Protein AF-0000000084427251 (afdb_homodimer)

pLDDT: mean 77.33, std 23.02, range [21.17, 98.5]

Radius of gyration: 31.78 Å; Cα contacts (8 Å, |Δi|>4): 1506; chains: 2; bounding box: 100×94×99 Å

Sequence (900 aa):
MPPRVNPPRAAKPNGKEPDKNGKRKKDDGDGAAGATPKKKAKTAIPQVLNEEALATDLNTDYSRKRKSLRTQMPKKQQWGKVKDMITERENAPKGWNSDEPDLMPDDFESQIDRCAERIANNIMPQVYQRKMNKFIARKGERDTLMAAEPGLSWPVVQRLEDLKLILTWLEESKDVHKMVDTVQAIMVQYRSGALDWHPDFVTYWHAGVQLCLPRPFHWDEYRYLHDKSQGHEGFWVEGIFGPGPGLSKTSMVRLTLRIPQVPPPPPADGNPPPPKPPCCEFSFMDDTGSTHMSIFEDDIAELQVDPRTGHRFSIPRCLGIGVLYVADGRRVPSLFREFEVNMWSEDESGWMASKWEAIPASIRPGGSTRAGNDRLSGSWLRHRFYTGTTPDQSMRLWVFNYNPGIPHGQRTLPTATTAQLAAPFRTGRLHPVSDFPHLDPNLATGQSLIMPPRVNPPRAAKPNGKEPDKNGKRKKDDGDGAAGATPKKKAKTAIPQVLNEEALATDLNTDYSRKRKSLRTQMPKKQQWGKVKDMITERENAPKGWNSDEPDLMPDDFESQIDRCAERIANNIMPQVYQRKMNKFIARKGERDTLMAAEPGLSWPVVQRLEDLKLILTWLEESKDVHKMVDTVQAIMVQYRSGALDWHPDFVTYWHAGVQLCLPRPFHWDEYRYLHDKSQGHEGFWVEGIFGPGPGLSKTSMVRLTLRIPQVPPPPPADGNPPPPKPPCCEFSFMDDTGSTHMSIFEDDIAELQVDPRTGHRFSIPRCLGIGVLYVADGRRVPSLFREFEVNMWSEDESGWMASKWEAIPASIRPGGSTRAGNDRLSGSWLRHRFYTGTTPDQSMRLWVFNYNPGIPHGQRTLPTATTAQLAAPFRTGRLHPVSDFPHLDPNLATGQSLI

Solvent-accessible surface area (backbone atoms only — not comparable to full-atom values): 51593 Å² total; per-residue (Å²): 132,83,79,75,81,76,76,82,78,80,80,74,78,80,72,81,74,78,84,80,70,80,75,79,73,77,85,72,78,86,71,76,74,70,75,72,72,76,75,71,74,71,73,75,65,78,75,72,82,54,62,71,61,44,61,60,49,31,71,42,54,46,71,78,67,59,72,76,72,76,74,77,63,52,71,76,86,84,78,81,69,45,89,68,74,35,78,49,76,90,71,46,62,86,66,64,68,91,75,60,75,48,52,61,90,82,42,36,69,60,50,36,52,48,23,54,53,44,35,73,24,21,59,38,28,69,61,29,51,51,49,29,52,42,35,52,52,36,42,51,52,49,52,55,52,42,65,76,44,70,93,59,54,69,66,44,50,51,36,49,55,51,49,52,54,42,47,53,52,34,58,76,56,68,36,80,51,45,39,57,56,30,54,52,44,51,52,51,29,45,74,71,58,80,39,78,77,47,73,69,29,26,30,42,33,44,66,41,38,76,71,36,39,39,29,71,81,48,70,69,60,50,51,52,54,34,58,76,63,58,18,77,48,17,26,32,44,47,38,45,58,64,74,62,65,54,54,31,63,37,23,38,32,57,39,30,36,27,46,71,74,75,78,68,70,76,72,60,94,88,58,76,75,74,84,71,64,36,68,44,76,44,71,18,36,31,48,34,32,39,51,51,22,35,46,30,49,50,52,50,60,56,39,23,36,30,84,88,78,62,49,72,54,76,78,56,52,44,43,30,71,35,78,41,69,34,82,87,50,49,76,41,73,33,44,27,30,45,31,24,41,43,34,70,33,53,80,73,66,37,65,62,48,95,58,75,38,68,41,63,28,35,52,37,83,52,60,74,54,50,91,67,33,63,30,32,48,27,43,56,61,40,46,64,20,26,36,31,32,36,16,54,75,54,45,39,49,37,60,31,88,51,64,39,36,53,84,71,90,56,61,42,70,70,79,56,50,72,68,38,59,62,50,74,72,75,70,41,61,44,68,53,58,73,75,37,56,86,58,30,36,82,54,71,74,48,56,35,48,99,132,82,79,76,84,80,74,82,78,79,81,75,82,78,71,81,75,78,82,79,70,78,78,79,74,78,84,73,78,86,72,79,75,70,76,71,71,78,75,71,73,71,72,75,65,76,76,73,81,55,62,70,61,45,62,61,49,33,71,43,55,46,72,79,67,59,71,75,72,76,73,77,64,52,70,75,85,83,78,79,68,45,90,66,75,31,78,47,77,90,70,46,62,84,66,64,68,91,77,61,74,47,52,60,89,82,42,36,69,60,51,37,53,48,23,54,53,43,35,71,25,22,58,38,29,68,60,30,50,51,50,29,54,42,34,52,53,37,43,52,52,50,52,53,53,43,65,77,45,70,94,59,54,70,65,44,49,49,36,48,56,51,49,52,53,41,47,53,50,35,57,74,58,67,36,80,49,46,39,56,57,29,54,52,44,50,52,50,30,45,74,72,59,80,40,78,79,46,74,70,28,25,32,41,33,45,66,41,38,76,69,35,40,39,28,70,81,48,70,70,60,49,51,52,54,35,60,75,63,58,18,78,49,18,26,32,44,47,39,46,56,67,75,60,66,54,57,31,63,38,23,36,34,59,38,31,37,28,46,71,73,74,79,67,70,77,72,61,95,87,58,77,77,76,84,71,65,37,67,44,77,44,70,19,38,32,49,36,33,40,52,50,22,36,46,29,49,51,53,50,59,54,40,23,36,30,84,87,78,62,49,71,53,76,77,54,52,44,41,28,72,36,76,40,70,34,80,88,50,49,76,44,72,32,46,28,29,45,30,24,42,42,34,70,32,54,84,74,66,38,66,61,51,94,59,77,38,67,42,63,28,35,51,38,84,52,60,75,55,50,93,69,34,63,31,33,47,27,43,56,60,40,45,64,20,26,36,33,32,37,16,55,74,52,46,40,47,35,60,32,89,53,62,38,35,53,80,72,89,55,56,40,72,71,80,55,48,72,67,39,58,64,50,74,71,73,72,40,60,44,70,53,55,71,74,38,56,88,60,32,36,82,55,74,69,46,56,36,48,106

Secondary structure (DSSP, 8-state):
--------------------------------------------------HHHHHHHTT--GGGT-------PPPPP-----SSPB-SGGGSPTT--S--TTS-TT-HHHHHHHHHHHHHHTBSHHHHHHHHHHHHHHHHHHHHHHHHSTT--HHHHHHHHHHHHHHHHHHHTTTTTS-HHHHHHHHHHHHHTSS---TT-BEEEETTEE-S-SB---HHHHHHHHHHTTTTTTEEEETSS-SS--GGGGGEEEEEEEPPP---SS--TTPPPPPPPPEEEEEEE-SB--SSEEEEHHHHHHHTB-TTT--BPPPPPEEEEEEEE-TTS-EEEEEEEEEEEE-EETTTTEESSSS-EEEEEEEESS-S-STT--EE-TTHHHHHSEEEE-TTTT-PEEEESS-TTS-SSS--PPPPPHHHHHPPP--S----GGG-GGG-TTSSSS-B--/--------------------------------------------------HHHHHHHTT--GGGT-------PPPPP-----SSPB-SGGGSPTT--S--TTS-TT-HHHHHHHHHHHHHHTBSHHHHHHHHHHHHHHHHHHHHHHHHSTT--HHHHHHHHHHHHHHHHHHHTTTTTS-HHHHHHHHHHHHHTSS---TT-BEEEETTEE-S-SB---HHHHHHHHHHTTTTTTEEEETSS-SS--GGGGGEEEEEEEPPP----S--TTPPPPPPPPEEEEEEE-SB--SSEEEEHHHHHHHTB-TTT--BPPPPPEEEEEEEE-TTS-EEEEEEEEEEEE-EETTTTEESSSS-EEEEEEEESS-S-STT--EE-TTHHHHHSEEEE-TTTT-PEEEESS-TTS-SSS--PPPPPHHHHHPPP--S----GGG-GGG-TTSSSS-B--

Organism: Penicillium patulum (NCBI:txid5078)

Foldseek 3Di:
DPPDDPDPDDPDPPPPPPDPDPDPPDPDDDPPPPDPPPPPPPPPPPPDPPPVVVLVCLADACVVVDDPPPQPFDDFDDDAADDEAAQALLPADFLDDPDGRNDDPLPLVVLLVVLVVVLRSRYNNLQSVVVNVLSVLLVVVQVVLCVVQDPADSFLSQQLVVLVVVLVVCVVVVNPQLANLQSVLVNVCRSVVVDDADLQWKWKWFNNDTSGHTDGDDPVSVVVVCVVRVNSGRIDIGNLEGDADALQCQAKFKKKKAADDDPPDDDDPPDPGDDGFDIDIDIAREPQPAQAWAFEPVVQQSRQADPPPRHGHDGFAWDAWDWDADPVGDIDIFTKGKMWMWHAFSQVSDILDPDTDIGIYTYDYDHPNDPPSGIHPHCVQVVQWDWDDALQLSRFIFTHNDDLVDPPVAHHDDHHDPCSVPDDDRSTHSDPVSSVVVSVCVPDGGRRRD/DCPDDDDPDDPDPPPPDPDPDDDPPDDDDDPPPPDPPPPPPPPPPPPDPPPVVVLVCLADACVVVDDPPPQPFDDFDDDAADDEAAQALLPADFLDDPDGRNDDPLPLVVLLVVLVVVLRSRYNNLQSVVVNVLSVLLVVVQVVLCVVQDPADSFLSQQLVVLVVVLVVCVVVVNPQLANLQSVLVNVCRSVVVDDADLQWKWKWFNNRTSGHTDGDDPVSVVVVCVVRVNSGRIDIGNLEGDADALQCQAKFKKKKAADDDPDDDDDPPDDGDDDFDIDIDIAREPQPAQAWAFEPVVQQSRQADPPPRHGHDGFAWDAWDWDADPVGDIDIFTKGKMWMWHAFSQVSDILDPDTDIGIYTYDYDHPNDPPSGIHPHCVQVVQWDWDDALQLSRFIFTHNDDLVDPPVAFHDDHHDPCSVPDDDRSTHSDHVSSVCVSVPVPDGTRRRD

Structure (mmCIF, N/CA/C/O backbone):
data_AF-0000000084427251-model_v1
#
loop_
_entity.id
_entity.type
_entity.pdbx_description
1 polymer 'Uncharacterized protein'
#
loop_
_atom_site.group_PDB
_atom_site.id
_atom_site.type_symbol
_atom_site.label_atom_id
_atom_site.label_alt_id
_atom_site.label_comp_id
_atom_site.label_asym_id
_atom_site.label_entity_id
_atom_site.label_seq_id
_atom_site.pdbx_PDB_ins_code
_atom_site.Cartn_x
_atom_site.Cartn_y
_atom_site.Cartn_z
_atom_site.occupancy
_atom_site.B_iso_or_equiv
_atom_site.auth_seq_id
_atom_site.auth_comp_id
_atom_site.auth_asym_id
_atom_site.auth_atom_id
_atom_site.pdbx_PDB_model_num
ATOM 1 N N . MET A 1 1 ? -50.375 -10.125 -23.531 1 23.88 1 MET A N 1
ATOM 2 C CA . MET A 1 1 ? -50.344 -9.391 -24.797 1 23.88 1 MET A CA 1
ATOM 3 C C . MET A 1 1 ? -49.312 -8.281 -24.75 1 23.88 1 MET A C 1
ATOM 5 O O . MET A 1 1 ? -49.094 -7.652 -23.719 1 23.88 1 MET A O 1
ATOM 9 N N . PRO A 1 2 ? -48.312 -8.148 -25.734 1 25.28 2 PRO A N 1
ATOM 10 C CA . PRO A 1 2 ? -46.969 -7.523 -25.641 1 25.28 2 PRO A CA 1
ATOM 11 C C . PRO A 1 2 ? -47.062 -5.996 -25.656 1 25.28 2 PRO A C 1
ATOM 13 O O . PRO A 1 2 ? -47.625 -5.41 -26.578 1 25.28 2 PRO A O 1
ATOM 16 N N . PRO A 1 3 ? -47.281 -5.332 -24.562 1 24.53 3 PRO A N 1
ATOM 17 C CA . PRO A 1 3 ? -47.75 -3.953 -24.719 1 24.53 3 PRO A CA 1
ATOM 18 C C . PRO A 1 3 ? -46.75 -3.074 -25.469 1 24.53 3 PRO A C 1
ATOM 20 O O . PRO A 1 3 ? -45.531 -3.145 -25.234 1 24.53 3 PRO A O 1
ATOM 23 N N . ARG A 1 4 ? -47 -2.738 -26.703 1 24.81 4 ARG A N 1
ATOM 24 C CA . ARG A 1 4 ? -46.188 -2.139 -27.781 1 24.81 4 ARG A CA 1
ATOM 25 C C . ARG A 1 4 ? -45.688 -0.763 -27.359 1 24.81 4 ARG A C 1
ATOM 27 O O . ARG A 1 4 ? -46.406 0.004 -26.719 1 24.81 4 ARG A O 1
ATOM 34 N N . VAL A 1 5 ? -44.438 -0.565 -27.359 1 24.5 5 VAL A N 1
ATOM 35 C CA . VAL A 1 5 ? -43.531 0.482 -26.891 1 24.5 5 VAL A CA 1
ATOM 36 C C . VAL A 1 5 ? -43.812 1.782 -27.641 1 24.5 5 VAL A C 1
ATOM 38 O O . VAL A 1 5 ? -43.719 1.835 -28.875 1 24.5 5 VAL A O 1
ATOM 41 N N . ASN A 1 6 ? -44.812 2.549 -27.25 1 23.33 6 ASN A N 1
ATOM 42 C CA . ASN A 1 6 ? -45.312 3.693 -27.984 1 23.33 6 ASN A CA 1
ATOM 43 C C . ASN A 1 6 ? -44.219 4.734 -28.234 1 23.33 6 ASN A C 1
ATOM 45 O O . ASN A 1 6 ? -43.594 5.203 -27.297 1 23.33 6 ASN A O 1
ATOM 49 N N . PRO A 1 7 ? -43.656 4.824 -29.469 1 26.73 7 PRO A N 1
ATOM 50 C CA . PRO A 1 7 ? -42.531 5.633 -29.938 1 26.73 7 PRO A CA 1
ATOM 51 C C . PRO A 1 7 ? -42.781 7.133 -29.766 1 26.73 7 PRO A C 1
ATOM 53 O O . PRO A 1 7 ? -43.906 7.605 -29.938 1 26.73 7 PRO A O 1
ATOM 56 N N . PRO A 1 8 ? -42.094 7.746 -28.734 1 23.72 8 PRO A N 1
ATOM 57 C CA . PRO A 1 8 ? -42.438 9.117 -28.359 1 23.72 8 PRO A CA 1
ATOM 58 C C . PRO A 1 8 ? -42.469 10.07 -29.562 1 23.72 8 PRO A C 1
ATOM 60 O O . PRO A 1 8 ? -41.781 9.82 -30.562 1 23.72 8 PRO A O 1
ATOM 63 N N . ARG A 1 9 ? -43.5 10.883 -29.766 1 22.48 9 ARG A N 1
ATOM 64 C CA . ARG A 1 9 ? -44 11.75 -30.812 1 22.48 9 ARG A CA 1
ATOM 65 C C . ARG A 1 9 ? -43.031 12.859 -31.156 1 22.48 9 ARG A C 1
ATOM 67 O O . ARG A 1 9 ? -42.469 13.5 -30.266 1 22.48 9 ARG A O 1
ATOM 74 N N . ALA A 1 10 ? -42.5 12.867 -32.406 1 23.22 10 ALA A N 1
ATOM 75 C CA . ALA A 1 10 ? -41.531 13.688 -33.156 1 23.22 10 ALA A CA 1
ATOM 76 C C . ALA A 1 10 ? -41.938 15.164 -33.125 1 23.22 10 ALA A C 1
ATOM 78 O O . ALA A 1 10 ? -43.031 15.523 -33.594 1 23.22 10 ALA A O 1
ATOM 79 N N . ALA A 1 11 ? -41.656 15.875 -31.969 1 22.89 11 ALA A N 1
ATOM 80 C CA . ALA A 1 11 ? -42.156 17.25 -31.891 1 22.89 11 ALA A CA 1
ATOM 81 C C . ALA A 1 11 ? -41.781 18.031 -33.156 1 22.89 11 ALA A C 1
ATOM 83 O O . ALA A 1 11 ? -40.719 17.828 -33.719 1 22.89 11 ALA A O 1
ATOM 84 N N . LYS A 1 12 ? -42.719 18.625 -33.844 1 21.28 12 LYS A N 1
ATOM 85 C CA . LYS A 1 12 ? -42.875 19.266 -35.125 1 21.28 12 LYS A CA 1
ATOM 86 C C . LYS A 1 12 ? -41.969 20.484 -35.25 1 21.28 12 LYS A C 1
ATOM 88 O O . LYS A 1 12 ? -41.812 21.234 -34.312 1 21.28 12 LYS A O 1
ATOM 93 N N . PRO A 1 13 ? -41.094 20.609 -36.375 1 24.38 13 PRO A N 1
ATOM 94 C CA . PRO A 1 13 ? -40.062 21.547 -36.781 1 24.38 13 PRO A CA 1
ATOM 95 C C . PRO A 1 13 ? -40.562 22.969 -36.938 1 24.38 13 PRO A C 1
ATOM 97 O O . PRO A 1 13 ? -39.844 23.844 -37.469 1 24.38 13 PRO A O 1
ATOM 100 N N . ASN A 1 14 ? -41.375 23.531 -35.938 1 21.67 14 ASN A N 1
ATOM 101 C CA . ASN A 1 14 ? -42.062 24.688 -36.469 1 21.67 14 ASN A CA 1
ATOM 102 C C . ASN A 1 14 ? -41.094 25.734 -37 1 21.67 14 ASN A C 1
ATOM 104 O O . ASN A 1 14 ? -40.062 26.016 -36.344 1 21.67 14 ASN A O 1
ATOM 108 N N . GLY A 1 15 ? -41.094 26.109 -38.312 1 21.17 15 GLY A N 1
ATOM 109 C CA . GLY A 1 15 ? -40.438 26.844 -39.375 1 21.17 15 GLY A CA 1
ATOM 110 C C . GLY A 1 15 ? -40.375 28.344 -39.125 1 21.17 15 GLY A C 1
ATOM 111 O O . GLY A 1 15 ? -40.094 29.125 -40.031 1 21.17 15 GLY A O 1
ATOM 112 N N . LYS A 1 16 ? -40.719 28.891 -37.875 1 23.12 16 LYS A N 1
ATOM 113 C CA . LYS A 1 16 ? -41.094 30.281 -38.156 1 23.12 16 LYS A CA 1
ATOM 114 C C . LYS A 1 16 ? -39.906 31.078 -38.656 1 23.12 16 LYS A C 1
ATOM 116 O O . LYS A 1 16 ? -38.781 30.906 -38.188 1 23.12 16 LYS A O 1
ATOM 121 N N . GLU A 1 17 ? -40.062 31.781 -39.812 1 22.77 17 GLU A N 1
ATOM 122 C CA . GLU A 1 17 ? -39.25 32.5 -40.781 1 22.77 17 GLU A CA 1
ATOM 123 C C . GLU A 1 17 ? -38.688 33.781 -40.188 1 22.77 17 GLU A C 1
ATOM 125 O O . GLU A 1 17 ? -39.438 34.688 -39.812 1 22.77 17 GLU A O 1
ATOM 130 N N . PRO A 1 18 ? -37.812 33.719 -39.125 1 24.5 18 PRO A N 1
ATOM 131 C CA . PRO A 1 18 ? -37.594 35.031 -38.469 1 24.5 18 PRO A CA 1
ATOM 132 C C . PRO A 1 18 ? -37.125 36.094 -39.469 1 24.5 18 PRO A C 1
ATOM 134 O O . PRO A 1 18 ? -36.5 35.812 -40.469 1 24.5 18 PRO A O 1
ATOM 137 N N . ASP A 1 19 ? -37.75 37.25 -39.375 1 23.81 19 ASP A N 1
ATOM 138 C CA . ASP A 1 19 ? -37.844 38.469 -40.188 1 23.81 19 ASP A CA 1
ATOM 139 C C . ASP A 1 19 ? -36.469 39.125 -40.406 1 23.81 19 ASP A C 1
ATOM 141 O O . ASP A 1 19 ? -35.594 39.062 -39.531 1 23.81 19 ASP A O 1
ATOM 145 N N . LYS A 1 20 ? -36.25 39.5 -41.719 1 21.53 20 LYS A N 1
ATOM 146 C CA . LYS A 1 20 ? -35.094 39.812 -42.562 1 21.53 20 LYS A CA 1
ATOM 147 C C . LYS A 1 20 ? -34.375 41.062 -42.062 1 21.53 20 LYS A C 1
ATOM 149 O O . LYS A 1 20 ? -33.156 41.156 -42.188 1 21.53 20 LYS A O 1
ATOM 154 N N . ASN A 1 21 ? -35.031 42.125 -41.719 1 21.64 21 ASN A N 1
ATOM 155 C CA . ASN A 1 21 ? -34.562 43.312 -42.406 1 21.64 21 ASN A CA 1
ATOM 156 C C . ASN A 1 21 ? -33.438 44 -41.625 1 21.64 21 ASN A C 1
ATOM 158 O O . ASN A 1 21 ? -33.031 45.125 -41.969 1 21.64 21 ASN A O 1
ATOM 162 N N . GLY A 1 22 ? -33.219 43.625 -40.406 1 21.62 22 GLY A N 1
ATOM 163 C CA . GLY A 1 22 ? -32.781 44.719 -39.594 1 21.62 22 GLY A CA 1
ATOM 164 C C . GLY A 1 22 ? -31.484 45.344 -40.094 1 21.62 22 GLY A C 1
ATOM 165 O O . GLY A 1 22 ? -30.578 44.625 -40.531 1 21.62 22 GLY A O 1
ATOM 166 N N . LYS A 1 23 ? -31.547 46.656 -40.438 1 22.05 23 LYS A N 1
ATOM 167 C CA . LYS A 1 23 ? -30.625 47.656 -41 1 22.05 23 LYS A CA 1
ATOM 168 C C . LYS A 1 23 ? -29.297 47.656 -40.25 1 22.05 23 LYS A C 1
ATOM 170 O O . LYS A 1 23 ? -29.281 47.719 -39.031 1 22.05 23 LYS A O 1
ATOM 175 N N . ARG A 1 24 ? -28.297 47.156 -40.969 1 25.31 24 ARG A N 1
ATOM 176 C CA . ARG A 1 24 ? -26.906 47.031 -40.562 1 25.31 24 ARG A CA 1
ATOM 177 C C . ARG A 1 24 ? -26.312 48.406 -40.25 1 25.31 24 ARG A C 1
ATOM 179 O O . ARG A 1 24 ? -26.109 49.219 -41.156 1 25.31 24 ARG A O 1
ATOM 186 N N . LYS A 1 25 ? -26.875 48.938 -39.156 1 22.52 25 LYS A N 1
ATOM 187 C CA . LYS A 1 25 ? -26.297 50.25 -38.875 1 22.52 25 LYS A CA 1
ATOM 188 C C . LYS A 1 25 ? -24.781 50.219 -38.969 1 22.52 25 LYS A C 1
ATOM 190 O O . LYS A 1 25 ? -24.156 49.188 -38.688 1 22.52 25 LYS A O 1
ATOM 195 N N . LYS A 1 26 ? -24.312 51.281 -39.531 1 23.95 26 LYS A N 1
ATOM 196 C CA . LYS A 1 26 ? -23 51.75 -40 1 23.95 26 LYS A CA 1
ATOM 197 C C . LYS A 1 26 ? -21.953 51.625 -38.906 1 23.95 26 LYS A C 1
ATOM 199 O O . LYS A 1 26 ? -22.266 51.812 -37.719 1 23.95 26 LYS A O 1
ATOM 204 N N . ASP A 1 27 ? -20.797 51.031 -39.219 1 23.34 27 ASP A N 1
ATOM 205 C CA . ASP A 1 27 ? -19.547 50.562 -38.625 1 23.34 27 ASP A CA 1
ATOM 206 C C . ASP A 1 27 ? -18.797 51.688 -37.938 1 23.34 27 ASP A C 1
ATOM 208 O O . ASP A 1 27 ? -18.203 52.531 -38.594 1 23.34 27 ASP A O 1
ATOM 212 N N . ASP A 1 28 ? -19.562 52.406 -37.062 1 22.56 28 ASP A N 1
ATOM 213 C CA . ASP A 1 28 ? -18.828 53.594 -36.594 1 22.56 28 ASP A CA 1
ATOM 214 C C . ASP A 1 28 ? -17.438 53.219 -36.125 1 22.56 28 ASP A C 1
ATOM 216 O O . ASP A 1 28 ? -17.141 52.062 -35.875 1 22.56 28 ASP A O 1
ATOM 220 N N . GLY A 1 29 ? -16.625 54.281 -35.719 1 22.95 29 GLY A N 1
ATOM 221 C CA . GLY A 1 29 ? -15.227 54.656 -35.531 1 22.95 29 GLY A CA 1
ATOM 222 C C . GLY A 1 29 ? -14.516 53.812 -34.5 1 22.95 29 GLY A C 1
ATOM 223 O O . GLY A 1 29 ? -15.156 53.125 -33.688 1 22.95 29 GLY A O 1
ATOM 224 N N . ASP A 1 30 ? -13.195 53.656 -34.688 1 25.72 30 ASP A N 1
ATOM 225 C CA . ASP A 1 30 ? -12.109 52.812 -34.156 1 25.72 30 ASP A CA 1
ATOM 226 C C . ASP A 1 30 ? -11.992 52.938 -32.656 1 25.72 30 ASP A C 1
ATOM 228 O O . ASP A 1 30 ? -11.117 53.656 -32.156 1 25.72 30 ASP A O 1
ATOM 232 N N . GLY A 1 31 ? -13.086 53.062 -31.906 1 22.05 31 GLY A N 1
ATOM 233 C CA . GLY A 1 31 ? -12.859 53.406 -30.516 1 22.05 31 GLY A CA 1
ATOM 234 C C . GLY A 1 31 ? -11.93 52.469 -29.797 1 22.05 31 GLY A C 1
ATOM 235 O O . GLY A 1 31 ? -12.031 51.25 -29.969 1 22.05 31 GLY A O 1
ATOM 236 N N . ALA A 1 32 ? -10.648 53.031 -29.469 1 26.88 32 ALA A N 1
ATOM 237 C CA . ALA A 1 32 ? -9.555 52.438 -28.688 1 26.88 32 ALA A CA 1
ATOM 238 C C . ALA A 1 32 ? -10.07 51.75 -27.438 1 26.88 32 ALA A C 1
ATOM 240 O O . ALA A 1 32 ? -10.656 52.375 -26.562 1 26.88 32 ALA A O 1
ATOM 241 N N . ALA A 1 33 ? -10.586 50.625 -27.578 1 29.39 33 ALA A N 1
ATOM 242 C CA . ALA A 1 33 ? -11.109 49.844 -26.453 1 29.39 33 ALA A CA 1
ATOM 243 C C . ALA A 1 33 ? -10.102 49.781 -25.312 1 29.39 33 ALA A C 1
ATOM 245 O O . ALA A 1 33 ? -8.969 49.344 -25.5 1 29.39 33 ALA A O 1
ATOM 246 N N . GLY A 1 34 ? -10.188 50.75 -24.484 1 25.86 34 GLY A N 1
ATOM 247 C CA . GLY A 1 34 ? -9.398 50.812 -23.25 1 25.86 34 GLY A CA 1
ATOM 248 C C . GLY A 1 34 ? -9.359 49.531 -22.484 1 25.86 34 GLY A C 1
ATOM 249 O O . GLY A 1 34 ? -10.336 48.781 -22.484 1 25.86 34 GLY A O 1
ATOM 250 N N . ALA A 1 35 ? -8.07 48.938 -22.438 1 31.2 35 ALA A N 1
ATOM 251 C CA . ALA A 1 35 ? -7.699 47.75 -21.703 1 31.2 35 ALA A CA 1
ATOM 252 C C . ALA A 1 35 ? -8.383 47.688 -20.344 1 31.2 35 ALA A C 1
ATOM 254 O O . ALA A 1 35 ? -8.336 48.656 -19.578 1 31.2 35 ALA A O 1
ATOM 255 N N . THR A 1 36 ? -9.547 47.125 -20.375 1 32.62 36 THR A N 1
ATOM 256 C CA . THR A 1 36 ? -10.133 46.938 -19.047 1 32.62 36 THR A CA 1
ATOM 257 C C . THR A 1 36 ? -9.062 46.531 -18.047 1 32.62 36 THR A C 1
ATOM 259 O O . THR A 1 36 ? -8.297 45.594 -18.312 1 32.62 36 THR A O 1
ATOM 262 N N . PRO A 1 37 ? -8.625 47.375 -17.203 1 29.62 37 PRO A N 1
ATOM 263 C CA . PRO A 1 37 ? -7.555 47 -16.281 1 29.62 37 PRO A CA 1
ATOM 264 C C . PRO A 1 37 ? -7.766 45.625 -15.656 1 29.62 37 PRO A C 1
ATOM 266 O O . PRO A 1 37 ? -8.906 45.25 -15.391 1 29.62 37 PRO A O 1
ATOM 269 N N . LYS A 1 38 ? -6.816 44.719 -15.898 1 37.31 38 LYS A N 1
ATOM 270 C CA . LYS A 1 38 ? -6.711 43.438 -15.211 1 37.31 38 LYS A CA 1
ATOM 271 C C . LYS A 1 38 ? -7.039 43.594 -13.727 1 37.31 38 LYS A C 1
ATOM 273 O O . LYS A 1 38 ? -6.398 44.375 -13.016 1 37.31 38 LYS A O 1
ATOM 278 N N . LYS A 1 39 ? -8.305 43.375 -13.461 1 35 39 LYS A N 1
ATOM 279 C CA . LYS A 1 39 ? -8.656 43.375 -12.039 1 35 39 LYS A CA 1
ATOM 280 C C . LYS A 1 39 ? -7.562 42.688 -11.211 1 35 39 LYS A C 1
ATOM 282 O O . LYS A 1 39 ? -7.18 41.562 -11.484 1 35 39 LYS A O 1
ATOM 287 N N . LYS A 1 40 ? -6.723 43.438 -10.523 1 34.72 40 LYS A N 1
ATOM 288 C CA . LYS A 1 40 ? -5.77 42.969 -9.523 1 34.72 40 LYS A CA 1
ATOM 289 C C . LYS A 1 40 ? -6.383 41.875 -8.648 1 34.72 40 LYS A C 1
ATOM 291 O O . LYS A 1 40 ? -7.461 42.062 -8.078 1 34.72 40 LYS A O 1
ATOM 296 N N . ALA A 1 41 ? -6.066 40.719 -8.961 1 36.81 41 ALA A N 1
ATOM 297 C CA . ALA A 1 41 ? -6.395 39.656 -8.008 1 36.81 41 ALA A CA 1
ATOM 298 C C . ALA A 1 41 ? -6.105 40.094 -6.578 1 36.81 41 ALA A C 1
ATOM 300 O O . ALA A 1 41 ? -4.965 40.438 -6.242 1 36.81 41 ALA A O 1
ATOM 301 N N . LYS A 1 42 ? -7.055 40.656 -5.961 1 33.97 42 LYS A N 1
ATOM 302 C CA . LYS A 1 42 ? -6.871 40.969 -4.543 1 33.97 42 LYS A CA 1
ATOM 303 C C . LYS A 1 42 ? -6.16 39.812 -3.834 1 33.97 42 LYS A C 1
ATOM 305 O O . LYS A 1 42 ? -6.566 38.656 -3.953 1 33.97 42 LYS A O 1
ATOM 310 N N . THR A 1 43 ? -4.887 40 -3.574 1 33.25 43 THR A N 1
ATOM 311 C CA . THR A 1 43 ? -4.207 39.125 -2.625 1 33.25 43 THR A CA 1
ATOM 312 C C . THR A 1 43 ? -5.109 38.812 -1.436 1 33.25 43 THR A C 1
ATOM 314 O O . THR A 1 43 ? -5.566 39.719 -0.74 1 33.25 43 THR A O 1
ATOM 317 N N . ALA A 1 44 ? -5.855 37.781 -1.498 1 36.97 44 ALA A N 1
ATOM 318 C CA . ALA A 1 44 ? -6.59 37.438 -0.291 1 36.97 44 ALA A CA 1
ATOM 319 C C . ALA A 1 44 ? -5.754 37.688 0.96 1 36.97 44 ALA A C 1
ATOM 321 O O . ALA A 1 44 ? -4.648 37.156 1.098 1 36.97 44 ALA A O 1
ATOM 322 N N . ILE A 1 45 ? -5.781 38.812 1.542 1 36.03 45 ILE A N 1
ATOM 323 C CA . ILE A 1 45 ? -5.223 39.031 2.867 1 36.03 45 ILE A CA 1
ATOM 324 C C . ILE A 1 45 ? -5.52 37.844 3.775 1 36.03 45 ILE A C 1
ATOM 326 O O . ILE A 1 45 ? -6.672 37.438 3.91 1 36.03 45 ILE A O 1
ATOM 330 N N . PRO A 1 46 ? -4.508 37.062 4.094 1 43.78 46 PRO A N 1
ATOM 331 C CA . PRO A 1 46 ? -4.812 36 5.055 1 43.78 46 PRO A CA 1
ATOM 332 C C . PRO A 1 46 ? -5.746 36.469 6.168 1 43.78 46 PRO A C 1
ATOM 334 O O . PRO A 1 46 ? -5.492 37.5 6.805 1 43.78 46 PRO A O 1
ATOM 337 N N . GLN A 1 47 ? -6.949 36.406 6.109 1 48.12 47 GLN A N 1
ATOM 338 C CA . GLN A 1 47 ? -7.879 36.812 7.16 1 48.12 47 GLN A CA 1
ATOM 339 C C . GLN A 1 47 ? -7.352 36.438 8.539 1 48.12 47 GLN A C 1
ATOM 341 O O . GLN A 1 47 ? -7.094 35.25 8.812 1 48.12 47 GLN A O 1
ATOM 346 N N . VAL A 1 48 ? -6.594 37.344 9.172 1 55.94 48 VAL A N 1
ATOM 347 C CA . VAL A 1 48 ? -6.211 37.219 10.57 1 55.94 48 VAL A CA 1
ATOM 348 C C . VAL A 1 48 ? -7.387 36.688 11.383 1 55.94 48 VAL A C 1
ATOM 350 O O . VAL A 1 48 ? -8.508 37.188 11.266 1 55.94 48 VAL A O 1
ATOM 353 N N . LEU A 1 49 ? -7.168 35.531 11.984 1 67.25 49 LEU A N 1
ATOM 354 C CA . LEU A 1 49 ? -8.164 34.906 12.844 1 67.25 49 LEU A CA 1
ATOM 355 C C . LEU A 1 49 ? -8.664 35.875 13.914 1 67.25 49 LEU A C 1
ATOM 357 O O . LEU A 1 49 ? -7.863 36.438 14.656 1 67.25 49 LEU A O 1
ATOM 361 N N . ASN A 1 50 ? -9.836 36.406 13.781 1 72.38 50 ASN A N 1
ATOM 362 C CA . ASN A 1 50 ? -10.477 37.188 14.844 1 72.38 50 ASN A CA 1
ATOM 363 C C . ASN A 1 50 ? -10.742 36.344 16.078 1 72.38 50 ASN A C 1
ATOM 365 O O . ASN A 1 50 ? -11.695 35.562 16.094 1 72.38 50 ASN A O 1
ATOM 369 N N . GLU A 1 51 ? -9.984 36.5 17.125 1 78.38 51 GLU A N 1
ATOM 370 C CA . GLU A 1 51 ? -10.008 35.656 18.297 1 78.38 51 GLU A CA 1
ATOM 371 C C . GLU A 1 51 ? -11.344 35.781 19.031 1 78.38 51 GLU A C 1
ATOM 373 O O . GLU A 1 51 ? -11.883 34.781 19.516 1 78.38 51 GLU A O 1
ATOM 378 N N . GLU A 1 52 ? -11.805 37 19.172 1 78.88 52 GLU A N 1
ATOM 379 C CA . GLU A 1 52 ? -13.062 37.188 19.891 1 78.88 52 GLU A CA 1
ATOM 380 C C . GLU A 1 52 ? -14.227 36.531 19.172 1 78.88 52 GLU A C 1
ATOM 382 O O . GLU A 1 52 ? -15.055 35.875 19.797 1 78.88 52 GLU A O 1
ATOM 387 N N . ALA A 1 53 ? -14.227 36.688 17.953 1 82.44 53 ALA A N 1
ATOM 388 C CA . ALA A 1 53 ? -15.281 36.062 17.141 1 82.44 53 ALA A CA 1
ATOM 389 C C . ALA A 1 53 ? -15.188 34.531 17.219 1 82.44 53 ALA A C 1
ATOM 391 O O . ALA A 1 53 ? -16.203 33.844 17.281 1 82.44 53 ALA A O 1
ATOM 392 N N . LEU A 1 54 ? -14.016 34.094 17.234 1 83.88 54 LEU A N 1
ATOM 393 C CA . LEU A 1 54 ? -13.805 32.656 17.297 1 83.88 54 LEU A CA 1
ATOM 394 C C . LEU A 1 54 ? -14.289 32.094 18.625 1 83.88 54 LEU A C 1
ATOM 396 O O . LEU A 1 54 ? -14.914 31.031 18.656 1 83.88 54 LEU A O 1
ATOM 400 N N . ALA A 1 55 ? -14.016 32.812 19.641 1 84.44 55 ALA A N 1
ATOM 401 C CA . ALA A 1 55 ? -14.406 32.344 20.969 1 84.44 55 ALA A CA 1
ATOM 402 C C . ALA A 1 55 ? -15.914 32.125 21.047 1 84.44 55 ALA A C 1
ATOM 404 O O . ALA A 1 55 ? -16.375 31.125 21.609 1 84.44 55 ALA A O 1
ATOM 405 N N . THR A 1 56 ? -16.656 33 20.484 1 83.88 56 THR A N 1
ATOM 406 C CA . THR A 1 56 ? -18.109 32.875 20.469 1 83.88 56 THR A CA 1
ATOM 407 C C . THR A 1 56 ? -18.547 31.766 19.5 1 83.88 56 THR A C 1
ATOM 409 O O . THR A 1 56 ? -19.469 31.016 19.781 1 83.88 56 THR A O 1
ATOM 412 N N . ASP A 1 57 ? -17.859 31.672 18.484 1 87.5 57 ASP A N 1
ATOM 413 C CA . ASP A 1 57 ? -18.219 30.734 17.422 1 87.5 57 ASP A CA 1
ATOM 414 C C . ASP A 1 57 ? -17.953 29.297 17.859 1 87.5 57 ASP A C 1
ATOM 416 O O . ASP A 1 57 ? -18.609 28.359 17.391 1 87.5 57 ASP A O 1
ATOM 420 N N . LEU A 1 58 ? -17 29.141 18.734 1 90.19 58 LEU A N 1
ATOM 421 C CA . LEU A 1 58 ? -16.625 27.812 19.219 1 90.19 58 LEU A CA 1
ATOM 422 C C . LEU A 1 58 ? -17.812 27.141 19.922 1 90.19 58 LEU A C 1
ATOM 424 O O . LEU A 1 58 ? -17.859 25.922 20.031 1 90.19 58 LEU A O 1
ATOM 428 N N . ASN A 1 59 ? -18.734 27.953 20.328 1 89.88 59 ASN A N 1
ATOM 429 C CA . ASN A 1 59 ? -19.906 27.422 21.016 1 89.88 59 ASN A CA 1
ATOM 430 C C . ASN A 1 59 ? -21.078 27.203 20.062 1 89.88 59 ASN A C 1
ATOM 432 O O . ASN A 1 59 ? -22.172 26.859 20.5 1 89.88 59 ASN A O 1
ATOM 436 N N . THR A 1 60 ? -20.844 27.375 18.828 1 88.81 60 THR A N 1
ATOM 437 C CA . THR A 1 60 ? -21.875 27.109 17.812 1 88.81 60 THR A CA 1
ATOM 438 C C . THR A 1 60 ? -21.797 25.656 17.344 1 88.81 60 THR A C 1
ATOM 440 O O . THR A 1 60 ? -20.734 25.188 16.938 1 88.81 60 THR A O 1
ATOM 443 N N . ASP A 1 61 ? -22.906 25.016 17.391 1 90.62 61 ASP A N 1
ATOM 444 C CA . ASP A 1 61 ? -23.016 23.641 16.906 1 90.62 61 ASP A CA 1
ATOM 445 C C . ASP A 1 61 ? -23.422 23.609 15.438 1 90.62 61 ASP A C 1
ATOM 447 O O . ASP A 1 61 ? -24.609 23.734 15.117 1 90.62 61 ASP A O 1
ATOM 451 N N . TYR A 1 62 ? -22.562 23.359 14.602 1 88.12 62 TYR A N 1
ATOM 452 C CA . TYR A 1 62 ? -22.812 23.391 13.172 1 88.12 62 TYR A CA 1
ATOM 453 C C . TYR A 1 62 ? -23.5 22.109 12.703 1 88.12 62 TYR A C 1
ATOM 455 O O . TYR A 1 62 ? -24.031 22.047 11.594 1 88.12 62 TYR A O 1
ATOM 463 N N . SER A 1 63 ? -23.453 21.047 13.477 1 83.19 63 SER A N 1
ATOM 464 C CA . SER A 1 63 ? -24.094 19.797 13.102 1 83.19 63 SER A CA 1
ATOM 465 C C . SER A 1 63 ? -25.609 19.938 13.055 1 83.19 63 SER A C 1
ATOM 467 O O . SER A 1 63 ? -26.297 19.172 12.375 1 83.19 63 SER A O 1
ATOM 469 N N . ARG A 1 64 ? -26.125 20.828 13.688 1 79 64 ARG A N 1
ATOM 470 C CA . ARG A 1 64 ? -27.562 21.047 13.742 1 79 64 ARG A CA 1
ATOM 471 C C . ARG A 1 64 ? -28.031 21.938 12.594 1 79 64 ARG A C 1
ATOM 473 O O . ARG A 1 64 ? -29.234 22 12.289 1 79 64 ARG A O 1
ATOM 480 N N . LYS A 1 65 ? -27.141 22.562 11.953 1 69.5 65 LYS A N 1
ATOM 481 C CA . LYS A 1 65 ? -27.484 23.5 10.883 1 69.5 65 LYS A CA 1
ATOM 482 C C . LYS A 1 65 ? -27.438 22.812 9.523 1 69.5 65 LYS A C 1
ATOM 484 O O . LYS A 1 65 ? -28 23.328 8.547 1 69.5 65 LYS A O 1
ATOM 489 N N . ARG A 1 66 ? -26.688 21.781 9.375 1 62.75 66 ARG A N 1
ATOM 490 C CA . ARG A 1 66 ? -26.469 21.234 8.047 1 62.75 66 ARG A CA 1
ATOM 491 C C . ARG A 1 66 ? -27.641 20.359 7.613 1 62.75 66 ARG A C 1
ATOM 493 O O . ARG A 1 66 ? -28.094 19.5 8.375 1 62.75 66 ARG A O 1
ATOM 500 N N . LYS A 1 67 ? -28.328 20.922 6.566 1 55.03 67 LYS A N 1
ATOM 501 C CA . LYS A 1 67 ? -29.344 20.141 5.863 1 55.03 67 LYS A CA 1
ATOM 502 C C . LYS A 1 67 ? -28.719 18.938 5.172 1 55.03 67 LYS A C 1
ATOM 504 O O . LYS A 1 67 ? -27.656 19.031 4.562 1 55.03 67 LYS A O 1
ATOM 509 N N . SER A 1 68 ? -29 17.812 5.738 1 55.03 68 SER A N 1
ATOM 510 C CA . SER A 1 68 ? -28.516 16.562 5.168 1 55.03 68 SER A CA 1
ATOM 511 C C . SER A 1 68 ? -28.688 16.547 3.652 1 55.03 68 SER A C 1
ATOM 513 O O . SER A 1 68 ? -29.797 16.672 3.145 1 55.03 68 SER A O 1
ATOM 515 N N . LEU A 1 69 ? -27.734 17.031 2.988 1 50.31 69 LEU A N 1
ATOM 516 C CA . LEU A 1 69 ? -27.859 16.891 1.542 1 50.31 69 LEU A CA 1
ATOM 517 C C . LEU A 1 69 ? -28.172 15.445 1.168 1 50.31 69 LEU A C 1
ATOM 519 O O . LEU A 1 69 ? -27.5 14.516 1.623 1 50.31 69 LEU A O 1
ATOM 523 N N . ARG A 1 70 ? -29.484 15.25 0.844 1 50.44 70 ARG A N 1
ATOM 524 C CA . ARG A 1 70 ? -29.875 13.93 0.368 1 50.44 70 ARG A CA 1
ATOM 525 C C . ARG A 1 70 ? -29.016 13.484 -0.808 1 50.44 70 ARG A C 1
ATOM 527 O O . ARG A 1 70 ? -28.953 14.172 -1.832 1 50.44 70 ARG A O 1
ATOM 534 N N . THR A 1 71 ? -28.031 12.711 -0.58 1 57.56 71 THR A N 1
ATOM 535 C CA . THR A 1 71 ? -27.234 12.156 -1.667 1 57.56 71 THR A CA 1
ATOM 536 C C . THR A 1 71 ? -28.109 11.375 -2.641 1 57.56 71 THR A C 1
ATOM 538 O O . THR A 1 71 ? -28.922 10.539 -2.225 1 57.56 71 THR A O 1
ATOM 541 N N . GLN A 1 72 ? -28.359 12.008 -3.816 1 63.25 72 GLN A N 1
ATOM 542 C CA . GLN A 1 72 ? -29.078 11.25 -4.836 1 63.25 72 GLN A CA 1
ATOM 543 C C . GLN A 1 72 ? -28.391 9.914 -5.121 1 63.25 72 GLN A C 1
ATOM 545 O O . GLN A 1 72 ? -27.234 9.891 -5.527 1 63.25 72 GLN A O 1
ATOM 550 N N . MET A 1 73 ? -29.109 8.891 -4.719 1 73.62 73 MET A N 1
ATOM 551 C CA . MET A 1 73 ? -28.594 7.547 -4.977 1 73.62 73 MET A CA 1
ATOM 552 C C . MET A 1 73 ? -28.75 7.18 -6.449 1 73.62 73 MET A C 1
ATOM 554 O O . MET A 1 73 ? -29.75 7.523 -7.078 1 73.62 73 MET A O 1
ATOM 558 N N . PRO A 1 74 ? -27.734 6.555 -6.992 1 76.5 74 PRO A N 1
ATOM 559 C CA . PRO A 1 74 ? -27.875 6.059 -8.359 1 76.5 74 PRO A CA 1
ATOM 560 C C . PRO A 1 74 ? -29.047 5.102 -8.531 1 76.5 74 PRO A C 1
ATOM 562 O O . PRO A 1 74 ? -29.594 4.598 -7.543 1 76.5 74 PRO A O 1
ATOM 565 N N . LYS A 1 75 ? -29.391 5.031 -9.703 1 82.25 75 LYS A N 1
ATOM 566 C CA . LYS A 1 75 ? -30.484 4.117 -10.023 1 82.25 75 LYS A CA 1
ATOM 567 C C . LYS A 1 75 ? -30.031 2.664 -9.953 1 82.25 75 LYS A C 1
ATOM 569 O O . LYS A 1 75 ? -28.859 2.367 -10.18 1 82.25 75 LYS A O 1
ATOM 574 N N . LYS A 1 76 ? -31 1.86 -9.609 1 88.38 76 LYS A N 1
ATOM 575 C CA . LYS A 1 76 ? -30.766 0.419 -9.586 1 88.38 76 LYS A CA 1
ATOM 576 C C . LYS A 1 76 ? -30.438 -0.105 -10.984 1 88.38 76 LYS A C 1
ATOM 578 O O . LYS A 1 76 ? -31.125 0.226 -11.953 1 88.38 76 LYS A O 1
ATOM 583 N N . GLN A 1 77 ? -29.344 -0.913 -11.055 1 86.62 77 GLN A N 1
ATOM 584 C CA . GLN A 1 77 ? -29.031 -1.607 -12.297 1 86.62 77 GLN A CA 1
ATOM 585 C C . GLN A 1 77 ? -29.969 -2.799 -12.508 1 86.62 77 GLN A C 1
ATOM 587 O O . GLN A 1 77 ? -30.375 -3.457 -11.547 1 86.62 77 GLN A O 1
ATOM 592 N N . GLN A 1 78 ? -30.312 -2.945 -13.82 1 89.56 78 GLN A N 1
ATOM 593 C CA . GLN A 1 78 ? -31.266 -4.027 -14.07 1 89.56 78 GLN A CA 1
ATOM 594 C C . GLN A 1 78 ? -30.906 -4.805 -15.328 1 89.56 78 GLN A C 1
ATOM 596 O O . GLN A 1 78 ? -30.5 -4.211 -16.328 1 89.56 78 GLN A O 1
ATOM 601 N N . TRP A 1 79 ? -30.922 -6.105 -15.125 1 90.25 79 TRP A N 1
ATOM 602 C CA . TRP A 1 79 ? -30.828 -7.055 -16.219 1 90.25 79 TRP A CA 1
ATOM 603 C C . TRP A 1 79 ? -31.953 -8.078 -16.172 1 90.25 79 TRP A C 1
ATOM 605 O O . TRP A 1 79 ? -32.344 -8.508 -15.086 1 90.25 79 TRP A O 1
ATOM 615 N N . GLY A 1 80 ? -32.5 -8.445 -17.297 1 89.69 80 GLY A N 1
ATOM 616 C CA . GLY A 1 80 ? -33.594 -9.414 -17.328 1 89.69 80 GLY A CA 1
ATOM 617 C C . GLY A 1 80 ? -33.156 -10.805 -16.906 1 89.69 80 GLY A C 1
ATOM 618 O O . GLY A 1 80 ? -32 -11.195 -17.094 1 89.69 80 GLY A O 1
ATOM 619 N N . LYS A 1 81 ? -34.125 -11.516 -16.312 1 92.88 81 LYS A N 1
ATOM 620 C CA . LYS A 1 81 ? -33.906 -12.914 -15.961 1 92.88 81 LYS A CA 1
ATOM 621 C C . LYS A 1 81 ? -33.625 -13.766 -17.203 1 92.88 81 LYS A C 1
ATOM 623 O O . LYS A 1 81 ? -34.25 -13.578 -18.25 1 92.88 81 LYS A O 1
ATOM 628 N N . VAL A 1 82 ? -32.719 -14.656 -17.031 1 94.19 82 VAL A N 1
ATOM 629 C CA . VAL A 1 82 ? -32.375 -15.555 -18.141 1 94.19 82 VAL A CA 1
ATOM 630 C C . VAL A 1 82 ? -32.781 -16.984 -17.781 1 94.19 82 VAL A C 1
ATOM 632 O O . VAL A 1 82 ? -32.812 -17.344 -16.609 1 94.19 82 VAL A O 1
ATOM 635 N N . LYS A 1 83 ? -33.094 -17.766 -18.75 1 91.38 83 LYS A N 1
ATOM 636 C CA . LYS A 1 83 ? -33.5 -19.141 -18.547 1 91.38 83 LYS A CA 1
ATOM 637 C C . LYS A 1 83 ? -32.344 -20.047 -18.156 1 91.38 83 LYS A C 1
ATOM 639 O O . LYS A 1 83 ? -32.406 -20.75 -17.156 1 91.38 83 LYS A O 1
ATOM 644 N N . ASP A 1 84 ? -31.328 -19.953 -19 1 91.44 84 ASP A N 1
ATOM 645 C CA . ASP A 1 84 ? -30.141 -20.75 -18.734 1 91.44 84 ASP A CA 1
ATOM 646 C C . ASP A 1 84 ? -29.125 -19.984 -17.891 1 91.44 84 ASP A C 1
ATOM 648 O O . ASP A 1 84 ? -28.859 -18.812 -18.156 1 91.44 84 ASP A O 1
ATOM 652 N N . MET A 1 85 ? -28.656 -20.703 -16.891 1 91.31 85 MET A N 1
ATOM 653 C CA . MET A 1 85 ? -27.719 -20.078 -15.953 1 91.31 85 MET A CA 1
ATOM 654 C C . MET A 1 85 ? -26.453 -19.625 -16.672 1 91.31 85 MET A C 1
ATOM 656 O O . MET A 1 85 ? -25.844 -20.391 -17.422 1 91.31 85 MET A O 1
ATOM 660 N N . ILE A 1 86 ? -26.094 -18.391 -16.516 1 93.44 86 ILE A N 1
ATOM 661 C CA . ILE A 1 86 ? -24.844 -17.844 -17.047 1 93.44 86 ILE A CA 1
ATOM 662 C C . ILE A 1 86 ? -23.781 -17.828 -15.938 1 93.44 86 ILE A C 1
ATOM 664 O O . ILE A 1 86 ? -23.969 -17.172 -14.906 1 93.44 86 ILE A O 1
ATOM 668 N N . THR A 1 87 ? -22.672 -18.5 -16.094 1 91 87 THR A N 1
ATOM 669 C CA . THR A 1 87 ? -21.672 -18.594 -15.047 1 91 87 THR A CA 1
ATOM 670 C C . THR A 1 87 ? -20.328 -18.031 -15.539 1 91 87 THR A C 1
ATOM 672 O O . THR A 1 87 ? -19.391 -17.891 -14.758 1 91 87 THR A O 1
ATOM 675 N N . GLU A 1 88 ? -20.266 -17.719 -16.797 1 89.12 88 GLU A N 1
ATOM 676 C CA . GLU A 1 88 ? -19.047 -17.172 -17.391 1 89.12 88 GLU A CA 1
ATOM 677 C C . GLU A 1 88 ? -19.203 -15.688 -17.719 1 89.12 88 GLU A C 1
ATOM 679 O O . GLU A 1 88 ? -20.234 -15.281 -18.281 1 89.12 88 GLU A O 1
ATOM 684 N N . ARG A 1 89 ? -18.234 -14.961 -17.391 1 89.5 89 ARG A N 1
ATOM 685 C CA . ARG A 1 89 ? -18.281 -13.508 -17.562 1 89.5 89 ARG A CA 1
ATOM 686 C C . ARG A 1 89 ? -18.531 -13.133 -19.016 1 89.5 89 ARG A C 1
ATOM 688 O O . ARG A 1 89 ? -19.234 -12.164 -19.297 1 89.5 89 ARG A O 1
ATOM 695 N N . GLU A 1 90 ? -17.938 -13.867 -19.922 1 89.38 90 GLU A N 1
ATOM 696 C CA . GLU A 1 90 ? -18.016 -13.594 -21.359 1 89.38 90 GLU A CA 1
ATOM 697 C C . GLU A 1 90 ? -19.453 -13.68 -21.859 1 89.38 90 GLU A C 1
ATOM 699 O O . GLU A 1 90 ? -19.812 -13.055 -22.859 1 89.38 90 GLU A O 1
ATOM 704 N N . ASN A 1 91 ? -20.219 -14.43 -21.172 1 91.19 91 ASN A N 1
ATOM 705 C CA . ASN A 1 91 ? -21.609 -14.656 -21.578 1 91.19 91 ASN A CA 1
ATOM 706 C C . ASN A 1 91 ? -22.578 -13.734 -20.859 1 91.19 91 ASN A C 1
ATOM 708 O O . ASN A 1 91 ? -23.781 -13.766 -21.109 1 91.19 91 ASN A O 1
ATOM 712 N N . ALA A 1 92 ? -22.047 -12.953 -19.922 1 91.94 92 ALA A N 1
ATOM 713 C CA . ALA A 1 92 ? -22.891 -11.992 -19.219 1 91.94 92 ALA A CA 1
ATOM 714 C C . ALA A 1 92 ? -23.297 -10.836 -20.125 1 91.94 92 ALA A C 1
ATOM 716 O O . ALA A 1 92 ? -22.578 -10.508 -21.078 1 91.94 92 ALA A O 1
ATOM 717 N N . PRO A 1 93 ? -24.422 -10.266 -19.812 1 90.06 93 PRO A N 1
ATOM 718 C CA . PRO A 1 93 ? -24.844 -9.125 -20.641 1 90.06 93 PRO A CA 1
ATOM 719 C C . PRO A 1 93 ? -23.828 -7.988 -20.625 1 90.06 93 PRO A C 1
ATOM 721 O O . PRO A 1 93 ? -23.047 -7.852 -19.672 1 90.06 93 PRO A O 1
ATOM 724 N N . LYS A 1 94 ? -23.891 -7.234 -21.688 1 85.94 94 LYS A N 1
ATOM 725 C CA . LYS A 1 94 ? -23 -6.082 -21.797 1 85.94 94 LYS A CA 1
ATOM 726 C C . LYS A 1 94 ? -23.188 -5.117 -20.641 1 85.94 94 LYS A C 1
ATOM 728 O O . LYS A 1 94 ? -24.328 -4.781 -20.281 1 85.94 94 LYS A O 1
ATOM 733 N N . GLY A 1 95 ? -22.062 -4.758 -20.031 1 82.12 95 GLY A N 1
ATOM 734 C CA . GLY A 1 95 ? -22.109 -3.777 -18.953 1 82.12 95 GLY A CA 1
ATOM 735 C C . GLY A 1 95 ? -22.359 -4.395 -17.594 1 82.12 95 GLY A C 1
ATOM 736 O O . GLY A 1 95 ? -22.344 -3.695 -16.578 1 82.12 95 GLY A O 1
ATOM 737 N N . TRP A 1 96 ? -22.547 -5.668 -17.578 1 88.12 96 TRP A N 1
ATOM 738 C CA . TRP A 1 96 ? -22.844 -6.32 -16.297 1 88.12 96 TRP A CA 1
ATOM 739 C C . TRP A 1 96 ? -21.688 -6.176 -15.328 1 88.12 96 TRP A C 1
ATOM 741 O O . TRP A 1 96 ? -20.516 -6.324 -15.711 1 88.12 96 TRP A O 1
ATOM 751 N N . ASN A 1 97 ? -22 -5.844 -14.125 1 83.19 97 ASN A N 1
ATOM 752 C CA . ASN A 1 97 ? -21.094 -5.883 -12.984 1 83.19 97 ASN A CA 1
ATOM 753 C C . ASN A 1 97 ? -21.812 -6.246 -11.695 1 83.19 97 ASN A C 1
ATOM 755 O O . ASN A 1 97 ? -23.047 -6.25 -11.656 1 83.19 97 ASN A O 1
ATOM 759 N N . SER A 1 98 ? -21.141 -6.586 -10.766 1 85.62 98 SER A N 1
ATOM 760 C CA . SER A 1 98 ? -21.766 -7.098 -9.555 1 85.62 98 SER A CA 1
ATOM 761 C C . SER A 1 98 ? -22.047 -5.977 -8.562 1 85.62 98 SER A C 1
ATOM 763 O O . SER A 1 98 ? -22.453 -6.23 -7.426 1 85.62 98 SER A O 1
ATOM 765 N N . ASP A 1 99 ? -21.844 -4.75 -8.93 1 81.69 99 ASP A N 1
ATOM 766 C CA . ASP A 1 99 ? -22.031 -3.629 -8.016 1 81.69 99 ASP A CA 1
ATOM 767 C C . ASP A 1 99 ? -23.5 -3.234 -7.906 1 81.69 99 ASP A C 1
ATOM 769 O O . ASP A 1 99 ? -24.266 -3.455 -8.836 1 81.69 99 ASP A O 1
ATOM 773 N N . GLU A 1 100 ? -23.859 -2.799 -6.727 1 86.81 100 GLU A N 1
ATOM 774 C CA . GLU A 1 100 ? -25.188 -2.248 -6.453 1 86.81 100 GLU A CA 1
ATOM 775 C C . GLU A 1 100 ? -25.094 -0.82 -5.922 1 86.81 100 GLU A C 1
ATOM 777 O O . GLU A 1 100 ? -25.281 -0.583 -4.727 1 86.81 100 GLU A O 1
ATOM 782 N N . PRO A 1 101 ? -24.906 0.118 -6.832 1 79.88 101 PRO A N 1
ATOM 783 C CA . PRO A 1 101 ? -24.609 1.487 -6.406 1 79.88 101 PRO A CA 1
ATOM 784 C C . PRO A 1 101 ? -25.797 2.164 -5.727 1 79.88 101 PRO A C 1
ATOM 786 O O . PRO A 1 101 ? -25.641 3.193 -5.07 1 79.88 101 PRO A O 1
ATOM 789 N N . ASP A 1 102 ? -27 1.616 -5.902 1 84.06 102 ASP A N 1
ATOM 790 C CA . ASP A 1 102 ? -28.203 2.207 -5.328 1 84.06 102 ASP A CA 1
ATOM 791 C C . ASP A 1 102 ? -28.359 1.822 -3.857 1 84.06 102 ASP A C 1
ATOM 793 O O . ASP A 1 102 ? -29.234 2.344 -3.162 1 84.06 102 ASP A O 1
ATOM 797 N N . LEU A 1 103 ? -27.547 0.957 -3.438 1 86.44 103 LEU A N 1
ATOM 798 C CA . LEU A 1 103 ? -27.641 0.499 -2.057 1 86.44 103 LEU A CA 1
ATOM 799 C C . LEU A 1 103 ? -26.484 1.042 -1.219 1 86.44 103 LEU A C 1
ATOM 801 O O . LEU A 1 103 ? -25.359 1.159 -1.707 1 86.44 103 LEU A O 1
ATOM 805 N N . MET A 1 104 ? -26.812 1.279 0.027 1 81.69 104 MET A N 1
ATOM 806 C CA . MET A 1 104 ? -25.766 1.699 0.958 1 81.69 104 MET A CA 1
ATOM 807 C C . MET A 1 104 ? -24.859 0.527 1.328 1 81.69 104 MET A C 1
ATOM 809 O O . MET A 1 104 ? -25.344 -0.59 1.532 1 81.69 104 MET A O 1
ATOM 813 N N . PRO A 1 105 ? -23.625 0.777 1.501 1 76.56 105 PRO A N 1
ATOM 814 C CA . PRO A 1 105 ? -22.672 -0.3 1.77 1 76.56 105 PRO A CA 1
ATOM 815 C C . PRO A 1 105 ? -22.938 -1 3.102 1 76.56 105 PRO A C 1
ATOM 817 O O . PRO A 1 105 ? -22.625 -2.184 3.252 1 76.56 105 PRO A O 1
ATOM 820 N N . ASP A 1 106 ? -23.547 -0.321 4.059 1 79.25 106 ASP A N 1
ATOM 821 C CA . ASP A 1 106 ? -23.734 -0.916 5.379 1 79.25 106 ASP A CA 1
ATOM 822 C C . ASP A 1 106 ? -25.156 -1.433 5.555 1 79.25 106 ASP A C 1
ATOM 824 O O . ASP A 1 106 ? -25.516 -1.926 6.625 1 79.25 106 ASP A O 1
ATOM 828 N N . ASP A 1 107 ? -25.938 -1.213 4.566 1 88.56 107 ASP A N 1
ATOM 829 C CA . ASP A 1 107 ? -27.266 -1.801 4.59 1 88.56 107 ASP A CA 1
ATOM 830 C C . ASP A 1 107 ? -27.234 -3.266 4.16 1 88.56 107 ASP A C 1
ATOM 832 O O . ASP A 1 107 ? -27.688 -3.609 3.072 1 88.56 107 ASP A O 1
ATOM 836 N N . PHE A 1 108 ? -26.828 -4.09 5.094 1 91.56 108 PHE A N 1
ATOM 837 C CA . PHE A 1 108 ? -26.578 -5.492 4.773 1 91.56 108 PHE A CA 1
ATOM 838 C C . PHE A 1 108 ? -27.891 -6.227 4.504 1 91.56 108 PHE A C 1
ATOM 840 O O . PHE A 1 108 ? -27.922 -7.16 3.699 1 91.56 108 PHE A O 1
ATOM 847 N N . GLU A 1 109 ? -28.984 -5.797 5.16 1 96.31 109 GLU A N 1
ATOM 848 C CA . GLU A 1 109 ? -30.281 -6.41 4.891 1 96.31 109 GLU A CA 1
ATOM 849 C C . GLU A 1 109 ? -30.656 -6.27 3.422 1 96.31 109 GLU A C 1
ATOM 851 O O . GLU A 1 109 ? -30.969 -7.262 2.756 1 96.31 109 GLU A O 1
ATOM 856 N N . SER A 1 110 ? -30.547 -5.066 2.965 1 95.12 110 SER A N 1
ATOM 857 C CA . SER A 1 110 ? -30.906 -4.801 1.574 1 95.12 110 SER A CA 1
ATOM 858 C C . SER A 1 110 ? -29.922 -5.465 0.616 1 95.12 110 SER A C 1
ATOM 860 O O . SER A 1 110 ? -30.312 -5.93 -0.457 1 95.12 110 SER A O 1
ATOM 862 N N . GLN A 1 111 ? -28.703 -5.453 1 1 94.19 111 GLN A N 1
ATOM 863 C CA . GLN A 1 111 ? -27.672 -6.09 0.174 1 94.19 111 GLN A CA 1
ATOM 864 C C . GLN A 1 111 ? -27.953 -7.586 0.028 1 94.19 111 GLN A C 1
ATOM 866 O O . GLN A 1 111 ? -27.844 -8.141 -1.069 1 94.19 111 GLN A O 1
ATOM 871 N N . ILE A 1 112 ? -28.312 -8.219 1.11 1 97.44 112 ILE A N 1
ATOM 872 C CA . ILE A 1 112 ? -28.594 -9.648 1.111 1 97.44 112 ILE A CA 1
ATOM 873 C C . ILE A 1 112 ? -29.828 -9.938 0.258 1 97.44 112 ILE A C 1
ATOM 875 O O . ILE A 1 112 ? -29.828 -10.859 -0.563 1 97.44 112 ILE A O 1
ATOM 879 N N . ASP A 1 113 ? -30.828 -9.117 0.445 1 97.81 113 ASP A N 1
ATOM 880 C CA . ASP A 1 113 ? -32.031 -9.273 -0.36 1 97.81 113 ASP A CA 1
ATOM 881 C C . ASP A 1 113 ? -31.734 -9.117 -1.848 1 97.81 113 ASP A C 1
ATOM 883 O O . ASP A 1 113 ? -32.25 -9.875 -2.674 1 97.81 113 ASP A O 1
ATOM 887 N N . ARG A 1 114 ? -30.922 -8.117 -2.121 1 96.81 114 ARG A N 1
ATOM 888 C CA . ARG A 1 114 ? -30.547 -7.887 -3.514 1 96.81 114 ARG A CA 1
ATOM 889 C C . ARG A 1 114 ? -29.766 -9.078 -4.074 1 96.81 114 ARG A C 1
ATOM 891 O O . ARG A 1 114 ? -29.969 -9.461 -5.23 1 96.81 114 ARG A O 1
ATOM 898 N N . CYS A 1 115 ? -28.891 -9.633 -3.332 1 97.12 115 CYS A N 1
ATOM 899 C CA . CYS A 1 115 ? -28.172 -10.82 -3.771 1 97.12 115 CYS A CA 1
ATOM 900 C C . CYS A 1 115 ? -29.125 -11.953 -4.102 1 97.12 115 CYS A C 1
ATOM 902 O O . CYS A 1 115 ? -28.953 -12.641 -5.109 1 97.12 115 CYS A O 1
ATOM 904 N N . ALA A 1 116 ? -30.156 -12.133 -3.246 1 97.31 116 ALA A N 1
ATOM 905 C CA . ALA A 1 116 ? -31.156 -13.172 -3.496 1 97.31 116 ALA A CA 1
ATOM 906 C C . ALA A 1 116 ? -31.875 -12.93 -4.816 1 97.31 116 ALA A C 1
ATOM 908 O O . ALA A 1 116 ? -32.094 -13.859 -5.59 1 97.31 116 ALA A O 1
ATOM 909 N N . GLU A 1 117 ? -32.188 -11.711 -5.078 1 96.62 117 GLU A N 1
ATOM 910 C CA . GLU A 1 117 ? -32.844 -11.328 -6.336 1 96.62 117 GLU A CA 1
ATOM 911 C C . GLU A 1 117 ? -31.938 -11.656 -7.527 1 96.62 117 GLU A C 1
ATOM 913 O O . GLU A 1 117 ? -32.406 -12.219 -8.523 1 96.62 117 GLU A O 1
ATOM 918 N N . ARG A 1 118 ? -30.656 -11.289 -7.402 1 96.75 118 ARG A N 1
ATOM 919 C CA . ARG A 1 118 ? -29.719 -11.484 -8.492 1 96.75 118 ARG A CA 1
ATOM 920 C C . ARG A 1 118 ? -29.469 -12.969 -8.742 1 96.75 118 ARG A C 1
ATOM 922 O O . ARG A 1 118 ? -29.281 -13.391 -9.883 1 96.75 118 ARG A O 1
ATOM 929 N N . ILE A 1 119 ? -29.406 -13.742 -7.699 1 96.06 119 ILE A N 1
ATOM 930 C CA . ILE A 1 119 ? -29.25 -15.188 -7.828 1 96.06 119 ILE A CA 1
ATOM 931 C C . ILE A 1 119 ? -30.406 -15.773 -8.617 1 96.06 119 ILE A C 1
ATOM 933 O O . ILE A 1 119 ? -30.219 -16.609 -9.5 1 96.06 119 ILE A O 1
ATOM 937 N N . ALA A 1 120 ? -31.609 -15.281 -8.367 1 95.31 120 ALA A N 1
ATOM 938 C CA . ALA A 1 120 ? -32.812 -15.758 -9.039 1 95.31 120 ALA A CA 1
ATOM 939 C C . ALA A 1 120 ? -32.781 -15.383 -10.523 1 95.31 120 ALA A C 1
ATOM 941 O O . ALA A 1 120 ? -33.406 -16.062 -11.352 1 95.31 120 ALA A O 1
ATOM 942 N N . ASN A 1 121 ? -32.062 -14.305 -10.883 1 95.56 121 ASN A N 1
ATOM 943 C CA . ASN A 1 121 ? -31.984 -13.852 -12.266 1 95.56 121 ASN A CA 1
ATOM 944 C C . ASN A 1 121 ? -31.109 -14.781 -13.109 1 95.56 121 ASN A C 1
ATOM 946 O O . ASN A 1 121 ? -31.125 -14.703 -14.336 1 95.56 121 ASN A O 1
ATOM 950 N N . ASN A 1 122 ? -30.266 -15.555 -12.461 1 94.81 122 ASN A N 1
ATOM 951 C CA . ASN A 1 122 ? -29.484 -16.609 -13.086 1 94.81 122 ASN A CA 1
ATOM 952 C C . ASN A 1 122 ? -28.328 -16.047 -13.922 1 94.81 122 ASN A C 1
ATOM 954 O O . ASN A 1 122 ? -27.859 -16.703 -14.859 1 94.81 122 ASN A O 1
ATOM 958 N N . ILE A 1 123 ? -28.016 -14.805 -13.695 1 94.62 123 ILE A N 1
ATOM 959 C CA . ILE A 1 123 ? -26.812 -14.227 -14.289 1 94.62 123 ILE A CA 1
ATOM 960 C C . ILE A 1 123 ? -25.688 -14.195 -13.258 1 94.62 123 ILE A C 1
ATOM 962 O O . ILE A 1 123 ? -25.719 -13.383 -12.336 1 94.62 123 ILE A O 1
ATOM 966 N N . MET A 1 124 ? -24.719 -15 -13.453 1 93.62 124 MET A N 1
ATOM 967 C CA . MET A 1 124 ? -23.562 -15.117 -12.562 1 93.62 124 MET A CA 1
ATOM 968 C C . MET A 1 124 ? -24.016 -15.344 -11.117 1 93.62 124 MET A C 1
ATOM 970 O O . MET A 1 124 ? -23.562 -14.641 -10.211 1 93.62 124 MET A O 1
ATOM 974 N N . PRO A 1 125 ? -24.875 -16.25 -10.852 1 94.12 125 PRO A N 1
ATOM 975 C CA . PRO A 1 125 ? -25.406 -16.438 -9.5 1 94.12 125 PRO A CA 1
ATOM 976 C C . PRO A 1 125 ? -24.328 -16.766 -8.477 1 94.12 125 PRO A C 1
ATOM 978 O O . PRO A 1 125 ? -24.453 -16.422 -7.301 1 94.12 125 PRO A O 1
ATOM 981 N N . GLN A 1 126 ? -23.266 -17.438 -8.922 1 90.56 126 GLN A N 1
ATOM 982 C CA . GLN A 1 126 ? -22.188 -17.812 -8 1 90.56 126 GLN A CA 1
ATOM 983 C C . GLN A 1 126 ? -21.531 -16.578 -7.398 1 90.56 126 GLN A C 1
ATOM 985 O O . GLN A 1 126 ? -21.062 -16.609 -6.258 1 90.56 126 GLN A O 1
ATOM 990 N N . VAL A 1 127 ? -21.453 -15.508 -8.164 1 91.44 127 VAL A N 1
ATOM 991 C CA . VAL A 1 127 ? -20.859 -14.266 -7.688 1 91.44 127 VAL A CA 1
ATOM 992 C C . VAL A 1 127 ? -21.703 -13.68 -6.566 1 91.44 127 VAL A C 1
ATOM 994 O O . VAL A 1 127 ? -21.188 -13.289 -5.52 1 91.44 127 VAL A O 1
ATOM 997 N N . TYR A 1 128 ? -22.969 -13.711 -6.734 1 94.5 128 TYR A N 1
ATOM 998 C CA . TYR A 1 128 ? -23.891 -13.125 -5.758 1 94.5 128 TYR A CA 1
ATOM 999 C C . TYR A 1 128 ? -24.047 -14.031 -4.543 1 94.5 128 TYR A C 1
ATOM 1001 O O . TYR A 1 128 ? -24.281 -13.555 -3.432 1 94.5 128 TYR A O 1
ATOM 1009 N N . GLN A 1 129 ? -23.906 -15.305 -4.789 1 92.94 129 GLN A N 1
ATOM 1010 C CA . GLN A 1 129 ? -23.906 -16.203 -3.643 1 92.94 129 GLN A CA 1
ATOM 1011 C C . GLN A 1 129 ? -22.734 -15.898 -2.703 1 92.94 129 GLN A C 1
ATOM 1013 O O . GLN A 1 129 ? -22.922 -15.844 -1.484 1 92.94 129 GLN A O 1
ATOM 1018 N N . ARG A 1 130 ? -21.641 -15.703 -3.266 1 87.56 130 ARG A N 1
ATOM 1019 C CA . ARG A 1 130 ? -20.453 -15.352 -2.48 1 87.56 130 ARG A CA 1
ATOM 1020 C C . ARG A 1 130 ? -20.656 -14.016 -1.771 1 87.56 130 ARG A C 1
ATOM 1022 O O . ARG A 1 130 ? -20.328 -13.875 -0.592 1 87.56 130 ARG A O 1
ATOM 1029 N N . LYS A 1 131 ? -21.094 -13.094 -2.48 1 90.88 131 LYS A N 1
ATOM 1030 C CA . LYS A 1 131 ? -21.359 -11.781 -1.904 1 90.88 131 LYS A CA 1
ATOM 1031 C C . LYS A 1 131 ? -22.359 -11.875 -0.753 1 90.88 131 LYS A C 1
ATOM 1033 O O . LYS A 1 131 ? -22.188 -11.227 0.281 1 90.88 131 LYS A O 1
ATOM 1038 N N . MET A 1 132 ? -23.359 -12.641 -1.004 1 94.44 132 MET A N 1
ATOM 1039 C CA . MET A 1 132 ? -24.391 -12.812 0.02 1 94.44 132 MET A CA 1
ATOM 1040 C C . MET A 1 132 ? -23.781 -13.375 1.305 1 94.44 132 MET A C 1
ATOM 1042 O O . MET A 1 132 ? -24.078 -12.883 2.396 1 94.44 132 MET A O 1
ATOM 1046 N N . ASN A 1 133 ? -22.938 -14.383 1.127 1 90.31 133 ASN A N 1
ATOM 1047 C CA . ASN A 1 133 ? -22.281 -14.977 2.289 1 90.31 133 ASN A CA 1
ATOM 1048 C C . ASN A 1 133 ? -21.438 -13.953 3.033 1 90.31 133 ASN A C 1
ATOM 1050 O O . ASN A 1 133 ? -21.422 -13.93 4.266 1 90.31 133 ASN A O 1
ATOM 1054 N N . LYS A 1 134 ? -20.734 -13.164 2.281 1 87.56 134 LYS A N 1
ATOM 1055 C CA . LYS A 1 134 ? -19.922 -12.117 2.879 1 87.56 134 LYS A CA 1
ATOM 1056 C C . LYS A 1 134 ? -20.781 -11.117 3.648 1 87.56 134 LYS A C 1
ATOM 1058 O O . LYS A 1 134 ? -20.438 -10.727 4.766 1 87.56 134 LYS A O 1
ATOM 1063 N N . PHE A 1 135 ? -21.906 -10.758 3.062 1 91.38 135 PHE A N 1
ATOM 1064 C CA . PHE A 1 135 ? -22.781 -9.781 3.703 1 91.38 135 PHE A CA 1
ATOM 1065 C C . PHE A 1 135 ? -23.422 -10.375 4.957 1 91.38 135 PHE A C 1
ATOM 1067 O O . PHE A 1 135 ? -23.625 -9.672 5.949 1 91.38 135 PHE A O 1
ATOM 1074 N N . ILE A 1 136 ? -23.734 -11.625 4.887 1 94.44 136 ILE A N 1
ATOM 1075 C CA . ILE A 1 136 ? -24.312 -12.289 6.055 1 94.44 136 ILE A CA 1
ATOM 1076 C C . ILE A 1 136 ? -23.297 -12.281 7.199 1 94.44 136 ILE A C 1
ATOM 1078 O O . ILE A 1 136 ? -23.656 -11.977 8.344 1 94.44 136 ILE A O 1
ATOM 1082 N N . ALA A 1 137 ? -22.078 -12.602 6.859 1 89.31 137 ALA A N 1
ATOM 1083 C CA . ALA A 1 137 ? -21.031 -12.586 7.875 1 89.31 137 ALA A CA 1
ATOM 1084 C C . ALA A 1 137 ? -20.828 -11.188 8.445 1 89.31 137 ALA A C 1
ATOM 1086 O O . ALA A 1 137 ? -20.75 -11.016 9.664 1 89.31 137 ALA A O 1
ATOM 1087 N N . ARG A 1 138 ? -20.781 -10.188 7.609 1 88.19 138 ARG A N 1
ATOM 1088 C CA . ARG A 1 138 ? -20.594 -8.805 8.039 1 88.19 138 ARG A CA 1
ATOM 1089 C C . ARG A 1 138 ? -21.766 -8.328 8.883 1 88.19 138 ARG A C 1
ATOM 1091 O O . ARG A 1 138 ? -21.578 -7.578 9.844 1 88.19 138 ARG A O 1
ATOM 1098 N N . LYS A 1 139 ? -22.938 -8.68 8.453 1 92.62 139 LYS A N 1
ATOM 1099 C CA . LYS A 1 139 ? -24.125 -8.359 9.234 1 92.62 139 LYS A CA 1
ATOM 1100 C C . LYS A 1 139 ? -24.031 -8.938 10.641 1 92.62 139 LYS A C 1
ATOM 1102 O O . LYS A 1 139 ? -24.359 -8.266 11.617 1 92.62 139 LYS A O 1
ATOM 1107 N N . GLY A 1 140 ? -23.609 -10.211 10.672 1 92.69 140 GLY A N 1
ATOM 1108 C CA . GLY A 1 140 ? -23.438 -10.828 11.977 1 92.69 140 GLY A CA 1
ATOM 1109 C C . GLY A 1 140 ? -22.469 -10.062 12.875 1 92.69 140 GLY A C 1
ATOM 1110 O O . GLY A 1 140 ? -22.75 -9.852 14.055 1 92.69 140 GLY A O 1
ATOM 1111 N N . GLU A 1 141 ? -21.406 -9.672 12.344 1 87.81 141 GLU A N 1
ATOM 1112 C CA . GLU A 1 141 ? -20.422 -8.898 13.094 1 87.81 141 GLU A CA 1
ATOM 1113 C C . GLU A 1 141 ? -21.016 -7.559 13.539 1 87.81 141 GLU A C 1
ATOM 1115 O O . GLU A 1 141 ? -20.844 -7.16 14.695 1 87.81 141 GLU A O 1
ATOM 1120 N N . ARG A 1 142 ? -21.625 -6.875 12.609 1 89.94 142 ARG A N 1
ATOM 1121 C CA . ARG A 1 142 ? -22.266 -5.598 12.938 1 89.94 142 ARG A CA 1
ATOM 1122 C C . ARG A 1 142 ? -23.281 -5.766 14.055 1 89.94 142 ARG A C 1
ATOM 1124 O O . ARG A 1 142 ? -23.281 -4.992 15.016 1 89.94 142 ARG A O 1
ATOM 1131 N N . ASP A 1 143 ? -24.109 -6.785 13.938 1 94.5 143 ASP A N 1
ATOM 1132 C CA . ASP A 1 143 ? -25.172 -7.004 14.922 1 94.5 143 ASP A CA 1
ATOM 1133 C C . ASP A 1 143 ? -24.578 -7.285 16.297 1 94.5 143 ASP A C 1
ATOM 1135 O O . ASP A 1 143 ? -25.109 -6.82 17.312 1 94.5 143 ASP A O 1
ATOM 1139 N N . THR A 1 144 ? -23.516 -8.016 16.281 1 95.12 144 THR A N 1
ATOM 1140 C CA . THR A 1 144 ? -22.844 -8.312 17.547 1 95.12 144 THR A CA 1
ATOM 1141 C C . THR A 1 144 ? -22.312 -7.031 18.188 1 95.12 144 THR A C 1
ATOM 1143 O O . THR A 1 144 ? -22.5 -6.809 19.375 1 95.12 144 THR A O 1
ATOM 1146 N N . LEU A 1 145 ? -21.766 -6.172 17.438 1 92.88 145 LEU A N 1
ATOM 1147 C CA . LEU A 1 145 ? -21.188 -4.926 17.953 1 92.88 145 LEU A CA 1
ATOM 1148 C C . LEU A 1 145 ? -22.297 -3.963 18.391 1 92.88 145 LEU A C 1
ATOM 1150 O O . LEU A 1 145 ? -22.156 -3.273 19.391 1 92.88 145 LEU A O 1
ATOM 1154 N N . MET A 1 146 ? -23.312 -3.957 17.609 1 95.62 146 MET A N 1
ATOM 1155 C CA . MET A 1 146 ? -24.438 -3.092 17.938 1 95.62 146 MET A CA 1
ATOM 1156 C C . MET A 1 146 ? -25.094 -3.523 19.234 1 95.62 146 MET A C 1
ATOM 1158 O O . MET A 1 146 ? -25.547 -2.684 20.016 1 95.62 146 MET A O 1
ATOM 1162 N N . ALA A 1 147 ? -25.141 -4.801 19.469 1 96.88 147 ALA A N 1
ATOM 1163 C CA . ALA A 1 147 ? -25.734 -5.332 20.688 1 96.88 147 ALA A CA 1
ATOM 1164 C C . ALA A 1 147 ? -24.922 -4.926 21.922 1 96.88 147 ALA A C 1
ATOM 1166 O O . ALA A 1 147 ? -25.484 -4.75 23 1 96.88 147 ALA A O 1
ATOM 1167 N N . ALA A 1 148 ? -23.656 -4.762 21.719 1 96.06 148 ALA A N 1
ATOM 1168 C CA . ALA A 1 148 ? -22.781 -4.391 22.828 1 96.06 148 ALA A CA 1
ATOM 1169 C C . ALA A 1 148 ? -22.953 -2.92 23.203 1 96.06 148 ALA A C 1
ATOM 1171 O O . ALA A 1 148 ? -22.578 -2.496 24.297 1 96.06 148 ALA A O 1
ATOM 1172 N N . GLU A 1 149 ? -23.422 -2.115 22.266 1 96.38 149 GLU A N 1
ATOM 1173 C CA . GLU A 1 149 ? -23.672 -0.688 22.453 1 96.38 149 GLU A CA 1
ATOM 1174 C C . GLU A 1 149 ? -25.109 -0.322 22.062 1 96.38 149 GLU A C 1
ATOM 1176 O O . GLU A 1 149 ? -25.312 0.417 21.094 1 96.38 149 GLU A O 1
ATOM 1181 N N . PRO A 1 150 ? -26.062 -0.703 22.891 1 94.69 150 PRO A N 1
ATOM 1182 C CA . PRO A 1 150 ? -27.453 -0.543 22.484 1 94.69 150 PRO A CA 1
ATOM 1183 C C . PRO A 1 150 ? -27.875 0.921 22.375 1 94.69 150 PRO A C 1
ATOM 1185 O O . PRO A 1 150 ? -27.453 1.749 23.188 1 94.69 150 PRO A O 1
ATOM 1188 N N . GLY A 1 151 ? -28.703 1.181 21.328 1 94.62 151 GLY A N 1
ATOM 1189 C CA . GLY A 1 151 ? -29.297 2.498 21.172 1 94.62 151 GLY A CA 1
ATOM 1190 C C . GLY A 1 151 ? -28.422 3.459 20.391 1 94.62 151 GLY A C 1
ATOM 1191 O O . GLY A 1 151 ? -28.812 4.594 20.125 1 94.62 151 GLY A O 1
ATOM 1192 N N . LEU A 1 152 ? -27.281 3.127 20.031 1 95.75 152 LEU A N 1
ATOM 1193 C CA . LEU A 1 152 ? -26.359 4.004 19.328 1 95.75 152 LEU A CA 1
ATOM 1194 C C . LEU A 1 152 ? -26.391 3.736 17.828 1 95.75 152 LEU A C 1
ATOM 1196 O O . LEU A 1 152 ? -26.844 2.674 17.391 1 95.75 152 LEU A O 1
ATOM 1200 N N . SER A 1 153 ? -26.047 4.742 17.109 1 91.62 153 SER A N 1
ATOM 1201 C CA . SER A 1 153 ? -25.953 4.574 15.664 1 91.62 153 SER A CA 1
ATOM 1202 C C . SER A 1 153 ? -24.734 3.736 15.281 1 91.62 153 SER A C 1
ATOM 1204 O O . SER A 1 153 ? -23.781 3.635 16.047 1 91.62 153 SER A O 1
ATOM 1206 N N . TRP A 1 154 ? -24.719 3.174 14.039 1 89.06 154 TRP A N 1
ATOM 1207 C CA . TRP A 1 154 ? -23.641 2.285 13.594 1 89.06 154 TRP A CA 1
ATOM 1208 C C . TRP A 1 154 ? -22.312 3.029 13.508 1 89.06 154 TRP A C 1
ATOM 1210 O O . TRP A 1 154 ? -21.297 2.535 13.977 1 89.06 154 TRP A O 1
ATOM 1220 N N . PRO A 1 155 ? -22.312 4.258 12.977 1 88.06 155 PRO A N 1
ATOM 1221 C CA . PRO A 1 155 ? -21.047 4.973 12.938 1 88.06 155 PRO A CA 1
ATOM 1222 C C . PRO A 1 155 ? -20.453 5.219 14.328 1 88.06 155 PRO A C 1
ATOM 1224 O O . PRO A 1 155 ? -19.25 5.129 14.516 1 88.06 155 PRO A O 1
ATOM 1227 N N . VAL A 1 156 ? -21.297 5.477 15.258 1 93.62 156 VAL A N 1
ATOM 1228 C CA . VAL A 1 156 ? -20.828 5.715 16.625 1 93.62 156 VAL A CA 1
ATOM 1229 C C . VAL A 1 156 ? -20.266 4.426 17.203 1 93.62 156 VAL A C 1
ATOM 1231 O O . VAL A 1 156 ? -19.219 4.438 17.859 1 93.62 156 VAL A O 1
ATOM 1234 N N . VAL A 1 157 ? -20.969 3.33 16.953 1 94.12 157 VAL A N 1
ATOM 1235 C CA . VAL A 1 157 ? -20.5 2.041 17.453 1 94.12 157 VAL A CA 1
ATOM 1236 C C . VAL A 1 157 ? -19.125 1.717 16.875 1 94.12 157 VAL A C 1
ATOM 1238 O O . VAL A 1 157 ? -18.234 1.273 17.609 1 94.12 157 VAL A O 1
ATOM 1241 N N . GLN A 1 158 ? -18.922 1.98 15.617 1 90.25 158 GLN A N 1
ATOM 1242 C CA . GLN A 1 158 ? -17.625 1.756 14.984 1 90.25 158 GLN A CA 1
ATOM 1243 C C . GLN A 1 158 ? -16.547 2.639 15.609 1 90.25 158 GLN A C 1
ATOM 1245 O O . GLN A 1 158 ? -15.438 2.18 15.867 1 90.25 158 GLN A O 1
ATOM 1250 N N . ARG A 1 159 ? -16.938 3.826 15.805 1 93.44 159 ARG A N 1
ATOM 1251 C CA . ARG A 1 159 ? -15.961 4.746 16.391 1 93.44 159 ARG A CA 1
ATOM 1252 C C . ARG A 1 159 ? -15.602 4.328 17.812 1 93.44 159 ARG A C 1
ATOM 1254 O O . ARG A 1 159 ? -14.438 4.402 18.203 1 93.44 159 ARG A O 1
ATOM 1261 N N . LEU A 1 160 ? -16.578 3.902 18.547 1 96.31 160 LEU A N 1
ATOM 1262 C CA . LEU A 1 160 ? -16.312 3.439 19.906 1 96.31 160 LEU A CA 1
ATOM 1263 C C . LEU A 1 160 ? -15.352 2.252 19.906 1 96.31 160 LEU A C 1
ATOM 1265 O O . LEU A 1 160 ? -14.492 2.143 20.781 1 96.31 160 LEU A O 1
ATOM 1269 N N . GLU A 1 161 ? -15.5 1.379 18.922 1 92.94 161 GLU A N 1
ATOM 1270 C CA . GLU A 1 161 ? -14.57 0.258 18.812 1 92.94 161 GLU A CA 1
ATOM 1271 C C . GLU A 1 161 ? -13.141 0.745 18.578 1 92.94 161 GLU A C 1
ATOM 1273 O O . GLU A 1 161 ? -12.203 0.203 19.172 1 92.94 161 GLU A O 1
ATOM 1278 N N . ASP A 1 162 ? -13.031 1.729 17.766 1 92.62 162 ASP A N 1
ATOM 1279 C CA . ASP A 1 162 ? -11.719 2.322 17.531 1 92.62 162 ASP A CA 1
ATOM 1280 C C . ASP A 1 162 ? -11.164 2.951 18.797 1 92.62 162 ASP A C 1
ATOM 1282 O O . ASP A 1 162 ? -9.992 2.762 19.125 1 92.62 162 ASP A O 1
ATOM 1286 N N . LEU A 1 163 ? -12.008 3.684 19.438 1 97.06 163 LEU A N 1
ATOM 1287 C CA . LEU A 1 163 ? -11.578 4.398 20.641 1 97.06 163 LEU A CA 1
ATOM 1288 C C . LEU A 1 163 ? -11.188 3.422 21.75 1 97.06 163 LEU A C 1
ATOM 1290 O O . LEU A 1 163 ? -10.25 3.684 22.5 1 97.06 163 LEU A O 1
ATOM 1294 N N . LYS A 1 164 ? -11.867 2.322 21.875 1 97.19 164 LYS A N 1
ATOM 1295 C CA . LYS A 1 164 ? -11.492 1.291 22.844 1 97.19 164 LYS A CA 1
ATOM 1296 C C . LYS A 1 164 ? -10.086 0.768 22.562 1 97.19 164 LYS A C 1
ATOM 1298 O O . LYS A 1 164 ? -9.289 0.587 23.484 1 97.19 164 LYS A O 1
ATOM 1303 N N . LEU A 1 165 ? -9.867 0.541 21.297 1 95.56 165 LEU A N 1
ATOM 1304 C CA . LEU A 1 165 ? -8.539 0.078 20.891 1 95.56 165 LEU A CA 1
ATOM 1305 C C . LEU A 1 165 ? -7.477 1.12 21.234 1 95.56 165 LEU A C 1
ATOM 1307 O O . LEU A 1 165 ? -6.41 0.781 21.734 1 95.56 165 LEU A O 1
ATOM 1311 N N . ILE A 1 166 ? -7.793 2.332 20.953 1 97.25 166 ILE A N 1
ATOM 1312 C CA . ILE A 1 166 ? -6.879 3.438 21.219 1 97.25 166 ILE A CA 1
ATOM 1313 C C . ILE A 1 166 ? -6.625 3.549 22.719 1 97.25 166 ILE A C 1
ATOM 1315 O O . ILE A 1 166 ? -5.484 3.717 23.156 1 97.25 166 ILE A O 1
ATOM 1319 N N . LEU A 1 167 ? -7.656 3.447 23.484 1 98.38 167 LEU A N 1
ATOM 1320 C CA . LEU A 1 167 ? -7.543 3.553 24.922 1 98.38 167 LEU A CA 1
ATOM 1321 C C . LEU A 1 167 ? -6.613 2.48 25.484 1 98.38 167 LEU A C 1
ATOM 1323 O O . LEU A 1 167 ? -5.73 2.775 26.297 1 98.38 167 LEU A O 1
ATOM 1327 N N . THR A 1 168 ? -6.793 1.283 25.047 1 98.12 168 THR A N 1
ATOM 1328 C CA . THR A 1 168 ? -5.938 0.183 25.484 1 98.12 168 THR A CA 1
ATOM 1329 C C . THR A 1 168 ? -4.477 0.467 25.125 1 98.12 168 THR A C 1
ATOM 1331 O O . THR A 1 168 ? -3.584 0.263 25.953 1 98.12 168 THR A O 1
ATOM 1334 N N . TRP A 1 169 ? -4.289 0.943 23.953 1 97.12 169 TRP A N 1
ATOM 1335 C CA . TRP A 1 169 ? -2.943 1.256 23.484 1 97.12 169 TRP A CA 1
ATOM 1336 C C . TRP A 1 169 ? -2.322 2.367 24.328 1 97.12 169 TRP A C 1
ATOM 1338 O O . TRP A 1 169 ? -1.15 2.285 24.703 1 97.12 169 TRP A O 1
ATOM 1348 N N . LEU A 1 170 ? -3.096 3.371 24.609 1 97.62 170 LEU A N 1
ATOM 1349 C CA . LEU A 1 170 ? -2.621 4.484 25.422 1 97.62 170 LEU A CA 1
ATOM 1350 C C . LEU A 1 170 ? -2.266 4.02 26.828 1 97.62 170 LEU A C 1
ATOM 1352 O O . LEU A 1 170 ? -1.246 4.43 27.375 1 97.62 170 LEU A O 1
ATOM 1356 N N . GLU A 1 171 ? -3.047 3.232 27.391 1 97.44 171 GLU A N 1
ATOM 1357 C CA . GLU A 1 171 ? -2.801 2.711 28.734 1 97.44 171 GLU A CA 1
ATOM 1358 C C . GLU A 1 171 ? -1.551 1.838 28.766 1 97.44 171 GLU A C 1
ATOM 1360 O O . GLU A 1 171 ? -0.733 1.947 29.688 1 97.44 171 GLU A O 1
ATOM 1365 N N . GLU A 1 172 ? -1.442 1.025 27.766 1 96.44 172 GLU A N 1
ATOM 1366 C CA . GLU A 1 172 ? -0.274 0.154 27.672 1 96.44 172 GLU A CA 1
ATOM 1367 C C . GLU A 1 172 ? 1.007 0.966 27.5 1 96.44 172 GLU A C 1
ATOM 1369 O O . GLU A 1 172 ? 2.082 0.539 27.922 1 96.44 172 GLU A O 1
ATOM 1374 N N . SER A 1 173 ? 0.898 2.135 26.891 1 94.56 173 SER A N 1
ATOM 1375 C CA . SER A 1 173 ? 2.057 2.994 26.656 1 94.56 173 SER A CA 1
ATOM 1376 C C . SER A 1 173 ? 2.24 3.988 27.797 1 94.56 173 SER A C 1
ATOM 1378 O O . SER A 1 173 ? 2.938 4.992 27.641 1 94.56 173 SER A O 1
ATOM 1380 N N . LYS A 1 174 ? 1.574 3.828 28.891 1 96.25 174 LYS A N 1
ATOM 1381 C CA . LYS A 1 174 ? 1.646 4.66 30.094 1 96.25 174 LYS A CA 1
ATOM 1382 C C . LYS A 1 174 ? 1.179 6.082 29.812 1 96.25 174 LYS A C 1
ATOM 1384 O O . LYS A 1 174 ? 1.69 7.039 30.391 1 96.25 174 LYS A O 1
ATOM 1389 N N . ASP A 1 175 ? 0.377 6.258 28.844 1 96.56 175 ASP A N 1
ATOM 1390 C CA . ASP A 1 175 ? -0.253 7.52 28.469 1 96.56 175 ASP A CA 1
ATOM 1391 C C . ASP A 1 175 ? 0.79 8.617 28.266 1 96.56 175 ASP A C 1
ATOM 1393 O O . ASP A 1 175 ? 0.667 9.703 28.844 1 96.56 175 ASP A O 1
ATOM 1397 N N . VAL A 1 176 ? 1.791 8.336 27.547 1 94.62 176 VAL A N 1
ATOM 1398 C CA . VAL A 1 176 ? 2.895 9.258 27.328 1 94.62 176 VAL A CA 1
ATOM 1399 C C . VAL A 1 176 ? 2.383 10.523 26.641 1 94.62 176 VAL A C 1
ATOM 1401 O O . VAL A 1 176 ? 2.969 11.594 26.766 1 94.62 176 VAL A O 1
ATOM 1404 N N . HIS A 1 177 ? 1.244 10.445 26.031 1 94.62 177 HIS A N 1
ATOM 1405 C CA . HIS A 1 177 ? 0.708 11.578 25.281 1 94.62 177 HIS A CA 1
ATOM 1406 C C . HIS A 1 177 ? -0.398 12.273 26.062 1 94.62 177 HIS A C 1
ATOM 1408 O O . HIS A 1 177 ? -0.973 13.258 25.594 1 94.62 177 HIS A O 1
ATOM 1414 N N . LYS A 1 178 ? -0.747 11.727 27.219 1 97.19 178 LYS A N 1
ATOM 1415 C CA . LYS A 1 178 ? -1.72 12.32 28.125 1 97.19 178 LYS A CA 1
ATOM 1416 C C . LYS A 1 178 ? -3.082 12.477 27.469 1 97.19 178 LYS A C 1
ATOM 1418 O O . LYS A 1 178 ? -3.682 13.555 27.5 1 97.19 178 LYS A O 1
ATOM 1423 N N . MET A 1 179 ? -3.537 11.391 26.844 1 97.88 179 MET A N 1
ATOM 1424 C CA . MET A 1 179 ? -4.77 11.477 26.078 1 97.88 179 MET A CA 1
ATOM 1425 C C . MET A 1 179 ? -5.824 10.523 26.625 1 97.88 179 MET A C 1
ATOM 1427 O O . MET A 1 179 ? -6.953 10.484 26.125 1 97.88 179 MET A O 1
ATOM 1431 N N . VAL A 1 180 ? -5.523 9.758 27.656 1 98.19 180 VAL A N 1
ATOM 1432 C CA . VAL A 1 180 ? -6.449 8.773 28.219 1 98.19 180 VAL A CA 1
ATOM 1433 C C . VAL A 1 180 ? -7.734 9.461 28.656 1 98.19 180 VAL A C 1
ATOM 1435 O O . VAL A 1 180 ? -8.836 9.039 28.297 1 98.19 180 VAL A O 1
ATOM 1438 N N . ASP A 1 181 ? -7.598 10.562 29.422 1 97.81 181 ASP A N 1
ATOM 1439 C CA . ASP A 1 181 ? -8.766 11.281 29.938 1 97.81 181 ASP A CA 1
ATOM 1440 C C . ASP A 1 181 ? -9.641 11.781 28.781 1 97.81 181 ASP A C 1
ATOM 1442 O O . ASP A 1 181 ? -10.875 11.734 28.875 1 97.81 181 ASP A O 1
ATOM 1446 N N . THR A 1 182 ? -8.992 12.25 27.781 1 98.12 182 THR A N 1
ATOM 1447 C CA . THR A 1 182 ? -9.727 12.773 26.641 1 98.12 182 THR A CA 1
ATOM 1448 C C . THR A 1 182 ? -10.516 11.664 25.953 1 98.12 182 THR A C 1
ATOM 1450 O O . THR A 1 182 ? -11.703 11.836 25.656 1 98.12 182 THR A O 1
ATOM 1453 N N . VAL A 1 183 ? -9.93 10.516 25.688 1 98.38 183 VAL A N 1
ATOM 1454 C CA . VAL A 1 183 ? -10.586 9.414 25 1 98.38 183 VAL A CA 1
ATOM 1455 C C . VAL A 1 183 ? -11.758 8.906 25.844 1 98.38 183 VAL A C 1
ATOM 1457 O O . VAL A 1 183 ? -12.844 8.656 25.312 1 98.38 183 VAL A O 1
ATOM 1460 N N . GLN A 1 184 ? -11.578 8.836 27.125 1 98.5 184 GLN A N 1
ATOM 1461 C CA . GLN A 1 184 ? -12.648 8.406 28.016 1 98.5 184 GLN A CA 1
ATOM 1462 C C . GLN A 1 184 ? -13.82 9.383 27.984 1 98.5 184 GLN A C 1
ATOM 1464 O O . GLN A 1 184 ? -14.977 8.969 27.922 1 98.5 184 GLN A O 1
ATOM 1469 N N . ALA A 1 185 ? -13.484 10.633 28.031 1 98.5 185 ALA A N 1
ATOM 1470 C CA . ALA A 1 185 ? -14.523 11.656 28 1 98.5 185 ALA A CA 1
ATOM 1471 C C . ALA A 1 185 ? -15.312 11.586 26.688 1 98.5 185 ALA A C 1
ATOM 1473 O O . ALA A 1 185 ? -16.531 11.711 26.688 1 98.5 185 ALA A O 1
ATOM 1474 N N . ILE A 1 186 ? -14.641 11.406 25.578 1 98.12 186 ILE A N 1
ATOM 1475 C CA . ILE A 1 186 ? -15.281 11.312 24.266 1 98.12 186 ILE A CA 1
ATOM 1476 C C . ILE A 1 186 ? -16.203 10.102 24.234 1 98.12 186 ILE A C 1
ATOM 1478 O O . ILE A 1 186 ? -17.344 10.195 23.75 1 98.12 186 ILE A O 1
ATOM 1482 N N . MET A 1 187 ? -15.727 8.977 24.734 1 98.25 187 MET A N 1
ATOM 1483 C CA . MET A 1 187 ? -16.547 7.766 24.766 1 98.25 187 MET A CA 1
ATOM 1484 C C . MET A 1 187 ? -17.812 7.98 25.578 1 98.25 187 MET A C 1
ATOM 1486 O O . MET A 1 187 ? -18.891 7.547 25.172 1 98.25 187 MET A O 1
ATOM 1490 N N . VAL A 1 188 ? -17.703 8.664 26.672 1 98.25 188 VAL A N 1
ATOM 1491 C CA . VAL A 1 188 ? -18.859 8.961 27.531 1 98.25 188 VAL A CA 1
ATOM 1492 C C . VAL A 1 188 ? -19.844 9.828 26.766 1 98.25 188 VAL A C 1
ATOM 1494 O O . VAL A 1 188 ? -21.062 9.594 26.828 1 98.25 188 VAL A O 1
ATOM 1497 N N . GLN A 1 189 ? -19.359 10.781 26.016 1 97.88 189 GLN A N 1
ATOM 1498 C CA . GLN A 1 189 ? -20.234 11.68 25.266 1 97.88 189 GLN A CA 1
ATOM 1499 C C . GLN A 1 189 ? -20.938 10.938 24.141 1 97.88 189 GLN A C 1
ATOM 1501 O O . GLN A 1 189 ? -22.109 11.195 23.859 1 97.88 189 GLN A O 1
ATOM 1506 N N . TYR A 1 190 ? -20.25 10.086 23.484 1 97.25 190 TYR A N 1
ATOM 1507 C CA . TYR A 1 190 ? -20.906 9.266 22.469 1 97.25 190 TYR A CA 1
ATOM 1508 C C . TYR A 1 190 ? -22 8.398 23.078 1 97.25 190 TYR A C 1
ATOM 1510 O O . TYR A 1 190 ? -23.109 8.32 22.547 1 97.25 190 TYR A O 1
ATOM 1518 N N . ARG A 1 191 ? -21.75 7.773 24.188 1 97.75 191 ARG A N 1
ATOM 1519 C CA . ARG A 1 191 ? -22.688 6.852 24.812 1 97.75 191 ARG A CA 1
ATOM 1520 C C . ARG A 1 191 ? -23.891 7.594 25.391 1 97.75 191 ARG A C 1
ATOM 1522 O O . ARG A 1 191 ? -25.016 7.062 25.406 1 97.75 191 ARG A O 1
ATOM 1529 N N . SER A 1 192 ? -23.703 8.797 25.797 1 96.5 192 SER A N 1
ATOM 1530 C CA . SER A 1 192 ? -24.797 9.586 26.344 1 96.5 192 SER A CA 1
ATOM 1531 C C . SER A 1 192 ? -25.625 10.227 25.234 1 96.5 192 SER A C 1
ATOM 1533 O O . SER A 1 192 ? -26.734 10.719 25.484 1 96.5 192 SER A O 1
ATOM 1535 N N . GLY A 1 193 ? -25.016 10.289 24.016 1 94.62 193 GLY A N 1
ATOM 1536 C CA . GLY A 1 193 ? -25.703 10.93 22.906 1 94.62 193 GLY A CA 1
ATOM 1537 C C . GLY A 1 193 ? -25.406 12.406 22.781 1 94.62 193 GLY A C 1
ATOM 1538 O O . GLY A 1 193 ? -25.859 13.07 21.859 1 94.62 193 GLY A O 1
ATOM 1539 N N . ALA A 1 194 ? -24.578 12.906 23.656 1 94.56 194 ALA A N 1
ATOM 1540 C CA . ALA A 1 194 ? -24.203 14.32 23.594 1 94.56 194 ALA A CA 1
ATOM 1541 C C . ALA A 1 194 ? -23.344 14.617 22.375 1 94.56 194 ALA A C 1
ATOM 1543 O O . ALA A 1 194 ? -23.297 15.766 21.906 1 94.56 194 ALA A O 1
ATOM 1544 N N . LEU A 1 195 ? -22.672 13.633 21.875 1 94.44 195 LEU A N 1
ATOM 1545 C CA . LEU A 1 195 ? -21.891 13.703 20.656 1 94.44 195 LEU A CA 1
ATOM 1546 C C . LEU A 1 195 ? -22.328 12.633 19.656 1 94.44 195 LEU A C 1
ATOM 1548 O O . LEU A 1 195 ? -22.641 11.508 20.047 1 94.44 195 LEU A O 1
ATOM 1552 N N . ASP A 1 196 ? -22.391 13.086 18.453 1 91.44 196 ASP A N 1
ATOM 1553 C CA . ASP A 1 196 ? -22.672 12.148 17.359 1 91.44 196 ASP A CA 1
ATOM 1554 C C . ASP A 1 196 ? -21.547 12.172 16.328 1 91.44 196 ASP A C 1
ATOM 1556 O O . ASP A 1 196 ? -20.766 13.125 16.266 1 91.44 196 ASP A O 1
ATOM 1560 N N . TRP A 1 197 ? -21.5 11.094 15.625 1 89.31 197 TRP A N 1
ATOM 1561 C CA . TRP A 1 197 ? -20.484 11.016 14.586 1 89.31 197 TRP A CA 1
ATOM 1562 C C . TRP A 1 197 ? -20.984 11.617 13.281 1 89.31 197 TRP A C 1
ATOM 1564 O O . TRP A 1 197 ? -22.078 11.273 12.812 1 89.31 197 TRP A O 1
ATOM 1574 N N . HIS A 1 198 ? -20.25 12.516 12.797 1 80.94 198 HIS A N 1
ATOM 1575 C CA . HIS A 1 198 ? -20.453 13.094 11.477 1 80.94 198 HIS A CA 1
ATOM 1576 C C . HIS A 1 198 ? -19.141 13.289 10.734 1 80.94 198 HIS A C 1
ATOM 1578 O O . HIS A 1 198 ? -18.219 13.938 11.25 1 80.94 198 HIS A O 1
ATOM 1584 N N . PRO A 1 199 ? -19.062 12.805 9.547 1 77.12 199 PRO A N 1
ATOM 1585 C CA . PRO A 1 199 ? -17.781 12.789 8.852 1 77.12 199 PRO A CA 1
ATOM 1586 C C . PRO A 1 199 ? -17.281 14.195 8.523 1 77.12 199 PRO A C 1
ATOM 1588 O O . PRO A 1 199 ? -16.078 14.383 8.258 1 77.12 199 PRO A O 1
ATOM 1591 N N . ASP A 1 200 ? -18.094 15.203 8.57 1 78.75 200 ASP A N 1
ATOM 1592 C CA . ASP A 1 200 ? -17.688 16.531 8.117 1 78.75 200 ASP A CA 1
ATOM 1593 C C . ASP A 1 200 ? -17.359 17.438 9.305 1 78.75 200 ASP A C 1
ATOM 1595 O O . ASP A 1 200 ? -16.969 18.594 9.117 1 78.75 200 ASP A O 1
ATOM 1599 N N . PHE A 1 201 ? -17.516 16.859 10.477 1 87.75 201 PHE A N 1
ATOM 1600 C CA . PHE A 1 201 ? -17.359 17.75 11.617 1 87.75 201 PHE A CA 1
ATOM 1601 C C . PHE A 1 201 ? -16.328 17.203 12.594 1 87.75 201 PHE A C 1
ATOM 1603 O O . PHE A 1 201 ? -16.094 16 12.648 1 87.75 201 PHE A O 1
ATOM 1610 N N . VAL A 1 202 ? -15.766 18.156 13.289 1 93.19 202 VAL A N 1
ATOM 1611 C CA . VAL A 1 202 ? -14.789 17.797 14.312 1 93.19 202 VAL A CA 1
ATOM 1612 C C . VAL A 1 202 ? -15.125 18.531 15.617 1 93.19 202 VAL A C 1
ATOM 1614 O O . VAL A 1 202 ? -15.914 19.469 15.625 1 93.19 202 VAL A O 1
ATOM 1617 N N . THR A 1 203 ? -14.633 18.062 16.688 1 95.88 203 THR A N 1
ATOM 1618 C CA . THR A 1 203 ? -14.539 18.75 17.984 1 95.88 203 THR A CA 1
ATOM 1619 C C . THR A 1 203 ? -13.102 18.719 18.484 1 95.88 203 THR A C 1
ATOM 1621 O O . THR A 1 203 ? -12.359 17.766 18.25 1 95.88 203 THR A O 1
ATOM 1624 N N . TYR A 1 204 ? -12.719 19.812 19.156 1 97.19 204 TYR A N 1
ATOM 1625 C CA . TYR A 1 204 ? -11.391 19.906 19.75 1 97.19 204 TYR A CA 1
ATOM 1626 C C . TYR A 1 204 ? -11.438 19.609 21.25 1 97.19 204 TYR A C 1
ATOM 1628 O O . TYR A 1 204 ? -12.375 20 21.938 1 97.19 204 TYR A O 1
ATOM 1636 N N . TRP A 1 205 ? -10.453 18.875 21.672 1 98.06 205 TRP A N 1
ATOM 1637 C CA . TRP A 1 205 ? -10.359 18.469 23.062 1 98.06 205 TRP A CA 1
ATOM 1638 C C . TRP A 1 205 ? -8.945 18.672 23.594 1 98.06 205 TRP A C 1
ATOM 1640 O O . TRP A 1 205 ? -7.969 18.578 22.844 1 98.06 205 TRP A O 1
ATOM 1650 N N . HIS A 1 206 ? -8.812 18.953 24.875 1 97.44 206 HIS A N 1
ATOM 1651 C CA . HIS A 1 206 ? -7.531 19 25.578 1 97.44 206 HIS A CA 1
ATOM 1652 C C . HIS A 1 206 ? -7.664 18.516 27.016 1 97.44 206 HIS A C 1
ATOM 1654 O O . HIS A 1 206 ? -8.5 19.031 27.766 1 97.44 206 HIS A O 1
ATOM 1660 N N . ALA A 1 207 ? -6.938 17.531 27.344 1 95.56 207 ALA A N 1
ATOM 1661 C CA . ALA A 1 207 ? -6.852 17.016 28.719 1 95.56 207 ALA A CA 1
ATOM 1662 C C . ALA A 1 207 ? -8.234 16.672 29.266 1 95.56 207 ALA A C 1
ATOM 1664 O O . ALA A 1 207 ? -8.586 17.078 30.375 1 95.56 207 ALA A O 1
ATOM 1665 N N . GLY A 1 208 ? -9.047 16.109 28.406 1 96.31 208 GLY A N 1
ATOM 1666 C CA . GLY A 1 208 ? -10.344 15.602 28.844 1 96.31 208 GLY A CA 1
ATOM 1667 C C . GLY A 1 208 ? -11.461 16.609 28.703 1 96.31 208 GLY A C 1
ATOM 1668 O O . GLY A 1 208 ? -12.625 16.312 28.969 1 96.31 208 GLY A O 1
ATOM 1669 N N . VAL A 1 209 ? -11.094 17.797 28.25 1 96.81 209 VAL A N 1
ATOM 1670 C CA . VAL A 1 209 ? -12.086 18.859 28.203 1 96.81 209 VAL A CA 1
ATOM 1671 C C . VAL A 1 209 ? -12.398 19.203 26.75 1 96.81 209 VAL A C 1
ATOM 1673 O O . VAL A 1 209 ? -11.492 19.375 25.938 1 96.81 209 VAL A O 1
ATOM 1676 N N . GLN A 1 210 ? -13.672 19.312 26.484 1 97.31 210 GLN A N 1
ATOM 1677 C CA . GLN A 1 210 ? -14.109 19.703 25.156 1 97.31 210 GLN A CA 1
ATOM 1678 C C . GLN A 1 210 ? -14.008 21.219 24.969 1 97.31 210 GLN A C 1
ATOM 1680 O O . GLN A 1 210 ? -14.531 21.984 25.781 1 97.31 210 GLN A O 1
ATOM 1685 N N . LEU A 1 211 ? -13.391 21.641 23.875 1 96.69 211 LEU A N 1
ATOM 1686 C CA . LEU A 1 211 ? -13.086 23.047 23.703 1 96.69 211 LEU A CA 1
ATOM 1687 C C . LEU A 1 211 ? -14.109 23.703 22.781 1 96.69 211 LEU A C 1
ATOM 1689 O O . LEU A 1 211 ? -14.195 24.938 22.719 1 96.69 211 LEU A O 1
ATOM 1693 N N . CYS A 1 212 ? -14.82 22.922 21.984 1 95.81 212 CYS A N 1
ATOM 1694 C CA . CYS A 1 212 ? -15.797 23.484 21.047 1 95.81 212 CYS A CA 1
ATOM 1695 C C . CYS A 1 212 ? -16.875 22.453 20.719 1 95.81 212 CYS A C 1
ATOM 1697 O O . CYS A 1 212 ? -16.719 21.266 21 1 95.81 212 CYS A O 1
ATOM 1699 N N . LEU A 1 213 ? -17.953 22.938 20.172 1 94.5 213 LEU A N 1
ATOM 1700 C CA . LEU A 1 213 ? -19 22.094 19.641 1 94.5 213 LEU A CA 1
ATOM 1701 C C . LEU A 1 213 ? -18.688 21.688 18.203 1 94.5 213 LEU A C 1
ATOM 1703 O O . LEU A 1 213 ? -17.75 22.188 17.594 1 94.5 213 LEU A O 1
ATOM 1707 N N . PRO A 1 214 ? -19.391 20.656 17.672 1 93.56 214 PRO A N 1
ATOM 1708 C CA . PRO A 1 214 ? -19.078 20.156 16.328 1 93.56 214 PRO A CA 1
ATOM 1709 C C . PRO A 1 214 ? -19.047 21.25 15.273 1 93.56 214 PRO A C 1
ATOM 1711 O O . PRO A 1 214 ? -19.953 22.094 15.227 1 93.56 214 PRO A O 1
ATOM 1714 N N . ARG A 1 215 ? -18.047 21.172 14.422 1 90.62 215 ARG A N 1
ATOM 1715 C CA . ARG A 1 215 ? -17.844 22.203 13.406 1 90.62 215 ARG A CA 1
ATOM 1716 C C . ARG A 1 215 ? -16.953 21.688 12.281 1 90.62 215 ARG A C 1
ATOM 1718 O O . ARG A 1 215 ? -16.25 20.688 12.445 1 90.62 215 ARG A O 1
ATOM 1725 N N . PRO A 1 216 ? -16.969 22.297 11.086 1 86.75 216 PRO A N 1
ATOM 1726 C CA . PRO A 1 216 ? -16.016 21.906 10.031 1 86.75 216 PRO A CA 1
ATOM 1727 C C . PRO A 1 216 ? -14.562 22.141 10.43 1 86.75 216 PRO A C 1
ATOM 1729 O O . PRO A 1 216 ? -14.258 23.062 11.18 1 86.75 216 PRO A O 1
ATOM 1732 N N . PHE A 1 217 ? -13.742 21.375 9.945 1 89.25 217 PHE A N 1
ATOM 1733 C CA . PHE A 1 217 ? -12.328 21.469 10.266 1 89.25 217 PHE A CA 1
ATOM 1734 C C . PHE A 1 217 ? -11.641 22.531 9.43 1 89.25 217 PHE A C 1
ATOM 1736 O O . PHE A 1 217 ? -11.812 22.578 8.203 1 89.25 217 PHE A O 1
ATOM 1743 N N . HIS A 1 218 ? -10.859 23.391 10.023 1 86.12 218 HIS A N 1
ATOM 1744 C CA . HIS A 1 218 ? -10 24.391 9.391 1 86.12 218 HIS A CA 1
ATOM 1745 C C . HIS A 1 218 ? -8.617 24.422 10.047 1 86.12 218 HIS A C 1
ATOM 1747 O O . HIS A 1 218 ? -8.508 24.578 11.266 1 86.12 218 HIS A O 1
ATOM 1753 N N . TRP A 1 219 ? -7.602 24.406 9.258 1 89.56 219 TRP A N 1
ATOM 1754 C CA . TRP A 1 219 ? -6.234 24.312 9.766 1 89.56 219 TRP A CA 1
ATOM 1755 C C . TRP A 1 219 ? -5.914 25.516 10.664 1 89.56 219 TRP A C 1
ATOM 1757 O O . TRP A 1 219 ? -5.289 25.359 11.711 1 89.56 219 TRP A O 1
ATOM 1767 N N . ASP A 1 220 ? -6.273 26.688 10.242 1 86.06 220 ASP A N 1
ATOM 1768 C CA . ASP A 1 220 ? -5.934 27.891 11 1 86.06 220 ASP A CA 1
ATOM 1769 C C . ASP A 1 220 ? -6.574 27.875 12.383 1 86.06 220 ASP A C 1
ATOM 1771 O O . ASP A 1 220 ? -5.934 28.219 13.375 1 86.06 220 ASP A O 1
ATOM 1775 N N . GLU A 1 221 ? -7.836 27.453 12.406 1 88.5 221 GLU A N 1
ATOM 1776 C CA . GLU A 1 221 ? -8.523 27.328 13.688 1 88.5 221 GLU A CA 1
ATOM 1777 C C . GLU A 1 221 ? -7.859 26.281 14.57 1 88.5 221 GLU A C 1
ATOM 1779 O O . GLU A 1 221 ? -7.637 26.5 15.766 1 88.5 221 GLU A O 1
ATOM 1784 N N . TYR A 1 222 ? -7.555 25.188 14.086 1 92.75 222 TYR A N 1
ATOM 1785 C CA . TYR A 1 222 ? -6.859 24.094 14.773 1 92.75 222 TYR A CA 1
ATOM 1786 C C . TYR A 1 222 ? -5.547 24.578 15.367 1 92.75 222 TYR A C 1
ATOM 1788 O O . TYR A 1 222 ? -5.27 24.344 16.547 1 92.75 222 TYR A O 1
ATOM 1796 N N . ARG A 1 223 ? -4.754 25.281 14.547 1 91.62 223 ARG A N 1
ATOM 1797 C CA . ARG A 1 223 ? -3.455 25.781 15 1 91.62 223 ARG A CA 1
ATOM 1798 C C . ARG A 1 223 ? -3.609 26.719 16.188 1 91.62 223 ARG A C 1
ATOM 1800 O O . ARG A 1 223 ? -2.871 26.625 17.172 1 91.62 223 ARG A O 1
ATOM 1807 N N . TYR A 1 224 ? -4.539 27.609 16.078 1 90.38 224 TYR A N 1
ATOM 1808 C CA . TYR A 1 224 ? -4.781 28.594 17.141 1 90.38 224 TYR A CA 1
ATOM 1809 C C . TYR A 1 224 ? -5.156 27.906 18.453 1 90.38 224 TYR A C 1
ATOM 1811 O O . TYR A 1 224 ? -4.559 28.172 19.484 1 90.38 224 TYR A O 1
ATOM 1819 N N . LEU A 1 225 ? -6.117 26.953 18.344 1 93.69 225 LEU A N 1
ATOM 1820 C CA . LEU A 1 225 ? -6.598 26.281 19.547 1 93.69 225 LEU A CA 1
ATOM 1821 C C . LEU A 1 225 ? -5.512 25.391 20.156 1 93.69 225 LEU A C 1
ATOM 1823 O O . LEU A 1 225 ? -5.363 25.328 21.375 1 93.69 225 LEU A O 1
ATOM 1827 N N . HIS A 1 226 ? -4.805 24.703 19.281 1 94.75 226 HIS A N 1
ATOM 1828 C CA . HIS A 1 226 ? -3.715 23.844 19.719 1 94.75 226 HIS A CA 1
ATOM 1829 C C . HIS A 1 226 ? -2.658 24.641 20.484 1 94.75 226 HIS A C 1
ATOM 1831 O O . HIS A 1 226 ? -2.26 24.266 21.594 1 94.75 226 HIS A O 1
ATOM 1837 N N . ASP A 1 227 ? -2.225 25.734 19.906 1 91.94 227 ASP A N 1
ATOM 1838 C CA . ASP A 1 227 ? -1.161 26.531 20.5 1 91.94 227 ASP A CA 1
ATOM 1839 C C . ASP A 1 227 ? -1.639 27.203 21.781 1 91.94 227 ASP A C 1
ATOM 1841 O O . ASP A 1 227 ? -0.906 27.25 22.781 1 91.94 227 ASP A O 1
ATOM 1845 N N . LYS A 1 228 ? -2.842 27.719 21.766 1 91.62 228 LYS A N 1
ATOM 1846 C CA . LYS A 1 228 ? -3.41 28.344 22.953 1 91.62 228 LYS A CA 1
ATOM 1847 C C . LYS A 1 228 ? -3.475 27.375 24.109 1 91.62 228 LYS A C 1
ATOM 1849 O O . LYS A 1 228 ? -3.266 27.75 25.266 1 91.62 228 LYS A O 1
ATOM 1854 N N . SER A 1 229 ? -3.697 26.172 23.781 1 93.88 229 SER A N 1
ATOM 1855 C CA . SER A 1 229 ? -3.84 25.141 24.812 1 93.88 229 SER A CA 1
ATOM 1856 C C . SER A 1 229 ? -2.504 24.469 25.109 1 93.88 229 SER A C 1
ATOM 1858 O O . SER A 1 229 ? -2.443 23.516 25.891 1 93.88 229 SER A O 1
ATOM 1860 N N . GLN A 1 230 ? -1.439 24.875 24.422 1 91.69 230 GLN A N 1
ATOM 1861 C CA . GLN A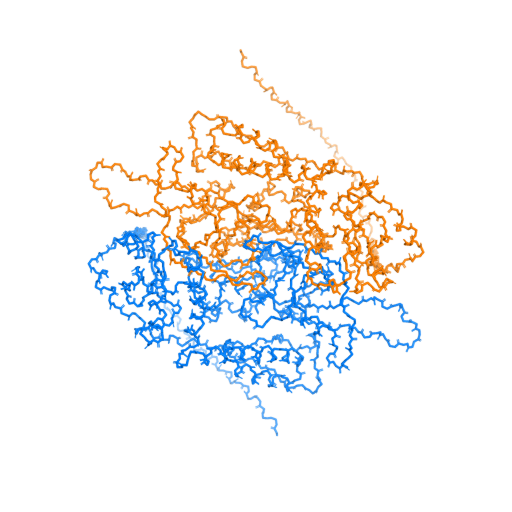 1 230 ? -0.173 24.156 24.547 1 91.69 230 GLN A CA 1
ATOM 1862 C C . GLN A 1 230 ? -0.363 22.656 24.312 1 91.69 230 GLN A C 1
ATOM 1864 O O . GLN A 1 230 ? 0.073 21.844 25.125 1 91.69 230 GLN A O 1
ATOM 1869 N N . GLY A 1 231 ? -0.939 22.344 23.172 1 92.44 231 GLY A N 1
ATOM 1870 C CA . GLY A 1 231 ? -1.549 21.062 22.891 1 92.44 231 GLY A CA 1
ATOM 1871 C C . GLY A 1 231 ? -0.552 20.016 22.406 1 92.44 231 GLY A C 1
ATOM 1872 O O . GLY A 1 231 ? -0.927 19.047 21.75 1 92.44 231 GLY A O 1
ATOM 1873 N N . HIS A 1 232 ? 0.74 20.156 22.703 1 89.44 232 HIS A N 1
ATOM 1874 C CA . HIS A 1 232 ? 1.708 19.141 22.297 1 89.44 232 HIS A CA 1
ATOM 1875 C C . HIS A 1 232 ? 1.441 17.812 22.984 1 89.44 232 HIS A C 1
ATOM 1877 O O . HIS A 1 232 ? 1.799 16.75 22.469 1 89.44 232 HIS A O 1
ATOM 1883 N N . GLU A 1 233 ? 0.807 17.938 24.062 1 90.88 233 GLU A N 1
ATOM 1884 C CA . GLU A 1 233 ? 0.289 16.766 24.781 1 90.88 233 GLU A CA 1
ATOM 1885 C C . GLU A 1 233 ? -1.173 16.969 25.172 1 90.88 233 GLU A C 1
ATOM 1887 O O . GLU A 1 233 ? -1.589 18.078 25.5 1 90.88 233 GLU A O 1
ATOM 1892 N N . GLY A 1 234 ? -1.872 15.953 25.016 1 94.44 234 GLY A N 1
ATOM 1893 C CA . GLY A 1 234 ? -3.232 15.953 25.531 1 94.44 234 GLY A CA 1
ATOM 1894 C C . GLY A 1 234 ? -4.242 16.516 24.547 1 94.44 234 GLY A C 1
ATOM 1895 O O . GLY A 1 234 ? -5.449 16.484 24.812 1 94.44 234 GLY A O 1
ATOM 1896 N N . PHE A 1 235 ? -3.791 17.062 23.469 1 96.5 235 PHE A N 1
ATOM 1897 C CA . PHE A 1 235 ? -4.691 17.641 22.469 1 96.5 235 PHE A CA 1
ATOM 1898 C C . PHE A 1 235 ? -5.262 16.562 21.562 1 96.5 235 PHE A C 1
ATOM 1900 O O . PHE A 1 235 ? -4.574 15.594 21.234 1 96.5 235 PHE A O 1
ATOM 1907 N N . TRP A 1 236 ? -6.555 16.75 21.172 1 97.5 236 TRP A N 1
ATOM 1908 C CA . TRP A 1 236 ? -7.258 15.742 20.391 1 97.5 236 TRP A CA 1
ATOM 1909 C C . TRP A 1 236 ? -8.297 16.391 19.469 1 97.5 236 TRP A C 1
ATOM 1911 O O . TRP A 1 236 ? -9.086 17.234 19.906 1 97.5 236 TRP A O 1
ATOM 1921 N N . VAL A 1 237 ? -8.172 16.062 18.219 1 96.25 237 VAL A N 1
ATOM 1922 C CA . VAL A 1 237 ? -9.219 16.453 17.281 1 96.25 237 VAL A CA 1
ATOM 1923 C C . VAL A 1 237 ? -10.133 15.266 17 1 96.25 237 VAL A C 1
ATOM 1925 O O . VAL A 1 237 ? -9.781 14.367 16.234 1 96.25 237 VAL A O 1
ATOM 1928 N N . GLU A 1 238 ? -11.328 15.25 17.516 1 95.88 238 GLU A N 1
ATOM 1929 C CA . GLU A 1 238 ? -12.281 14.164 17.281 1 95.88 238 GLU A CA 1
ATOM 1930 C C . GLU A 1 238 ? -13.07 14.383 15.992 1 95.88 238 GLU A C 1
ATOM 1932 O O . GLU A 1 238 ? -13.625 15.461 15.773 1 95.88 238 GLU A O 1
ATOM 1937 N N . GLY A 1 239 ? -13.031 13.398 15.188 1 90.94 239 GLY A N 1
ATOM 1938 C CA . GLY A 1 239 ? -13.773 13.469 13.938 1 90.94 239 GLY A CA 1
ATOM 1939 C C . GLY A 1 239 ? -12.883 13.492 12.711 1 90.94 239 GLY A C 1
ATOM 1940 O O . GLY A 1 239 ? -13.352 13.273 11.594 1 90.94 239 GLY A O 1
ATOM 1941 N N . ILE A 1 240 ? -11.633 13.75 12.992 1 88.44 240 ILE A N 1
ATOM 1942 C CA . ILE A 1 240 ? -10.727 13.875 11.859 1 88.44 240 ILE A CA 1
ATOM 1943 C C . ILE A 1 240 ? -10.344 12.492 11.344 1 88.44 240 ILE A C 1
ATOM 1945 O O . ILE A 1 240 ? -10.102 12.312 10.148 1 88.44 240 ILE A O 1
ATOM 1949 N N . PHE A 1 241 ? -10.219 11.578 12.367 1 84.38 241 PHE A N 1
ATOM 1950 C CA . PHE A 1 241 ? -9.938 10.188 12.039 1 84.38 241 PHE A CA 1
ATOM 1951 C C . PHE A 1 241 ? -11.094 9.289 12.453 1 84.38 241 PHE A C 1
ATOM 1953 O O . PHE A 1 241 ? -11.625 9.43 13.555 1 84.38 241 PHE A O 1
ATOM 1960 N N . GLY A 1 242 ? -11.742 8.648 11.586 1 74.5 242 GLY A N 1
ATOM 1961 C CA . GLY A 1 242 ? -12.859 7.836 12.016 1 74.5 242 GLY A CA 1
ATOM 1962 C C . GLY A 1 242 ? -13.328 6.852 10.961 1 74.5 242 GLY A C 1
ATOM 1963 O O . GLY A 1 242 ? -12.609 6.574 10 1 74.5 242 GLY A O 1
ATOM 1964 N N . PRO A 1 243 ? -14.477 6.375 11.477 1 71.19 243 PRO A N 1
ATOM 1965 C CA . PRO A 1 243 ? -15.023 5.359 10.57 1 71.19 243 PRO A CA 1
ATOM 1966 C C . PRO A 1 243 ? -15.383 5.918 9.195 1 71.19 243 PRO A C 1
ATOM 1968 O O . PRO A 1 243 ? -15.727 7.098 9.078 1 71.19 243 PRO A O 1
ATOM 1971 N N . GLY A 1 244 ? -15.203 5.152 8.195 1 61.16 244 GLY A N 1
ATOM 1972 C CA . GLY A 1 244 ? -15.523 5.504 6.824 1 61.16 244 GLY A CA 1
ATOM 1973 C C . GLY A 1 244 ? -14.484 5.023 5.828 1 61.16 244 GLY A C 1
ATOM 1974 O O . GLY A 1 244 ? -13.391 4.605 6.219 1 61.16 244 GLY A O 1
ATOM 1975 N N . PRO A 1 245 ? -15.078 4.906 4.699 1 53.84 245 PRO A N 1
ATOM 1976 C CA . PRO A 1 245 ? -14.125 4.387 3.719 1 53.84 245 PRO A CA 1
ATOM 1977 C C . PRO A 1 245 ? -12.883 5.266 3.582 1 53.84 245 PRO A C 1
ATOM 1979 O O . PRO A 1 245 ? -13 6.492 3.527 1 53.84 245 PRO A O 1
ATOM 1982 N N . GLY A 1 246 ? -11.758 4.762 3.941 1 55.34 246 GLY A N 1
ATOM 1983 C CA . GLY A 1 246 ? -10.531 5.508 3.713 1 55.34 246 GLY A CA 1
ATOM 1984 C C . GLY A 1 246 ? -10.336 5.902 2.262 1 55.34 246 GLY A C 1
ATOM 1985 O O . GLY A 1 246 ? -10.914 5.289 1.363 1 55.34 246 GLY A O 1
ATOM 1986 N N . LEU A 1 247 ? -9.688 6.953 2 1 54.16 247 LEU A N 1
ATOM 1987 C CA . LEU A 1 247 ? -9.336 7.477 0.685 1 54.16 247 LEU A CA 1
ATOM 1988 C C . LEU A 1 247 ? -8.703 6.391 -0.177 1 54.16 247 LEU A C 1
ATOM 1990 O O . LEU A 1 247 ? -8.82 6.418 -1.404 1 54.16 247 LEU A O 1
ATOM 1994 N N . SER A 1 248 ? -8.219 5.461 0.518 1 54.56 248 SER A N 1
ATOM 1995 C CA . SER A 1 248 ? -7.48 4.434 -0.211 1 54.56 248 SER A CA 1
ATOM 1996 C C . SER A 1 248 ? -8.43 3.475 -0.924 1 54.56 248 SER A C 1
ATOM 1998 O O . SER A 1 248 ? -8.039 2.818 -1.893 1 54.56 248 SER A O 1
ATOM 2000 N N . LYS A 1 249 ? -9.656 3.48 -0.531 1 57.69 249 LYS A N 1
ATOM 2001 C CA . LYS A 1 249 ? -10.594 2.525 -1.115 1 57.69 249 LYS A CA 1
ATOM 2002 C C . LYS A 1 249 ? -11.055 2.979 -2.498 1 57.69 249 LYS A C 1
ATOM 2004 O O . LYS A 1 249 ? -11.703 2.225 -3.221 1 57.69 249 LYS A O 1
ATOM 2009 N N . THR A 1 250 ? -10.531 4.098 -2.889 1 60.66 250 THR A N 1
ATOM 2010 C CA . THR A 1 250 ? -10.852 4.59 -4.223 1 60.66 250 THR A CA 1
ATOM 2011 C C . THR A 1 250 ? -9.992 3.895 -5.277 1 60.66 250 THR A C 1
ATOM 2013 O O . THR A 1 250 ? -10.289 3.961 -6.469 1 60.66 250 THR A O 1
ATOM 2016 N N . SER A 1 251 ? -9.133 3.166 -4.836 1 70.69 251 SER A N 1
ATOM 2017 C CA . SER A 1 251 ? -8.25 2.471 -5.766 1 70.69 251 SER A CA 1
ATOM 2018 C C . SER A 1 251 ? -8.562 0.979 -5.816 1 70.69 251 SER A C 1
ATOM 2020 O O . SER A 1 251 ? -7.664 0.157 -6.016 1 70.69 251 SER A O 1
ATOM 2022 N N . MET A 1 252 ? -9.867 0.691 -5.656 1 77.19 252 MET A N 1
ATOM 2023 C CA . MET A 1 252 ? -10.281 -0.704 -5.766 1 77.19 252 MET A CA 1
ATOM 2024 C C . MET A 1 252 ? -10.391 -1.126 -7.227 1 77.19 252 MET A C 1
ATOM 2026 O O . MET A 1 252 ? -10.922 -0.385 -8.055 1 77.19 252 MET A O 1
ATOM 2030 N N . VAL A 1 253 ? -9.859 -2.287 -7.527 1 83.06 253 VAL A N 1
ATOM 2031 C CA . VAL A 1 253 ? -9.922 -2.852 -8.875 1 83.06 253 VAL A CA 1
ATOM 2032 C C . VAL A 1 253 ? -10.453 -4.285 -8.805 1 83.06 253 VAL A C 1
ATOM 2034 O O . VAL A 1 253 ? -10.328 -4.949 -7.77 1 83.06 253 VAL A O 1
ATOM 2037 N N . ARG A 1 254 ? -11.078 -4.629 -9.93 1 87.81 254 ARG A N 1
ATOM 2038 C CA . ARG A 1 254 ? -11.531 -6.012 -10.031 1 87.81 254 ARG A CA 1
ATOM 2039 C C . ARG A 1 254 ? -10.609 -6.824 -10.93 1 87.81 254 ARG A C 1
ATOM 2041 O O . ARG A 1 254 ? -10.375 -6.457 -12.078 1 87.81 254 ARG A O 1
ATOM 2048 N N . LEU A 1 255 ? -10.102 -7.863 -10.391 1 92.62 255 LEU A N 1
ATOM 2049 C CA . LEU A 1 255 ? -9.273 -8.797 -11.148 1 92.62 255 LEU A CA 1
ATOM 2050 C C . LEU A 1 255 ? -9.883 -10.195 -11.141 1 92.62 255 LEU A C 1
ATOM 2052 O O . LEU A 1 255 ? -10.547 -10.578 -10.18 1 92.62 255 LEU A O 1
ATOM 2056 N N . THR A 1 256 ? -9.688 -10.844 -12.266 1 94.19 256 THR A N 1
ATOM 2057 C CA . THR A 1 256 ? -10.188 -12.211 -12.391 1 94.19 256 THR A CA 1
ATOM 2058 C C . THR A 1 256 ? -9.055 -13.219 -12.234 1 94.19 256 THR A C 1
ATOM 2060 O O . THR A 1 256 ? -7.992 -13.055 -12.844 1 94.19 256 THR A O 1
ATOM 2063 N N . LEU A 1 257 ? -9.328 -14.18 -11.375 1 96.62 257 LEU A N 1
ATOM 2064 C CA . LEU A 1 257 ? -8.336 -15.211 -11.109 1 96.62 257 LEU A CA 1
ATOM 2065 C C . LEU A 1 257 ? -8.859 -16.578 -11.5 1 96.62 257 LEU A C 1
ATOM 2067 O O . LEU A 1 257 ? -10.07 -16.828 -11.484 1 96.62 257 LEU A O 1
ATOM 2071 N N . ARG A 1 258 ? -7.957 -17.438 -11.844 1 95.31 258 ARG A N 1
ATOM 2072 C CA . ARG A 1 258 ? -8.266 -18.859 -12.008 1 95.31 258 ARG A CA 1
ATOM 2073 C C . ARG A 1 258 ? -7.062 -19.719 -11.641 1 95.31 258 ARG A C 1
ATOM 2075 O O . ARG A 1 258 ? -5.941 -19.219 -11.547 1 95.31 258 ARG A O 1
ATOM 2082 N N . ILE A 1 259 ? -7.336 -20.953 -11.336 1 94.69 259 ILE A N 1
ATOM 2083 C CA . ILE A 1 259 ? -6.285 -21.938 -11.133 1 94.69 259 ILE A CA 1
ATOM 2084 C C . ILE A 1 259 ? -5.742 -22.406 -12.484 1 94.69 259 ILE A C 1
ATOM 2086 O O . ILE A 1 259 ? -6.516 -22.766 -13.375 1 94.69 259 ILE A O 1
ATOM 2090 N N . PRO A 1 260 ? -4.418 -22.266 -12.633 1 90.56 260 PRO A N 1
ATOM 2091 C CA . PRO A 1 260 ? -3.867 -22.688 -13.922 1 90.56 260 PRO A CA 1
ATOM 2092 C C . PRO A 1 260 ? -4.16 -24.141 -14.242 1 90.56 260 PRO A C 1
ATOM 2094 O O . PRO A 1 260 ? -4.145 -24.984 -13.344 1 90.56 260 PRO A O 1
ATOM 2097 N N . GLN A 1 261 ? -4.551 -24.281 -15.617 1 77.25 261 GLN A N 1
ATOM 2098 C CA . GLN A 1 261 ? -4.84 -25.625 -16.094 1 77.25 261 GLN A CA 1
ATOM 2099 C C . GLN A 1 261 ? -3.584 -26.297 -16.641 1 77.25 261 GLN A C 1
ATOM 2101 O O . GLN A 1 261 ? -2.717 -25.625 -17.219 1 77.25 261 GLN A O 1
ATOM 2106 N N . VAL A 1 262 ? -3.334 -27.516 -16.156 1 63.38 262 VAL A N 1
ATOM 2107 C CA . VAL A 1 262 ? -2.309 -28.281 -16.859 1 63.38 262 VAL A CA 1
ATOM 2108 C C . VAL A 1 262 ? -2.846 -28.734 -18.219 1 63.38 262 VAL A C 1
ATOM 2110 O O . VAL A 1 262 ? -3.957 -29.266 -18.312 1 63.38 262 VAL A O 1
ATOM 2113 N N . PRO A 1 263 ? -2.266 -28.141 -19.297 1 56.28 263 PRO A N 1
ATOM 2114 C CA . PRO A 1 263 ? -2.779 -28.641 -20.578 1 56.28 263 PRO A CA 1
ATOM 2115 C C . PRO A 1 263 ? -2.912 -30.156 -20.609 1 56.28 263 PRO A C 1
ATOM 2117 O O . PRO A 1 263 ? -1.966 -30.875 -20.281 1 56.28 263 PRO A O 1
ATOM 2120 N N . PRO A 1 264 ? -4.156 -30.594 -20.594 1 54.84 264 PRO A N 1
ATOM 2121 C CA . PRO A 1 264 ? -4.27 -32.062 -20.734 1 54.84 264 PRO A CA 1
ATOM 2122 C C . PRO A 1 264 ? -3.508 -32.594 -21.938 1 54.84 264 PRO A C 1
ATOM 2124 O O . PRO A 1 264 ? -3.273 -31.859 -22.906 1 54.84 264 PRO A O 1
ATOM 2127 N N . PRO A 1 265 ? -2.799 -33.688 -21.75 1 54.34 265 PRO A N 1
ATOM 2128 C CA . PRO A 1 265 ? -2.285 -34.312 -22.969 1 54.34 265 PRO A CA 1
ATOM 2129 C C . PRO A 1 265 ? -3.293 -34.281 -24.125 1 54.34 265 PRO A C 1
ATOM 2131 O O . PRO A 1 265 ? -4.5 -34.219 -23.891 1 54.34 265 PRO A O 1
ATOM 2134 N N . PRO A 1 266 ? -2.77 -33.938 -25.281 1 53.75 266 PRO A N 1
ATOM 2135 C CA . PRO A 1 266 ? -3.686 -33.969 -26.422 1 53.75 266 PRO A CA 1
ATOM 2136 C C . PRO A 1 266 ? -4.734 -35.062 -26.312 1 53.75 266 PRO A C 1
ATOM 2138 O O . PRO A 1 266 ? -4.438 -36.156 -25.844 1 53.75 266 PRO A O 1
ATOM 2141 N N . PRO A 1 267 ? -5.992 -34.5 -26.344 1 51.34 267 PRO A N 1
ATOM 2142 C CA . PRO A 1 267 ? -7.055 -35.5 -26.188 1 51.34 267 PRO A CA 1
ATOM 2143 C C . PRO A 1 267 ? -6.785 -36.781 -27 1 51.34 267 PRO A C 1
ATOM 2145 O O . PRO A 1 267 ? -6.355 -36.719 -28.156 1 51.34 267 PRO A O 1
ATOM 2148 N N . ALA A 1 268 ? -6.441 -37.812 -26.375 1 51 268 ALA A N 1
ATOM 2149 C CA . ALA A 1 268 ? -6.715 -39.031 -27.141 1 51 268 ALA A CA 1
ATOM 2150 C C . ALA A 1 268 ? -8.109 -38.969 -27.766 1 51 268 ALA A C 1
ATOM 2152 O O . ALA A 1 268 ? -8.984 -38.25 -27.281 1 51 268 ALA A O 1
ATOM 2153 N N . ASP A 1 269 ? -8.414 -39.656 -28.891 1 50.66 269 ASP A N 1
ATOM 2154 C CA . ASP A 1 269 ? -9.648 -39.844 -29.641 1 50.66 269 ASP A CA 1
ATOM 2155 C C . ASP A 1 269 ? -10.812 -40.188 -28.719 1 50.66 269 ASP A C 1
ATOM 2157 O O . ASP A 1 269 ? -10.758 -41.188 -27.984 1 50.66 269 ASP A O 1
ATOM 2161 N N . GLY A 1 270 ? -11.875 -39.281 -28.5 1 60.38 270 GLY A N 1
ATOM 2162 C CA . GLY A 1 270 ? -13.242 -39.469 -28.047 1 60.38 270 GLY A CA 1
ATOM 2163 C C . GLY A 1 270 ? -13.508 -38.875 -26.672 1 60.38 270 GLY A C 1
ATOM 2164 O O . GLY A 1 270 ? -14.648 -38.875 -26.203 1 60.38 270 GLY A O 1
ATOM 2165 N N . ASN A 1 271 ? -12.438 -38.625 -25.828 1 58.69 271 ASN A N 1
ATOM 2166 C CA . ASN A 1 271 ? -12.781 -38.156 -24.484 1 58.69 271 ASN A CA 1
ATOM 2167 C C . ASN A 1 271 ? -12.938 -36.656 -24.422 1 58.69 271 ASN A C 1
ATOM 2169 O O . ASN A 1 271 ? -12.172 -35.906 -25.062 1 58.69 271 ASN A O 1
ATOM 2173 N N . PRO A 1 272 ? -14.047 -36.188 -23.828 1 63 272 PRO A N 1
ATOM 2174 C CA . PRO A 1 272 ? -14.266 -34.75 -23.672 1 63 272 PRO A CA 1
ATOM 2175 C C . PRO A 1 272 ? -13.109 -34.062 -22.953 1 63 272 PRO A C 1
ATOM 2177 O O . PRO A 1 272 ? -12.438 -34.656 -22.125 1 63 272 PRO A O 1
ATOM 2180 N N . PRO A 1 273 ? -12.758 -32.938 -23.453 1 64.56 273 PRO A N 1
ATOM 2181 C CA . PRO A 1 273 ? -11.688 -32.188 -22.781 1 64.56 273 PRO A CA 1
ATOM 2182 C C . PRO A 1 273 ? -11.945 -32 -21.297 1 64.56 273 PRO A C 1
ATOM 2184 O O . PRO A 1 273 ? -13.094 -31.891 -20.859 1 64.56 273 PRO A O 1
ATOM 2187 N N . PRO A 1 274 ? -10.961 -32.188 -20.547 1 68.12 274 PRO A N 1
ATOM 2188 C CA . PRO A 1 274 ? -11.125 -31.984 -19.109 1 68.12 274 PRO A CA 1
ATOM 2189 C C . PRO A 1 274 ? -11.734 -30.625 -18.75 1 68.12 274 PRO A C 1
ATOM 2191 O O . PRO A 1 274 ? -11.547 -29.656 -19.5 1 68.12 274 PRO A O 1
ATOM 2194 N N . PRO A 1 275 ? -12.523 -30.703 -17.766 1 73.94 275 PRO A N 1
ATOM 2195 C CA . PRO A 1 275 ? -13.133 -29.453 -17.328 1 73.94 275 PRO A CA 1
ATOM 2196 C C . PRO A 1 275 ? -12.102 -28.375 -17.016 1 73.94 275 PRO A C 1
ATOM 2198 O O . PRO A 1 275 ? -11.008 -28.688 -16.516 1 73.94 275 PRO A O 1
ATOM 2201 N N . LYS A 1 276 ? -12.398 -27.25 -17.469 1 79.06 276 LYS A N 1
ATOM 2202 C CA . LYS A 1 276 ? -11.539 -26.094 -17.188 1 79.06 276 LYS A CA 1
ATOM 2203 C C . LYS A 1 276 ? -11.922 -25.438 -15.867 1 79.06 276 LYS A C 1
ATOM 2205 O O . LYS A 1 276 ? -13.102 -25.297 -15.562 1 79.06 276 LYS A O 1
ATOM 2210 N N . PRO A 1 277 ? -10.891 -25.156 -15.102 1 85.81 277 PRO A N 1
ATOM 2211 C CA . PRO A 1 277 ? -11.211 -24.438 -13.859 1 85.81 277 PRO A CA 1
ATOM 2212 C C . PRO A 1 277 ? -11.953 -23.125 -14.102 1 85.81 277 PRO A C 1
ATOM 2214 O O . PRO A 1 277 ? -11.688 -22.438 -15.086 1 85.81 277 PRO A O 1
ATOM 2217 N N . PRO A 1 278 ? -12.867 -22.922 -13.211 1 88.38 278 PRO A N 1
ATOM 2218 C CA . PRO A 1 278 ? -13.602 -21.656 -13.352 1 88.38 278 PRO A CA 1
ATOM 2219 C C . PRO A 1 278 ? -12.734 -20.438 -13.039 1 88.38 278 PRO A C 1
ATOM 2221 O O . PRO A 1 278 ? -11.672 -20.578 -12.43 1 88.38 278 PRO A O 1
ATOM 2224 N N . CYS A 1 279 ? -13.109 -19.328 -13.562 1 91.94 279 CYS A N 1
ATOM 2225 C CA . CYS A 1 279 ? -12.492 -18.078 -13.156 1 91.94 279 CYS A CA 1
ATOM 2226 C C . CYS A 1 279 ? -13.43 -17.266 -12.281 1 91.94 279 CYS A C 1
ATOM 2228 O O . CYS A 1 279 ? -14.656 -17.344 -12.438 1 91.94 279 CYS A O 1
ATOM 2230 N N . CYS A 1 280 ? -12.844 -16.578 -11.32 1 92.81 280 CYS A N 1
ATOM 2231 C CA . CYS A 1 280 ? -13.617 -15.758 -10.391 1 92.81 280 CYS A CA 1
ATOM 2232 C C . CYS A 1 280 ? -13.062 -14.336 -10.336 1 92.81 280 CYS A C 1
ATOM 2234 O O . CYS A 1 280 ? -11.844 -14.148 -10.289 1 92.81 280 CYS A O 1
ATOM 2236 N N . GLU A 1 281 ? -14 -13.414 -10.344 1 91.69 281 GLU A N 1
ATOM 2237 C CA . GLU A 1 281 ? -13.625 -12.008 -10.188 1 91.69 281 GLU A CA 1
ATOM 2238 C C . GLU A 1 281 ? -13.656 -11.586 -8.727 1 91.69 281 GLU A C 1
ATOM 2240 O O . GLU A 1 281 ? -14.633 -11.859 -8.016 1 91.69 281 GLU A O 1
ATOM 2245 N N . PHE A 1 282 ? -12.57 -10.977 -8.305 1 90.56 282 PHE A N 1
ATOM 2246 C CA . PHE A 1 282 ? -12.477 -10.461 -6.945 1 90.56 282 PHE A CA 1
ATOM 2247 C C . PHE A 1 282 ? -12.117 -8.984 -6.953 1 90.56 282 PHE A C 1
ATOM 2249 O O . PHE A 1 282 ? -11.547 -8.477 -7.926 1 90.56 282 PHE A O 1
ATOM 2256 N N . SER A 1 283 ? -12.484 -8.305 -5.863 1 85.38 283 SER A N 1
ATOM 2257 C CA . SER A 1 283 ? -12.086 -6.914 -5.668 1 85.38 283 SER A CA 1
ATOM 2258 C C . SER A 1 283 ? -10.766 -6.816 -4.918 1 85.38 283 SER A C 1
ATOM 2260 O O . SER A 1 283 ? -10.586 -7.461 -3.883 1 85.38 283 SER A O 1
ATOM 2262 N N . PHE A 1 284 ? -9.859 -6.012 -5.512 1 87.06 284 PHE A N 1
ATOM 2263 C CA . PHE A 1 284 ? -8.539 -5.82 -4.93 1 87.06 284 PHE A CA 1
ATOM 2264 C C . PHE A 1 284 ? -8.281 -4.348 -4.648 1 87.06 284 PHE A C 1
ATOM 2266 O O . PHE A 1 284 ? -8.656 -3.482 -5.441 1 87.06 284 PHE A O 1
ATOM 2273 N N . MET A 1 285 ? -7.645 -4.133 -3.543 1 82.25 285 MET A N 1
ATOM 2274 C CA . MET A 1 285 ? -7.105 -2.795 -3.322 1 82.25 285 MET A CA 1
ATOM 2275 C C . MET A 1 285 ? -5.797 -2.604 -4.086 1 82.25 285 MET A C 1
ATOM 2277 O O . MET A 1 285 ? -4.891 -3.432 -3.99 1 82.25 285 MET A O 1
ATOM 2281 N N . ASP A 1 286 ? -5.875 -1.595 -4.926 1 76.69 286 ASP A N 1
ATOM 2282 C CA . ASP A 1 286 ? -4.66 -1.265 -5.664 1 76.69 286 ASP A CA 1
ATOM 2283 C C . ASP A 1 286 ? -3.945 -0.07 -5.039 1 76.69 286 ASP A C 1
ATOM 2285 O O . ASP A 1 286 ? -4.48 0.577 -4.133 1 76.69 286 ASP A O 1
ATOM 2289 N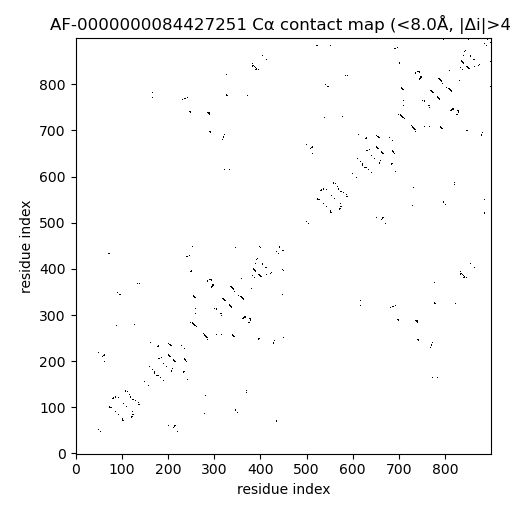 N . ASP A 1 287 ? -2.701 0.156 -5.457 1 60.34 287 ASP A N 1
ATOM 2290 C CA . ASP A 1 287 ? -1.856 1.271 -5.035 1 60.34 287 ASP A CA 1
ATOM 2291 C C . ASP A 1 287 ? -1.424 1.113 -3.58 1 60.34 287 ASP A C 1
ATOM 2293 O O . ASP A 1 287 ? -1.371 2.094 -2.834 1 60.34 287 ASP A O 1
ATOM 2297 N N . THR A 1 288 ? -1.519 -0.104 -3.211 1 56.53 288 THR A N 1
ATOM 2298 C CA . THR A 1 288 ? -1.126 -0.408 -1.84 1 56.53 288 THR A CA 1
ATOM 2299 C C . THR A 1 288 ? 0.394 -0.452 -1.709 1 56.53 288 THR A C 1
ATOM 2301 O O . THR A 1 288 ? 0.927 -0.441 -0.597 1 56.53 288 THR A O 1
ATOM 2304 N N . GLY A 1 289 ? 1.122 -0.281 -2.822 1 60.66 289 GLY A N 1
ATOM 2305 C CA . GLY A 1 289 ? 2.553 -0.533 -2.762 1 60.66 289 GLY A CA 1
ATOM 2306 C C . GLY A 1 289 ? 2.895 -2.006 -2.639 1 60.66 289 GLY A C 1
ATOM 2307 O O . GLY A 1 289 ? 4.066 -2.367 -2.521 1 60.66 289 GLY A O 1
ATOM 2308 N N . SER A 1 290 ? 1.921 -2.834 -2.658 1 74.25 290 SER A N 1
ATOM 2309 C CA . SER A 1 290 ? 2.176 -4.262 -2.512 1 74.25 290 SER A CA 1
ATOM 2310 C C . SER A 1 290 ? 2.914 -4.82 -3.727 1 74.25 290 SER A C 1
ATOM 2312 O O . SER A 1 290 ? 2.566 -4.508 -4.867 1 74.25 290 SER A O 1
ATOM 2314 N N . THR A 1 291 ? 3.908 -5.547 -3.404 1 77.5 291 THR A N 1
ATOM 2315 C CA . THR A 1 291 ? 4.676 -6.223 -4.445 1 77.5 291 THR A CA 1
ATOM 2316 C C . THR A 1 291 ? 3.914 -7.434 -4.977 1 77.5 291 THR A C 1
ATOM 2318 O O . THR A 1 291 ? 3.891 -7.684 -6.184 1 77.5 291 THR A O 1
ATOM 2321 N N . HIS A 1 292 ? 3.262 -8.07 -4.066 1 85.88 292 HIS A N 1
ATOM 2322 C CA . HIS A 1 292 ? 2.592 -9.312 -4.43 1 85.88 292 HIS A CA 1
ATOM 2323 C C . HIS A 1 292 ? 1.084 -9.203 -4.23 1 85.88 292 HIS A C 1
ATOM 2325 O O . HIS A 1 292 ? 0.622 -8.539 -3.305 1 85.88 292 HIS A O 1
ATOM 2331 N N . MET A 1 293 ? 0.439 -9.93 -5.109 1 90.88 293 MET A N 1
ATOM 2332 C CA . MET A 1 293 ? -0.994 -10.109 -4.902 1 90.88 293 MET A CA 1
ATOM 2333 C C . MET A 1 293 ? -1.262 -10.922 -3.639 1 90.88 293 MET A C 1
ATOM 2335 O O . MET A 1 293 ? -0.525 -11.859 -3.332 1 90.88 293 MET A O 1
ATOM 2339 N N . SER A 1 294 ? -2.311 -10.523 -2.926 1 92.94 294 SER A N 1
ATOM 2340 C CA . SER A 1 294 ? -2.725 -11.273 -1.744 1 92.94 294 SER A CA 1
ATOM 2341 C C . SER A 1 294 ? -4.199 -11.656 -1.82 1 92.94 294 SER A C 1
ATOM 2343 O O . SER A 1 294 ? -5.047 -10.82 -2.133 1 92.94 294 SER A O 1
ATOM 2345 N N . ILE A 1 295 ? -4.496 -12.898 -1.593 1 95.5 295 ILE A N 1
ATOM 2346 C CA . ILE A 1 295 ? -5.867 -13.391 -1.552 1 95.5 295 ILE A CA 1
ATOM 2347 C C . ILE A 1 295 ? -6.074 -14.242 -0.301 1 95.5 295 ILE A C 1
ATOM 2349 O O . ILE A 1 295 ? -5.148 -14.422 0.496 1 95.5 295 ILE A O 1
ATOM 2353 N N . PHE A 1 296 ? -7.316 -14.703 -0.141 1 95.19 296 PHE A N 1
ATOM 2354 C CA . PHE A 1 296 ? -7.652 -15.422 1.079 1 95.19 296 PHE A CA 1
ATOM 2355 C C . PHE A 1 296 ? -7.871 -16.906 0.788 1 95.19 296 PHE A C 1
ATOM 2357 O O . PHE A 1 296 ? -8.156 -17.281 -0.351 1 95.19 296 PHE A O 1
ATOM 2364 N N . GLU A 1 297 ? -7.762 -17.703 1.848 1 94.69 297 GLU A N 1
ATOM 2365 C CA . GLU A 1 297 ? -8.031 -19.125 1.744 1 94.69 297 GLU A CA 1
ATOM 2366 C C . GLU A 1 297 ? -9.445 -19.391 1.228 1 94.69 297 GLU A C 1
ATOM 2368 O O . GLU A 1 297 ? -9.656 -20.312 0.432 1 94.69 297 GLU A O 1
ATOM 2373 N N . ASP A 1 298 ? -10.344 -18.578 1.631 1 92.31 298 ASP A N 1
ATOM 2374 C CA . ASP A 1 298 ? -11.727 -18.719 1.179 1 92.31 298 ASP A CA 1
ATOM 2375 C C . ASP A 1 298 ? -11.836 -18.5 -0.328 1 92.31 298 ASP A C 1
ATOM 2377 O O . ASP A 1 298 ? -12.695 -19.094 -0.986 1 92.31 298 ASP A O 1
ATOM 2381 N N . ASP A 1 299 ? -11.023 -17.641 -0.805 1 94.5 299 ASP A N 1
ATOM 2382 C CA . ASP A 1 299 ? -11.023 -17.406 -2.244 1 94.5 299 ASP A CA 1
ATOM 2383 C C . ASP A 1 299 ? -10.609 -18.656 -3.014 1 94.5 299 ASP A C 1
ATOM 2385 O O . ASP A 1 299 ? -11.148 -18.938 -4.082 1 94.5 299 ASP A O 1
ATOM 2389 N N . ILE A 1 300 ? -9.672 -19.359 -2.457 1 95.25 300 ILE A N 1
ATOM 2390 C CA . ILE A 1 300 ? -9.203 -20.594 -3.088 1 95.25 300 ILE A CA 1
ATOM 2391 C C . ILE A 1 300 ? -10.344 -21.609 -3.156 1 95.25 300 ILE A C 1
ATOM 2393 O O . ILE A 1 300 ? -10.555 -22.25 -4.188 1 95.25 300 ILE A O 1
ATOM 2397 N N . ALA A 1 301 ? -11.031 -21.703 -2.084 1 92.75 301 ALA A N 1
ATOM 2398 C CA . ALA A 1 301 ? -12.172 -22.609 -2.043 1 92.75 301 ALA A CA 1
ATOM 2399 C C . ALA A 1 301 ? -13.18 -22.281 -3.137 1 92.75 301 ALA A C 1
ATOM 2401 O O . ALA A 1 301 ? -13.758 -23.188 -3.754 1 92.75 301 ALA A O 1
ATOM 2402 N N . GLU A 1 302 ? -13.352 -21.078 -3.377 1 91.06 302 GLU A N 1
ATOM 2403 C CA . GLU A 1 302 ? -14.273 -20.625 -4.418 1 91.06 302 GLU A CA 1
ATOM 2404 C C . GLU A 1 302 ? -13.742 -20.969 -5.809 1 91.06 302 GLU A C 1
ATOM 2406 O O . GLU A 1 302 ? -14.508 -21.359 -6.688 1 91.06 302 GLU A O 1
ATOM 2411 N N . LEU A 1 303 ? -12.531 -20.828 -5.965 1 94.56 303 LEU A N 1
ATOM 2412 C CA . LEU A 1 303 ? -11.891 -21.047 -7.258 1 94.56 303 LEU A CA 1
ATOM 2413 C C . LEU A 1 303 ? -11.836 -22.531 -7.59 1 94.56 303 LEU A C 1
ATOM 2415 O O . LEU A 1 303 ? -11.648 -22.906 -8.75 1 94.56 303 LEU A O 1
ATOM 2419 N N . GLN A 1 304 ? -11.992 -23.375 -6.617 1 93.69 304 GLN A N 1
ATOM 2420 C CA . GLN A 1 304 ? -11.836 -24.812 -6.805 1 93.69 304 GLN A CA 1
ATOM 2421 C C . GLN A 1 304 ? -13.133 -25.453 -7.297 1 93.69 304 GLN A C 1
ATOM 2423 O O . GLN A 1 304 ? -13.133 -26.594 -7.738 1 93.69 304 GLN A O 1
ATOM 2428 N N . VAL A 1 305 ? -14.203 -24.734 -7.246 1 91.06 305 VAL A N 1
ATOM 2429 C CA . VAL A 1 305 ? -15.484 -25.391 -7.5 1 91.06 305 VAL A CA 1
ATOM 2430 C C . VAL A 1 305 ? -16.109 -24.828 -8.773 1 91.06 305 VAL A C 1
ATOM 2432 O O . VAL A 1 305 ? -16.281 -23.609 -8.906 1 91.06 305 VAL A O 1
ATOM 2435 N N . ASP A 1 306 ? -16.406 -25.719 -9.648 1 88.56 306 ASP A N 1
ATOM 2436 C CA . ASP A 1 306 ? -17.219 -25.344 -10.812 1 88.56 306 ASP A CA 1
ATOM 2437 C C . ASP A 1 306 ? -18.672 -25.109 -10.414 1 88.56 306 ASP A C 1
ATOM 2439 O O . ASP A 1 306 ? -19.359 -26.031 -9.992 1 88.56 306 ASP A O 1
ATOM 2443 N N . PRO A 1 307 ? -19.109 -23.953 -10.586 1 83.25 307 PRO A N 1
ATOM 2444 C CA . PRO A 1 307 ? -20.469 -23.656 -10.125 1 83.25 307 PRO A CA 1
ATOM 2445 C C . PRO A 1 307 ? -21.531 -24.438 -10.898 1 83.25 307 PRO A C 1
ATOM 2447 O O . PRO A 1 307 ? -22.641 -24.641 -10.391 1 83.25 307 PRO A O 1
ATOM 2450 N N . ARG A 1 308 ? -21.281 -24.922 -12.109 1 82.62 308 ARG A N 1
ATOM 2451 C CA . ARG A 1 308 ? -22.266 -25.609 -12.938 1 82.62 308 ARG A CA 1
ATOM 2452 C C . ARG A 1 308 ? -22.391 -27.078 -12.539 1 82.62 308 ARG A C 1
ATOM 2454 O O . ARG A 1 308 ? -23.5 -27.609 -12.43 1 82.62 308 ARG A O 1
ATOM 2461 N N . THR A 1 309 ? -21.25 -27.641 -12.359 1 85.25 309 THR A N 1
ATOM 2462 C CA . THR A 1 309 ? -21.25 -29.078 -12.195 1 85.25 309 THR A CA 1
ATOM 2463 C C . THR A 1 309 ? -20.969 -29.453 -10.734 1 85.25 309 THR A C 1
ATOM 2465 O O . THR A 1 309 ? -21.219 -30.594 -10.328 1 85.25 309 THR A O 1
ATOM 2468 N N . GLY A 1 310 ? -20.438 -28.516 -10 1 86.56 310 GLY A N 1
ATOM 2469 C CA . GLY A 1 310 ? -20.031 -28.844 -8.641 1 86.56 310 GLY A CA 1
ATOM 2470 C C . GLY A 1 310 ? -18.703 -29.562 -8.57 1 86.56 310 GLY A C 1
ATOM 2471 O O . GLY A 1 310 ? -18.219 -29.891 -7.484 1 86.56 310 GLY A O 1
ATOM 2472 N N . HIS A 1 311 ? -18.078 -29.734 -9.711 1 89.88 311 HIS A N 1
ATOM 2473 C CA . HIS A 1 311 ? -16.781 -30.391 -9.75 1 89.88 311 HIS A CA 1
ATOM 2474 C C . HIS A 1 311 ? -15.742 -29.594 -8.961 1 89.88 311 HIS A C 1
ATOM 2476 O O . HIS A 1 311 ? -15.68 -28.359 -9.062 1 89.88 311 HIS A O 1
ATOM 2482 N N . ARG A 1 312 ? -14.914 -30.312 -8.211 1 91.69 312 ARG A N 1
ATOM 2483 C CA . ARG A 1 312 ? -13.875 -29.672 -7.41 1 91.69 312 ARG A CA 1
ATOM 2484 C C . ARG A 1 312 ? -12.492 -29.891 -8.016 1 91.69 312 ARG A C 1
ATOM 2486 O O . ARG A 1 312 ? -12.094 -31.031 -8.242 1 91.69 312 ARG A O 1
ATOM 2493 N N . PHE A 1 313 ? -11.867 -28.859 -8.234 1 91.38 313 PHE A N 1
ATOM 2494 C CA . PHE A 1 313 ? -10.508 -28.906 -8.758 1 91.38 313 PHE A CA 1
ATOM 2495 C C . PHE A 1 313 ? -9.484 -28.953 -7.629 1 91.38 313 PHE A C 1
ATOM 2497 O O . PHE A 1 313 ? -9.812 -28.656 -6.477 1 91.38 313 PHE A O 1
ATOM 2504 N N . SER A 1 314 ? -8.281 -29.344 -7.992 1 89.69 314 SER A N 1
ATOM 2505 C CA . SER A 1 314 ? -7.195 -29.391 -7.023 1 89.69 314 SER A CA 1
ATOM 2506 C C . SER A 1 314 ? -6.82 -28 -6.531 1 89.69 314 SER A C 1
ATOM 2508 O O . SER A 1 314 ? -7.039 -27.016 -7.227 1 89.69 314 SER A O 1
ATOM 2510 N N . ILE A 1 315 ? -6.238 -27.953 -5.344 1 92.81 315 ILE A N 1
ATOM 2511 C CA . ILE A 1 315 ? -5.73 -26.703 -4.793 1 92.81 315 ILE A CA 1
ATOM 2512 C C . ILE A 1 315 ? -4.613 -26.156 -5.68 1 92.81 315 ILE A C 1
ATOM 2514 O O . ILE A 1 315 ? -3.855 -26.938 -6.273 1 92.81 315 ILE A O 1
ATOM 2518 N N . PRO A 1 316 ? -4.488 -24.844 -5.781 1 95.31 316 PRO A N 1
ATOM 2519 C CA . PRO A 1 316 ? -3.414 -24.281 -6.598 1 95.31 316 PRO A CA 1
ATOM 2520 C C . PRO A 1 316 ? -2.027 -24.734 -6.148 1 95.31 316 PRO A C 1
ATOM 2522 O O . PRO A 1 316 ? -1.812 -24.984 -4.961 1 95.31 316 PRO A O 1
ATOM 2525 N N . ARG A 1 317 ? -1.165 -24.844 -7.082 1 95.94 317 ARG A N 1
ATOM 2526 C CA . ARG A 1 317 ? 0.188 -25.328 -6.828 1 95.94 317 ARG A CA 1
ATOM 2527 C C . ARG A 1 317 ? 0.924 -24.406 -5.855 1 95.94 317 ARG A C 1
ATOM 2529 O O . ARG A 1 317 ? 0.792 -23.188 -5.926 1 95.94 317 ARG A O 1
ATOM 2536 N N . CYS A 1 318 ? 1.707 -25.031 -5.047 1 96 318 CYS A N 1
ATOM 2537 C CA . CYS A 1 318 ? 2.434 -24.344 -3.986 1 96 318 CYS A CA 1
ATOM 2538 C C . CYS A 1 318 ? 3.828 -23.938 -4.453 1 96 318 CYS A C 1
ATOM 2540 O O . CYS A 1 318 ? 4.543 -24.75 -5.051 1 96 318 CYS A O 1
ATOM 2542 N N . LEU A 1 319 ? 4.23 -22.672 -4.152 1 95.25 319 LEU A N 1
ATOM 2543 C CA . LEU A 1 319 ? 5.559 -22.188 -4.512 1 95.25 319 LEU A CA 1
ATOM 2544 C C . LEU A 1 319 ? 6.484 -22.188 -3.299 1 95.25 319 LEU A C 1
ATOM 2546 O O . LEU A 1 319 ? 7.707 -22.141 -3.445 1 95.25 319 LEU A O 1
ATOM 2550 N N . GLY A 1 320 ? 5.969 -22.125 -2.152 1 95.19 320 GLY A N 1
ATOM 2551 C CA . GLY A 1 320 ? 6.727 -22 -0.917 1 95.19 320 GLY A CA 1
ATOM 2552 C C . GLY A 1 320 ? 6.289 -20.828 -0.056 1 95.19 320 GLY A C 1
ATOM 2553 O O . GLY A 1 320 ? 5.125 -20.422 -0.1 1 95.19 320 GLY A O 1
ATOM 2554 N N . ILE A 1 321 ? 7.188 -20.531 0.852 1 95 321 ILE A N 1
ATOM 2555 C CA . ILE A 1 321 ? 6.883 -19.453 1.793 1 95 321 ILE A CA 1
ATOM 2556 C C . ILE A 1 321 ? 7.828 -18.281 1.556 1 95 321 ILE A C 1
ATOM 2558 O O . ILE A 1 321 ? 9.039 -18.469 1.389 1 95 321 ILE A O 1
ATOM 2562 N N . GLY A 1 322 ? 7.254 -17.078 1.406 1 91.94 322 GLY A N 1
ATOM 2563 C CA . GLY A 1 322 ? 8.008 -15.844 1.344 1 91.94 322 GLY A CA 1
ATOM 2564 C C . GLY A 1 322 ? 7.801 -14.953 2.555 1 91.94 322 GLY A C 1
ATOM 2565 O O . GLY A 1 322 ? 6.879 -15.18 3.344 1 91.94 322 GLY A O 1
ATOM 2566 N N . VAL A 1 323 ? 8.758 -14 2.725 1 89.88 323 VAL A N 1
ATOM 2567 C CA . VAL A 1 323 ? 8.648 -13.039 3.814 1 89.88 323 VAL A CA 1
ATOM 2568 C C . VAL A 1 323 ? 8.172 -11.695 3.268 1 89.88 323 VAL A C 1
ATOM 2570 O O . VAL A 1 323 ? 8.797 -11.117 2.379 1 89.88 323 VAL A O 1
ATOM 2573 N N . LEU A 1 324 ? 7.062 -11.25 3.846 1 85.31 324 LEU A N 1
ATOM 2574 C CA . LEU A 1 324 ? 6.492 -9.969 3.453 1 85.31 324 LEU A CA 1
ATOM 2575 C C . LEU A 1 324 ? 6.781 -8.898 4.504 1 85.31 324 LEU A C 1
ATOM 2577 O O . LEU A 1 324 ? 6.73 -9.172 5.703 1 85.31 324 LEU A O 1
ATOM 2581 N N . TYR A 1 325 ? 7.078 -7.715 4.004 1 81.81 325 TYR A N 1
ATOM 2582 C CA . TYR A 1 325 ? 7.164 -6.547 4.871 1 81.81 325 TYR A CA 1
ATOM 2583 C C . TYR A 1 325 ? 5.855 -5.766 4.863 1 81.81 325 TYR A C 1
ATOM 2585 O O . TYR A 1 325 ? 5.348 -5.406 3.797 1 81.81 325 TYR A O 1
ATOM 2593 N N . VAL A 1 326 ? 5.34 -5.508 6.078 1 83.25 326 VAL A N 1
ATOM 2594 C CA . VAL A 1 326 ? 4.078 -4.781 6.148 1 83.25 326 VAL A CA 1
ATOM 2595 C C . VAL A 1 326 ? 4.328 -3.361 6.652 1 83.25 326 VAL A C 1
ATOM 2597 O O . VAL A 1 326 ? 5.449 -3.021 7.039 1 83.25 326 VAL A O 1
ATOM 2600 N N . ALA A 1 327 ? 3.35 -2.531 6.613 1 79.06 327 ALA A N 1
ATOM 2601 C CA . ALA A 1 327 ? 3.467 -1.083 6.77 1 79.06 327 ALA A CA 1
ATOM 2602 C C . ALA A 1 327 ? 3.996 -0.72 8.156 1 79.06 327 ALA A C 1
ATOM 2604 O O . ALA A 1 327 ? 4.598 0.341 8.336 1 79.06 327 ALA A O 1
ATOM 2605 N N . ASP A 1 328 ? 3.789 -1.541 9.156 1 79.81 328 ASP A N 1
ATOM 2606 C CA . ASP A 1 328 ? 4.246 -1.202 10.5 1 79.81 328 ASP A CA 1
ATOM 2607 C C . ASP A 1 328 ? 5.66 -1.73 10.75 1 79.81 328 ASP A C 1
ATOM 2609 O O . ASP A 1 328 ? 6.141 -1.717 11.883 1 79.81 328 ASP A O 1
ATOM 2613 N N . GLY A 1 329 ? 6.289 -2.258 9.703 1 77.44 329 GLY A N 1
ATOM 2614 C CA . GLY A 1 329 ? 7.68 -2.666 9.789 1 77.44 329 GLY A CA 1
ATOM 2615 C C . GLY A 1 329 ? 7.852 -4.141 10.094 1 77.44 329 GLY A C 1
ATOM 2616 O O . GLY A 1 329 ? 8.961 -4.668 10.031 1 77.44 329 GLY A O 1
ATOM 2617 N N . ARG A 1 330 ? 6.832 -4.844 10.375 1 86.12 330 ARG A N 1
ATOM 2618 C CA . ARG A 1 330 ? 6.93 -6.262 10.711 1 86.12 330 ARG A CA 1
ATOM 2619 C C . ARG A 1 330 ? 7.176 -7.105 9.469 1 86.12 330 ARG A C 1
ATOM 2621 O O . ARG A 1 330 ? 6.773 -6.73 8.367 1 86.12 330 ARG A O 1
ATOM 2628 N N . ARG A 1 331 ? 7.879 -8.141 9.688 1 86.88 331 ARG A N 1
ATOM 2629 C CA . ARG A 1 331 ? 8.07 -9.195 8.695 1 86.88 331 ARG A CA 1
ATOM 2630 C C . ARG A 1 331 ? 7.09 -10.344 8.922 1 86.88 331 ARG A C 1
ATOM 2632 O O . ARG A 1 331 ? 6.984 -10.859 10.031 1 86.88 331 ARG A O 1
ATOM 2639 N N . VAL A 1 332 ? 6.402 -10.727 7.848 1 89.94 332 VAL A N 1
ATOM 2640 C CA . VAL A 1 332 ? 5.352 -11.727 7.988 1 89.94 332 VAL A CA 1
ATOM 2641 C C . VAL A 1 332 ? 5.559 -12.836 6.965 1 89.94 332 VAL A C 1
ATOM 2643 O O . VAL A 1 332 ? 5.5 -12.602 5.758 1 89.94 332 VAL A O 1
ATOM 2646 N N . PRO A 1 333 ? 5.855 -14.07 7.465 1 93.12 333 PRO A N 1
ATOM 2647 C CA . PRO A 1 333 ? 5.891 -15.188 6.516 1 93.12 333 PRO A CA 1
ATOM 2648 C C . PRO A 1 333 ? 4.523 -15.484 5.906 1 93.12 333 PRO A C 1
ATOM 2650 O O . PRO A 1 333 ? 3.502 -15.391 6.594 1 93.12 333 PRO A O 1
ATOM 2653 N N . SER A 1 334 ? 4.547 -15.82 4.629 1 93.75 334 SER A N 1
ATOM 2654 C CA . SER A 1 334 ? 3.291 -16.125 3.943 1 93.75 334 SER A CA 1
ATOM 2655 C C . SER A 1 334 ? 3.475 -17.219 2.906 1 93.75 334 SER A C 1
ATOM 2657 O O . SER A 1 334 ? 4.48 -17.25 2.195 1 93.75 334 SER A O 1
ATOM 2659 N N . LEU A 1 335 ? 2.432 -18.062 2.852 1 95.62 335 LEU A N 1
ATOM 2660 C CA . LEU A 1 335 ? 2.379 -19.078 1.811 1 95.62 335 LEU A CA 1
ATOM 2661 C C . LEU A 1 335 ? 2.072 -18.453 0.452 1 95.62 335 LEU A C 1
ATOM 2663 O O . LEU A 1 335 ? 1.216 -17.578 0.348 1 95.62 335 LEU A O 1
ATOM 2667 N N . PHE A 1 336 ? 2.803 -18.969 -0.587 1 95.06 336 PHE A N 1
ATOM 2668 C CA . PHE A 1 336 ? 2.549 -18.5 -1.943 1 95.06 336 PHE A CA 1
ATOM 2669 C C . PHE A 1 336 ? 2.076 -19.641 -2.834 1 95.06 336 PHE A C 1
ATOM 2671 O O . PHE A 1 336 ? 2.605 -20.75 -2.76 1 95.06 336 PHE A O 1
ATOM 2678 N N . ARG A 1 337 ? 1.092 -19.312 -3.666 1 96.31 337 ARG A N 1
ATOM 2679 C CA . ARG A 1 337 ? 0.562 -20.266 -4.637 1 96.31 337 ARG A CA 1
ATOM 2680 C C . ARG A 1 337 ? 0.437 -19.625 -6.016 1 96.31 337 ARG A C 1
ATOM 2682 O O . ARG A 1 337 ? 0.495 -18.391 -6.148 1 96.31 337 ARG A O 1
ATOM 2689 N N . GLU A 1 338 ? 0.31 -20.484 -7.012 1 95.56 338 GLU A N 1
ATOM 2690 C CA . GLU A 1 338 ? 0.236 -20.047 -8.398 1 95.56 338 GLU A CA 1
ATOM 2691 C C . GLU A 1 338 ? -1.209 -19.797 -8.82 1 95.56 338 GLU A C 1
ATOM 2693 O O . GLU A 1 338 ? -2.082 -20.625 -8.594 1 95.56 338 GLU A O 1
ATOM 2698 N N . PHE A 1 339 ? -1.405 -18.656 -9.453 1 96.56 339 PHE A N 1
ATOM 2699 C CA . PHE A 1 339 ? -2.678 -18.328 -10.086 1 96.56 339 PHE A CA 1
ATOM 2700 C C . PHE A 1 339 ? -2.453 -17.719 -11.461 1 96.56 339 PHE A C 1
ATOM 2702 O O . PHE A 1 339 ? -1.329 -17.359 -11.812 1 96.56 339 PHE A O 1
ATOM 2709 N N . GLU A 1 340 ? -3.463 -17.766 -12.203 1 95.5 340 GLU A N 1
ATOM 2710 C CA . GLU A 1 340 ? -3.506 -16.938 -13.406 1 95.5 340 GLU A CA 1
ATOM 2711 C C . GLU A 1 340 ? -4.457 -15.758 -13.227 1 95.5 340 GLU A C 1
ATOM 2713 O O . GLU A 1 340 ? -5.512 -15.898 -12.602 1 95.5 340 GLU A O 1
ATOM 2718 N N . VAL A 1 341 ? -4.047 -14.648 -13.773 1 95.94 341 VAL A N 1
ATOM 2719 C CA . VAL A 1 341 ? -4.801 -13.422 -13.547 1 95.94 341 VAL A CA 1
ATOM 2720 C C . VAL A 1 341 ? -5.117 -12.742 -14.875 1 95.94 341 VAL A C 1
ATOM 2722 O O . VAL A 1 341 ? -4.34 -12.844 -15.828 1 95.94 341 VAL A O 1
ATOM 2725 N N . ASN A 1 342 ? -6.219 -12.141 -14.953 1 94.56 342 ASN A N 1
ATOM 2726 C CA . ASN A 1 342 ? -6.656 -11.25 -16.031 1 94.56 342 ASN A CA 1
ATOM 2727 C C . ASN A 1 342 ? -7.656 -10.219 -15.516 1 94.56 342 ASN A C 1
ATOM 2729 O O . ASN A 1 342 ? -7.996 -10.203 -14.336 1 94.56 342 ASN A O 1
ATOM 2733 N N . MET A 1 343 ? -7.938 -9.312 -16.359 1 92.81 343 MET A N 1
ATOM 2734 C CA . MET A 1 343 ? -8.883 -8.25 -16.031 1 92.81 343 MET A CA 1
ATOM 2735 C C . MET A 1 343 ? -9.93 -8.102 -17.125 1 92.81 343 MET A C 1
ATOM 2737 O O . MET A 1 343 ? -9.609 -8.18 -18.312 1 92.81 343 MET A O 1
ATOM 2741 N N . TRP A 1 344 ? -11.172 -7.898 -16.688 1 90.31 344 TRP A N 1
ATOM 2742 C CA . TRP A 1 344 ? -12.281 -7.715 -17.625 1 90.31 344 TRP A CA 1
ATOM 2743 C C . TRP A 1 344 ? -12.609 -6.238 -17.797 1 90.31 344 TRP A C 1
ATOM 2745 O O . TRP A 1 344 ? -12.719 -5.504 -16.812 1 90.31 344 TRP A O 1
ATOM 2755 N N . SER A 1 345 ? -12.68 -5.855 -19.016 1 84.69 345 SER A N 1
ATOM 2756 C CA . SER A 1 345 ? -13.141 -4.504 -19.312 1 84.69 345 SER A CA 1
ATOM 2757 C C . SER A 1 345 ? -14.656 -4.469 -19.516 1 84.69 345 SER A C 1
ATOM 2759 O O . SER A 1 345 ? -15.172 -5.074 -20.453 1 84.69 345 SER A O 1
ATOM 2761 N N . GLU A 1 346 ? -15.281 -3.74 -18.734 1 75.12 346 GLU A N 1
ATOM 2762 C CA . GLU A 1 346 ? -16.734 -3.6 -18.891 1 75.12 346 GLU A CA 1
ATOM 2763 C C . GLU A 1 346 ? -17.078 -2.803 -20.141 1 75.12 346 GLU A C 1
ATOM 2765 O O . GLU A 1 346 ? -18.062 -3.092 -20.812 1 75.12 346 GLU A O 1
ATOM 2770 N N . ASP A 1 347 ? -16.281 -1.898 -20.453 1 70.12 347 ASP A N 1
ATOM 2771 C CA . ASP A 1 347 ? -16.516 -1.032 -21.609 1 70.12 347 ASP A CA 1
ATOM 2772 C C . ASP A 1 347 ? -16.344 -1.8 -22.922 1 70.12 347 ASP A C 1
ATOM 2774 O O . ASP A 1 347 ? -17.172 -1.681 -23.828 1 70.12 347 ASP A O 1
ATOM 2778 N N . GLU A 1 348 ? -15.352 -2.539 -22.969 1 76.38 348 GLU A N 1
ATOM 2779 C CA . GLU A 1 348 ? -15.047 -3.264 -24.203 1 76.38 348 GLU A CA 1
ATOM 2780 C C . GLU A 1 348 ? -15.672 -4.656 -24.188 1 76.38 348 GLU A C 1
ATOM 2782 O O . GLU A 1 348 ? -15.695 -5.34 -25.219 1 76.38 348 GLU A O 1
ATOM 2787 N N . SER A 1 349 ? -16.266 -4.984 -23.125 1 82.88 349 SER A N 1
ATOM 2788 C CA . SER A 1 349 ? -16.828 -6.324 -22.953 1 82.88 349 SER A CA 1
ATOM 2789 C C . SER A 1 349 ? -15.836 -7.395 -23.391 1 82.88 349 SER A C 1
ATOM 2791 O O . SER A 1 349 ? -16.172 -8.281 -24.172 1 82.88 349 SER A O 1
ATOM 2793 N N . GLY A 1 350 ? -14.711 -7.289 -22.828 1 88.25 350 GLY A N 1
ATOM 2794 C CA . GLY A 1 350 ? -13.641 -8.227 -23.172 1 88.25 350 GLY A CA 1
ATOM 2795 C C . GLY A 1 350 ? -12.5 -8.211 -22.172 1 88.25 350 GLY A C 1
ATOM 2796 O O . GLY A 1 350 ? -12.438 -7.34 -21.297 1 88.25 350 GLY A O 1
ATOM 2797 N N . TRP A 1 351 ? -11.719 -9.305 -22.359 1 91.5 351 TRP A N 1
ATOM 2798 C CA . TRP A 1 351 ? -10.531 -9.391 -21.531 1 91.5 351 TRP A CA 1
ATOM 2799 C C . TRP A 1 351 ? -9.523 -8.305 -21.891 1 91.5 351 TRP A C 1
ATOM 2801 O O . TRP A 1 351 ? -9.273 -8.062 -23.078 1 91.5 351 TRP A O 1
ATOM 2811 N N . MET A 1 352 ? -8.984 -7.656 -20.906 1 91.19 352 MET A N 1
ATOM 2812 C CA . MET A 1 352 ? -8.047 -6.562 -21.141 1 91.19 352 MET A CA 1
ATOM 2813 C C . MET A 1 352 ? -6.699 -7.102 -21.609 1 91.19 352 MET A C 1
ATOM 2815 O O . MET A 1 352 ? -6.07 -6.523 -22.5 1 91.19 352 MET A O 1
ATOM 2819 N N . ALA A 1 353 ? -6.246 -8.133 -20.953 1 90.5 353 ALA A N 1
ATOM 2820 C CA . ALA A 1 353 ? -5.02 -8.781 -21.422 1 90.5 353 ALA A CA 1
ATOM 2821 C C . ALA A 1 353 ? -5.328 -9.867 -22.453 1 90.5 353 ALA A C 1
ATOM 2823 O O . ALA A 1 353 ? -6.309 -10.602 -22.297 1 90.5 353 ALA A O 1
ATOM 2824 N N . SER A 1 354 ? -4.484 -9.992 -23.453 1 87.38 354 SER A N 1
ATOM 2825 C CA . SER A 1 354 ? -4.699 -10.977 -24.5 1 87.38 354 SER A CA 1
ATOM 2826 C C . SER A 1 354 ? -4.492 -12.391 -23.984 1 87.38 354 SER A C 1
ATOM 2828 O O . SER A 1 354 ? -5.047 -13.344 -24.547 1 87.38 354 SER A O 1
ATOM 2830 N N . LYS A 1 355 ? -3.709 -12.531 -23.031 1 88.75 355 LYS A N 1
ATOM 2831 C CA . LYS A 1 355 ? -3.451 -13.836 -22.438 1 88.75 355 LYS A CA 1
ATOM 2832 C C . LYS A 1 355 ? -3.496 -13.766 -20.922 1 88.75 355 LYS A C 1
ATOM 2834 O O . LYS A 1 355 ? -3.168 -12.734 -20.328 1 88.75 355 LYS A O 1
ATOM 2839 N N . TRP A 1 356 ? -3.943 -14.906 -20.359 1 92.38 356 TRP A N 1
ATOM 2840 C CA . TRP A 1 356 ? -3.867 -15.031 -18.906 1 92.38 356 TRP A CA 1
ATOM 2841 C C . TRP A 1 356 ? -2.416 -15.133 -18.453 1 92.38 356 TRP A C 1
ATOM 2843 O O . TRP A 1 356 ? -1.589 -15.766 -19.109 1 92.38 356 TRP A O 1
ATOM 2853 N N . GLU A 1 357 ? -2.17 -14.539 -17.391 1 92.69 357 GLU A N 1
ATOM 2854 C CA . GLU A 1 357 ? -0.793 -14.508 -16.906 1 92.69 357 GLU A CA 1
ATOM 2855 C C . GLU A 1 357 ? -0.663 -15.242 -15.578 1 92.69 357 GLU A C 1
ATOM 2857 O O . GLU A 1 357 ? -1.476 -15.039 -14.672 1 92.69 357 GLU A O 1
ATOM 2862 N N . ALA A 1 358 ? 0.396 -16.031 -15.539 1 93.06 358 ALA A N 1
ATOM 2863 C CA . ALA A 1 358 ? 0.687 -16.734 -14.281 1 93.06 358 ALA A CA 1
ATOM 2864 C C . ALA A 1 358 ? 1.367 -15.797 -13.289 1 93.06 358 ALA A C 1
ATOM 2866 O O . ALA A 1 358 ? 2.268 -15.039 -13.648 1 93.06 358 ALA A O 1
ATOM 2867 N N . ILE A 1 359 ? 0.906 -15.859 -12.023 1 93.38 359 ILE A N 1
ATOM 2868 C CA . ILE A 1 359 ? 1.494 -15.023 -10.977 1 93.38 359 ILE A CA 1
ATOM 2869 C C . ILE A 1 359 ? 1.529 -15.797 -9.664 1 93.38 359 ILE A C 1
ATOM 2871 O O . ILE A 1 359 ? 0.686 -16.656 -9.422 1 93.38 359 ILE A O 1
ATOM 2875 N N . PRO A 1 360 ? 2.537 -15.469 -8.852 1 93.38 360 PRO A N 1
ATOM 2876 C CA . PRO A 1 360 ? 2.447 -15.891 -7.453 1 93.38 360 PRO A CA 1
ATOM 2877 C C . PRO A 1 360 ? 1.531 -14.992 -6.621 1 93.38 360 PRO A C 1
ATOM 2879 O O . PRO A 1 360 ? 1.512 -13.773 -6.816 1 93.38 360 PRO A O 1
ATOM 2882 N N . ALA A 1 361 ? 0.724 -15.57 -5.801 1 95 361 ALA A N 1
ATOM 2883 C CA . ALA A 1 361 ? -0.091 -14.805 -4.859 1 95 361 ALA A CA 1
ATOM 2884 C C . ALA A 1 361 ? 0.11 -15.305 -3.432 1 95 361 ALA A C 1
ATOM 2886 O O . ALA A 1 361 ? 0.216 -16.516 -3.197 1 95 361 ALA A O 1
ATOM 2887 N N . SER A 1 362 ? 0.235 -14.359 -2.52 1 94.56 362 SER A N 1
ATOM 2888 C CA . SER A 1 362 ? 0.296 -14.703 -1.104 1 94.56 362 SER A CA 1
ATOM 2889 C C . SER A 1 362 ? -1.081 -15.078 -0.567 1 94.56 362 SER A C 1
ATOM 2891 O O . SER A 1 362 ? -2.084 -14.461 -0.929 1 94.56 362 SER A O 1
ATOM 2893 N N . ILE A 1 363 ? -1.096 -16.094 0.334 1 95.88 363 ILE A N 1
ATOM 2894 C CA . ILE A 1 363 ? -2.357 -16.609 0.86 1 95.88 363 ILE A CA 1
ATOM 2895 C C . ILE A 1 363 ? -2.521 -16.172 2.314 1 95.88 363 ILE A C 1
ATOM 2897 O O . ILE A 1 363 ? -1.699 -16.516 3.168 1 95.88 363 ILE A O 1
ATOM 2901 N N . ARG A 1 364 ? -3.566 -15.492 2.541 1 93.19 364 ARG A N 1
ATOM 2902 C CA . ARG A 1 364 ? -3.924 -15.109 3.902 1 93.19 364 ARG A CA 1
ATOM 2903 C C . ARG A 1 364 ? -5.02 -16.016 4.457 1 93.19 364 ARG A C 1
ATOM 2905 O O . ARG A 1 364 ? -5.859 -16.516 3.707 1 93.19 364 ARG A O 1
ATOM 2912 N N . PRO A 1 365 ? -4.945 -16.172 5.77 1 90.44 365 PRO A N 1
ATOM 2913 C CA . PRO A 1 365 ? -5.973 -17.047 6.352 1 90.44 365 PRO A CA 1
ATOM 2914 C C . PRO A 1 365 ? -7.363 -16.406 6.32 1 90.44 365 PRO A C 1
ATOM 2916 O O . PRO A 1 365 ? -7.484 -15.18 6.332 1 90.44 365 PRO A O 1
ATOM 2919 N N . GLY A 1 366 ? -8.328 -17.234 6.191 1 89.25 366 GLY A N 1
ATOM 2920 C CA . GLY A 1 366 ? -9.719 -16.797 6.305 1 89.25 366 GLY A CA 1
ATOM 2921 C C . GLY A 1 366 ? -10.242 -16.141 5.039 1 89.25 366 GLY A C 1
ATOM 2922 O O . GLY A 1 366 ? -10.07 -16.688 3.941 1 89.25 366 GLY A O 1
ATOM 2923 N N . GLY A 1 367 ? -11.102 -15.078 5.281 1 86.94 367 GLY A N 1
ATOM 2924 C CA . GLY A 1 367 ? -11.734 -14.383 4.172 1 86.94 367 GLY A CA 1
ATOM 2925 C C . GLY A 1 367 ? -11.773 -12.883 4.359 1 86.94 367 GLY A C 1
ATOM 2926 O O . GLY A 1 367 ? -11.344 -12.367 5.391 1 86.94 367 GLY A O 1
ATOM 2927 N N . SER A 1 368 ? -12.133 -12.273 3.223 1 78.69 368 SER A N 1
ATOM 2928 C CA . SER A 1 368 ? -12.25 -10.812 3.232 1 78.69 368 SER A CA 1
ATOM 2929 C C . SER A 1 368 ? -13.539 -10.367 3.916 1 78.69 368 SER A C 1
ATOM 2931 O O . SER A 1 368 ? -14.43 -9.828 3.266 1 78.69 368 SER A O 1
ATOM 2933 N N . THR A 1 369 ? -13.75 -10.648 5.184 1 68.44 369 THR A N 1
ATOM 2934 C CA . THR A 1 369 ? -15.031 -10.406 5.84 1 68.44 369 THR A CA 1
ATOM 2935 C C . THR A 1 369 ? -14.953 -9.18 6.742 1 68.44 369 THR A C 1
ATOM 2937 O O . THR A 1 369 ? -15.984 -8.594 7.082 1 68.44 369 THR A O 1
ATOM 2940 N N . ARG A 1 370 ? -13.82 -8.812 7.133 1 64.56 370 ARG A N 1
ATOM 2941 C CA . ARG A 1 370 ? -13.711 -7.68 8.055 1 64.56 370 ARG A CA 1
ATOM 2942 C C . ARG A 1 370 ? -13.297 -6.414 7.316 1 64.56 370 ARG A C 1
ATOM 2944 O O . ARG A 1 370 ? -12.586 -6.48 6.305 1 64.56 370 ARG A O 1
ATOM 2951 N N . ALA A 1 371 ? -13.891 -5.348 7.848 1 61.41 371 ALA A N 1
ATOM 2952 C CA . ALA A 1 371 ? -13.5 -4.059 7.289 1 61.41 371 ALA A CA 1
ATOM 2953 C C . ALA A 1 371 ? -11.984 -3.877 7.336 1 61.41 371 ALA A C 1
ATOM 2955 O O . ALA A 1 371 ? -11.352 -4.168 8.352 1 61.41 371 ALA A O 1
ATOM 2956 N N . GLY A 1 372 ? -11.398 -3.555 6.164 1 65 372 GLY A N 1
ATOM 2957 C CA . GLY A 1 372 ? -9.969 -3.291 6.102 1 65 372 GLY A CA 1
ATOM 2958 C C . GLY A 1 372 ? -9.156 -4.5 5.676 1 65 372 GLY A C 1
ATOM 2959 O O . GLY A 1 372 ? -7.996 -4.367 5.277 1 65 372 GLY A O 1
ATOM 2960 N N . ASN A 1 373 ? -9.781 -5.578 5.812 1 78.56 373 ASN A N 1
ATOM 2961 C CA . ASN A 1 373 ? -9.086 -6.793 5.395 1 78.56 373 ASN A CA 1
ATOM 2962 C C . ASN A 1 373 ? -9.281 -7.066 3.904 1 78.56 373 ASN A C 1
ATOM 2964 O O . ASN A 1 373 ? -9.93 -8.047 3.527 1 78.56 373 ASN A O 1
ATOM 2968 N N . ASP A 1 374 ? -8.656 -6.254 3.115 1 81.12 374 ASP A N 1
ATOM 2969 C CA . ASP A 1 374 ? -8.859 -6.289 1.67 1 81.12 374 ASP A CA 1
ATOM 2970 C C . ASP A 1 374 ? -7.766 -7.102 0.98 1 81.12 374 ASP A C 1
ATOM 2972 O O . ASP A 1 374 ? -6.652 -7.219 1.497 1 81.12 374 ASP A O 1
ATOM 2976 N N . ARG A 1 375 ? -8.211 -7.637 -0.146 1 89.12 375 ARG A N 1
ATOM 2977 C CA . ARG A 1 375 ? -7.223 -8.211 -1.055 1 89.12 375 ARG A CA 1
ATOM 2978 C C . ARG A 1 375 ? -6.32 -7.125 -1.637 1 89.12 375 ARG A C 1
ATOM 2980 O O . ARG A 1 375 ? -6.762 -5.992 -1.845 1 89.12 375 ARG A O 1
ATOM 2987 N N . LEU A 1 376 ? -5.109 -7.504 -1.877 1 87.88 376 LEU A N 1
ATOM 2988 C CA . LEU A 1 376 ? -4.18 -6.566 -2.494 1 87.88 376 LEU A CA 1
ATOM 2989 C C . LEU A 1 376 ? -3.809 -7.016 -3.904 1 87.88 376 LEU A C 1
ATOM 2991 O O . LEU A 1 376 ? -3.578 -8.203 -4.141 1 87.88 376 LEU A O 1
ATOM 2995 N N . SER A 1 377 ? -3.725 -6.102 -4.836 1 87.56 377 SER A N 1
ATOM 2996 C CA . SER A 1 377 ? -3.574 -6.43 -6.25 1 87.56 377 SER A CA 1
ATOM 2997 C C . SER A 1 377 ? -2.131 -6.797 -6.582 1 87.56 377 SER A C 1
ATOM 2999 O O . SER A 1 377 ? -1.872 -7.477 -7.578 1 87.56 377 SER A O 1
ATOM 3001 N N . GLY A 1 378 ? -1.183 -6.352 -5.75 1 85.38 378 GLY A N 1
ATOM 3002 C CA . GLY A 1 378 ? 0.212 -6.543 -6.117 1 85.38 378 GLY A CA 1
ATOM 3003 C C . GLY A 1 378 ? 0.654 -5.656 -7.266 1 85.38 378 GLY A C 1
ATOM 3004 O O . GLY A 1 378 ? 0.112 -4.566 -7.461 1 85.38 378 GLY A O 1
ATOM 3005 N N . SER A 1 379 ? 1.675 -6.109 -8.008 1 82.25 379 SER A N 1
ATOM 3006 C CA . SER A 1 379 ? 2.305 -5.262 -9.016 1 82.25 379 SER A CA 1
ATOM 3007 C C . SER A 1 379 ? 1.869 -5.656 -10.422 1 82.25 379 SER A C 1
ATOM 3009 O O . SER A 1 379 ? 2.338 -5.078 -11.406 1 82.25 379 SER A O 1
ATOM 3011 N N . TRP A 1 380 ? 1.022 -6.59 -10.57 1 87.5 380 TRP A N 1
ATOM 3012 C CA . TRP A 1 380 ? 0.675 -7.125 -11.883 1 87.5 380 TRP A CA 1
ATOM 3013 C C . TRP A 1 380 ? 0.069 -6.043 -12.766 1 87.5 380 TRP A C 1
ATOM 3015 O O . TRP A 1 380 ? 0.382 -5.961 -13.953 1 87.5 380 TRP A O 1
ATOM 3025 N N . LEU A 1 381 ? -0.805 -5.25 -12.195 1 86.19 381 LEU A N 1
ATOM 3026 C CA . LEU A 1 381 ? -1.475 -4.223 -12.984 1 86.19 381 LEU A CA 1
ATOM 3027 C C . LEU A 1 381 ? -0.459 -3.283 -13.625 1 86.19 381 LEU A C 1
ATOM 3029 O O . LEU A 1 381 ? -0.556 -2.979 -14.82 1 86.19 381 LEU A O 1
ATOM 3033 N N . ARG A 1 382 ? 0.49 -2.906 -12.922 1 82.88 382 ARG A N 1
ATOM 3034 C CA . ARG A 1 382 ? 1.51 -1.993 -13.43 1 82.88 382 ARG A CA 1
ATOM 3035 C C . ARG A 1 382 ? 2.42 -2.691 -14.43 1 82.88 382 ARG A C 1
ATOM 3037 O O . ARG A 1 382 ? 3.037 -2.039 -15.273 1 82.88 382 ARG A O 1
ATOM 3044 N N . HIS A 1 383 ? 2.551 -3.936 -14.25 1 84.06 383 HIS A N 1
ATOM 3045 C CA . HIS A 1 383 ? 3.363 -4.727 -15.164 1 84.06 383 HIS A CA 1
ATOM 3046 C C . HIS A 1 383 ? 2.701 -4.84 -16.531 1 84.06 383 HIS A C 1
ATOM 3048 O O . HIS A 1 383 ? 3.387 -4.895 -17.562 1 84.06 383 HIS A O 1
ATOM 3054 N N . ARG A 1 384 ? 1.453 -4.812 -16.516 1 89.56 384 ARG A N 1
ATOM 3055 C CA . ARG A 1 384 ? 0.761 -5.223 -17.734 1 89.56 384 ARG A CA 1
ATOM 3056 C C . ARG A 1 384 ? 0.047 -4.043 -18.375 1 89.56 384 ARG A C 1
ATOM 3058 O O . ARG A 1 384 ? -0.168 -4.031 -19.594 1 89.56 384 ARG A O 1
ATOM 3065 N N . PHE A 1 385 ? -0.319 -3.047 -17.594 1 88.88 385 PHE A N 1
ATOM 3066 C CA . PHE A 1 385 ? -1.171 -1.985 -18.125 1 88.88 385 PHE A CA 1
ATOM 3067 C C . PHE A 1 385 ? -0.594 -0.614 -17.781 1 88.88 385 PHE A C 1
ATOM 3069 O O . PHE A 1 385 ? 0.266 -0.492 -16.906 1 88.88 385 PHE A O 1
ATOM 3076 N N . TYR A 1 386 ? -1.083 0.34 -18.609 1 87.12 386 TYR A N 1
ATOM 3077 C CA . TYR A 1 386 ? -0.913 1.728 -18.188 1 87.12 386 TYR A CA 1
ATOM 3078 C C . TYR A 1 386 ? -1.891 2.088 -17.078 1 87.12 386 TYR A C 1
ATOM 3080 O O . TYR A 1 386 ? -3.061 1.702 -17.125 1 87.12 386 TYR A O 1
ATOM 3088 N N . THR A 1 387 ? -1.378 2.729 -16.109 1 85.5 387 THR A N 1
ATOM 3089 C CA . THR A 1 387 ? -2.258 3.205 -15.047 1 85.5 387 THR A CA 1
ATOM 3090 C C . THR A 1 387 ? -2.074 4.703 -14.82 1 85.5 387 THR A C 1
ATOM 3092 O O . THR A 1 387 ? -1.071 5.281 -15.25 1 85.5 387 THR A O 1
ATOM 3095 N N . GLY A 1 388 ? -3.098 5.32 -14.195 1 83.25 388 GLY A N 1
ATOM 3096 C CA . GLY A 1 388 ? -2.988 6.734 -13.883 1 83.25 388 GLY A CA 1
ATOM 3097 C C . GLY A 1 388 ? -4.059 7.219 -12.922 1 83.25 388 GLY A C 1
ATOM 3098 O O . GLY A 1 388 ? -5.117 6.602 -12.805 1 83.25 388 GLY A O 1
ATOM 3099 N N . THR A 1 389 ? -3.674 8.219 -12.234 1 83.81 389 THR A N 1
ATOM 3100 C CA . THR A 1 389 ? -4.637 8.938 -11.406 1 83.81 389 THR A CA 1
ATOM 3101 C C . THR A 1 389 ? -4.684 10.414 -11.781 1 83.81 389 THR A C 1
ATOM 3103 O O . THR A 1 389 ? -3.715 10.953 -12.328 1 83.81 389 THR A O 1
ATOM 3106 N N . THR A 1 390 ? -5.816 10.984 -11.562 1 84.06 390 THR A N 1
ATOM 3107 C CA . THR A 1 390 ? -6.055 12.398 -11.82 1 84.06 390 THR A CA 1
ATOM 3108 C C . THR A 1 390 ? -6.383 13.133 -10.523 1 84.06 390 THR A C 1
ATOM 3110 O O . THR A 1 390 ? -7.125 12.625 -9.688 1 84.06 390 THR A O 1
ATOM 3113 N N . PRO A 1 391 ? -5.75 14.305 -10.398 1 87.56 391 PRO A N 1
ATOM 3114 C CA . PRO A 1 391 ? -6.055 15.07 -9.195 1 87.56 391 PRO A CA 1
ATOM 3115 C C . PRO A 1 391 ? -7.426 15.75 -9.258 1 87.56 391 PRO A C 1
ATOM 3117 O O . PRO A 1 391 ? -7.539 16.953 -9.023 1 87.56 391 PRO A O 1
ATOM 3120 N N . ASP A 1 392 ? -8.391 15.008 -9.539 1 80.31 392 ASP A N 1
ATOM 3121 C CA . ASP A 1 392 ? -9.758 15.5 -9.609 1 80.31 392 ASP A CA 1
ATOM 3122 C C . ASP A 1 392 ? -10.516 15.219 -8.312 1 80.31 392 ASP A C 1
ATOM 3124 O O . ASP A 1 392 ? -11.75 15.281 -8.289 1 80.31 392 ASP A O 1
ATOM 3128 N N . GLN A 1 393 ? -9.836 14.789 -7.301 1 75.38 393 GLN A N 1
ATOM 3129 C CA . GLN A 1 393 ? -10.328 14.555 -5.945 1 75.38 393 GLN A CA 1
ATOM 3130 C C . GLN A 1 393 ? -11.07 13.227 -5.852 1 75.38 393 GLN A C 1
ATOM 3132 O O . GLN A 1 393 ? -11.555 12.852 -4.781 1 75.38 393 GLN A O 1
ATOM 3137 N N . SER A 1 394 ? -11.109 12.484 -6.906 1 71.12 394 SER A N 1
ATOM 3138 C CA . SER A 1 394 ? -11.758 11.172 -6.867 1 71.12 394 SER A CA 1
ATOM 3139 C C . SER A 1 394 ? -10.781 10.094 -6.426 1 71.12 394 SER A C 1
ATOM 3141 O O . SER A 1 394 ? -11.188 9.047 -5.922 1 71.12 394 SER A O 1
ATOM 3143 N N . MET A 1 395 ? -9.531 10.312 -6.699 1 74.88 395 MET A N 1
ATOM 3144 C CA . MET A 1 395 ? -8.453 9.375 -6.406 1 74.88 395 MET A CA 1
ATOM 3145 C C . MET A 1 395 ? -8.617 8.086 -7.199 1 74.88 395 MET A C 1
ATOM 3147 O O . MET A 1 395 ? -8 7.07 -6.875 1 74.88 395 MET A O 1
ATOM 3151 N N . ARG A 1 396 ? -9.383 8.164 -8.156 1 75.88 396 ARG A N 1
ATOM 3152 C CA . ARG A 1 396 ? -9.672 6.992 -8.977 1 75.88 396 ARG A CA 1
ATOM 3153 C C . ARG A 1 396 ? -8.438 6.543 -9.75 1 75.88 396 ARG A C 1
ATOM 3155 O O . ARG A 1 396 ? -7.695 7.375 -10.281 1 75.88 396 ARG A O 1
ATOM 3162 N N . LEU A 1 397 ? -8.336 5.227 -9.719 1 81.19 397 LEU A N 1
ATOM 3163 C CA . LEU A 1 397 ? -7.289 4.645 -10.547 1 81.19 397 LEU A CA 1
ATOM 3164 C C . LEU A 1 397 ? -7.816 4.316 -11.945 1 81.19 397 LEU A C 1
ATOM 3166 O O . LEU A 1 397 ? -8.82 3.611 -12.086 1 81.19 397 LEU A O 1
ATOM 3170 N N . TRP A 1 398 ? -7.164 4.844 -12.945 1 82.44 398 TRP A N 1
ATOM 3171 C CA . TRP A 1 398 ? -7.469 4.523 -14.336 1 82.44 398 TRP A CA 1
ATOM 3172 C C . TRP A 1 398 ? -6.492 3.488 -14.883 1 82.44 398 TRP A C 1
ATOM 3174 O O . TRP A 1 398 ? -5.285 3.582 -14.656 1 82.44 398 TRP A O 1
ATOM 3184 N N . VAL A 1 399 ? -7.086 2.498 -15.539 1 86.31 399 VAL A N 1
ATOM 3185 C CA . VAL A 1 399 ? -6.277 1.434 -16.125 1 86.31 399 VAL A CA 1
ATOM 3186 C C . VAL A 1 399 ? -6.512 1.386 -17.641 1 86.31 399 VAL A C 1
ATOM 3188 O O . VAL A 1 399 ? -7.656 1.393 -18.094 1 86.31 399 VAL A O 1
ATOM 3191 N N . PHE A 1 400 ? -5.402 1.404 -18.391 1 85.19 400 PHE A N 1
ATOM 3192 C CA . PHE A 1 400 ? -5.48 1.393 -19.844 1 85.19 400 PHE A CA 1
ATOM 3193 C C . PHE A 1 400 ? -4.621 0.276 -20.422 1 85.19 400 PHE A C 1
ATOM 3195 O O . PHE A 1 400 ? -3.514 0.024 -19.938 1 85.19 400 PHE A O 1
ATOM 3202 N N . ASN A 1 401 ? -5.156 -0.388 -21.5 1 86.31 401 ASN A N 1
ATOM 3203 C CA . ASN A 1 401 ? -4.336 -1.341 -22.25 1 86.31 401 ASN A CA 1
ATOM 3204 C C . ASN A 1 401 ? -3.621 -0.676 -23.422 1 86.31 401 ASN A C 1
ATOM 3206 O O . ASN A 1 401 ? -3.072 -1.359 -24.281 1 86.31 401 ASN A O 1
ATOM 3210 N N . TYR A 1 402 ? -3.674 0.632 -23.484 1 83.75 402 TYR A N 1
ATOM 3211 C CA . TYR A 1 402 ? -2.982 1.49 -24.438 1 83.75 402 TYR A CA 1
ATOM 3212 C C . TYR A 1 402 ? -2.404 2.721 -23.75 1 83.75 402 TYR A C 1
ATOM 3214 O O . TYR A 1 402 ? -2.734 3.006 -22.594 1 83.75 402 TYR A O 1
ATOM 3222 N N . ASN A 1 403 ? -1.542 3.383 -24.406 1 84.56 403 ASN A N 1
ATOM 3223 C CA . ASN A 1 403 ? -0.991 4.617 -23.859 1 84.56 403 ASN A CA 1
ATOM 3224 C C . ASN A 1 403 ? -2.004 5.754 -23.906 1 84.56 403 ASN A C 1
ATOM 3226 O O . ASN A 1 403 ? -2.324 6.262 -24.984 1 84.56 403 ASN A O 1
ATOM 3230 N N . PRO A 1 404 ? -2.443 6.172 -22.766 1 80.5 404 PRO A N 1
ATOM 3231 C CA . PRO A 1 404 ? -3.477 7.207 -22.75 1 80.5 404 PRO A CA 1
ATOM 3232 C C . PRO A 1 404 ? -2.947 8.578 -23.156 1 80.5 404 PRO A C 1
ATOM 3234 O O . PRO A 1 404 ? -3.727 9.516 -23.344 1 80.5 404 PRO A O 1
ATOM 3237 N N . GLY A 1 405 ? -1.696 8.742 -23.266 1 72.56 405 GLY A N 1
ATOM 3238 C CA . GLY A 1 405 ? -1.12 10 -23.703 1 72.56 405 GLY A CA 1
ATOM 3239 C C . GLY A 1 405 ? -1.129 10.18 -25.203 1 72.56 405 GLY A C 1
ATOM 3240 O O . GLY A 1 405 ? -0.81 11.258 -25.703 1 72.56 405 GLY A O 1
ATOM 3241 N N . ILE A 1 406 ? -1.355 9.195 -25.906 1 68.94 406 ILE A N 1
ATOM 3242 C CA . ILE A 1 406 ? -1.386 9.289 -27.359 1 68.94 406 ILE A CA 1
ATOM 3243 C C . ILE A 1 406 ? -2.832 9.328 -27.844 1 68.94 406 ILE A C 1
ATOM 3245 O O . ILE A 1 406 ? -3.602 8.391 -27.609 1 68.94 406 ILE A O 1
ATOM 3249 N N . PRO A 1 407 ? -3.156 10.547 -28.344 1 61.19 407 PRO A N 1
ATOM 3250 C CA . PRO A 1 407 ? -4.543 10.68 -28.797 1 61.19 407 PRO A CA 1
ATOM 3251 C C . PRO A 1 407 ? -4.906 9.68 -29.891 1 61.19 407 PRO A C 1
ATOM 3253 O O . PRO A 1 407 ? -4.285 9.672 -30.953 1 61.19 407 PRO A O 1
ATOM 3256 N N . HIS A 1 408 ? -5.332 8.531 -29.641 1 58.5 408 HIS A N 1
ATOM 3257 C CA . HIS A 1 408 ? -5.797 7.633 -30.688 1 58.5 408 HIS A CA 1
ATOM 3258 C C . HIS A 1 408 ? -7.32 7.582 -30.734 1 58.5 408 HIS A C 1
ATOM 3260 O O . HIS A 1 408 ? -7.902 6.57 -31.125 1 58.5 408 HIS A O 1
ATOM 3266 N N . GLY A 1 409 ? -7.953 8.68 -30.406 1 59.81 409 GLY A N 1
ATOM 3267 C CA . GLY A 1 409 ? -9.406 8.609 -30.375 1 59.81 409 GLY A CA 1
ATOM 3268 C C . GLY A 1 409 ? -9.945 7.852 -29.172 1 59.81 409 GLY A C 1
ATOM 3269 O O . GLY A 1 409 ? -11.148 7.598 -29.094 1 59.81 409 GLY A O 1
ATOM 3270 N N . GLN A 1 410 ? -8.953 7.52 -28.391 1 65.56 410 GLN A N 1
ATOM 3271 C CA . GLN A 1 410 ? -9.367 6.73 -27.234 1 65.56 410 GLN A CA 1
ATOM 3272 C C . GLN A 1 410 ? -9.375 7.574 -25.953 1 65.56 410 GLN A C 1
ATOM 3274 O O . GLN A 1 410 ? -8.945 8.734 -25.969 1 65.56 410 GLN A O 1
ATOM 3279 N N . ARG A 1 411 ? -9.961 6.984 -24.969 1 71.12 411 ARG A N 1
ATOM 3280 C CA . ARG A 1 411 ? -10.102 7.66 -23.688 1 71.12 411 ARG A CA 1
ATOM 3281 C C . ARG A 1 411 ? -8.734 7.98 -23.078 1 71.12 411 ARG A C 1
ATOM 3283 O O . ARG A 1 411 ? -7.793 7.195 -23.203 1 71.12 411 ARG A O 1
ATOM 3290 N N . THR A 1 412 ? -8.602 9.211 -22.609 1 79.19 412 THR A N 1
ATOM 3291 C CA . THR A 1 412 ? -7.406 9.648 -21.906 1 79.19 412 THR A CA 1
ATOM 3292 C C . THR A 1 412 ? -7.715 9.961 -20.453 1 79.19 412 THR A C 1
ATOM 3294 O O . THR A 1 412 ? -8.852 9.773 -20 1 79.19 412 THR A O 1
ATOM 3297 N N . LEU A 1 413 ? -6.68 10.305 -19.75 1 82.94 413 LEU A N 1
ATOM 3298 C CA . LEU A 1 413 ? -6.922 10.734 -18.375 1 82.94 413 LEU A CA 1
ATOM 3299 C C . LEU A 1 413 ? -7.77 12 -18.344 1 82.94 413 LEU A C 1
ATOM 3301 O O . LEU A 1 413 ? -7.57 12.906 -19.156 1 82.94 413 LEU A O 1
ATOM 3305 N N . PRO A 1 414 ? -8.742 11.992 -17.5 1 81.62 414 PRO A N 1
ATOM 3306 C CA . PRO A 1 414 ? -9.523 13.219 -17.359 1 81.62 414 PRO A CA 1
ATOM 3307 C C . PRO A 1 414 ? -8.672 14.422 -16.969 1 81.62 414 PRO A C 1
ATOM 3309 O O . PRO A 1 414 ? -7.578 14.25 -16.422 1 81.62 414 PRO A O 1
ATOM 3312 N N . THR A 1 415 ? -9.172 15.547 -17.344 1 85.19 415 THR A N 1
ATOM 3313 C CA . THR A 1 415 ? -8.5 16.781 -16.953 1 85.19 415 THR A CA 1
ATOM 3314 C C . THR A 1 415 ? -9.148 17.375 -15.711 1 85.19 415 THR A C 1
ATOM 3316 O O . THR A 1 415 ? -10.367 17.578 -15.672 1 85.19 415 THR A O 1
ATOM 3319 N N . ALA A 1 416 ? -8.305 17.609 -14.758 1 86.88 416 ALA A N 1
ATOM 3320 C CA . ALA A 1 416 ? -8.797 18.234 -13.531 1 86.88 416 ALA A CA 1
ATOM 3321 C C . ALA A 1 416 ? -9.086 19.719 -13.75 1 86.88 416 ALA A C 1
ATOM 3323 O O . ALA A 1 416 ? -8.328 20.406 -14.438 1 86.88 416 ALA A O 1
ATOM 3324 N N . THR A 1 417 ? -10.133 20.219 -13.164 1 84.62 417 THR A N 1
ATOM 3325 C CA . THR A 1 417 ? -10.445 21.641 -13.219 1 84.62 417 THR A CA 1
ATOM 3326 C C . THR A 1 417 ? -9.531 22.438 -12.281 1 84.62 417 THR A C 1
ATOM 3328 O O . THR A 1 417 ? -8.875 21.859 -11.422 1 84.62 417 THR A O 1
ATOM 3331 N N . THR A 1 418 ? -9.609 23.75 -12.492 1 83.25 418 THR A N 1
ATOM 3332 C CA . THR A 1 418 ? -8.812 24.625 -11.633 1 83.25 418 THR A CA 1
ATOM 3333 C C . THR A 1 418 ? -9.281 24.531 -10.188 1 83.25 418 THR A C 1
ATOM 3335 O O . THR A 1 418 ? -8.461 24.547 -9.266 1 83.25 418 THR A O 1
ATOM 3338 N N . ALA A 1 419 ? -10.531 24.406 -10.031 1 81.75 419 ALA A N 1
ATOM 3339 C CA . ALA A 1 419 ? -11.086 24.281 -8.688 1 81.75 419 ALA A CA 1
ATOM 3340 C C . ALA A 1 419 ? -10.633 23 -8.008 1 81.75 419 ALA A C 1
ATOM 3342 O O . ALA A 1 419 ? -10.32 22.984 -6.816 1 81.75 419 ALA A O 1
ATOM 3343 N N . GLN A 1 420 ? -10.57 21.953 -8.766 1 83.31 420 GLN A N 1
ATOM 3344 C CA . GLN A 1 420 ? -10.125 20.656 -8.234 1 83.31 420 GLN A CA 1
ATOM 3345 C C . GLN A 1 420 ? -8.648 20.703 -7.863 1 83.31 420 GLN A C 1
ATOM 3347 O O . GLN A 1 420 ? -8.25 20.156 -6.832 1 83.31 420 GLN A O 1
ATOM 3352 N N . LEU A 1 421 ? -7.922 21.359 -8.656 1 84 421 LEU A N 1
ATOM 3353 C CA . LEU A 1 421 ? -6.484 21.453 -8.422 1 84 421 LEU A CA 1
ATOM 3354 C C . LEU A 1 421 ? -6.188 22.312 -7.195 1 84 421 LEU A C 1
ATOM 3356 O O . LEU A 1 421 ? -5.172 22.109 -6.527 1 84 421 LEU A O 1
ATOM 3360 N N . ALA A 1 422 ? -7.094 23.188 -6.863 1 81.81 422 ALA A N 1
ATOM 3361 C CA . ALA A 1 422 ? -6.875 24.109 -5.758 1 81.81 422 ALA A CA 1
ATOM 3362 C C . ALA A 1 422 ? -7.488 23.578 -4.465 1 81.81 422 ALA A C 1
ATOM 3364 O O . ALA A 1 422 ? -7.273 24.141 -3.389 1 81.81 422 ALA A O 1
ATOM 3365 N N . ALA A 1 423 ? -8.219 22.516 -4.574 1 82.44 423 ALA A N 1
ATOM 3366 C CA . ALA A 1 423 ? -8.906 21.984 -3.398 1 82.44 423 ALA A CA 1
ATOM 3367 C C . ALA A 1 423 ? -7.906 21.562 -2.33 1 82.44 423 ALA A C 1
ATOM 3369 O O . ALA A 1 423 ? -6.875 20.953 -2.641 1 82.44 423 ALA A O 1
ATOM 3370 N N . PRO A 1 424 ? -8.258 21.953 -1.117 1 80.19 424 PRO A N 1
ATOM 3371 C CA . PRO A 1 424 ? -7.355 21.516 -0.049 1 80.19 424 PRO A CA 1
ATOM 3372 C C . PRO A 1 424 ? -7.359 20 0.137 1 80.19 424 PRO A C 1
ATOM 3374 O O . PRO A 1 424 ? -8.344 19.344 -0.199 1 80.19 424 PRO A O 1
ATOM 3377 N N . PHE A 1 425 ? -6.199 19.625 0.649 1 81.5 425 PHE A N 1
ATOM 3378 C CA . PHE A 1 425 ? -6.09 18.219 0.965 1 81.5 425 PHE A CA 1
ATOM 3379 C C . PHE A 1 425 ? -7.094 17.812 2.043 1 81.5 425 PHE A C 1
ATOM 3381 O O . PHE A 1 425 ? -7.199 18.484 3.072 1 81.5 425 PHE A O 1
ATOM 3388 N N . ARG A 1 426 ? -7.766 16.75 1.743 1 69.94 426 ARG A N 1
ATOM 3389 C CA . ARG A 1 426 ? -8.805 16.328 2.672 1 69.94 426 ARG A CA 1
ATOM 3390 C C . ARG A 1 426 ? -8.227 15.5 3.814 1 69.94 426 ARG A C 1
ATOM 3392 O O . ARG A 1 426 ? -7.523 14.516 3.578 1 69.94 426 ARG A O 1
ATOM 3399 N N . THR A 1 427 ? -8.188 15.969 4.98 1 63.97 427 THR A N 1
ATOM 3400 C CA . THR A 1 427 ? -7.641 15.273 6.141 1 63.97 427 THR A CA 1
ATOM 3401 C C . THR A 1 427 ? -8.594 14.18 6.613 1 63.97 427 THR A C 1
ATOM 3403 O O . THR A 1 427 ? -8.164 13.195 7.215 1 63.97 427 THR A O 1
ATOM 3406 N N . GLY A 1 428 ? -9.852 14.312 6.371 1 54.78 428 GLY A N 1
ATOM 3407 C CA . GLY A 1 428 ? -10.82 13.32 6.809 1 54.78 428 GLY A CA 1
ATOM 3408 C C . GLY A 1 428 ? -11.258 12.383 5.699 1 54.78 428 GLY A C 1
ATOM 3409 O O . GLY A 1 428 ? -10.453 12.008 4.844 1 54.78 428 GLY A O 1
ATOM 3410 N N . ARG A 1 429 ? -12.531 11.93 5.781 1 51.97 429 ARG A N 1
ATOM 3411 C CA . ARG A 1 429 ? -13.172 10.938 4.926 1 51.97 429 ARG A CA 1
ATOM 3412 C C . ARG A 1 429 ? -13.281 11.438 3.49 1 51.97 429 ARG A C 1
ATOM 3414 O O . ARG A 1 429 ? -13.461 12.633 3.26 1 51.97 429 ARG A O 1
ATOM 3421 N N . LEU A 1 430 ? -12.625 10.664 2.643 1 46 430 LEU A N 1
ATOM 3422 C CA . LEU A 1 430 ? -12.961 10.938 1.249 1 46 430 LEU A CA 1
ATOM 3423 C C . LEU A 1 430 ? -14.461 10.836 1.023 1 46 430 LEU A C 1
ATOM 3425 O O . LEU A 1 430 ? -15.133 10.016 1.646 1 46 430 LEU A O 1
ATOM 3429 N N . HIS A 1 431 ? -15.078 11.906 0.693 1 45.34 431 HIS A N 1
ATOM 3430 C CA . HIS A 1 431 ? -16.469 11.789 0.245 1 45.34 431 HIS A CA 1
ATOM 3431 C C . HIS A 1 431 ? -16.656 10.555 -0.632 1 45.34 431 HIS A C 1
ATOM 3433 O O . HIS A 1 431 ? -15.781 10.227 -1.447 1 45.34 431 HIS A O 1
ATOM 3439 N N . PRO A 1 432 ? -17.547 9.703 -0.125 1 42.03 432 PRO A N 1
ATOM 3440 C CA . PRO A 1 432 ? -17.828 8.555 -0.989 1 42.03 432 PRO A CA 1
ATOM 3441 C C . PRO A 1 432 ? -17.812 8.914 -2.473 1 42.03 432 PRO A C 1
ATOM 3443 O O . PRO A 1 432 ? -18.109 10.055 -2.836 1 42.03 432 PRO A O 1
ATOM 3446 N N . VAL A 1 433 ? -17.234 8.102 -3.225 1 40.19 433 VAL A N 1
ATOM 3447 C CA . VAL A 1 433 ? -17.312 8.32 -4.664 1 40.19 433 VAL A CA 1
ATOM 3448 C C . VAL A 1 433 ? -18.75 8.656 -5.055 1 40.19 433 VAL A C 1
ATOM 3450 O O . VAL A 1 433 ? -18.984 9.406 -6.008 1 40.19 433 VAL A O 1
ATOM 3453 N N . SER A 1 434 ? -19.703 8.156 -4.379 1 40.12 434 SER A N 1
ATOM 3454 C CA . SER A 1 434 ? -21.109 8.469 -4.613 1 40.12 434 SER A CA 1
ATOM 3455 C C . SER A 1 434 ? -21.375 9.969 -4.465 1 40.12 434 SER A C 1
ATOM 3457 O O . SER A 1 434 ? -22.312 10.492 -5.043 1 40.12 434 SER A O 1
ATOM 3459 N N . ASP A 1 435 ? -20.688 10.625 -3.771 1 38.78 435 ASP A N 1
ATOM 3460 C CA . ASP A 1 435 ? -20.891 12.062 -3.578 1 38.78 435 ASP A CA 1
ATOM 3461 C C . ASP A 1 435 ? -20.266 12.859 -4.719 1 38.78 435 ASP A C 1
ATOM 3463 O O . ASP A 1 435 ? -20.422 14.078 -4.789 1 38.78 435 ASP A O 1
ATOM 3467 N N . PHE A 1 436 ? -19.422 12.289 -5.352 1 34.44 436 PHE A N 1
ATOM 3468 C CA . PHE A 1 436 ? -18.797 12.828 -6.555 1 34.44 436 PHE A CA 1
ATOM 3469 C C . PHE A 1 436 ? -19.25 12.047 -7.789 1 34.44 436 PHE A C 1
ATOM 3471 O O . PHE A 1 436 ? -18.484 11.297 -8.375 1 34.44 436 PHE A O 1
ATOM 3478 N N . PRO A 1 437 ? -20.453 12.18 -8.039 1 39.25 437 PRO A N 1
ATOM 3479 C CA . PRO A 1 437 ? -21.031 11.445 -9.172 1 39.25 437 PRO A CA 1
ATOM 3480 C C . PRO A 1 437 ? -20.156 11.539 -10.43 1 39.25 437 PRO A C 1
ATOM 3482 O O . PRO A 1 437 ? -20.172 10.633 -11.266 1 39.25 437 PRO A O 1
ATOM 3485 N N . HIS A 1 438 ? -19.469 12.602 -10.508 1 35.75 438 HIS A N 1
ATOM 3486 C CA . HIS A 1 438 ? -18.625 12.789 -11.688 1 35.75 438 HIS A CA 1
ATOM 3487 C C . HIS A 1 438 ? -17.453 11.805 -11.688 1 35.75 438 HIS A C 1
ATOM 3489 O O . HIS A 1 438 ? -16.734 11.688 -12.688 1 35.75 438 HIS A O 1
ATOM 3495 N N . LEU A 1 439 ? -17.141 11.344 -10.672 1 35.31 439 LEU A N 1
ATOM 3496 C CA . LEU A 1 439 ? -16.125 10.305 -10.539 1 35.31 439 LEU A CA 1
ATOM 3497 C C . LEU A 1 439 ? -16.734 8.914 -10.664 1 35.31 439 LEU A C 1
ATOM 3499 O O . LEU A 1 439 ? -16.062 7.91 -10.469 1 35.31 439 LEU A O 1
ATOM 3503 N N . ASP A 1 440 ? -18.047 8.82 -10.672 1 35.84 440 ASP A N 1
ATOM 3504 C CA . ASP A 1 440 ? -18.766 7.578 -10.938 1 35.84 440 ASP A CA 1
ATOM 3505 C C . ASP A 1 440 ? -18.234 6.883 -12.188 1 35.84 440 ASP A C 1
ATOM 3507 O O . ASP A 1 440 ? -18.312 7.426 -13.289 1 35.84 440 ASP A O 1
ATOM 3511 N N . PRO A 1 441 ? -17.422 5.938 -11.984 1 35.66 441 PRO A N 1
ATOM 3512 C CA . PRO A 1 441 ? -16.969 5.285 -13.219 1 35.66 441 PRO A CA 1
ATOM 3513 C C . PRO A 1 441 ? -18.125 5 -14.18 1 35.66 441 PRO A C 1
ATOM 3515 O O . PRO A 1 441 ? -17.906 4.641 -15.336 1 35.66 441 PRO A O 1
ATOM 3518 N N . ASN A 1 442 ? -19.297 4.695 -13.648 1 32.44 442 ASN A N 1
ATOM 3519 C CA . ASN A 1 442 ? -20.344 4.539 -14.648 1 32.44 442 ASN A CA 1
ATOM 3520 C C . ASN A 1 442 ? -20.531 5.809 -15.477 1 32.44 442 ASN A C 1
ATOM 3522 O O . ASN A 1 442 ? -21.375 5.855 -16.375 1 32.44 442 ASN A O 1
ATOM 3526 N N . LEU A 1 443 ? -20.25 6.867 -15.07 1 32.09 443 LEU A N 1
ATOM 3527 C CA . LEU A 1 443 ? -20.141 7.895 -16.109 1 32.09 443 LEU A CA 1
ATOM 3528 C C . LEU A 1 443 ? -18.984 7.574 -17.062 1 32.09 443 LEU A C 1
ATOM 3530 O O . LEU A 1 443 ? -17.906 7.191 -16.625 1 32.09 443 LEU A O 1
ATOM 3534 N N . ALA A 1 444 ? -19.172 7.438 -18.344 1 29.67 444 ALA A N 1
ATOM 3535 C CA . ALA A 1 444 ? -18.812 6.629 -19.5 1 29.67 444 ALA A CA 1
ATOM 3536 C C . ALA A 1 444 ? -17.297 6.551 -19.656 1 29.67 444 ALA A C 1
ATOM 3538 O O . ALA A 1 444 ? -16.766 5.578 -20.203 1 29.67 444 ALA A O 1
ATOM 3539 N N . THR A 1 445 ? -16.406 7.637 -19.734 1 30.44 445 THR A N 1
ATOM 3540 C CA . THR A 1 445 ? -15.508 7.402 -20.859 1 30.44 445 THR A CA 1
ATOM 3541 C C . THR A 1 445 ? -14.422 6.402 -20.469 1 30.44 445 THR A C 1
ATOM 3543 O O . THR A 1 445 ? -14.031 5.562 -21.297 1 30.44 445 THR A O 1
ATOM 3546 N N . GLY A 1 446 ? -13.375 6.742 -19.672 1 30.62 446 GLY A N 1
ATOM 3547 C CA . GLY A 1 446 ? -12.273 5.793 -19.594 1 30.62 446 GLY A CA 1
ATOM 3548 C C . GLY A 1 446 ? -12.57 4.609 -18.688 1 30.62 446 GLY A C 1
ATOM 3549 O O . GLY A 1 446 ? -13.547 4.629 -17.938 1 30.62 446 GLY A O 1
ATOM 3550 N N . GLN A 1 447 ? -12.406 3.314 -18.984 1 30.77 447 GLN A N 1
ATOM 3551 C CA . GLN A 1 447 ? -12.758 2.115 -18.234 1 30.77 447 GLN A CA 1
ATOM 3552 C C . GLN A 1 447 ? -12.391 2.262 -16.766 1 30.77 447 GLN A C 1
ATOM 3554 O O . GLN A 1 447 ? -11.211 2.396 -16.422 1 30.77 447 GLN A O 1
ATOM 3559 N N . SER A 1 448 ? -13.016 3.074 -16.062 1 29.97 448 SER A N 1
ATOM 3560 C CA . SER A 1 448 ? -12.828 3.176 -14.617 1 29.97 448 SER A CA 1
ATOM 3561 C C . SER A 1 448 ? -13.086 1.839 -13.93 1 29.97 448 SER A C 1
ATOM 3563 O O . SER A 1 448 ? -14.102 1.189 -14.195 1 29.97 448 SER A O 1
ATOM 3565 N N . LEU A 1 449 ? -12.062 1.154 -13.539 1 29.17 449 LEU A N 1
ATOM 3566 C CA . LEU A 1 449 ? -12.281 -0.122 -12.867 1 29.17 449 LEU A CA 1
ATOM 3567 C C . LEU A 1 449 ? -13.195 0.051 -11.656 1 29.17 449 LEU A C 1
ATOM 3569 O O . LEU A 1 449 ? -13.383 -0.885 -10.875 1 29.17 449 LEU A O 1
ATOM 3573 N N . ILE A 1 450 ? -13.836 1.022 -11.156 1 23.94 450 ILE A N 1
ATOM 3574 C CA . ILE A 1 450 ? -14.797 0.71 -10.102 1 23.94 450 ILE A CA 1
ATOM 3575 C C . ILE A 1 450 ? -15.984 -0.046 -10.688 1 23.94 450 ILE A C 1
ATOM 3577 O O . ILE A 1 450 ? -16.562 0.379 -11.688 1 23.94 450 ILE A O 1
ATOM 3581 N N . MET B 1 1 ? 50.375 29.344 -15.961 1 23.52 1 MET B N 1
ATOM 3582 C CA . MET B 1 1 ? 49.875 29.75 -17.266 1 23.52 1 MET B CA 1
ATOM 3583 C C . MET B 1 1 ? 48.75 28.812 -17.719 1 23.52 1 MET B C 1
ATOM 3585 O O . MET B 1 1 ? 48.812 27.609 -17.453 1 23.52 1 MET B O 1
ATOM 3589 N N . PRO B 1 2 ? 47.469 29.281 -18.172 1 24.66 2 PRO B N 1
ATOM 3590 C CA . PRO B 1 2 ? 46.156 28.656 -18.281 1 24.66 2 PRO B CA 1
ATOM 3591 C C . PRO B 1 2 ? 46.062 27.703 -19.453 1 24.66 2 PRO B C 1
ATOM 3593 O O . PRO B 1 2 ? 46.156 28.109 -20.609 1 24.66 2 PRO B O 1
ATOM 3596 N N . PRO B 1 3 ? 46.719 26.625 -19.547 1 24.84 3 PRO B N 1
ATOM 3597 C CA . PRO B 1 3 ? 46.844 26.016 -20.859 1 24.84 3 PRO B CA 1
ATOM 3598 C C . PRO B 1 3 ? 45.531 25.484 -21.406 1 24.84 3 PRO B C 1
ATOM 3600 O O . PRO B 1 3 ? 44.938 24.562 -20.812 1 24.84 3 PRO B O 1
ATOM 3603 N N . ARG B 1 4 ? 44.719 26.359 -22.031 1 25.17 4 ARG B N 1
ATOM 3604 C CA . ARG B 1 4 ? 43.312 26.094 -22.359 1 25.17 4 ARG B CA 1
ATOM 3605 C C . ARG B 1 4 ? 43.188 24.938 -23.344 1 25.17 4 ARG B C 1
ATOM 3607 O O . ARG B 1 4 ? 44.125 24.656 -24.094 1 25.17 4 ARG B O 1
ATOM 3614 N N . VAL B 1 5 ? 42.188 24.109 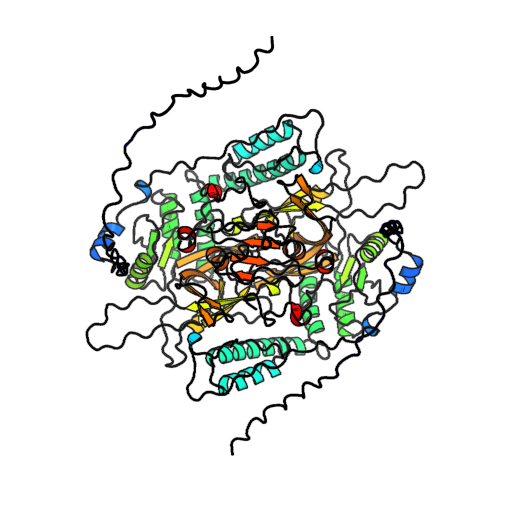-23.156 1 24.94 5 VAL B N 1
ATOM 3615 C CA . VAL B 1 5 ? 41.688 22.828 -23.656 1 24.94 5 VAL B CA 1
ATOM 3616 C C . VAL B 1 5 ? 41.344 22.953 -25.141 1 24.94 5 VAL B C 1
ATOM 3618 O O . VAL B 1 5 ? 40.594 23.844 -25.547 1 24.94 5 VAL B O 1
ATOM 3621 N N . ASN B 1 6 ? 42.219 22.531 -26.031 1 23.09 6 ASN B N 1
ATOM 3622 C CA . ASN B 1 6 ? 42.312 22.656 -27.484 1 23.09 6 ASN B CA 1
ATOM 3623 C C . ASN B 1 6 ? 41.062 22.109 -28.188 1 23.09 6 ASN B C 1
ATOM 3625 O O . ASN B 1 6 ? 40.656 20.969 -27.953 1 23.09 6 ASN B O 1
ATOM 3629 N N . PRO B 1 7 ? 40.156 23 -28.75 1 26.59 7 PRO B N 1
ATOM 3630 C CA . PRO B 1 7 ? 38.875 22.812 -29.406 1 26.59 7 PRO B CA 1
ATOM 3631 C C . PRO B 1 7 ? 38.969 21.922 -30.641 1 26.59 7 PRO B C 1
ATOM 3633 O O . PRO B 1 7 ? 39.906 22.062 -31.438 1 26.59 7 PRO B O 1
ATOM 3636 N N . PRO B 1 8 ? 38.594 20.594 -30.5 1 24.03 8 PRO B N 1
ATOM 3637 C CA . PRO B 1 8 ? 38.875 19.672 -31.609 1 24.03 8 PRO B CA 1
ATOM 3638 C C . PRO B 1 8 ? 38.375 20.219 -32.938 1 24.03 8 PRO B C 1
ATOM 3640 O O . PRO B 1 8 ? 37.406 20.984 -33 1 24.03 8 PRO B O 1
ATOM 3643 N N . ARG B 1 9 ? 39.188 20.297 -33.969 1 21.86 9 ARG B N 1
ATOM 3644 C CA . ARG B 1 9 ? 39.219 20.875 -35.312 1 21.86 9 ARG B CA 1
ATOM 3645 C C . ARG B 1 9 ? 38.062 20.328 -36.156 1 21.86 9 ARG B C 1
ATOM 3647 O O . ARG B 1 9 ? 37.781 19.125 -36.156 1 21.86 9 ARG B O 1
ATOM 3654 N N . ALA B 1 10 ? 37.219 21.219 -36.719 1 23.22 10 ALA B N 1
ATOM 3655 C CA . ALA B 1 10 ? 36.031 21.234 -37.562 1 23.22 10 ALA B CA 1
ATOM 3656 C C . ALA B 1 10 ? 36.281 20.547 -38.906 1 23.22 10 ALA B C 1
ATOM 3658 O O . ALA B 1 10 ? 37.188 20.953 -39.656 1 23.22 10 ALA B O 1
ATOM 3659 N N . ALA B 1 11 ? 36.281 19.141 -38.875 1 23.28 11 ALA B N 1
ATOM 3660 C CA . ALA B 1 11 ? 36.656 18.5 -40.125 1 23.28 11 ALA B CA 1
ATOM 3661 C C . ALA B 1 11 ? 35.906 19.125 -41.312 1 23.28 11 ALA B C 1
ATOM 3663 O O . ALA B 1 11 ? 34.719 19.516 -41.156 1 23.28 11 ALA B O 1
ATOM 3664 N N . LYS B 1 12 ? 36.562 19.594 -42.281 1 21.52 12 LYS B N 1
ATOM 3665 C CA . LYS B 1 12 ? 36.281 20.391 -43.469 1 21.52 12 LYS B CA 1
ATOM 3666 C C . LYS B 1 12 ? 35.281 19.688 -44.375 1 21.52 12 LYS B C 1
ATOM 3668 O O . LYS B 1 12 ? 35.312 18.453 -44.531 1 21.52 12 LYS B O 1
ATOM 3673 N N . PRO B 1 13 ? 34.188 20.359 -44.844 1 24.45 13 PRO B N 1
ATOM 3674 C CA . PRO B 1 13 ? 33 20.062 -45.656 1 24.45 13 PRO B CA 1
ATOM 3675 C C . PRO B 1 13 ? 33.344 19.531 -47.062 1 24.45 13 PRO B C 1
ATOM 3677 O O . PRO B 1 13 ? 33.875 20.281 -47.875 1 24.45 13 PRO B O 1
ATOM 3680 N N . ASN B 1 14 ? 34.281 18.469 -47.156 1 21.75 14 ASN B N 1
ATOM 3681 C CA . ASN B 1 14 ? 34.719 18.344 -48.531 1 21.75 14 ASN B CA 1
ATOM 3682 C C . ASN B 1 14 ? 33.531 18.172 -49.5 1 21.75 14 ASN B C 1
ATOM 3684 O O . ASN B 1 14 ? 32.594 17.438 -49.219 1 21.75 14 ASN B O 1
ATOM 3688 N N . GLY B 1 15 ? 33.312 19.094 -50.469 1 21.48 15 GLY B N 1
ATOM 3689 C CA . GLY B 1 15 ? 32.406 19.547 -51.5 1 21.48 15 GLY B CA 1
ATOM 3690 C C . GLY B 1 15 ? 32.219 18.531 -52.625 1 21.48 15 GLY B C 1
ATOM 3691 O O . GLY B 1 15 ? 31.656 18.859 -53.656 1 21.48 15 GLY B O 1
ATOM 3692 N N . LYS B 1 16 ? 32.781 17.312 -52.562 1 23.84 16 LYS B N 1
ATOM 3693 C CA . LYS B 1 16 ? 32.938 16.859 -53.938 1 23.84 16 LYS B CA 1
ATOM 3694 C C . LYS B 1 16 ? 31.594 16.688 -54.625 1 23.84 16 LYS B C 1
ATOM 3696 O O . LYS B 1 16 ? 30.625 16.234 -54 1 23.84 16 LYS B O 1
ATOM 3701 N N . GLU B 1 17 ? 31.438 17.266 -55.812 1 23.06 17 GLU B N 1
ATOM 3702 C CA . GLU B 1 17 ? 30.391 17.578 -56.781 1 23.06 17 GLU B CA 1
ATOM 3703 C C . GLU B 1 17 ? 29.828 16.312 -57.406 1 23.06 17 GLU B C 1
ATOM 3705 O O . GLU B 1 17 ? 30.562 15.562 -58.062 1 23.06 17 GLU B O 1
ATOM 3710 N N . PRO B 1 18 ? 29.078 15.453 -56.688 1 24.41 18 PRO B N 1
ATOM 3711 C CA . PRO B 1 18 ? 28.812 14.141 -57.281 1 24.41 18 PRO B CA 1
ATOM 3712 C C . PRO B 1 18 ? 28.156 14.25 -58.656 1 24.41 18 PRO B C 1
ATOM 3714 O O . PRO B 1 18 ? 27.406 15.188 -58.906 1 24.41 18 PRO B O 1
ATOM 3717 N N . ASP B 1 19 ? 28.844 13.719 -59.656 1 24.09 19 ASP B N 1
ATOM 3718 C CA . ASP B 1 19 ? 28.641 13.719 -61.094 1 24.09 19 ASP B CA 1
ATOM 3719 C C . ASP B 1 19 ? 27.234 13.258 -61.469 1 24.09 19 ASP B C 1
ATOM 3721 O O . ASP B 1 19 ? 26.672 12.375 -60.812 1 24.09 19 ASP B O 1
ATOM 3725 N N .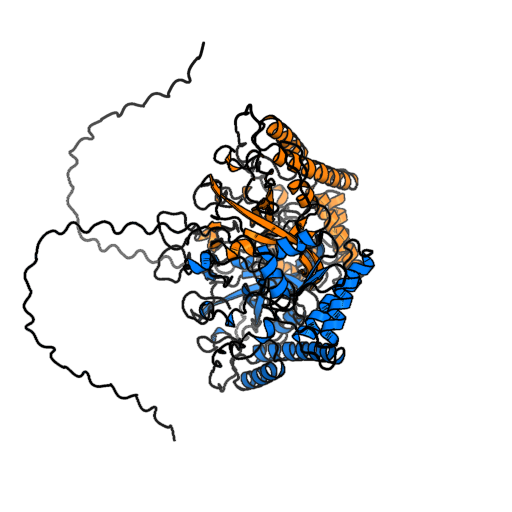 LYS B 1 20 ? 26.578 14.062 -62.375 1 22.61 20 LYS B N 1
ATOM 3726 C CA . LYS B 1 20 ? 25.203 14.281 -62.812 1 22.61 20 LYS B CA 1
ATOM 3727 C C . LYS B 1 20 ? 24.672 13.062 -63.562 1 22.61 20 LYS B C 1
ATOM 3729 O O . LYS B 1 20 ? 23.453 12.938 -63.75 1 22.61 20 LYS B O 1
ATOM 3734 N N . ASN B 1 21 ? 25.484 12.289 -64.25 1 22.03 21 ASN B N 1
ATOM 3735 C CA . ASN B 1 21 ? 24.891 12.016 -65.5 1 22.03 21 ASN B CA 1
ATOM 3736 C C . ASN B 1 21 ? 23.891 10.867 -65.438 1 22.03 21 ASN B C 1
ATOM 3738 O O . ASN B 1 21 ? 23.391 10.406 -66.5 1 22.03 21 ASN B O 1
ATOM 3742 N N . GLY B 1 22 ? 23.891 10.102 -64.438 1 21.91 22 GLY B N 1
ATOM 3743 C CA . GLY B 1 22 ? 23.562 8.734 -64.812 1 21.91 22 GLY B CA 1
ATOM 3744 C C . GLY B 1 22 ? 22.172 8.586 -65.375 1 21.91 22 GLY B C 1
ATOM 3745 O O . GLY B 1 22 ? 21.234 9.219 -64.875 1 21.91 22 GLY B O 1
ATOM 3746 N N . LYS B 1 23 ? 22.094 8.125 -66.688 1 21.92 23 LYS B N 1
ATOM 3747 C CA . LYS B 1 23 ? 21 7.887 -67.625 1 21.92 23 LYS B CA 1
ATOM 3748 C C . LYS B 1 23 ? 19.859 7.121 -66.938 1 21.92 23 LYS B C 1
ATOM 3750 O O . LYS B 1 23 ? 20.094 6.137 -66.25 1 21.92 23 LYS B O 1
ATOM 3755 N N . ARG B 1 24 ? 18.75 7.828 -66.938 1 27.44 24 ARG B N 1
ATOM 3756 C CA . ARG B 1 24 ? 17.438 7.469 -66.438 1 27.44 24 ARG B CA 1
ATOM 3757 C C . ARG B 1 24 ? 16.875 6.262 -67.125 1 27.44 24 ARG B C 1
ATOM 3759 O O . ARG B 1 24 ? 16.516 6.363 -68.312 1 27.44 24 ARG B O 1
ATOM 3766 N N . LYS B 1 25 ? 17.625 5.098 -66.938 1 22.44 25 LYS B N 1
ATOM 3767 C CA . LYS B 1 25 ? 17.031 3.996 -67.688 1 22.44 25 LYS B CA 1
ATOM 3768 C C . LYS B 1 25 ? 15.531 3.898 -67.438 1 22.44 25 LYS B C 1
ATOM 3770 O O . LYS B 1 25 ? 15.062 4.207 -66.312 1 22.44 25 LYS B O 1
ATOM 3775 N N . LYS B 1 26 ? 14.836 3.744 -68.5 1 25.69 26 LYS B N 1
ATOM 3776 C CA . LYS B 1 26 ? 13.43 3.633 -68.875 1 25.69 26 LYS B CA 1
ATOM 3777 C C . LYS B 1 26 ? 12.695 2.633 -68 1 25.69 26 LYS B C 1
ATOM 3779 O O . LYS B 1 26 ? 13.266 1.61 -67.625 1 25.69 26 LYS B O 1
ATOM 3784 N N . ASP B 1 27 ? 11.562 3.055 -67.438 1 23.53 27 ASP B N 1
ATOM 3785 C CA . ASP B 1 27 ? 10.523 2.678 -66.438 1 23.53 27 ASP B CA 1
ATOM 3786 C C . ASP B 1 27 ? 9.828 1.389 -66.875 1 23.53 27 ASP B C 1
ATOM 3788 O O . ASP B 1 27 ? 9.086 1.372 -67.875 1 23.53 27 ASP B O 1
ATOM 3792 N N . ASP B 1 28 ? 10.695 0.312 -67 1 22.64 28 ASP B N 1
ATOM 3793 C CA . ASP B 1 28 ? 10.055 -0.905 -67.438 1 22.64 28 ASP B CA 1
ATOM 3794 C C . ASP B 1 28 ? 8.75 -1.175 -66.688 1 22.64 28 ASP B C 1
ATOM 3796 O O . ASP B 1 28 ? 8.539 -0.643 -65.625 1 22.64 28 ASP B O 1
ATOM 3800 N N . GLY B 1 29 ? 7.965 -2.168 -67.188 1 22.34 29 GLY B N 1
ATOM 3801 C CA . GLY B 1 29 ? 6.598 -2.662 -67.188 1 22.34 29 GLY B CA 1
ATOM 3802 C C . GLY B 1 29 ? 6.125 -3.053 -65.812 1 22.34 29 GLY B C 1
ATOM 3803 O O . GLY B 1 29 ? 6.934 -3.244 -64.875 1 22.34 29 GLY B O 1
ATOM 3804 N N . ASP B 1 30 ? 4.801 -2.971 -65.625 1 25.48 30 ASP B N 1
ATOM 3805 C CA . ASP B 1 30 ? 3.846 -3.016 -64.5 1 25.48 30 ASP B CA 1
ATOM 3806 C C . ASP B 1 30 ? 3.949 -4.336 -63.719 1 25.48 30 ASP B C 1
ATOM 3808 O O . ASP B 1 30 ? 3.158 -5.254 -63.969 1 25.48 30 ASP B O 1
ATOM 3812 N N . GLY B 1 31 ? 5.133 -4.898 -63.531 1 22.39 31 GLY B N 1
ATOM 3813 C CA . GLY B 1 31 ? 5.074 -6.242 -62.969 1 22.39 31 GLY B CA 1
ATOM 3814 C C . GLY B 1 31 ? 4.309 -6.316 -61.656 1 22.39 31 GLY B C 1
ATOM 3815 O O . GLY B 1 31 ? 4.469 -5.457 -60.781 1 22.39 31 GLY B O 1
ATOM 3816 N N . ALA B 1 32 ? 3.064 -7.027 -61.75 1 27.23 32 ALA B N 1
ATOM 3817 C CA . ALA B 1 32 ? 2.123 -7.41 -60.688 1 27.23 32 ALA B CA 1
ATOM 3818 C C . ALA B 1 32 ? 2.854 -7.98 -59.5 1 27.23 32 ALA B C 1
ATOM 3820 O O . ALA B 1 32 ? 3.555 -8.984 -59.594 1 27.23 32 ALA B O 1
ATOM 3821 N N . ALA B 1 33 ? 3.387 -7.141 -58.688 1 29.89 33 ALA B N 1
ATOM 3822 C CA . ALA B 1 33 ? 4.066 -7.523 -57.438 1 29.89 33 ALA B CA 1
ATOM 3823 C C . ALA B 1 33 ? 3.221 -8.508 -56.625 1 29.89 33 ALA B C 1
ATOM 3825 O O . ALA B 1 33 ? 2.08 -8.211 -56.281 1 29.89 33 ALA B O 1
ATOM 3826 N N . GLY B 1 34 ? 3.41 -9.766 -56.938 1 25.34 34 GLY B N 1
ATOM 3827 C CA . GLY B 1 34 ? 2.801 -10.867 -56.219 1 25.34 34 GLY B CA 1
ATOM 3828 C C . GLY B 1 34 ? 2.918 -10.727 -54.719 1 25.34 34 GLY B C 1
ATOM 3829 O O . GLY B 1 34 ? 3.932 -10.242 -54.188 1 25.34 34 GLY B O 1
ATOM 3830 N N . ALA B 1 35 ? 1.688 -10.594 -54.094 1 30.89 35 ALA B N 1
ATOM 3831 C CA . ALA B 1 35 ? 1.463 -10.523 -52.625 1 30.89 35 ALA B CA 1
ATOM 3832 C C . ALA B 1 35 ? 2.33 -11.539 -51.906 1 30.89 35 ALA B C 1
ATOM 3834 O O . ALA B 1 35 ? 2.35 -12.719 -52.25 1 30.89 35 ALA B O 1
ATOM 3835 N N . THR B 1 36 ? 3.498 -11.062 -51.531 1 32.72 36 THR B N 1
ATOM 3836 C CA . THR B 1 36 ? 4.27 -11.961 -50.688 1 32.72 36 THR B CA 1
ATOM 3837 C C . THR B 1 36 ? 3.367 -12.625 -49.656 1 32.72 36 THR B C 1
ATOM 3839 O O . THR B 1 36 ? 2.57 -11.961 -48.969 1 32.72 36 THR B O 1
ATOM 3842 N N . PRO B 1 37 ? 3.08 -13.875 -49.812 1 29.88 37 PRO B N 1
ATOM 3843 C CA . PRO B 1 37 ? 2.18 -14.547 -48.875 1 29.88 37 PRO B CA 1
ATOM 3844 C C . PRO B 1 37 ? 2.488 -14.203 -47.406 1 29.88 37 PRO B C 1
ATOM 3846 O O . PRO B 1 37 ? 3.656 -14.031 -47.062 1 29.88 37 PRO B O 1
ATOM 3849 N N . LYS B 1 38 ? 1.517 -13.609 -46.719 1 36.09 38 LYS B N 1
ATOM 3850 C CA . LYS B 1 38 ? 1.541 -13.422 -45.281 1 36.09 38 LYS B CA 1
ATOM 3851 C C . LYS B 1 38 ? 2.084 -14.656 -44.562 1 36.09 38 LYS B C 1
ATOM 3853 O O . LYS B 1 38 ? 1.541 -15.75 -44.719 1 36.09 38 LYS B O 1
ATOM 3858 N N . LYS B 1 39 ? 3.389 -14.625 -44.375 1 35.12 39 LYS B N 1
ATOM 3859 C CA . LYS B 1 39 ? 3.955 -15.695 -43.562 1 35.12 39 LYS B CA 1
ATOM 3860 C C . LYS B 1 39 ? 3.029 -16.047 -42.406 1 35.12 39 LYS B C 1
ATOM 3862 O O . LYS B 1 39 ? 2.654 -15.188 -41.625 1 35.12 39 LYS B O 1
ATOM 3867 N N . LYS B 1 40 ? 2.277 -17.125 -42.5 1 35.34 40 LYS B N 1
ATOM 3868 C CA . LYS B 1 40 ? 1.506 -17.734 -41.406 1 35.34 40 LYS B CA 1
ATOM 3869 C C . LYS B 1 40 ? 2.299 -17.734 -40.094 1 35.34 40 LYS B C 1
ATOM 3871 O O . LYS B 1 40 ? 3.441 -18.203 -40.062 1 35.34 40 LYS B O 1
ATOM 3876 N N . ALA B 1 41 ? 1.971 -16.844 -39.281 1 37.28 41 ALA B N 1
ATOM 3877 C CA . ALA B 1 41 ? 2.479 -16.922 -37.906 1 37.28 41 ALA B CA 1
ATOM 3878 C C . ALA B 1 41 ? 2.416 -18.359 -37.375 1 37.28 41 ALA B C 1
ATOM 3880 O O . ALA B 1 41 ? 1.336 -18.953 -37.312 1 37.28 41 ALA B O 1
ATOM 3881 N N . LYS B 1 42 ? 3.43 -19.078 -37.625 1 33.88 42 LYS B N 1
ATOM 3882 C CA . LYS B 1 42 ? 3.482 -20.391 -36.969 1 33.88 42 LYS B CA 1
ATOM 3883 C C . LYS B 1 42 ? 2.959 -20.328 -35.562 1 33.88 42 LYS B C 1
ATOM 3885 O O . LYS B 1 42 ? 3.4 -19.484 -34.75 1 33.88 42 LYS B O 1
ATOM 3890 N N . THR B 1 43 ? 1.739 -20.734 -35.344 1 33.44 43 THR B N 1
ATOM 3891 C CA . THR B 1 43 ? 1.262 -21.031 -34 1 33.44 43 THR B CA 1
ATOM 3892 C C . THR B 1 43 ? 2.352 -21.703 -33.188 1 33.44 43 THR B C 1
ATOM 3894 O O . THR B 1 43 ? 2.857 -22.766 -33.562 1 33.44 43 THR B O 1
ATOM 3897 N N . ALA B 1 44 ? 3.137 -20.984 -32.531 1 37.25 44 ALA B N 1
ATOM 3898 C CA . ALA B 1 44 ? 4.062 -21.656 -31.609 1 37.25 44 ALA B CA 1
ATOM 3899 C C . ALA B 1 44 ? 3.418 -22.875 -30.969 1 37.25 44 ALA B C 1
ATOM 3901 O O . ALA B 1 44 ? 2.379 -22.781 -30.312 1 37.25 44 ALA B O 1
ATOM 3902 N N . ILE B 1 45 ? 3.457 -24 -31.531 1 36.28 45 ILE B N 1
ATOM 3903 C CA . ILE B 1 45 ? 3.102 -25.25 -30.875 1 36.28 45 ILE B CA 1
ATOM 3904 C C . ILE B 1 45 ? 3.619 -25.234 -29.438 1 36.28 45 ILE B C 1
ATOM 3906 O O . ILE B 1 45 ? 4.805 -25 -29.188 1 36.28 45 ILE B O 1
ATOM 3910 N N . PRO B 1 46 ? 2.73 -25.125 -28.484 1 43.69 46 PRO B N 1
ATOM 3911 C CA . PRO B 1 46 ? 3.254 -25.234 -27.109 1 43.69 46 PRO B CA 1
ATOM 3912 C C . PRO B 1 46 ? 4.301 -26.344 -26.969 1 43.69 46 PRO B C 1
ATOM 3914 O O . PRO B 1 46 ? 4.062 -27.484 -27.375 1 43.69 46 PRO B O 1
ATOM 3917 N N . GLN B 1 47 ? 5.473 -26.156 -27.109 1 47.97 47 GLN B N 1
ATOM 3918 C CA . GLN B 1 47 ? 6.523 -27.156 -26.969 1 47.97 47 GLN B CA 1
ATOM 3919 C C . GLN B 1 47 ? 6.238 -28.078 -25.781 1 47.97 47 GLN B C 1
ATOM 3921 O O . GLN B 1 47 ? 6.113 -27.625 -24.641 1 47.97 47 GLN B O 1
ATOM 3926 N N . VAL B 1 48 ? 5.527 -29.203 -26.047 1 55.75 48 VAL B N 1
ATOM 3927 C CA . VAL B 1 48 ? 5.375 -30.281 -25.078 1 55.75 48 VAL B CA 1
ATOM 3928 C C . VAL B 1 48 ? 6.703 -30.516 -24.359 1 55.75 48 VAL B C 1
ATOM 3930 O O . VAL B 1 48 ? 7.75 -30.641 -25 1 55.75 48 VAL B O 1
ATOM 3933 N N . LEU B 1 49 ? 6.664 -30.344 -23.047 1 66.69 49 LEU B N 1
ATOM 3934 C CA . LEU B 1 49 ? 7.828 -30.578 -22.203 1 66.69 49 LEU B CA 1
ATOM 3935 C C . LEU B 1 49 ? 8.406 -31.969 -22.438 1 66.69 49 LEU B C 1
ATOM 3937 O O . LEU B 1 49 ? 7.691 -32.969 -22.344 1 66.69 49 LEU B O 1
ATOM 3941 N N . ASN B 1 50 ? 9.5 -32.094 -23.125 1 73.5 50 ASN B N 1
ATOM 3942 C CA . ASN B 1 50 ? 10.234 -33.344 -23.234 1 73.5 50 ASN B CA 1
ATOM 3943 C C . ASN B 1 50 ? 10.742 -33.812 -21.891 1 73.5 50 ASN B C 1
ATOM 3945 O O . ASN B 1 50 ? 11.734 -33.281 -21.375 1 73.5 50 ASN B O 1
ATOM 3949 N N . GLU B 1 51 ? 10.141 -34.812 -21.312 1 78.56 51 GLU B N 1
ATOM 3950 C CA . GLU B 1 51 ? 10.406 -35.281 -19.938 1 78.56 51 GLU B CA 1
ATOM 3951 C C . GLU B 1 51 ? 11.82 -35.812 -19.812 1 78.56 51 GLU B C 1
ATOM 3953 O O . GLU B 1 51 ? 12.492 -35.594 -18.812 1 78.56 51 GLU B O 1
ATOM 3958 N N . GLU B 1 52 ? 12.211 -36.625 -20.781 1 78.81 52 GLU B N 1
ATOM 3959 C CA . GLU B 1 52 ? 13.547 -37.219 -20.719 1 78.81 52 GLU B CA 1
ATOM 3960 C C . GLU B 1 52 ? 14.633 -36.125 -20.766 1 78.81 52 GLU B C 1
ATOM 3962 O O . GLU B 1 52 ? 15.594 -36.188 -20 1 78.81 52 GLU B O 1
ATOM 3967 N N . ALA B 1 53 ? 14.453 -35.25 -21.578 1 82.44 53 ALA B N 1
ATOM 3968 C CA . ALA B 1 53 ? 15.414 -34.156 -21.688 1 82.44 53 ALA B CA 1
ATOM 3969 C C . ALA B 1 53 ? 15.438 -33.312 -20.406 1 82.44 53 ALA B C 1
ATOM 3971 O O . ALA B 1 53 ? 16.5 -32.875 -19.969 1 82.44 53 ALA B O 1
ATOM 3972 N N . LEU B 1 54 ? 14.305 -33.188 -19.891 1 83.62 54 LEU B N 1
ATOM 3973 C CA . LEU B 1 54 ? 14.203 -32.406 -18.656 1 83.62 54 LEU B CA 1
ATOM 3974 C C . LEU B 1 54 ? 14.922 -33.094 -17.5 1 83.62 54 LEU B C 1
ATOM 3976 O O . LEU B 1 54 ? 15.617 -32.438 -16.719 1 83.62 54 LEU B O 1
ATOM 3980 N N . ALA B 1 55 ? 14.75 -34.344 -17.469 1 84.12 55 ALA B N 1
ATOM 3981 C CA . ALA B 1 55 ? 15.367 -35.094 -16.375 1 84.12 55 ALA B CA 1
ATOM 3982 C C . ALA B 1 55 ? 16.891 -34.938 -16.375 1 84.12 55 ALA B C 1
ATOM 3984 O O . ALA B 1 55 ? 17.5 -34.75 -15.32 1 84.12 55 ALA B O 1
ATOM 3985 N N . THR B 1 56 ? 17.469 -34.938 -17.516 1 83.75 56 THR B N 1
ATOM 3986 C CA . THR B 1 56 ? 18.906 -34.719 -17.625 1 83.75 56 THR B CA 1
ATOM 3987 C C . THR B 1 56 ? 19.266 -33.281 -17.359 1 83.75 56 THR B C 1
ATOM 3989 O O . THR B 1 56 ? 20.281 -33 -16.719 1 83.75 56 THR B O 1
ATOM 3992 N N . ASP B 1 57 ? 18.469 -32.438 -17.766 1 87.38 57 ASP B N 1
ATOM 3993 C CA . ASP B 1 57 ? 18.719 -31.016 -17.656 1 87.38 57 ASP B CA 1
ATOM 3994 C C . ASP B 1 57 ? 18.625 -30.547 -16.219 1 87.38 57 ASP B C 1
ATOM 3996 O O . ASP B 1 57 ? 19.281 -29.578 -15.82 1 87.38 57 ASP B O 1
ATOM 4000 N N . LEU B 1 58 ? 17.828 -31.25 -15.445 1 90.19 58 LEU B N 1
ATOM 4001 C CA . LEU B 1 58 ? 17.641 -30.891 -14.047 1 90.19 58 LEU B CA 1
ATOM 4002 C C . LEU B 1 58 ? 18.953 -30.969 -13.273 1 90.19 58 LEU B C 1
ATOM 4004 O O . LEU B 1 58 ? 19.094 -30.344 -12.219 1 90.19 58 LEU B O 1
ATOM 4008 N N . ASN B 1 59 ? 19.859 -31.688 -13.836 1 89.69 59 ASN B N 1
ATOM 4009 C CA . ASN B 1 59 ? 21.141 -31.859 -13.18 1 89.69 59 ASN B CA 1
ATOM 4010 C C . ASN B 1 59 ? 22.188 -30.875 -13.719 1 89.69 59 ASN B C 1
ATOM 4012 O O . ASN B 1 59 ? 23.359 -30.953 -13.352 1 89.69 59 ASN B O 1
ATOM 4016 N N . THR B 1 60 ? 21.781 -29.984 -14.531 1 89.06 60 THR B N 1
ATOM 4017 C CA . THR B 1 60 ? 22.656 -28.953 -15.039 1 89.06 60 THR B CA 1
ATOM 4018 C C . THR B 1 60 ? 22.625 -27.719 -14.133 1 89.06 60 THR B C 1
ATOM 4020 O O . THR B 1 60 ? 21.547 -27.203 -13.82 1 89.06 60 THR B O 1
ATOM 4023 N N . ASP B 1 61 ? 23.797 -27.297 -13.742 1 90.5 61 ASP B N 1
ATOM 4024 C CA . ASP B 1 61 ? 23.938 -26.109 -12.914 1 90.5 61 ASP B CA 1
ATOM 4025 C C . ASP B 1 61 ? 24.125 -24.859 -13.789 1 90.5 61 ASP B C 1
ATOM 4027 O O . ASP B 1 61 ? 25.234 -24.578 -14.234 1 90.5 61 ASP B O 1
ATOM 4031 N N . TYR B 1 62 ? 23.156 -24.109 -13.945 1 88 62 TYR B N 1
ATOM 4032 C CA . TYR B 1 62 ? 23.188 -22.938 -14.82 1 88 62 TYR B CA 1
ATOM 4033 C C . TYR B 1 62 ? 23.891 -21.766 -14.148 1 88 62 TYR B C 1
ATOM 4035 O O . TYR B 1 62 ? 24.266 -20.797 -14.805 1 88 62 TYR B O 1
ATOM 4043 N N . SER B 1 63 ? 24.062 -21.781 -12.859 1 82.88 63 SER B N 1
ATOM 4044 C CA . SER B 1 63 ? 24.734 -20.688 -12.156 1 82.88 63 SER B CA 1
ATOM 4045 C C . SER B 1 63 ? 26.203 -20.641 -12.516 1 82.88 63 SER B C 1
ATOM 4047 O O . SER B 1 63 ? 26.844 -19.594 -12.375 1 82.88 63 SER B O 1
ATOM 4049 N N . ARG B 1 64 ? 26.734 -21.625 -12.945 1 78.88 64 ARG B N 1
ATOM 4050 C CA . ARG B 1 64 ? 28.141 -21.688 -13.297 1 78.88 64 ARG B CA 1
ATOM 4051 C C . ARG B 1 64 ? 28.375 -21.25 -14.742 1 78.88 64 ARG B C 1
ATOM 4053 O O . ARG B 1 64 ? 29.5 -20.922 -15.125 1 78.88 64 ARG B O 1
ATOM 4060 N N . LYS B 1 65 ? 27.344 -21.172 -15.484 1 68.81 65 LYS B N 1
ATOM 4061 C CA . LYS B 1 65 ? 27.469 -20.828 -16.891 1 68.81 65 LYS B CA 1
ATOM 4062 C C . LYS B 1 65 ? 27.266 -19.328 -17.109 1 68.81 65 LYS B C 1
ATOM 4064 O O . LYS B 1 65 ? 27.641 -18.781 -18.156 1 68.81 65 LYS B O 1
ATOM 4069 N N . ARG B 1 66 ? 26.562 -18.672 -16.266 1 61.75 66 ARG B N 1
ATOM 4070 C CA . ARG B 1 66 ? 26.172 -17.297 -16.547 1 61.75 66 ARG B CA 1
ATOM 4071 C C . ARG B 1 66 ? 27.312 -16.344 -16.25 1 61.75 66 ARG B C 1
ATOM 4073 O O . ARG B 1 66 ? 27.938 -16.406 -15.188 1 61.75 66 ARG B O 1
ATOM 4080 N N . LYS B 1 67 ? 27.797 -15.781 -17.406 1 54.44 67 LYS B N 1
ATOM 4081 C CA . LYS B 1 67 ? 28.734 -14.672 -17.344 1 54.44 67 LYS B CA 1
ATOM 4082 C C . LYS B 1 67 ? 28.109 -13.453 -16.672 1 54.44 67 LYS B C 1
ATOM 4084 O O . LYS B 1 67 ? 26.953 -13.109 -16.953 1 54.44 67 LYS B O 1
ATOM 4089 N N . SER B 1 68 ? 28.531 -13.234 -15.469 1 54.47 68 SER B N 1
ATOM 4090 C CA . SER B 1 68 ? 28.047 -12.07 -14.727 1 54.47 68 SER B CA 1
ATOM 4091 C C . SER B 1 68 ? 28.016 -10.828 -15.602 1 54.47 68 SER B C 1
ATOM 4093 O O . SER B 1 68 ? 29.047 -10.414 -16.141 1 54.47 68 SER B O 1
ATOM 4095 N N . LEU B 1 69 ? 26.969 -10.664 -16.281 1 50.03 69 LEU B N 1
ATOM 4096 C CA . LEU B 1 69 ? 26.906 -9.398 -17 1 50.03 69 LEU B CA 1
ATOM 4097 C C . LEU B 1 69 ? 27.266 -8.234 -16.094 1 50.03 69 LEU B C 1
ATOM 4099 O O . LEU B 1 69 ? 26.719 -8.117 -14.992 1 50.03 69 LEU B O 1
ATOM 4103 N N . ARG B 1 70 ? 28.531 -7.773 -16.281 1 50.66 70 ARG B N 1
ATOM 4104 C CA . ARG B 1 70 ? 28.938 -6.594 -15.523 1 50.66 70 ARG B CA 1
ATOM 4105 C C . ARG B 1 70 ? 27.953 -5.453 -15.711 1 50.66 70 ARG B C 1
ATOM 4107 O O . ARG B 1 70 ? 27.703 -5.023 -16.844 1 50.66 70 ARG B O 1
ATOM 4114 N N . THR B 1 71 ? 27.062 -5.258 -14.812 1 57.22 71 THR B N 1
ATOM 4115 C CA . THR B 1 71 ? 26.156 -4.105 -14.867 1 57.22 71 THR B CA 1
ATOM 4116 C C . THR B 1 71 ? 26.953 -2.807 -14.938 1 57.22 71 THR B C 1
ATOM 4118 O O . THR B 1 71 ? 27.875 -2.594 -14.148 1 57.22 71 THR B O 1
ATOM 4121 N N . GLN B 1 72 ? 26.984 -2.203 -16.141 1 63.03 72 GLN B N 1
ATOM 4122 C CA . GLN B 1 72 ? 27.594 -0.885 -16.219 1 63.03 72 GLN B CA 1
ATOM 4123 C C . GLN B 1 72 ? 26.969 0.081 -15.219 1 63.03 72 GLN B C 1
ATOM 4125 O O . GLN B 1 72 ? 25.766 0.351 -15.273 1 63.03 72 GLN B O 1
ATOM 4130 N N . MET B 1 73 ? 27.812 0.412 -14.242 1 73.75 73 MET B N 1
ATOM 4131 C CA . MET B 1 73 ? 27.359 1.38 -13.25 1 73.75 73 MET B CA 1
ATOM 4132 C C . MET B 1 73 ? 27.344 2.789 -13.828 1 73.75 73 MET B C 1
ATOM 4134 O O . MET B 1 73 ? 28.219 3.154 -14.609 1 73.75 73 MET B O 1
ATOM 4138 N N . PRO B 1 74 ? 26.312 3.547 -13.5 1 76.38 74 PRO B N 1
ATOM 4139 C CA . PRO B 1 74 ? 26.297 4.949 -13.922 1 76.38 74 PRO B CA 1
ATOM 4140 C C . PRO B 1 74 ? 27.516 5.727 -13.414 1 76.38 74 PRO B C 1
ATOM 4142 O O . PRO B 1 74 ? 28.219 5.262 -12.516 1 76.38 74 PRO B O 1
ATOM 4145 N N . LYS B 1 75 ? 27.688 6.746 -14.062 1 82.19 75 LYS B N 1
ATOM 4146 C CA . LYS B 1 75 ? 28.797 7.613 -13.664 1 82.19 75 LYS B CA 1
ATOM 4147 C C . LYS B 1 75 ? 28.469 8.375 -12.383 1 82.19 75 LYS B C 1
ATOM 4149 O O . LYS B 1 75 ? 27.297 8.664 -12.109 1 82.19 75 LYS B O 1
ATOM 4154 N N . LYS B 1 76 ? 29.547 8.617 -11.68 1 88.38 76 LYS B N 1
ATOM 4155 C CA . LYS B 1 76 ? 29.422 9.43 -10.469 1 88.38 76 LYS B CA 1
ATOM 4156 C C . LYS B 1 76 ? 28.938 10.836 -10.797 1 88.38 76 LYS B C 1
ATOM 4158 O O . LYS B 1 76 ? 29.453 11.477 -11.719 1 88.38 76 LYS B O 1
ATOM 4163 N N . GLN B 1 77 ? 27.906 11.281 -10.031 1 86.44 77 GLN B N 1
ATOM 4164 C CA . GLN B 1 77 ? 27.469 12.672 -10.141 1 86.44 77 GLN B CA 1
ATOM 4165 C C . GLN B 1 77 ? 28.453 13.609 -9.43 1 86.44 77 GLN B C 1
ATOM 4167 O O . GLN B 1 77 ? 29.031 13.25 -8.406 1 86.44 77 GLN B O 1
ATOM 4172 N N . GLN B 1 78 ? 28.625 14.789 -10.117 1 89.56 78 GLN B N 1
ATOM 4173 C CA . GLN B 1 78 ? 29.609 15.688 -9.516 1 89.56 78 GLN B CA 1
ATOM 4174 C C . GLN B 1 78 ? 29.125 17.141 -9.57 1 89.56 78 GLN B C 1
ATOM 4176 O O . GLN B 1 78 ? 28.547 17.562 -10.57 1 89.56 78 GLN B O 1
ATOM 4181 N N . TRP B 1 79 ? 29.266 17.734 -8.422 1 90.38 79 TRP B N 1
ATOM 4182 C CA . TRP B 1 79 ? 29.094 19.188 -8.273 1 90.38 79 TRP B CA 1
ATOM 4183 C C . TRP B 1 79 ? 30.297 19.812 -7.582 1 90.38 79 TRP B C 1
ATOM 4185 O O . TRP B 1 79 ? 30.875 19.219 -6.672 1 90.38 79 TRP B O 1
ATOM 4195 N N . GLY B 1 80 ? 30.703 20.969 -8 1 89.81 80 GLY B N 1
ATOM 4196 C CA . GLY B 1 80 ? 31.844 21.656 -7.406 1 89.81 80 GLY B CA 1
ATOM 4197 C C . GLY B 1 80 ? 31.594 22.094 -5.973 1 89.81 80 GLY B C 1
ATOM 4198 O O . GLY B 1 80 ? 30.453 22.375 -5.598 1 89.81 80 GLY B O 1
ATOM 4199 N N . LYS B 1 81 ? 32.656 22.094 -5.203 1 93 81 LYS B N 1
ATOM 4200 C CA . LYS B 1 81 ? 32.594 22.594 -3.834 1 93 81 LYS B CA 1
ATOM 4201 C C . LYS B 1 81 ? 32.219 24.078 -3.814 1 93 81 LYS B C 1
ATOM 4203 O O . LYS B 1 81 ? 32.688 24.859 -4.648 1 93 81 LYS B O 1
ATOM 4208 N N . VAL B 1 82 ? 31.406 24.406 -2.867 1 94.25 82 VAL B N 1
ATOM 4209 C CA . VAL B 1 82 ? 31 25.797 -2.729 1 94.25 82 VAL B CA 1
ATOM 4210 C C . VAL B 1 82 ? 31.547 26.375 -1.427 1 94.25 82 VAL B C 1
ATOM 4212 O O . VAL B 1 82 ? 31.766 25.641 -0.462 1 94.25 82 VAL B O 1
ATOM 4215 N N . LYS B 1 83 ? 31.766 27.609 -1.391 1 91.69 83 LYS B N 1
ATOM 4216 C CA . LYS B 1 83 ? 32.344 28.297 -0.225 1 91.69 83 LYS B CA 1
ATOM 4217 C C . LYS B 1 83 ? 31.297 28.422 0.889 1 91.69 83 LYS B C 1
ATOM 4219 O O . LYS B 1 83 ? 31.562 28.031 2.029 1 91.69 83 LYS B O 1
ATOM 4224 N N . ASP B 1 84 ? 30.156 28.984 0.478 1 91.56 84 ASP B N 1
ATOM 4225 C CA . ASP B 1 84 ? 29.094 29.141 1.462 1 91.56 84 ASP B CA 1
ATOM 4226 C C . ASP B 1 84 ? 28.156 27.938 1.466 1 91.56 84 ASP B C 1
ATOM 4228 O O . ASP B 1 84 ? 27.766 27.438 0.406 1 91.56 84 ASP B O 1
ATOM 4232 N N . MET B 1 85 ? 27.891 27.531 2.693 1 91.5 85 MET B N 1
ATOM 4233 C CA . MET B 1 85 ? 27.062 26.344 2.865 1 91.5 85 MET B CA 1
ATOM 4234 C C . MET B 1 85 ? 25.672 26.562 2.27 1 91.5 85 MET B C 1
ATOM 4236 O O . MET B 1 85 ? 25.016 27.562 2.557 1 91.5 85 MET B O 1
ATOM 4240 N N . ILE B 1 86 ? 25.25 25.688 1.415 1 93.56 86 ILE B N 1
ATOM 4241 C CA . ILE B 1 86 ? 23.891 25.703 0.856 1 93.56 86 ILE B CA 1
ATOM 4242 C C . ILE B 1 86 ? 23.016 24.719 1.622 1 93.56 86 ILE B C 1
ATOM 4244 O O . ILE B 1 86 ? 23.297 23.516 1.656 1 93.56 86 ILE B O 1
ATOM 4248 N N . THR B 1 87 ? 21.953 25.172 2.236 1 91.06 87 THR B N 1
ATOM 4249 C CA . THR B 1 87 ? 21.109 24.297 3.051 1 91.06 87 THR B CA 1
ATOM 4250 C C . THR B 1 87 ? 19.672 24.281 2.518 1 91.06 87 THR B C 1
ATOM 4252 O O . THR B 1 87 ? 18.844 23.5 2.992 1 91.06 87 THR B O 1
ATOM 4255 N N . GLU B 1 88 ? 19.422 25.109 1.54 1 89.31 88 GLU B N 1
ATOM 4256 C CA . GLU B 1 88 ? 18.094 25.172 0.935 1 89.31 88 GLU B CA 1
ATOM 4257 C C . GLU B 1 88 ? 18.094 24.594 -0.475 1 89.31 88 GLU B C 1
ATOM 4259 O O . GLU B 1 88 ? 18.984 24.875 -1.271 1 89.31 88 GLU B O 1
ATOM 4264 N N . ARG B 1 89 ? 17.109 23.828 -0.724 1 89.5 89 ARG B N 1
ATOM 4265 C CA . ARG B 1 89 ? 17.047 23.109 -1.995 1 89.5 89 ARG B CA 1
ATOM 4266 C C . ARG B 1 89 ? 17.047 24.078 -3.168 1 89.5 89 ARG B C 1
ATOM 4268 O O . ARG B 1 89 ? 17.625 23.797 -4.219 1 89.5 89 ARG B O 1
ATOM 4275 N N . GLU B 1 90 ? 16.375 25.203 -3.016 1 89.62 90 GLU B N 1
ATOM 4276 C CA . GLU B 1 90 ? 16.219 26.203 -4.062 1 89.62 90 GLU B CA 1
ATOM 4277 C C . GLU B 1 90 ? 17.578 26.75 -4.488 1 89.62 90 GLU B C 1
ATOM 4279 O O . GLU B 1 90 ? 17.734 27.219 -5.617 1 89.62 90 GLU B O 1
ATOM 4284 N N . ASN B 1 91 ? 18.5 26.688 -3.596 1 91.38 91 ASN B N 1
ATOM 4285 C CA . ASN B 1 91 ? 19.812 27.266 -3.85 1 91.38 91 ASN B CA 1
ATOM 4286 C C . ASN B 1 91 ? 20.797 26.203 -4.324 1 91.38 91 ASN B C 1
ATOM 4288 O O . ASN B 1 91 ? 21.953 26.516 -4.621 1 91.38 91 ASN B O 1
ATOM 4292 N N . ALA B 1 92 ? 20.359 24.953 -4.34 1 92.06 92 ALA B N 1
ATOM 4293 C CA . ALA B 1 92 ? 21.219 23.891 -4.828 1 92.06 92 ALA B CA 1
ATOM 4294 C C . ALA B 1 92 ? 21.406 23.969 -6.34 1 92.06 92 ALA B C 1
ATOM 4296 O O . ALA B 1 92 ? 20.547 24.5 -7.047 1 92.06 92 ALA B O 1
ATOM 4297 N N . PRO B 1 93 ? 22.516 23.484 -6.793 1 90.31 93 PRO B N 1
ATOM 4298 C CA . PRO B 1 93 ? 22.734 23.516 -8.242 1 90.31 93 PRO B CA 1
ATOM 4299 C C . PRO B 1 93 ? 21.641 22.766 -9.008 1 90.31 93 PRO B C 1
ATOM 4301 O O . PRO B 1 93 ? 21 21.859 -8.469 1 90.31 93 PRO B O 1
ATOM 4304 N N . LYS B 1 94 ? 21.516 23.172 -10.234 1 86.25 94 LYS B N 1
ATOM 4305 C CA . LYS B 1 94 ? 20.531 22.531 -11.102 1 86.25 94 LYS B CA 1
ATOM 4306 C C . LYS B 1 94 ? 20.812 21.031 -11.242 1 86.25 94 LYS B C 1
ATOM 4308 O O . LYS B 1 94 ? 21.969 20.641 -11.461 1 86.25 94 LYS B O 1
ATOM 4313 N N . GLY B 1 95 ? 19.766 20.266 -11.039 1 82.5 95 GLY B N 1
ATOM 4314 C CA . GLY B 1 95 ? 19.875 18.828 -11.219 1 82.5 95 GLY B CA 1
ATOM 4315 C C . GLY B 1 95 ? 20.359 18.109 -9.977 1 82.5 95 GLY B C 1
ATOM 4316 O O . GLY B 1 95 ? 20.438 16.875 -9.953 1 82.5 95 GLY B O 1
ATOM 4317 N N . TRP B 1 96 ? 20.656 18.844 -8.961 1 88.19 96 TRP B N 1
ATOM 4318 C CA . TRP B 1 96 ? 21.172 18.234 -7.746 1 88.19 96 TRP B CA 1
ATOM 4319 C C . TRP B 1 96 ? 20.156 17.266 -7.137 1 88.19 96 TRP B C 1
ATOM 4321 O O . TRP B 1 96 ? 18.969 17.578 -7.078 1 88.19 96 TRP B O 1
ATOM 4331 N N . ASN B 1 97 ? 20.625 16.125 -6.773 1 83.19 97 ASN B N 1
ATOM 4332 C CA . ASN B 1 97 ? 19.891 15.172 -5.957 1 83.19 97 ASN B CA 1
ATOM 4333 C C . ASN B 1 97 ? 20.828 14.398 -5.031 1 83.19 97 ASN B C 1
ATOM 4335 O O . ASN B 1 97 ? 22.047 14.461 -5.188 1 83.19 97 ASN B O 1
ATOM 4339 N N . SER B 1 98 ? 20.312 13.789 -4.117 1 85.56 98 SER B N 1
ATOM 4340 C CA . SER B 1 98 ? 21.141 13.156 -3.102 1 85.56 98 SER B CA 1
ATOM 4341 C C . SER B 1 98 ? 21.484 11.719 -3.475 1 85.56 98 SER B C 1
ATOM 4343 O O . SER B 1 98 ? 22.062 10.984 -2.674 1 85.56 98 SER B O 1
ATOM 4345 N N . ASP B 1 99 ? 21.125 11.289 -4.645 1 81.56 99 ASP B N 1
ATOM 4346 C CA . ASP B 1 99 ? 21.344 9.898 -5.039 1 81.56 99 ASP B CA 1
ATOM 4347 C C . ASP B 1 99 ? 22.781 9.688 -5.516 1 81.56 99 ASP B C 1
ATOM 4349 O O . ASP B 1 99 ? 23.438 10.625 -5.992 1 81.56 99 ASP B O 1
ATOM 4353 N N . GLU B 1 100 ? 23.297 8.508 -5.246 1 86.5 100 GLU B N 1
ATOM 4354 C CA . GLU B 1 100 ? 24.594 8.062 -5.73 1 86.5 100 GLU B CA 1
ATOM 4355 C C . GLU B 1 100 ? 24.469 6.785 -6.562 1 86.5 100 GLU B C 1
ATOM 4357 O O . GLU B 1 100 ? 24.797 5.695 -6.094 1 86.5 100 GLU B O 1
ATOM 4362 N N . PRO B 1 101 ? 24.062 6.949 -7.809 1 79.5 101 PRO B N 1
ATOM 4363 C CA . PRO B 1 101 ? 23.719 5.777 -8.625 1 79.5 101 PRO B CA 1
ATOM 4364 C C . PRO B 1 101 ? 24.938 4.926 -8.961 1 79.5 101 PRO B C 1
ATOM 4366 O O . PRO B 1 101 ? 24.797 3.781 -9.398 1 79.5 101 PRO B O 1
ATOM 4369 N N . ASP B 1 102 ? 26.141 5.484 -8.789 1 83.44 102 ASP B N 1
ATOM 4370 C CA . ASP B 1 102 ? 27.375 4.766 -9.117 1 83.44 102 ASP B CA 1
ATOM 4371 C C . ASP B 1 102 ? 27.766 3.816 -7.992 1 83.44 102 ASP B C 1
ATOM 4373 O O . ASP B 1 102 ? 28.703 3.018 -8.148 1 83.44 102 ASP B O 1
ATOM 4377 N N . LEU B 1 103 ? 27.094 3.914 -6.938 1 86.06 103 LEU B N 1
ATOM 4378 C CA . LEU B 1 103 ? 27.438 3.072 -5.793 1 86.06 103 LEU B CA 1
ATOM 4379 C C . LEU B 1 103 ? 26.375 1.989 -5.586 1 86.06 103 LEU B C 1
ATOM 4381 O O . LEU B 1 103 ? 25.188 2.229 -5.793 1 86.06 103 LEU B O 1
ATOM 4385 N N . MET B 1 104 ? 26.859 0.871 -5.113 1 81.19 104 MET B N 1
ATOM 4386 C CA . MET B 1 104 ? 25.938 -0.207 -4.762 1 81.19 104 MET B CA 1
ATOM 4387 C C . MET B 1 104 ? 25.188 0.116 -3.477 1 81.19 104 MET B C 1
ATOM 4389 O O . MET B 1 104 ? 25.766 0.648 -2.529 1 81.19 104 MET B O 1
ATOM 4393 N N . PRO B 1 105 ? 23.969 -0.271 -3.416 1 76.38 105 PRO B N 1
ATOM 4394 C CA . PRO B 1 105 ? 23.141 0.081 -2.258 1 76.38 105 PRO B CA 1
ATOM 4395 C C . PRO B 1 105 ? 23.641 -0.56 -0.963 1 76.38 105 PRO B C 1
ATOM 4397 O O . PRO B 1 105 ? 23.422 -0.008 0.121 1 76.38 105 PRO B O 1
ATOM 4400 N N . ASP B 1 106 ? 24.344 -1.677 -1.048 1 79.06 106 ASP B N 1
ATOM 4401 C CA . ASP B 1 106 ? 24.75 -2.375 0.167 1 79.06 106 ASP B CA 1
ATOM 4402 C C . ASP B 1 106 ? 26.219 -2.115 0.48 1 79.06 106 ASP B C 1
ATOM 4404 O O . ASP B 1 106 ? 26.766 -2.674 1.435 1 79.06 106 ASP B O 1
ATOM 4408 N N . ASP B 1 107 ? 26.828 -1.384 -0.366 1 88.31 107 ASP B N 1
ATOM 4409 C CA . ASP B 1 107 ? 28.203 -0.964 -0.071 1 88.31 107 ASP B CA 1
ATOM 4410 C C . ASP B 1 107 ? 28.219 0.237 0.873 1 88.31 107 ASP B C 1
ATOM 4412 O O . ASP B 1 107 ? 28.531 1.353 0.46 1 88.31 107 ASP B O 1
ATOM 4416 N N . PHE B 1 108 ? 28.031 -0.069 2.125 1 91.44 108 PHE B N 1
ATOM 4417 C CA . PHE B 1 108 ? 27.844 0.992 3.109 1 91.44 108 PHE B CA 1
ATOM 4418 C C . PHE B 1 108 ? 29.156 1.736 3.355 1 91.44 108 PHE B C 1
ATOM 4420 O O . PHE B 1 108 ? 29.141 2.936 3.639 1 91.44 108 PHE B O 1
ATOM 4427 N N . GLU B 1 109 ? 30.297 1.045 3.232 1 96.12 109 GLU B N 1
ATOM 4428 C CA . GLU B 1 109 ? 31.578 1.717 3.385 1 96.12 109 GLU B CA 1
ATOM 4429 C C . GLU B 1 109 ? 31.734 2.852 2.375 1 96.12 109 GLU B C 1
ATOM 4431 O O . GLU B 1 109 ? 32 3.992 2.752 1 96.12 109 GLU B O 1
ATOM 4436 N N . SER B 1 110 ? 31.453 2.502 1.157 1 95.12 110 SER B N 1
ATOM 4437 C CA . SER B 1 110 ? 31.578 3.498 0.097 1 95.12 110 SER B CA 1
ATOM 4438 C C . SER B 1 110 ? 30.516 4.59 0.232 1 95.12 110 SER B C 1
ATOM 4440 O O . SER B 1 110 ? 30.781 5.758 -0.065 1 95.12 110 SER B O 1
ATOM 4442 N N . GLN B 1 111 ? 29.359 4.184 0.61 1 94.19 111 GLN B N 1
ATOM 4443 C CA . GLN B 1 111 ? 28.281 5.148 0.801 1 94.19 111 GLN B CA 1
ATOM 4444 C C . GLN B 1 111 ? 28.641 6.16 1.887 1 94.19 111 GLN B C 1
ATOM 4446 O O . GLN B 1 111 ? 28.422 7.359 1.725 1 94.19 111 GLN B O 1
ATOM 4451 N N . ILE B 1 112 ? 29.234 5.684 2.953 1 97.44 112 ILE B N 1
ATOM 4452 C CA . ILE B 1 112 ? 29.609 6.539 4.07 1 97.44 112 ILE B CA 1
ATOM 4453 C C . ILE B 1 112 ? 30.734 7.488 3.635 1 97.44 112 ILE B C 1
ATOM 4455 O O . ILE B 1 112 ? 30.672 8.688 3.904 1 97.44 112 ILE B O 1
ATOM 4459 N N . ASP B 1 113 ? 31.688 6.938 2.943 1 97.81 113 ASP B N 1
ATOM 4460 C CA . ASP B 1 113 ? 32.781 7.766 2.428 1 97.81 113 ASP B CA 1
ATOM 4461 C C . ASP B 1 113 ? 32.25 8.852 1.498 1 97.81 113 ASP B C 1
ATOM 4463 O O . ASP B 1 113 ? 32.688 10 1.562 1 97.81 113 ASP B O 1
ATOM 4467 N N . ARG B 1 114 ? 31.312 8.43 0.654 1 96.75 114 ARG B N 1
ATOM 4468 C CA . ARG B 1 114 ? 30.719 9.391 -0.27 1 96.75 114 ARG B CA 1
ATOM 4469 C C . ARG B 1 114 ? 29.969 10.484 0.483 1 96.75 114 ARG B C 1
ATOM 4471 O O . ARG B 1 114 ? 30.016 11.656 0.103 1 96.75 114 ARG B O 1
ATOM 4478 N N . CYS B 1 115 ? 29.25 10.141 1.478 1 97.12 115 CYS B N 1
ATOM 4479 C CA . CYS B 1 115 ? 28.562 11.141 2.289 1 97.12 115 CYS B CA 1
ATOM 4480 C C . CYS B 1 115 ? 29.547 12.141 2.877 1 97.12 115 CYS B C 1
ATOM 4482 O O . CYS B 1 115 ? 29.297 13.344 2.877 1 97.12 115 CYS B O 1
ATOM 4484 N N . ALA B 1 116 ? 30.719 11.633 3.367 1 97.31 116 ALA B N 1
ATOM 4485 C CA . ALA B 1 116 ? 31.734 12.516 3.916 1 97.31 116 ALA B CA 1
ATOM 4486 C C . ALA B 1 116 ? 32.25 13.492 2.855 1 97.31 116 ALA B C 1
ATOM 4488 O O . ALA B 1 116 ? 32.438 14.68 3.133 1 97.31 116 ALA B O 1
ATOM 4489 N N . GLU B 1 117 ? 32.406 13.008 1.678 1 96.69 117 GLU B N 1
ATOM 4490 C CA . GLU B 1 117 ? 32.844 13.844 0.556 1 96.69 117 GLU B CA 1
ATOM 4491 C C . GLU B 1 117 ? 31.812 14.93 0.266 1 96.69 117 GLU B C 1
ATOM 4493 O O . GLU B 1 117 ? 32.156 16.094 0.087 1 96.69 117 GLU B O 1
ATOM 4498 N N . ARG B 1 118 ? 30.547 14.516 0.214 1 96.81 118 ARG B N 1
ATOM 4499 C CA . ARG B 1 118 ? 29.469 15.445 -0.115 1 96.81 118 ARG B CA 1
ATOM 4500 C C . ARG B 1 118 ? 29.297 16.5 0.976 1 96.81 118 ARG B C 1
ATOM 4502 O O . ARG B 1 118 ? 28.984 17.656 0.687 1 96.81 118 ARG B O 1
ATOM 4509 N N . ILE B 1 119 ? 29.453 16.109 2.219 1 96.12 119 ILE B N 1
ATOM 4510 C CA . ILE B 1 119 ? 29.375 17.047 3.332 1 96.12 119 ILE B CA 1
ATOM 4511 C C . ILE B 1 119 ? 30.453 18.125 3.182 1 96.12 119 ILE B C 1
ATOM 4513 O O . ILE B 1 119 ? 30.203 19.312 3.385 1 96.12 119 ILE B O 1
ATOM 4517 N N . ALA B 1 120 ? 31.625 17.703 2.752 1 95.31 120 ALA B N 1
ATOM 4518 C CA . ALA B 1 120 ? 32.75 18.625 2.572 1 95.31 120 ALA B CA 1
ATOM 4519 C C . ALA B 1 120 ? 32.5 19.594 1.423 1 95.31 120 ALA B C 1
ATOM 4521 O O . ALA B 1 120 ? 33.031 20.703 1.402 1 95.31 120 ALA B O 1
ATOM 4522 N N . ASN B 1 121 ? 31.656 19.203 0.456 1 95.56 121 ASN B N 1
ATOM 4523 C CA . ASN B 1 121 ? 31.328 20.047 -0.69 1 95.56 121 ASN B CA 1
ATOM 4524 C C . ASN B 1 121 ? 30.422 21.203 -0.292 1 95.56 121 ASN B C 1
ATOM 4526 O O . ASN B 1 121 ? 30.25 22.156 -1.057 1 95.56 121 ASN B O 1
ATOM 4530 N N . ASN B 1 122 ? 29.734 21.078 0.832 1 94.75 122 ASN B N 1
ATOM 4531 C CA . ASN B 1 122 ? 28.953 22.141 1.446 1 94.75 122 ASN B CA 1
ATOM 4532 C C . ASN B 1 122 ? 27.656 22.406 0.683 1 94.75 122 ASN B C 1
ATOM 4534 O O . ASN B 1 122 ? 27.094 23.5 0.744 1 94.75 122 ASN B O 1
ATOM 4538 N N . ILE B 1 123 ? 27.266 21.469 -0.153 1 94.81 123 ILE B N 1
ATOM 4539 C CA . ILE B 1 123 ? 25.953 21.531 -0.782 1 94.81 123 ILE B CA 1
ATOM 4540 C C . ILE B 1 123 ? 25 20.594 -0.051 1 94.81 123 ILE B C 1
ATOM 4542 O O . ILE B 1 123 ? 25.094 19.375 -0.183 1 94.81 123 ILE B O 1
ATOM 4546 N N . MET B 1 124 ? 24.078 21.141 0.626 1 93.62 124 MET B N 1
ATOM 4547 C CA . MET B 1 124 ? 23.078 20.406 1.4 1 93.62 124 MET B CA 1
ATOM 4548 C C . MET B 1 124 ? 23.75 19.406 2.342 1 93.62 124 MET B C 1
ATOM 4550 O O . MET B 1 124 ? 23.391 18.234 2.359 1 93.62 124 MET B O 1
ATOM 4554 N N . PRO B 1 125 ? 24.703 19.797 3.107 1 94.19 125 PRO B N 1
ATOM 4555 C CA . PRO B 1 125 ? 25.438 18.859 3.953 1 94.19 125 PRO B CA 1
ATOM 4556 C C . PRO B 1 125 ? 24.547 18.141 4.965 1 94.19 125 PRO B C 1
ATOM 4558 O O . PRO B 1 125 ? 24.828 17 5.344 1 94.19 125 PRO B O 1
ATOM 4561 N N . GLN B 1 126 ? 23.5 18.812 5.406 1 90.62 126 GLN B N 1
ATOM 4562 C CA . GLN B 1 126 ? 22.609 18.219 6.387 1 90.62 126 GLN B CA 1
ATOM 4563 C C . GLN B 1 126 ? 21.938 16.953 5.832 1 90.62 126 GLN B C 1
ATOM 4565 O O . GLN B 1 126 ? 21.641 16.031 6.586 1 90.62 126 GLN B O 1
ATOM 4570 N N . VAL B 1 127 ? 21.672 16.938 4.547 1 91.5 127 VAL B N 1
ATOM 4571 C CA . VAL B 1 127 ? 21.062 15.773 3.904 1 91.5 127 VAL B CA 1
ATOM 4572 C C . VAL B 1 127 ? 22.031 14.586 3.953 1 91.5 127 VAL B C 1
ATOM 4574 O O . VAL B 1 127 ? 21.625 13.477 4.309 1 91.5 127 VAL B O 1
ATOM 4577 N N . TYR B 1 128 ? 23.25 14.844 3.678 1 94.56 128 TYR B N 1
ATOM 4578 C CA . TYR B 1 128 ? 24.234 13.781 3.631 1 94.56 128 TYR B CA 1
ATOM 4579 C C . TYR B 1 128 ? 24.641 13.344 5.035 1 94.56 128 TYR B C 1
ATOM 4581 O O . TYR B 1 128 ? 25 12.188 5.25 1 94.56 128 TYR B O 1
ATOM 4589 N N . GLN B 1 129 ? 24.578 14.281 5.945 1 93.06 129 GLN B N 1
ATOM 4590 C CA . GLN B 1 129 ? 24.797 13.883 7.328 1 93.06 129 GLN B CA 1
ATOM 4591 C C . GLN B 1 129 ? 23.766 12.859 7.789 1 93.06 129 GLN B C 1
ATOM 4593 O O . GLN B 1 129 ? 24.109 11.859 8.422 1 93.06 129 GLN B O 1
ATOM 4598 N N . ARG B 1 130 ? 22.594 13.109 7.48 1 87.56 130 ARG B N 1
ATOM 4599 C CA . ARG B 1 130 ? 21.516 12.188 7.816 1 87.56 130 ARG B CA 1
ATOM 4600 C C . ARG B 1 130 ? 21.703 10.844 7.117 1 87.56 130 ARG B C 1
ATOM 4602 O O . ARG B 1 130 ? 21.547 9.789 7.734 1 87.56 130 ARG B O 1
ATOM 4609 N N . LYS B 1 131 ? 21.953 10.914 5.895 1 90.75 131 LYS B N 1
ATOM 4610 C CA . LYS B 1 131 ? 22.203 9.695 5.129 1 90.75 131 LYS B CA 1
ATOM 4611 C C . LYS B 1 131 ? 23.359 8.891 5.723 1 90.75 131 LYS B C 1
ATOM 4613 O O . LYS B 1 131 ? 23.281 7.668 5.82 1 90.75 131 LYS B O 1
ATOM 4618 N N . MET B 1 132 ? 24.375 9.633 6.051 1 94.5 132 MET B N 1
ATOM 4619 C CA . MET B 1 132 ? 25.547 8.984 6.633 1 94.5 132 MET B CA 1
ATOM 4620 C C . MET B 1 132 ? 25.188 8.234 7.906 1 94.5 132 MET B C 1
ATOM 4622 O O . MET B 1 132 ? 25.594 7.086 8.094 1 94.5 132 MET B O 1
ATOM 4626 N N . ASN B 1 133 ? 24.406 8.906 8.734 1 90.25 133 ASN B N 1
ATOM 4627 C CA . ASN B 1 133 ? 23.969 8.273 9.977 1 90.25 133 ASN B CA 1
ATOM 4628 C C . ASN B 1 133 ? 23.172 7.008 9.703 1 90.25 133 ASN B C 1
ATOM 4630 O O . ASN B 1 133 ? 23.328 5.996 10.391 1 90.25 133 ASN B O 1
ATOM 4634 N N . LYS B 1 134 ? 22.312 7.09 8.742 1 87.44 134 LYS B N 1
ATOM 4635 C CA . LYS B 1 134 ? 21.516 5.93 8.359 1 87.44 134 LYS B CA 1
ATOM 4636 C C . LYS B 1 134 ? 22.391 4.789 7.867 1 87.44 134 LYS B C 1
ATOM 4638 O O . LYS B 1 134 ? 22.188 3.631 8.242 1 87.44 134 LYS B O 1
ATOM 4643 N N . PHE B 1 135 ? 23.391 5.125 7.07 1 91.19 135 PHE B N 1
ATOM 4644 C CA . PHE B 1 135 ? 24.266 4.105 6.523 1 91.19 135 PHE B CA 1
ATOM 4645 C C . PHE B 1 135 ? 25.125 3.492 7.625 1 91.19 135 PHE B C 1
ATOM 4647 O O . PHE B 1 135 ? 25.422 2.295 7.598 1 91.19 135 PHE B O 1
ATOM 4654 N N . ILE B 1 136 ? 25.531 4.309 8.539 1 94.38 136 ILE B N 1
ATOM 4655 C CA . ILE B 1 136 ? 26.312 3.801 9.656 1 94.38 136 ILE B CA 1
ATOM 4656 C C . ILE B 1 136 ? 25.484 2.797 10.453 1 94.38 136 ILE B C 1
ATOM 4658 O O . ILE B 1 136 ? 25.984 1.726 10.82 1 94.38 136 ILE B O 1
ATOM 4662 N N . ALA B 1 137 ? 24.25 3.174 10.703 1 89 137 ALA B N 1
ATOM 4663 C CA . ALA B 1 137 ? 23.375 2.27 11.43 1 89 137 ALA B CA 1
ATOM 4664 C C . ALA B 1 137 ? 23.156 0.971 10.656 1 89 137 ALA B C 1
ATOM 4666 O O . ALA B 1 137 ? 23.234 -0.119 11.227 1 89 137 ALA B O 1
ATOM 4667 N N . ARG B 1 138 ? 22.906 1.055 9.375 1 87.75 138 ARG B N 1
ATOM 4668 C CA . ARG B 1 138 ? 22.672 -0.117 8.539 1 87.75 138 ARG B CA 1
ATOM 4669 C C . ARG B 1 138 ? 23.922 -0.993 8.461 1 87.75 138 ARG B C 1
ATOM 4671 O O . ARG B 1 138 ? 23.812 -2.221 8.43 1 87.75 138 ARG B O 1
ATOM 4678 N N . LYS B 1 139 ? 25.047 -0.35 8.328 1 92.5 139 LYS B N 1
ATOM 4679 C CA . LYS B 1 139 ? 26.297 -1.084 8.344 1 92.5 139 LYS B CA 1
ATOM 4680 C C . LYS B 1 139 ? 26.453 -1.887 9.633 1 92.5 139 LYS B C 1
ATOM 4682 O O . LYS B 1 139 ? 26.875 -3.047 9.594 1 92.5 139 LYS B O 1
ATOM 4687 N N . GLY B 1 140 ? 26.156 -1.203 10.734 1 92.44 140 GLY B N 1
ATOM 4688 C CA . GLY B 1 140 ? 26.219 -1.904 12.008 1 92.44 140 GLY B CA 1
ATOM 4689 C C . GLY B 1 140 ? 25.344 -3.141 12.047 1 92.44 140 GLY B C 1
ATOM 4690 O O . GLY B 1 140 ? 25.766 -4.199 12.516 1 92.44 140 GLY B O 1
ATOM 4691 N N . GLU B 1 141 ? 24.172 -3.02 11.586 1 87.69 141 GLU B N 1
ATOM 4692 C CA . GLU B 1 141 ? 23.25 -4.148 11.531 1 87.69 141 GLU B CA 1
ATOM 4693 C C . GLU B 1 141 ? 23.781 -5.258 10.633 1 87.69 141 GLU B C 1
ATOM 4695 O O . GLU B 1 141 ? 23.75 -6.434 11 1 87.69 141 GLU B O 1
ATOM 4700 N N . ARG B 1 142 ? 24.219 -4.855 9.461 1 90 142 ARG B N 1
ATOM 4701 C CA . ARG B 1 142 ? 24.781 -5.832 8.531 1 90 142 ARG B CA 1
ATOM 4702 C C . ARG B 1 142 ? 25.953 -6.562 9.156 1 90 142 ARG B C 1
ATOM 4704 O O . ARG B 1 142 ? 26.047 -7.789 9.086 1 90 142 ARG B O 1
ATOM 4711 N N . ASP B 1 143 ? 26.844 -5.801 9.773 1 94.31 143 ASP B N 1
ATOM 4712 C CA . ASP B 1 143 ? 28.047 -6.391 10.359 1 94.31 143 ASP B CA 1
ATOM 4713 C C . ASP B 1 143 ? 27.672 -7.387 11.461 1 94.31 143 ASP B C 1
ATOM 4715 O O . ASP B 1 143 ? 28.312 -8.438 11.594 1 94.31 143 ASP B O 1
ATOM 4719 N N . THR B 1 144 ? 26.688 -7.023 12.211 1 95.06 144 THR B N 1
ATOM 4720 C CA . THR B 1 144 ? 26.234 -7.918 13.266 1 95.06 144 THR B CA 1
ATOM 4721 C C . THR B 1 144 ? 25.703 -9.219 12.68 1 95.06 144 THR B C 1
ATOM 4723 O O . THR B 1 144 ? 26.031 -10.305 13.156 1 95.06 144 THR B O 1
ATOM 4726 N N . LEU B 1 145 ? 24.984 -9.172 11.633 1 92.69 145 LEU B N 1
ATOM 4727 C CA . LEU B 1 145 ? 24.391 -10.352 11.008 1 92.69 145 LEU B CA 1
ATOM 4728 C C . LEU B 1 145 ? 25.469 -11.18 10.312 1 92.69 145 LEU B C 1
ATOM 4730 O O . LEU B 1 145 ? 25.438 -12.414 10.359 1 92.69 145 LEU B O 1
ATOM 4734 N N . MET B 1 146 ? 26.375 -10.477 9.719 1 95.56 146 MET B N 1
ATOM 4735 C CA . MET B 1 146 ? 27.469 -11.164 9.047 1 95.56 146 MET B CA 1
ATOM 4736 C C . MET B 1 146 ? 28.328 -11.922 10.047 1 95.56 146 MET B C 1
ATOM 4738 O O . MET B 1 146 ? 28.844 -13.008 9.742 1 95.56 146 MET B O 1
ATOM 4742 N N . ALA B 1 147 ? 28.5 -11.359 11.211 1 96.88 147 ALA B N 1
ATOM 4743 C CA . ALA B 1 147 ? 29.297 -11.984 12.258 1 96.88 147 ALA B CA 1
ATOM 4744 C C . ALA B 1 147 ? 28.656 -13.273 12.75 1 96.88 147 ALA B C 1
ATOM 4746 O O . ALA B 1 147 ? 29.344 -14.211 13.148 1 96.88 147 ALA B O 1
ATOM 4747 N N . ALA B 1 148 ? 27.375 -13.312 12.672 1 96.06 148 ALA B N 1
ATOM 4748 C CA . ALA B 1 148 ? 26.641 -14.484 13.141 1 96.06 148 ALA B CA 1
ATOM 4749 C C . ALA B 1 148 ? 26.75 -15.633 12.133 1 96.06 148 ALA B C 1
ATOM 4751 O O . ALA B 1 148 ? 26.5 -16.797 12.477 1 96.06 148 ALA B O 1
ATOM 4752 N N . GLU B 1 149 ? 27.016 -15.328 10.883 1 96.38 149 GLU B N 1
ATOM 4753 C CA . GLU B 1 149 ? 27.172 -16.297 9.805 1 96.38 149 GLU B CA 1
ATOM 4754 C C . GLU B 1 149 ? 28.5 -16.078 9.07 1 96.38 149 GLU B C 1
ATOM 4756 O O . GLU B 1 149 ? 28.516 -15.727 7.891 1 96.38 149 GLU B O 1
ATOM 4761 N N . PRO B 1 150 ? 29.594 -16.453 9.727 1 94.62 150 PRO B N 1
ATOM 4762 C CA . PRO B 1 150 ? 30.891 -16.109 9.156 1 94.62 150 PRO B CA 1
ATOM 4763 C C . PRO B 1 150 ? 31.188 -16.844 7.852 1 94.62 150 PRO B C 1
ATOM 4765 O O . PRO B 1 150 ? 30.828 -18.016 7.715 1 94.62 150 PRO B O 1
ATOM 4768 N N . GLY B 1 151 ? 31.812 -16.109 6.938 1 94.5 151 GLY B N 1
ATOM 4769 C CA . GLY B 1 151 ? 32.281 -16.719 5.699 1 94.5 151 GLY B CA 1
ATOM 4770 C C . GLY B 1 151 ? 31.25 -16.719 4.602 1 94.5 151 GLY B C 1
ATOM 4771 O O . GLY B 1 151 ? 31.516 -17.141 3.475 1 94.5 151 GLY B O 1
ATOM 4772 N N . LEU B 1 152 ? 30.094 -16.297 4.812 1 95.69 152 LEU B N 1
ATOM 4773 C CA . LEU B 1 152 ? 29.016 -16.312 3.83 1 95.69 152 LEU B CA 1
ATOM 4774 C C . LEU B 1 152 ? 28.859 -14.945 3.18 1 95.69 152 LEU B C 1
ATOM 4776 O O . LEU B 1 152 ? 29.328 -13.938 3.719 1 95.69 152 LEU B O 1
ATOM 4780 N N . SER B 1 153 ? 28.328 -14.984 2.014 1 91.56 153 SER B N 1
ATOM 4781 C CA . SER B 1 153 ? 28.047 -13.727 1.334 1 91.56 153 SER B CA 1
ATOM 4782 C C . SER B 1 153 ? 26.859 -13.023 1.966 1 91.56 153 SER B C 1
ATOM 4784 O O . SER B 1 153 ? 26.031 -13.656 2.625 1 91.56 153 SER B O 1
ATOM 4786 N N . TRP B 1 154 ? 26.703 -11.68 1.718 1 89.12 154 TRP B N 1
ATOM 4787 C CA . TRP B 1 154 ? 25.656 -10.875 2.336 1 89.12 154 TRP B CA 1
ATOM 4788 C C . TRP B 1 154 ? 24.281 -11.344 1.88 1 89.12 154 TRP B C 1
ATOM 4790 O O . TRP B 1 154 ? 23.375 -11.516 2.697 1 89.12 154 TRP B O 1
ATOM 4800 N N . PRO B 1 155 ? 24.094 -11.625 0.58 1 88 155 PRO B N 1
ATOM 4801 C CA . PRO B 1 155 ? 22.781 -12.117 0.165 1 88 155 PRO B CA 1
ATOM 4802 C C . PRO B 1 155 ? 22.391 -13.422 0.849 1 88 155 PRO B C 1
ATOM 4804 O O . PRO B 1 155 ? 21.219 -13.617 1.201 1 88 155 PRO B O 1
ATOM 4807 N N . VAL B 1 156 ? 23.328 -14.258 1.046 1 93.75 156 VAL B N 1
ATOM 4808 C CA . VAL B 1 156 ? 23.047 -15.531 1.701 1 93.75 156 VAL B CA 1
ATOM 4809 C C . VAL B 1 156 ? 22.672 -15.289 3.162 1 93.75 156 VAL B C 1
ATOM 4811 O O . VAL B 1 156 ? 21.719 -15.898 3.674 1 93.75 156 VAL B O 1
ATOM 4814 N N . VAL B 1 157 ? 23.422 -14.406 3.807 1 94.12 157 VAL B N 1
ATOM 4815 C CA . VAL B 1 157 ? 23.141 -14.094 5.203 1 94.12 157 VAL B CA 1
ATOM 4816 C C . VAL B 1 157 ? 21.719 -13.539 5.332 1 94.12 157 VAL B C 1
ATOM 4818 O O . VAL B 1 157 ? 20.969 -13.93 6.234 1 94.12 157 VAL B O 1
ATOM 4821 N N . GLN B 1 158 ? 21.297 -12.688 4.422 1 90.12 158 GLN B N 1
ATOM 4822 C CA . GLN B 1 158 ? 19.953 -12.141 4.43 1 90.12 158 GLN B CA 1
ATOM 4823 C C . GLN B 1 158 ? 18.906 -13.242 4.23 1 90.12 158 GLN B C 1
ATOM 4825 O O . GLN B 1 158 ? 17.891 -13.266 4.914 1 90.12 158 GLN B O 1
ATOM 4830 N N . ARG B 1 159 ? 19.234 -14.055 3.332 1 93.31 159 ARG B N 1
ATOM 4831 C CA . ARG B 1 159 ? 18.281 -15.133 3.064 1 93.31 159 ARG B CA 1
ATOM 4832 C C . ARG B 1 159 ? 18.172 -16.062 4.266 1 93.31 159 ARG B C 1
ATOM 4834 O O . ARG B 1 159 ? 17.062 -16.516 4.602 1 93.31 159 ARG B O 1
ATOM 4841 N N . LEU B 1 160 ? 19.266 -16.344 4.895 1 96.44 160 LEU B N 1
ATOM 4842 C CA . LEU B 1 160 ? 19.234 -17.188 6.086 1 96.44 160 LEU B CA 1
ATOM 4843 C C . LEU B 1 160 ? 18.391 -16.562 7.18 1 96.44 160 LEU B C 1
ATOM 4845 O O . LEU B 1 160 ? 17.672 -17.266 7.898 1 96.44 160 LEU B O 1
ATOM 4849 N N . GLU B 1 161 ? 18.453 -15.242 7.312 1 92.94 161 GLU B N 1
ATOM 4850 C CA . GLU B 1 161 ? 17.594 -14.555 8.281 1 92.94 161 GLU B CA 1
ATOM 4851 C C . GLU B 1 161 ? 16.125 -14.766 7.965 1 92.94 161 GLU B C 1
ATOM 4853 O O . GLU B 1 161 ? 15.312 -14.984 8.875 1 92.94 161 GLU B O 1
ATOM 4858 N N . ASP B 1 162 ? 15.82 -14.695 6.719 1 92.56 162 ASP B N 1
ATOM 4859 C CA . ASP B 1 162 ? 14.445 -14.945 6.293 1 92.56 162 ASP B CA 1
ATOM 4860 C C . ASP B 1 162 ? 14.031 -16.375 6.594 1 92.56 162 ASP B C 1
ATOM 4862 O O . ASP B 1 162 ? 12.938 -16.625 7.105 1 92.56 162 ASP B O 1
ATOM 4866 N N . LEU B 1 163 ? 14.898 -17.266 6.246 1 97.06 163 LEU B N 1
ATOM 4867 C CA . LEU B 1 163 ? 14.594 -18.688 6.414 1 97.06 163 LEU B CA 1
ATOM 4868 C C . LEU B 1 163 ? 14.438 -19.031 7.891 1 97.06 163 LEU B C 1
ATOM 4870 O O . LEU B 1 163 ? 13.602 -19.859 8.25 1 97.06 163 LEU B O 1
ATOM 4874 N N . LYS B 1 164 ? 15.211 -18.438 8.75 1 97.12 164 LYS B N 1
ATOM 4875 C CA . LYS B 1 164 ? 15.055 -18.641 10.195 1 97.12 164 LYS B CA 1
ATOM 4876 C C . LYS B 1 164 ? 13.664 -18.219 10.656 1 97.12 164 LYS B C 1
ATOM 4878 O O . LYS B 1 164 ? 13.031 -18.906 11.453 1 97.12 164 LYS B O 1
ATOM 4883 N N . LEU B 1 165 ? 13.297 -17.078 10.156 1 95.5 165 LEU B N 1
ATOM 4884 C CA . LEU B 1 165 ? 11.969 -16.578 10.492 1 95.5 165 LEU B CA 1
ATOM 4885 C C . LEU B 1 165 ? 10.891 -17.531 9.992 1 95.5 165 LEU B C 1
ATOM 4887 O O . LEU B 1 165 ? 9.938 -17.828 10.719 1 95.5 165 LEU B O 1
ATOM 4891 N N . ILE B 1 166 ? 11.07 -18 8.812 1 97.25 166 ILE B N 1
ATOM 4892 C CA . ILE B 1 166 ? 10.125 -18.922 8.203 1 97.25 166 ILE B CA 1
ATOM 4893 C C . ILE B 1 166 ? 10.086 -20.219 9.016 1 97.25 166 ILE B C 1
ATOM 4895 O O . ILE B 1 166 ? 9.008 -20.766 9.289 1 97.25 166 ILE B O 1
ATOM 4899 N N . LEU B 1 167 ? 11.219 -20.703 9.375 1 98.31 167 LEU B N 1
ATOM 4900 C CA . LEU B 1 167 ? 11.312 -21.938 10.141 1 98.31 167 LEU B CA 1
ATOM 4901 C C . LEU B 1 167 ? 10.555 -21.812 11.453 1 98.31 167 LEU B C 1
ATOM 4903 O O . LEU B 1 167 ? 9.773 -22.703 11.805 1 98.31 167 LEU B O 1
ATOM 4907 N N . THR B 1 168 ? 10.758 -20.766 12.156 1 98.06 168 THR B N 1
ATOM 4908 C CA . THR B 1 168 ? 10.047 -20.531 13.414 1 98.06 168 THR B CA 1
ATOM 4909 C C . THR B 1 168 ? 8.539 -20.516 13.188 1 98.06 168 THR B C 1
ATOM 4911 O O . THR B 1 168 ? 7.793 -21.125 13.953 1 98.06 168 THR B O 1
ATOM 4914 N N . TRP B 1 169 ? 8.148 -19.875 12.156 1 97.06 169 TRP B N 1
ATOM 4915 C CA . TRP B 1 169 ? 6.73 -19.781 11.828 1 97.06 169 TRP B CA 1
ATOM 4916 C C . TRP B 1 169 ? 6.156 -21.156 11.508 1 97.06 169 TRP B C 1
ATOM 4918 O O . TRP B 1 169 ? 5.062 -21.5 11.953 1 97.06 169 TRP B O 1
ATOM 4928 N N . LEU B 1 170 ? 6.879 -21.906 10.742 1 97.62 170 LEU B N 1
ATOM 4929 C CA . LEU B 1 170 ? 6.445 -23.25 10.375 1 97.62 170 LEU B CA 1
ATOM 4930 C C . LEU B 1 170 ? 6.332 -24.141 11.609 1 97.62 170 LEU B C 1
ATOM 4932 O O . LEU B 1 170 ? 5.375 -24.906 11.742 1 97.62 170 LEU B O 1
ATOM 4936 N N . GLU B 1 171 ? 7.254 -24.062 12.445 1 97.38 171 GLU B N 1
ATOM 4937 C CA . GLU B 1 171 ? 7.242 -24.859 13.672 1 97.38 171 GLU B CA 1
ATOM 4938 C C . GLU B 1 171 ? 6.078 -24.453 14.57 1 97.38 171 GLU B C 1
ATOM 4940 O O . GLU B 1 171 ? 5.395 -25.328 15.125 1 97.38 171 GLU B O 1
ATOM 4945 N N . GLU B 1 172 ? 5.883 -23.188 14.68 1 96.44 172 GLU B N 1
ATOM 4946 C CA . GLU B 1 172 ? 4.781 -22.688 15.5 1 96.44 172 GLU B CA 1
ATOM 4947 C C . GLU B 1 172 ? 3.434 -23.109 14.922 1 96.44 172 GLU B C 1
ATOM 4949 O O . GLU B 1 172 ? 2.465 -23.281 15.664 1 96.44 172 GLU B O 1
ATOM 4954 N N . SER B 1 173 ? 3.371 -23.312 13.617 1 94.44 173 SER B N 1
ATOM 4955 C CA . SER B 1 173 ? 2.133 -23.719 12.961 1 94.44 173 SER B CA 1
ATOM 4956 C C . SER B 1 173 ? 2.043 -25.234 12.844 1 94.44 173 SER B C 1
ATOM 4958 O O . SER B 1 173 ? 1.248 -25.75 12.055 1 94.44 173 SER B O 1
ATOM 4960 N N . LYS B 1 174 ? 2.871 -25.969 13.5 1 96.31 174 LYS B N 1
ATOM 4961 C CA . LYS B 1 174 ? 2.912 -27.422 13.523 1 96.31 174 LYS B CA 1
ATOM 4962 C C . LYS B 1 174 ? 3.225 -28 12.148 1 96.31 174 LYS B C 1
ATOM 4964 O O . LYS B 1 174 ? 2.734 -29.062 11.789 1 96.31 174 LYS B O 1
ATOM 4969 N N . ASP B 1 175 ? 3.859 -27.25 11.336 1 96.56 175 ASP B N 1
ATOM 4970 C CA . ASP B 1 175 ? 4.332 -27.641 10.016 1 96.56 175 ASP B CA 1
ATOM 4971 C C . ASP B 1 175 ? 3.193 -28.219 9.164 1 96.56 175 ASP B C 1
ATOM 4973 O O . ASP B 1 175 ? 3.318 -29.297 8.602 1 96.56 175 ASP B O 1
ATOM 4977 N N . VAL B 1 176 ? 2.119 -27.547 9.117 1 94.62 176 VAL B N 1
ATOM 4978 C CA . VAL B 1 176 ? 0.93 -28 8.398 1 94.62 176 VAL B CA 1
ATOM 4979 C C . VAL B 1 176 ? 1.241 -28.141 6.914 1 94.62 176 VAL B C 1
ATOM 4981 O O . VAL B 1 176 ? 0.607 -28.938 6.215 1 94.62 176 VAL B O 1
ATOM 4984 N N . HIS B 1 177 ? 2.27 -27.531 6.465 1 94.62 177 HIS B N 1
ATOM 4985 C CA . HIS B 1 177 ? 2.607 -27.562 5.047 1 94.62 177 HIS B CA 1
ATOM 4986 C C . HIS B 1 177 ? 3.762 -28.516 4.773 1 94.62 177 HIS B C 1
ATOM 4988 O O . HIS B 1 177 ? 4.184 -28.672 3.627 1 94.62 177 HIS B O 1
ATOM 4994 N N . LYS B 1 178 ? 4.324 -29.094 5.84 1 97.19 178 LYS B N 1
ATOM 4995 C CA . LYS B 1 178 ? 5.371 -30.109 5.754 1 97.19 178 LYS B CA 1
ATOM 4996 C C . LYS B 1 178 ? 6.605 -29.562 5.047 1 97.19 178 LYS B C 1
ATOM 4998 O O . LYS B 1 178 ? 7.129 -30.188 4.121 1 97.19 178 LYS B O 1
ATOM 5003 N N . MET B 1 179 ? 7.043 -28.391 5.492 1 97.88 179 MET B N 1
ATOM 5004 C CA . MET B 1 179 ? 8.141 -27.719 4.797 1 97.88 179 MET B CA 1
ATOM 5005 C C . MET B 1 179 ? 9.336 -27.516 5.723 1 97.88 179 MET B C 1
ATOM 5007 O O . MET B 1 179 ? 10.375 -27.016 5.301 1 97.88 179 MET B O 1
ATOM 5011 N N . VAL B 1 180 ? 9.242 -27.938 6.98 1 98.19 180 VAL B N 1
ATOM 5012 C CA . VAL B 1 180 ? 10.305 -27.734 7.957 1 98.19 180 VAL B CA 1
ATOM 5013 C C . VAL B 1 180 ? 11.586 -28.406 7.469 1 98.19 180 VAL B C 1
ATOM 5015 O O . VAL B 1 180 ? 12.656 -27.797 7.441 1 98.19 180 VAL B O 1
ATOM 5018 N N . ASP B 1 181 ? 11.492 -29.672 7.035 1 97.81 181 ASP B N 1
ATOM 5019 C CA . ASP B 1 181 ? 12.656 -30.422 6.574 1 97.81 181 ASP B CA 1
ATOM 5020 C C . ASP B 1 181 ? 13.328 -29.734 5.391 1 97.81 181 ASP B C 1
ATOM 5022 O O . ASP B 1 181 ? 14.555 -29.672 5.305 1 97.81 181 ASP B O 1
ATOM 5026 N N . THR B 1 182 ? 12.5 -29.25 4.535 1 98.12 182 THR B N 1
ATOM 5027 C CA . THR B 1 182 ? 13.008 -28.578 3.344 1 98.12 182 THR B CA 1
ATOM 5028 C C . THR B 1 182 ? 13.781 -27.312 3.725 1 98.12 182 THR B C 1
ATOM 5030 O O . THR B 1 182 ? 14.891 -27.094 3.248 1 98.12 182 THR B O 1
ATOM 5033 N N . VAL B 1 183 ? 13.234 -26.469 4.59 1 98.38 183 VAL B N 1
ATOM 5034 C CA . VAL B 1 183 ? 13.867 -25.219 4.992 1 98.38 183 VAL B CA 1
ATOM 5035 C C . VAL B 1 183 ? 15.18 -25.516 5.707 1 98.38 183 VAL B C 1
ATOM 5037 O O . VAL B 1 183 ? 16.203 -24.859 5.445 1 98.38 183 VAL B O 1
ATOM 5040 N N . GLN B 1 184 ? 15.203 -26.516 6.535 1 98.5 184 GLN B N 1
ATOM 5041 C CA . GLN B 1 184 ? 16.422 -26.891 7.234 1 98.5 184 GLN B CA 1
ATOM 5042 C C . GLN B 1 184 ? 17.5 -27.359 6.258 1 98.5 184 GLN B C 1
ATOM 5044 O O . GLN B 1 184 ? 18.672 -26.969 6.383 1 98.5 184 GLN B O 1
ATOM 5049 N N . ALA B 1 185 ? 17.078 -28.156 5.332 1 98.5 185 ALA B N 1
ATOM 5050 C CA . ALA B 1 185 ? 18.016 -28.656 4.332 1 98.5 185 ALA B CA 1
ATOM 5051 C C . ALA B 1 185 ? 18.609 -27.5 3.523 1 98.5 185 ALA B C 1
ATOM 5053 O O . ALA B 1 185 ? 19.812 -27.484 3.242 1 98.5 185 ALA B O 1
ATOM 5054 N N . ILE B 1 186 ? 17.812 -26.547 3.131 1 98.19 186 ILE B N 1
ATOM 5055 C CA . ILE B 1 186 ? 18.25 -25.391 2.365 1 98.19 186 ILE B CA 1
ATOM 5056 C C . ILE B 1 186 ? 19.25 -24.594 3.188 1 98.19 186 ILE B C 1
ATOM 5058 O O . ILE B 1 186 ? 20.297 -24.172 2.674 1 98.19 186 ILE B O 1
ATOM 5062 N N . MET B 1 187 ? 18.938 -24.359 4.457 1 98.31 187 MET B N 1
ATOM 5063 C CA . MET B 1 187 ? 19.844 -23.625 5.332 1 98.31 187 MET B CA 1
ATOM 5064 C C . MET B 1 187 ? 21.203 -24.312 5.438 1 98.31 187 MET B C 1
ATOM 5066 O O . MET B 1 187 ? 22.25 -23.656 5.391 1 98.31 187 MET B O 1
ATOM 5070 N N . VAL B 1 188 ? 21.188 -25.609 5.527 1 98.25 188 VAL B N 1
ATOM 5071 C CA . VAL B 1 188 ? 22.422 -26.391 5.605 1 98.25 188 VAL B CA 1
ATOM 5072 C C . VAL B 1 188 ? 23.234 -26.203 4.324 1 98.25 188 VAL B C 1
ATOM 5074 O O . VAL B 1 188 ? 24.453 -26.031 4.367 1 98.25 188 VAL B O 1
ATOM 5077 N N . GLN B 1 189 ? 22.562 -26.203 3.197 1 97.88 189 GLN B N 1
ATOM 5078 C CA . GLN B 1 189 ? 23.25 -26.062 1.92 1 97.88 189 GLN B CA 1
ATOM 5079 C C . GLN B 1 189 ? 23.844 -24.656 1.764 1 97.88 189 GLN B C 1
ATOM 5081 O O . GLN B 1 189 ? 24.938 -24.5 1.229 1 97.88 189 GLN B O 1
ATOM 5086 N N . TYR B 1 190 ? 23.156 -23.672 2.189 1 97.31 190 TYR B N 1
ATOM 5087 C CA . TYR B 1 190 ? 23.703 -22.328 2.166 1 97.31 190 TYR B CA 1
ATOM 5088 C C . TYR B 1 190 ? 24.938 -22.234 3.059 1 97.31 190 TYR B C 1
ATOM 5090 O O . TYR B 1 190 ? 25.969 -21.688 2.656 1 97.31 190 TYR B O 1
ATOM 5098 N N . ARG B 1 191 ? 24.906 -22.797 4.234 1 97.69 191 ARG B N 1
ATOM 5099 C CA . ARG B 1 191 ? 25.984 -22.688 5.203 1 97.69 191 ARG B CA 1
ATOM 5100 C C . ARG B 1 191 ? 27.203 -23.484 4.754 1 97.69 191 ARG B C 1
ATOM 5102 O O . ARG B 1 191 ? 28.344 -23.109 5.031 1 97.69 191 ARG B O 1
ATOM 5109 N N . SER B 1 192 ? 26.969 -24.547 4.055 1 96.5 192 SER B N 1
ATOM 5110 C CA . SER B 1 192 ? 28.078 -25.375 3.574 1 96.5 192 SER B CA 1
ATOM 5111 C C . SER B 1 192 ? 28.688 -24.797 2.303 1 96.5 192 SER B C 1
ATOM 5113 O O . SER B 1 192 ? 29.766 -25.203 1.893 1 96.5 192 SER B O 1
ATOM 5115 N N . GLY B 1 193 ? 27.906 -23.891 1.645 1 94.56 193 GLY B N 1
ATOM 5116 C CA . GLY B 1 193 ? 28.375 -23.328 0.398 1 94.56 193 GLY B CA 1
ATOM 5117 C C . GLY B 1 193 ? 27.953 -24.109 -0.825 1 94.56 193 GLY B C 1
ATOM 5118 O O . GLY B 1 193 ? 28.234 -23.703 -1.958 1 94.56 193 GLY B O 1
ATOM 5119 N N . ALA B 1 194 ? 27.219 -25.156 -0.617 1 94.5 194 ALA B N 1
ATOM 5120 C CA . ALA B 1 194 ? 26.75 -25.969 -1.733 1 94.5 194 ALA B CA 1
ATOM 5121 C C . ALA B 1 194 ? 25.703 -25.219 -2.557 1 94.5 194 ALA B C 1
ATOM 5123 O O . ALA B 1 194 ? 25.5 -25.516 -3.732 1 94.5 194 ALA B O 1
ATOM 5124 N N . LEU B 1 195 ? 25.031 -24.297 -1.945 1 94.44 195 LEU B N 1
ATOM 5125 C CA . LEU B 1 195 ? 24.078 -23.406 -2.596 1 94.44 195 LEU B CA 1
ATOM 5126 C C . LEU B 1 195 ? 24.453 -21.953 -2.361 1 94.44 195 LEU B C 1
ATOM 5128 O O . LEU B 1 195 ? 24.875 -21.578 -1.268 1 94.44 195 LEU B O 1
ATOM 5132 N N . ASP B 1 196 ? 24.312 -21.219 -3.422 1 91.56 196 ASP B N 1
ATOM 5133 C CA . ASP B 1 196 ? 24.5 -19.766 -3.324 1 91.56 196 ASP B CA 1
ATOM 5134 C C . ASP B 1 196 ? 23.25 -19.016 -3.783 1 91.56 196 ASP B C 1
ATOM 5136 O O . ASP B 1 196 ? 22.406 -19.578 -4.492 1 91.56 196 ASP B O 1
ATOM 5140 N N . TRP B 1 197 ? 23.172 -17.844 -3.289 1 89.5 197 TRP B N 1
ATOM 5141 C CA . TRP B 1 197 ? 22.031 -17.031 -3.68 1 89.5 197 TRP B CA 1
ATOM 5142 C C . TRP B 1 197 ? 22.297 -16.297 -4.988 1 89.5 197 TRP B C 1
ATOM 5144 O O . TRP B 1 197 ? 23.328 -15.641 -5.133 1 89.5 197 TRP B O 1
ATOM 5154 N N . HIS B 1 198 ? 21.438 -16.484 -5.875 1 81.19 198 HIS B N 1
ATOM 5155 C CA . HIS B 1 198 ? 21.406 -15.734 -7.129 1 81.19 198 HIS B CA 1
ATOM 5156 C C . HIS B 1 198 ? 19.984 -15.344 -7.516 1 81.19 198 HIS B C 1
ATOM 5158 O O . HIS B 1 198 ? 19.109 -16.203 -7.621 1 81.19 198 HIS B O 1
ATOM 5164 N N . PRO B 1 199 ? 19.781 -14.125 -7.785 1 76.94 199 PRO B N 1
ATOM 5165 C CA . PRO B 1 199 ? 18.422 -13.648 -7.988 1 76.94 199 PRO B CA 1
ATOM 5166 C C . PRO B 1 199 ? 17.766 -14.234 -9.234 1 76.94 199 PRO B C 1
ATOM 5168 O O . PRO B 1 199 ? 16.531 -14.219 -9.367 1 76.94 199 PRO B O 1
ATOM 5171 N N . ASP B 1 200 ? 18.5 -14.789 -10.148 1 78.62 200 ASP B N 1
ATOM 5172 C CA . ASP B 1 200 ? 17.938 -15.234 -11.422 1 78.62 200 ASP B CA 1
ATOM 5173 C C . ASP B 1 200 ? 17.719 -16.734 -11.43 1 78.62 200 ASP B C 1
ATOM 5175 O O . ASP B 1 200 ? 17.219 -17.297 -12.414 1 78.62 200 ASP B O 1
ATOM 5179 N N . PHE B 1 201 ? 18.094 -17.344 -10.328 1 87.62 201 PHE B N 1
ATOM 5180 C CA . PHE B 1 201 ? 18.031 -18.812 -10.367 1 87.62 201 PHE B CA 1
ATOM 5181 C C . PHE B 1 201 ? 17.203 -19.344 -9.219 1 87.62 201 PHE B C 1
ATOM 5183 O O . PHE B 1 201 ? 17.078 -18.703 -8.18 1 87.62 201 PHE B O 1
ATOM 5190 N N . VAL B 1 202 ? 16.672 -20.516 -9.5 1 93.12 202 VAL B N 1
ATOM 5191 C CA . VAL B 1 202 ? 15.883 -21.203 -8.484 1 93.12 202 VAL B CA 1
ATOM 5192 C C . VAL B 1 202 ? 16.344 -22.656 -8.367 1 93.12 202 VAL B C 1
ATOM 5194 O O . VAL B 1 202 ? 17.062 -23.156 -9.242 1 93.12 202 VAL B O 1
ATOM 5197 N N . THR B 1 203 ? 16.047 -23.281 -7.309 1 95.88 203 THR B N 1
ATOM 5198 C CA . THR B 1 203 ? 16.094 -24.719 -7.109 1 95.88 203 THR B CA 1
ATOM 5199 C C . THR B 1 203 ? 14.742 -25.234 -6.598 1 95.88 203 THR B C 1
ATOM 5201 O O . THR B 1 203 ? 14.047 -24.531 -5.867 1 95.88 203 THR B O 1
ATOM 5204 N N . TYR B 1 204 ? 14.375 -26.453 -7.047 1 97.19 204 TYR B N 1
ATOM 5205 C CA . TYR B 1 204 ? 13.148 -27.078 -6.586 1 97.19 204 TYR B CA 1
ATOM 5206 C C . TYR B 1 204 ? 13.43 -28.094 -5.492 1 97.19 204 TYR B C 1
ATOM 5208 O O . TYR B 1 204 ? 14.43 -28.812 -5.551 1 97.19 204 TYR B O 1
ATOM 5216 N N . TRP B 1 205 ? 12.57 -28.078 -4.52 1 98.06 205 TRP B N 1
ATOM 5217 C CA . TRP B 1 205 ? 12.711 -28.969 -3.371 1 98.06 205 TRP B CA 1
ATOM 5218 C C . TRP B 1 205 ? 11.375 -29.641 -3.031 1 98.06 205 TRP B C 1
ATOM 5220 O O . TRP B 1 205 ? 10.312 -29.047 -3.256 1 98.06 205 TRP B O 1
ATOM 5230 N N . HIS B 1 206 ? 11.406 -30.828 -2.504 1 97.44 206 HIS B N 1
ATOM 5231 C CA . HIS B 1 206 ? 10.242 -31.516 -1.965 1 97.44 206 HIS B CA 1
ATOM 5232 C C . HIS B 1 206 ? 10.617 -32.375 -0.763 1 97.44 206 HIS B C 1
ATOM 5234 O O . HIS B 1 206 ? 11.516 -33.219 -0.854 1 97.44 206 HIS B O 1
ATOM 5240 N N . ALA B 1 207 ? 10.016 -32.125 0.328 1 95.69 207 ALA B N 1
ATOM 5241 C CA . ALA B 1 207 ? 10.164 -32.938 1.541 1 95.69 207 ALA B CA 1
ATOM 5242 C C . ALA B 1 207 ? 11.633 -33.094 1.925 1 95.69 207 ALA B C 1
ATOM 5244 O O . ALA B 1 207 ? 12.109 -34.188 2.186 1 95.69 207 ALA B O 1
ATOM 5245 N N . GLY B 1 208 ? 12.359 -32 1.774 1 96.25 208 GLY B N 1
ATOM 5246 C CA . GLY B 1 208 ? 13.734 -31.953 2.242 1 96.25 208 GLY B CA 1
ATOM 5247 C C . GLY B 1 208 ? 14.742 -32.375 1.181 1 96.25 208 GLY B C 1
ATOM 5248 O O . GLY B 1 208 ? 15.953 -32.312 1.415 1 96.25 208 GLY B O 1
ATOM 5249 N N . VAL B 1 209 ? 14.227 -32.719 0.036 1 96.75 209 VAL B N 1
ATOM 5250 C CA . VAL B 1 209 ? 15.109 -33.25 -1.004 1 96.75 209 VAL B CA 1
ATOM 5251 C C . VAL B 1 209 ? 15.188 -32.25 -2.158 1 96.75 209 VAL B C 1
ATOM 5253 O O . VAL B 1 209 ? 14.164 -31.75 -2.629 1 96.75 209 VAL B O 1
ATOM 5256 N N . GLN B 1 210 ? 16.391 -32 -2.584 1 97.31 210 GLN B N 1
ATOM 5257 C CA . GLN B 1 210 ? 16.609 -31.125 -3.736 1 97.31 210 GLN B CA 1
ATOM 5258 C C . GLN B 1 210 ? 16.359 -31.875 -5.043 1 97.31 210 GLN B C 1
ATOM 5260 O O . GLN B 1 210 ? 16.938 -32.938 -5.27 1 97.31 210 GLN B O 1
ATOM 5265 N N . LEU B 1 211 ? 15.578 -31.266 -5.906 1 96.62 211 LEU B N 1
ATOM 5266 C CA . LEU B 1 211 ? 15.141 -31.969 -7.105 1 96.62 211 LEU B CA 1
ATOM 5267 C C . LEU B 1 211 ? 15.961 -31.531 -8.32 1 96.62 211 LEU B C 1
ATOM 5269 O O . LEU B 1 211 ? 15.945 -32.219 -9.352 1 96.62 211 LEU B O 1
ATOM 5273 N N . CYS B 1 212 ? 16.609 -30.391 -8.234 1 95.81 212 CYS B N 1
ATOM 5274 C CA . CYS B 1 212 ? 17.391 -29.891 -9.359 1 95.81 212 CYS B CA 1
ATOM 5275 C C . CYS B 1 212 ? 18.5 -28.953 -8.883 1 95.81 212 CYS B C 1
ATOM 5277 O O . CYS B 1 212 ? 18.484 -28.5 -7.742 1 95.81 212 CYS B O 1
ATOM 5279 N N . LEU B 1 213 ? 19.453 -28.719 -9.75 1 94.44 213 LEU B N 1
ATOM 5280 C CA . LEU B 1 213 ? 20.469 -27.703 -9.516 1 94.44 213 LEU B CA 1
ATOM 5281 C C . LEU B 1 213 ? 19.984 -26.328 -9.961 1 94.44 213 LEU B C 1
ATOM 5283 O O . LEU B 1 213 ? 18.922 -26.203 -10.578 1 94.44 213 LEU B O 1
ATOM 5287 N N . PRO B 1 214 ? 20.672 -25.25 -9.555 1 93.44 214 PRO B N 1
ATOM 5288 C CA . PRO B 1 214 ? 20.219 -23.906 -9.859 1 93.44 214 PRO B CA 1
ATOM 5289 C C . PRO B 1 214 ? 19.953 -23.688 -11.352 1 93.44 214 PRO B C 1
ATOM 5291 O O . PRO B 1 214 ? 20.766 -24.078 -12.188 1 93.44 214 PRO B O 1
ATOM 5294 N N . ARG B 1 215 ? 18.859 -23.016 -11.625 1 90.56 215 ARG B N 1
ATOM 5295 C CA . ARG B 1 215 ? 18.422 -22.828 -13.008 1 90.56 215 ARG B CA 1
ATOM 5296 C C . ARG B 1 215 ? 17.422 -21.672 -13.109 1 90.56 215 ARG B C 1
ATOM 5298 O O . ARG B 1 215 ? 16.828 -21.266 -12.102 1 90.56 215 ARG B O 1
ATOM 5305 N N . PRO B 1 216 ? 17.219 -21.078 -14.281 1 86.56 216 PRO B N 1
ATOM 5306 C CA . PRO B 1 216 ? 16.172 -20.062 -14.438 1 86.56 216 PRO B CA 1
ATOM 5307 C C . PRO B 1 216 ? 14.766 -20.625 -14.18 1 86.56 216 PRO B C 1
ATOM 5309 O O . PRO B 1 216 ? 14.5 -21.797 -14.461 1 86.56 216 PRO B O 1
ATOM 5312 N N . PHE B 1 217 ? 13.938 -19.859 -13.719 1 89.12 217 PHE B N 1
ATOM 5313 C CA . PHE B 1 217 ? 12.578 -20.266 -13.398 1 89.12 217 PHE B CA 1
ATOM 5314 C C . PHE B 1 217 ? 11.703 -20.266 -14.648 1 89.12 217 PHE B C 1
ATOM 5316 O O . PHE B 1 217 ? 11.695 -19.297 -15.406 1 89.12 217 PHE B O 1
ATOM 5323 N N . HIS B 1 218 ? 10.938 -21.297 -14.883 1 86.12 218 HIS B N 1
ATOM 5324 C CA . HIS B 1 218 ? 9.922 -21.438 -15.922 1 86.12 218 HIS B CA 1
ATOM 5325 C C . HIS B 1 218 ? 8.656 -22.078 -15.375 1 86.12 218 HIS B C 1
ATOM 5327 O O . HIS B 1 218 ? 8.711 -23.156 -14.781 1 86.12 218 HIS B O 1
ATOM 5333 N N . TRP B 1 219 ? 7.539 -21.5 -15.656 1 89.44 219 TRP B N 1
ATOM 5334 C CA . TRP B 1 219 ? 6.273 -21.969 -15.094 1 89.44 219 TRP B CA 1
ATOM 5335 C C . TRP B 1 219 ? 5.996 -23.422 -15.5 1 89.44 219 TRP B C 1
ATOM 5337 O O . TRP B 1 219 ? 5.551 -24.219 -14.68 1 89.44 219 TRP B O 1
ATOM 5347 N N . ASP B 1 220 ? 6.195 -23.734 -16.734 1 86.31 220 ASP B N 1
ATOM 5348 C CA . ASP B 1 220 ? 5.879 -25.078 -17.234 1 86.31 220 ASP B CA 1
ATOM 5349 C C . ASP B 1 220 ? 6.719 -26.141 -16.516 1 86.31 220 ASP B C 1
ATOM 5351 O O . ASP B 1 220 ? 6.203 -27.188 -16.125 1 86.31 220 ASP B O 1
ATOM 5355 N N . GLU B 1 221 ? 8 -25.828 -16.359 1 88.62 221 GLU B N 1
ATOM 5356 C CA . GLU B 1 221 ? 8.875 -26.734 -15.625 1 88.62 221 GLU B CA 1
ATOM 5357 C C . GLU B 1 221 ? 8.43 -26.875 -14.172 1 88.62 221 GLU B C 1
ATOM 5359 O O . GLU B 1 221 ? 8.367 -27.984 -13.641 1 88.62 221 GLU B O 1
ATOM 5364 N N . TYR B 1 222 ? 8.148 -25.875 -13.516 1 92.69 222 TYR B N 1
ATOM 5365 C CA . TYR B 1 222 ? 7.648 -25.844 -12.148 1 92.69 222 TYR B CA 1
ATOM 5366 C C . TYR B 1 222 ? 6.402 -26.703 -12 1 92.69 222 TYR B C 1
ATOM 5368 O O . TYR B 1 222 ? 6.32 -27.547 -11.102 1 92.69 222 TYR B O 1
ATOM 5376 N N . ARG B 1 223 ? 5.449 -26.516 -12.93 1 91.56 223 ARG B N 1
ATOM 5377 C CA . ARG B 1 223 ? 4.195 -27.266 -12.875 1 91.56 223 ARG B CA 1
ATOM 5378 C C . ARG B 1 223 ? 4.453 -28.766 -12.984 1 91.56 223 ARG B C 1
ATOM 5380 O O . ARG B 1 223 ? 3.873 -29.562 -12.234 1 91.56 223 ARG B O 1
ATOM 5387 N N . TYR B 1 224 ? 5.289 -29.141 -13.906 1 90.38 224 TYR B N 1
ATOM 5388 C CA . TYR B 1 224 ? 5.609 -30.547 -14.125 1 90.38 224 TYR B CA 1
ATOM 5389 C C . TYR B 1 224 ? 6.215 -31.172 -12.867 1 90.38 224 TYR B C 1
ATOM 5391 O O . TYR B 1 224 ? 5.758 -32.219 -12.398 1 90.38 224 TYR B O 1
ATOM 5399 N N . LEU B 1 225 ? 7.223 -30.469 -12.297 1 93.62 225 LEU B N 1
ATOM 5400 C CA . LEU B 1 225 ? 7.918 -31 -11.133 1 93.62 225 LEU B CA 1
ATOM 5401 C C . LEU B 1 225 ? 7 -31.031 -9.914 1 93.62 225 LEU B C 1
ATOM 5403 O O . LEU B 1 225 ? 7.031 -32 -9.141 1 93.62 225 LEU B O 1
ATOM 5407 N N . HIS B 1 226 ? 6.219 -30 -9.766 1 94.69 226 HIS B N 1
ATOM 5408 C CA . HIS B 1 226 ? 5.27 -29.938 -8.656 1 94.69 226 HIS B CA 1
ATOM 5409 C C . HIS B 1 226 ? 4.277 -31.094 -8.719 1 94.69 226 HIS B C 1
ATOM 5411 O O . HIS B 1 226 ? 4.074 -31.781 -7.719 1 94.69 226 HIS B O 1
ATOM 5417 N N . ASP B 1 227 ? 3.689 -31.297 -9.867 1 91.88 227 ASP B N 1
ATOM 5418 C CA . ASP B 1 227 ? 2.67 -32.312 -10.016 1 91.88 227 ASP B CA 1
ATOM 5419 C C . ASP B 1 227 ? 3.279 -33.719 -9.883 1 91.88 227 ASP B C 1
ATOM 5421 O O . ASP B 1 227 ? 2.697 -34.594 -9.25 1 91.88 227 ASP B O 1
ATOM 5425 N N . LYS B 1 228 ? 4.422 -33.906 -10.492 1 91.56 228 LYS B N 1
ATOM 5426 C CA . LYS B 1 228 ? 5.105 -35.188 -10.406 1 91.56 228 LYS B CA 1
ATOM 5427 C C . LYS B 1 228 ? 5.414 -35.531 -8.953 1 91.56 228 LYS B C 1
ATOM 5429 O O . LYS B 1 228 ? 5.344 -36.719 -8.57 1 91.56 228 LYS B O 1
ATOM 5434 N N . SER B 1 229 ? 5.676 -34.562 -8.211 1 93.62 229 SER B N 1
ATOM 5435 C CA . SER B 1 229 ? 6.043 -34.781 -6.812 1 93.62 229 SER B CA 1
ATOM 5436 C C . SER B 1 229 ? 4.82 -34.719 -5.906 1 93.62 229 SER B C 1
ATOM 5438 O O . SER B 1 229 ? 4.945 -34.781 -4.684 1 93.62 229 SER B O 1
ATOM 5440 N N . GLN B 1 230 ? 3.635 -34.5 -6.461 1 91.44 230 GLN B N 1
ATOM 5441 C CA . GLN B 1 230 ? 2.453 -34.25 -5.637 1 91.44 230 GLN B CA 1
ATOM 5442 C C . GLN B 1 230 ? 2.715 -33.188 -4.59 1 91.44 230 GLN B C 1
ATOM 5444 O O . GLN B 1 230 ? 2.465 -33.375 -3.402 1 91.44 230 GLN B O 1
ATOM 5449 N N . GLY B 1 231 ? 3.139 -32.031 -5.074 1 92.38 231 GLY B N 1
ATOM 5450 C CA . GLY B 1 231 ? 3.793 -31 -4.293 1 92.38 231 GLY B CA 1
ATOM 5451 C C . GLY B 1 231 ? 2.818 -30.078 -3.57 1 92.38 231 GLY B C 1
ATOM 5452 O O . GLY B 1 231 ? 3.16 -28.953 -3.217 1 92.38 231 GLY B O 1
ATOM 5453 N N . HIS B 1 232 ? 1.579 -30.5 -3.322 1 88.94 232 HIS B N 1
ATOM 5454 C CA . HIS B 1 232 ? 0.641 -29.656 -2.594 1 88.94 232 HIS B CA 1
ATOM 5455 C C . HIS B 1 232 ? 1.105 -29.422 -1.16 1 88.94 232 HIS B C 1
ATOM 5457 O O . HIS B 1 232 ? 0.745 -28.422 -0.54 1 88.94 232 HIS B O 1
ATOM 5463 N N . GLU B 1 233 ? 1.895 -30.312 -0.747 1 90.81 233 GLU B N 1
ATOM 5464 C CA . GLU B 1 233 ? 2.6 -30.172 0.524 1 90.81 233 GLU B CA 1
ATOM 5465 C C . GLU B 1 233 ? 4.086 -30.484 0.368 1 90.81 233 GLU B C 1
ATOM 5467 O O . GLU B 1 233 ? 4.465 -31.359 -0.42 1 90.81 233 GLU B O 1
ATOM 5472 N N . GLY B 1 234 ? 4.824 -29.719 1.004 1 94.25 234 GLY B N 1
ATOM 5473 C CA . GLY B 1 234 ? 6.242 -30.031 1.102 1 94.25 234 GLY B CA 1
ATOM 5474 C C . GLY B 1 234 ? 7.051 -29.484 -0.062 1 94.25 234 GLY B C 1
ATOM 5475 O O . GLY B 1 234 ? 8.281 -29.594 -0.074 1 94.25 234 GLY B O 1
ATOM 5476 N N . PHE B 1 235 ? 6.402 -28.969 -1.061 1 96.31 235 PHE B N 1
ATOM 5477 C CA . PHE B 1 235 ? 7.102 -28.438 -2.229 1 96.31 235 PHE B CA 1
ATOM 5478 C C . PHE B 1 235 ? 7.613 -27.031 -1.964 1 96.31 235 PHE B C 1
ATOM 5480 O O . PHE B 1 235 ? 6.961 -26.25 -1.27 1 96.31 235 PHE B O 1
ATOM 5487 N N . TRP B 1 236 ? 8.805 -26.719 -2.547 1 97.5 236 TRP B N 1
ATOM 5488 C CA . TRP B 1 236 ? 9.461 -25.453 -2.281 1 97.5 236 TRP B CA 1
ATOM 5489 C C . TRP B 1 236 ? 10.312 -25.016 -3.471 1 97.5 236 TRP B C 1
ATOM 5491 O O . TRP B 1 236 ? 11.086 -25.797 -4.008 1 97.5 236 TRP B O 1
ATOM 5501 N N . VAL B 1 237 ? 10.031 -23.828 -3.896 1 96.19 237 VAL B N 1
ATOM 5502 C CA . VAL B 1 237 ? 10.898 -23.219 -4.898 1 96.19 237 VAL B CA 1
ATOM 5503 C C . VAL B 1 237 ? 11.852 -22.219 -4.227 1 96.19 237 VAL B C 1
ATOM 5505 O O . VAL B 1 237 ? 11.453 -21.109 -3.885 1 96.19 237 VAL B O 1
ATOM 5508 N N . GLU B 1 238 ? 13.094 -22.547 -4.098 1 95.88 238 GLU B N 1
ATOM 5509 C CA . GLU B 1 238 ? 14.086 -21.656 -3.492 1 95.88 238 GLU B CA 1
ATOM 5510 C C . GLU B 1 238 ? 14.656 -20.688 -4.52 1 95.88 238 GLU B C 1
ATOM 5512 O O . GLU B 1 238 ? 15.094 -21.094 -5.598 1 95.88 238 GLU B O 1
ATOM 5517 N N . GLY B 1 239 ? 14.586 -19.453 -4.191 1 90.88 239 GLY B N 1
ATOM 5518 C CA . GLY B 1 239 ? 15.133 -18.438 -5.074 1 90.88 239 GLY B CA 1
ATOM 5519 C C . GLY B 1 239 ? 14.078 -17.531 -5.672 1 90.88 239 GLY B C 1
ATOM 5520 O O . GLY B 1 239 ? 14.391 -16.469 -6.207 1 90.88 239 GLY B O 1
ATOM 5521 N N . ILE B 1 240 ? 12.867 -18 -5.527 1 88.44 240 ILE B N 1
ATOM 5522 C CA . ILE B 1 240 ? 11.789 -17.234 -6.152 1 88.44 240 ILE B CA 1
ATOM 5523 C C . ILE B 1 240 ? 11.438 -16.031 -5.277 1 88.44 240 ILE B C 1
ATOM 5525 O O . ILE B 1 240 ? 11.047 -14.977 -5.789 1 88.44 240 ILE B O 1
ATOM 5529 N N . PHE B 1 241 ? 11.539 -16.297 -3.945 1 84.44 241 PHE B N 1
ATOM 5530 C CA . PHE B 1 241 ? 11.328 -15.234 -2.975 1 84.44 241 PHE B CA 1
ATOM 5531 C C . PHE B 1 241 ? 12.594 -14.969 -2.17 1 84.44 241 PHE B C 1
ATOM 5533 O O . PHE B 1 241 ? 13.273 -15.906 -1.747 1 84.44 241 PHE B O 1
ATOM 5540 N N . GLY B 1 242 ? 13.102 -13.836 -2.176 1 75.25 242 GLY B N 1
ATOM 5541 C CA . GLY B 1 242 ? 14.328 -13.625 -1.415 1 75.25 242 GLY B CA 1
ATOM 5542 C C . GLY B 1 242 ? 14.734 -12.164 -1.327 1 75.25 242 GLY B C 1
ATOM 5543 O O . GLY B 1 242 ? 13.914 -11.273 -1.565 1 75.25 242 GLY B O 1
ATOM 5544 N N . PRO B 1 243 ? 16 -12.203 -0.816 1 71.75 243 PRO B N 1
ATOM 5545 C CA . PRO B 1 243 ? 16.5 -10.844 -0.617 1 71.75 243 PRO B CA 1
ATOM 5546 C C . PRO B 1 243 ? 16.609 -10.055 -1.922 1 71.75 243 PRO B C 1
ATOM 5548 O O . PRO B 1 243 ? 16.828 -10.641 -2.984 1 71.75 243 PRO B O 1
ATOM 5551 N N . GLY B 1 244 ? 16.375 -8.805 -1.838 1 61.09 244 GLY B N 1
ATOM 5552 C CA . GLY B 1 244 ? 16.469 -7.898 -2.971 1 61.09 244 GLY B CA 1
ATOM 5553 C C . GLY B 1 244 ? 15.336 -6.891 -3.012 1 61.09 244 GLY B C 1
ATOM 5554 O O . GLY B 1 244 ? 14.352 -7.02 -2.275 1 61.09 244 GLY B O 1
ATOM 5555 N N . PRO B 1 245 ? 15.773 -5.859 -3.662 1 53.38 245 PRO B N 1
ATOM 5556 C CA . PRO B 1 245 ? 14.742 -4.82 -3.668 1 53.38 245 PRO B CA 1
ATOM 5557 C C . PRO B 1 245 ? 13.414 -5.309 -4.242 1 53.38 245 PRO B C 1
ATOM 5559 O O . PRO B 1 245 ? 13.391 -5.988 -5.27 1 53.38 245 PRO B O 1
ATOM 5562 N N . GLY B 1 246 ? 12.406 -5.434 -3.418 1 54.06 246 GLY B N 1
ATOM 5563 C CA . GLY B 1 246 ? 11.094 -5.77 -3.947 1 54.06 246 GLY B CA 1
ATOM 5564 C C . GLY B 1 246 ? 10.656 -4.852 -5.074 1 54.06 246 GLY B C 1
ATOM 5565 O O . GLY B 1 246 ? 11.133 -3.723 -5.188 1 54.06 246 GLY B O 1
ATOM 5566 N N . LEU B 1 247 ? 9.922 -5.316 -6.02 1 53.19 247 LEU B N 1
ATOM 5567 C CA . LEU B 1 247 ? 9.32 -4.605 -7.141 1 53.19 247 LEU B CA 1
ATOM 5568 C C . LEU B 1 247 ? 8.648 -3.32 -6.672 1 53.19 247 LEU B C 1
ATOM 5570 O O . LEU B 1 247 ? 8.578 -2.342 -7.418 1 53.19 247 LEU B O 1
ATOM 5574 N N . SER B 1 248 ? 8.344 -3.371 -5.457 1 53.34 248 SER B N 1
ATOM 5575 C CA . SER B 1 248 ? 7.574 -2.244 -4.941 1 53.34 248 SER B CA 1
ATOM 5576 C C . SER B 1 248 ? 8.461 -1.03 -4.695 1 53.34 248 SER B C 1
ATOM 5578 O O . SER B 1 248 ? 7.984 0.104 -4.676 1 53.34 248 SER B O 1
ATOM 5580 N N . LYS B 1 249 ? 9.75 -1.245 -4.656 1 57.59 249 LYS B N 1
ATOM 5581 C CA . LYS B 1 249 ? 10.641 -0.132 -4.34 1 57.59 249 LYS B CA 1
ATOM 5582 C C . LYS B 1 249 ? 10.867 0.756 -5.562 1 57.59 249 LYS B C 1
ATOM 5584 O O . LYS B 1 249 ? 11.461 1.831 -5.453 1 57.59 249 LYS B O 1
ATOM 5589 N N . THR B 1 250 ? 10.203 0.372 -6.609 1 59.94 250 THR B N 1
ATOM 5590 C CA . THR B 1 250 ? 10.305 1.183 -7.816 1 59.94 250 THR B CA 1
ATOM 5591 C C . THR B 1 250 ? 9.352 2.373 -7.75 1 59.94 250 THR B C 1
ATOM 5593 O O . THR B 1 250 ? 9.469 3.312 -8.539 1 59.94 250 THR B O 1
ATOM 5596 N N . SER B 1 251 ? 8.617 2.396 -6.77 1 70 251 SER B N 1
ATOM 5597 C CA . SER B 1 251 ? 7.672 3.496 -6.629 1 70 251 SER B CA 1
ATOM 5598 C C . SER B 1 251 ? 8.086 4.445 -5.512 1 70 251 SER B C 1
ATOM 5600 O O . SER B 1 251 ? 7.234 5.027 -4.836 1 70 251 SER B O 1
ATOM 5602 N N . MET B 1 252 ? 9.422 4.586 -5.395 1 76.94 252 MET B N 1
ATOM 5603 C CA . MET B 1 252 ? 9.914 5.527 -4.395 1 76.94 252 MET B CA 1
ATOM 5604 C C . MET B 1 252 ? 9.836 6.961 -4.91 1 76.94 252 MET B C 1
ATOM 5606 O O . MET B 1 252 ? 10.188 7.23 -6.062 1 76.94 252 MET B O 1
ATOM 5610 N N . VAL B 1 253 ? 9.344 7.836 -4.066 1 83.19 253 VAL B N 1
ATOM 5611 C CA . VAL B 1 253 ? 9.266 9.258 -4.395 1 83.19 253 VAL B CA 1
ATOM 5612 C C . VAL B 1 253 ? 9.906 10.086 -3.279 1 83.19 253 VAL B C 1
ATOM 5614 O O . VAL B 1 253 ? 9.984 9.633 -2.133 1 83.19 253 VAL B O 1
ATOM 5617 N N . ARG B 1 254 ? 10.383 11.227 -3.746 1 88.06 254 ARG B N 1
ATOM 5618 C CA . ARG B 1 254 ? 10.922 12.156 -2.758 1 88.06 254 ARG B CA 1
ATOM 5619 C C . ARG B 1 254 ? 9.945 13.289 -2.482 1 88.06 254 ARG B C 1
ATOM 5621 O O . ARG B 1 254 ? 9.523 13.992 -3.406 1 88.06 254 ARG B O 1
ATOM 5628 N N . LEU B 1 255 ? 9.586 13.422 -1.26 1 92.88 255 LEU B N 1
ATOM 5629 C CA . LEU B 1 255 ? 8.727 14.516 -0.821 1 92.88 255 LEU B CA 1
ATOM 5630 C C . LEU B 1 255 ? 9.43 15.375 0.227 1 92.88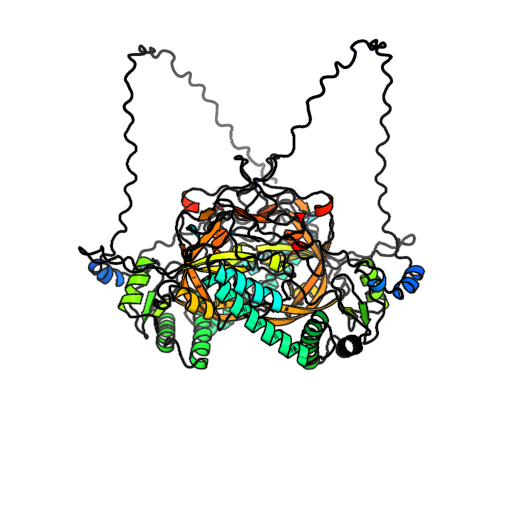 255 LEU B C 1
ATOM 5632 O O . LEU B 1 255 ? 10.242 14.875 0.998 1 92.88 255 LEU B O 1
ATOM 5636 N N . THR B 1 256 ? 9.117 16.656 0.13 1 94.38 256 THR B N 1
ATOM 5637 C CA . THR B 1 256 ? 9.695 17.594 1.092 1 94.38 256 THR B CA 1
ATOM 5638 C C . THR B 1 256 ? 8.664 17.984 2.152 1 94.38 256 THR B C 1
ATOM 5640 O O . THR B 1 256 ? 7.52 18.297 1.827 1 94.38 256 THR B O 1
ATOM 5643 N N . LEU B 1 257 ? 9.133 17.859 3.379 1 96.62 257 LEU B N 1
ATOM 5644 C CA . LEU B 1 257 ? 8.266 18.188 4.508 1 96.62 257 LEU B CA 1
ATOM 5645 C C . LEU B 1 257 ? 8.828 19.344 5.312 1 96.62 257 LEU B C 1
ATOM 5647 O O . LEU B 1 257 ? 10.039 19.562 5.34 1 96.62 257 LEU B O 1
ATOM 5651 N N . ARG B 1 258 ? 7.961 20.062 5.934 1 95.38 258 ARG B N 1
ATOM 5652 C CA . ARG B 1 258 ? 8.344 21.047 6.938 1 95.38 258 ARG B CA 1
ATOM 5653 C C . ARG B 1 258 ? 7.277 21.188 8.016 1 95.38 258 ARG B C 1
ATOM 5655 O O . ARG B 1 258 ? 6.145 20.719 7.832 1 95.38 258 ARG B O 1
ATOM 5662 N N . ILE B 1 259 ? 7.676 21.672 9.141 1 94.75 259 ILE B N 1
ATOM 5663 C CA . ILE B 1 259 ? 6.738 22.016 10.211 1 94.75 259 ILE B CA 1
ATOM 5664 C C . ILE B 1 259 ? 6.051 23.328 9.883 1 94.75 259 ILE B C 1
ATOM 5666 O O . ILE B 1 259 ? 6.711 24.328 9.562 1 94.75 259 ILE B O 1
ATOM 5670 N N . PRO B 1 260 ? 4.715 23.266 9.867 1 90.81 260 PRO B N 1
ATOM 5671 C CA . PRO B 1 260 ? 4.02 24.516 9.547 1 90.81 260 PRO B CA 1
ATOM 5672 C C . PRO B 1 260 ? 4.363 25.656 10.508 1 90.81 260 PRO B C 1
ATOM 5674 O O . PRO B 1 260 ? 4.535 25.422 11.703 1 90.81 260 PRO B O 1
ATOM 5677 N N . GLN B 1 261 ? 4.574 26.875 9.766 1 77.44 261 GLN B N 1
ATOM 5678 C CA . GLN B 1 261 ? 4.883 28.062 10.547 1 77.44 261 GLN B CA 1
ATOM 5679 C C . GLN B 1 261 ? 3.609 28.797 10.953 1 77.44 261 GLN B C 1
ATOM 5681 O O . GLN B 1 261 ? 2.625 28.812 10.211 1 77.44 261 GLN B O 1
ATOM 5686 N N . VAL B 1 262 ? 3.5 29.109 12.25 1 63.47 262 VAL B N 1
ATOM 5687 C CA . VAL B 1 262 ? 2.434 30.031 12.617 1 63.47 262 VAL B CA 1
ATOM 5688 C C . VAL B 1 262 ? 2.777 31.438 12.125 1 63.47 262 VAL B C 1
ATOM 5690 O O . VAL B 1 262 ? 3.896 31.922 12.32 1 63.47 262 VAL B O 1
ATOM 5693 N N . PRO B 1 263 ? 2.014 31.906 11.117 1 56.47 263 PRO B N 1
ATOM 5694 C CA . PRO B 1 263 ? 2.35 33.281 10.695 1 56.47 263 PRO B CA 1
ATOM 5695 C C . PRO B 1 263 ? 2.598 34.219 11.867 1 56.47 263 PRO B C 1
ATOM 5697 O O . PRO B 1 263 ? 1.784 34.281 12.789 1 56.47 263 PRO B O 1
ATOM 5700 N N . PRO B 1 264 ? 3.877 34.562 12.023 1 54.97 264 PRO B N 1
ATOM 5701 C CA . PRO B 1 264 ? 4.078 35.531 13.094 1 54.97 264 PRO B CA 1
ATOM 5702 C C . PRO B 1 264 ? 3.168 36.75 12.961 1 54.97 264 PRO B C 1
ATOM 5704 O O . PRO B 1 264 ? 2.721 37.094 11.859 1 54.97 264 PRO B O 1
ATOM 5707 N N . PRO B 1 265 ? 2.588 37.188 14.07 1 54.19 265 PRO B N 1
ATOM 5708 C CA . PRO B 1 265 ? 1.917 38.469 13.969 1 54.19 265 PRO B CA 1
ATOM 5709 C C . PRO B 1 265 ? 2.705 39.5 13.133 1 54.19 265 PRO B C 1
ATOM 5711 O O . PRO B 1 265 ? 3.926 39.375 13.008 1 54.19 265 PRO B O 1
ATOM 5714 N N . PRO B 1 266 ? 1.956 40.156 12.266 1 53.47 266 PRO B N 1
ATOM 5715 C CA . PRO B 1 266 ? 2.658 41.188 11.5 1 53.47 266 PRO B CA 1
ATOM 5716 C C . PRO B 1 266 ? 3.797 41.844 12.281 1 53.47 266 PRO B C 1
ATOM 5718 O O . PRO B 1 266 ? 3.672 42.062 13.492 1 53.47 266 PRO B O 1
ATOM 5721 N N . PRO B 1 267 ? 4.988 41.688 11.633 1 51.06 267 PRO B N 1
ATOM 5722 C CA . PRO B 1 267 ? 6.137 42.25 12.344 1 51.06 267 PRO B CA 1
ATOM 5723 C C . PRO B 1 267 ? 5.836 43.594 12.969 1 51.06 267 PRO B C 1
ATOM 5725 O O . PRO B 1 267 ? 5.23 44.469 12.32 1 51.06 267 PRO B O 1
ATOM 5728 N N . ALA B 1 268 ? 5.621 43.656 14.203 1 51.06 268 ALA B N 1
ATOM 5729 C CA . ALA B 1 268 ? 5.871 45 14.703 1 51.06 268 ALA B CA 1
ATOM 5730 C C . ALA B 1 268 ? 7.164 45.562 14.133 1 51.06 268 ALA B C 1
ATOM 5732 O O . ALA B 1 268 ? 8.047 44.812 13.695 1 51.06 268 ALA B O 1
ATOM 5733 N N . ASP B 1 269 ? 7.387 46.906 14.031 1 50.22 269 ASP B N 1
ATOM 5734 C CA . ASP B 1 269 ? 8.516 47.719 13.586 1 50.22 269 ASP B CA 1
ATOM 5735 C C . ASP B 1 269 ? 9.82 47.219 14.219 1 50.22 269 ASP B C 1
ATOM 5737 O O . ASP B 1 269 ? 9.938 47.188 15.445 1 50.22 269 ASP B O 1
ATOM 5741 N N . GLY B 1 270 ? 10.82 46.594 13.469 1 60.19 270 GLY B N 1
ATOM 5742 C CA . GLY B 1 270 ? 12.25 46.438 13.664 1 60.19 270 GLY B CA 1
ATOM 5743 C C . GLY B 1 270 ? 12.664 45 13.914 1 60.19 270 GLY B C 1
ATOM 5744 O O . GLY B 1 270 ? 13.859 44.719 14.031 1 60.19 270 GLY B O 1
ATOM 5745 N N . ASN B 1 271 ? 11.711 44.094 14.359 1 58.88 271 ASN B N 1
ATOM 5746 C CA . ASN B 1 271 ? 12.219 42.781 14.719 1 58.88 271 ASN B CA 1
ATOM 5747 C C . ASN B 1 271 ? 12.289 41.844 13.5 1 58.88 271 ASN B C 1
ATOM 5749 O O . ASN B 1 271 ? 11.414 41.875 12.641 1 58.88 271 ASN B O 1
ATOM 5753 N N . PRO B 1 272 ? 13.453 41.188 13.336 1 63.06 272 PRO B N 1
ATOM 5754 C CA . PRO B 1 272 ? 13.602 40.25 12.227 1 63.06 272 PRO B CA 1
ATOM 5755 C C . PRO B 1 272 ? 12.523 39.188 12.227 1 63.06 272 PRO B C 1
ATOM 5757 O O . PRO B 1 272 ? 12.016 38.812 13.281 1 63.06 272 PRO B O 1
ATOM 5760 N N . PRO B 1 273 ? 12.047 38.875 11.07 1 64.5 273 PRO B N 1
ATOM 5761 C CA . PRO B 1 273 ? 11.047 37.812 10.992 1 64.5 273 PRO B CA 1
ATOM 5762 C C . PRO B 1 273 ? 11.5 36.531 11.664 1 64.5 273 PRO B C 1
ATOM 5764 O O . PRO B 1 273 ? 12.695 36.219 11.648 1 64.5 273 PRO B O 1
ATOM 5767 N N . PRO B 1 274 ? 10.648 35.938 12.383 1 68.19 274 PRO B N 1
ATOM 5768 C CA . PRO B 1 274 ? 11.016 34.688 13.016 1 68.19 274 PRO B CA 1
ATOM 5769 C C . PRO B 1 274 ? 11.57 33.656 12.023 1 68.19 274 PRO B C 1
ATOM 5771 O O . PRO B 1 274 ? 11.211 33.688 10.844 1 68.19 274 PRO B O 1
ATOM 5774 N N . PRO B 1 275 ? 12.508 32.969 12.539 1 74.12 275 PRO B N 1
ATOM 5775 C CA . PRO B 1 275 ? 13.086 31.938 11.672 1 74.12 275 PRO B CA 1
ATOM 5776 C C . PRO B 1 275 ? 12.039 30.969 11.125 1 74.12 275 PRO B C 1
ATOM 5778 O O . PRO B 1 275 ? 11.07 30.656 11.812 1 74.12 275 PRO B O 1
ATOM 5781 N N . LYS B 1 276 ? 12.188 30.703 9.914 1 78.75 276 LYS B N 1
ATOM 5782 C CA . LYS B 1 276 ? 11.312 29.734 9.273 1 78.75 276 LYS B CA 1
ATOM 5783 C C . LYS B 1 276 ? 11.828 28.312 9.461 1 78.75 276 LYS B C 1
ATOM 5785 O O . LYS B 1 276 ? 13.031 28.062 9.359 1 78.75 276 LYS B O 1
ATOM 5790 N N . PRO B 1 277 ? 10.914 27.453 9.812 1 85.81 277 PRO B N 1
ATOM 5791 C CA . PRO B 1 277 ? 11.359 26.062 9.922 1 85.81 277 PRO B CA 1
ATOM 5792 C C . PRO B 1 277 ? 11.969 25.531 8.625 1 85.81 277 PRO B C 1
ATOM 5794 O O . PRO B 1 277 ? 11.516 25.891 7.531 1 85.81 277 PRO B O 1
ATOM 5797 N N . PRO B 1 278 ? 12.992 24.781 8.836 1 88.44 278 PRO B N 1
ATOM 5798 C CA . PRO B 1 278 ? 13.609 24.188 7.645 1 88.44 278 PRO B CA 1
ATOM 5799 C C . PRO B 1 278 ? 12.719 23.141 6.973 1 88.44 278 PRO B C 1
ATOM 5801 O O . PRO B 1 278 ? 11.773 22.656 7.586 1 88.44 278 PRO B O 1
ATOM 5804 N N . CYS B 1 279 ? 12.922 22.953 5.727 1 92 279 CYS B N 1
ATOM 5805 C CA . CYS B 1 279 ? 12.281 21.828 5.047 1 92 279 CYS B CA 1
ATOM 5806 C C . CYS B 1 279 ? 13.281 20.719 4.754 1 92 279 CYS B C 1
ATOM 5808 O O . CYS B 1 279 ? 14.469 20.984 4.559 1 92 279 CYS B O 1
ATOM 5810 N N . CYS B 1 280 ? 12.797 19.5 4.824 1 92.94 280 CYS B N 1
ATOM 5811 C CA . CYS B 1 280 ? 13.625 18.328 4.582 1 92.94 280 CYS B CA 1
ATOM 5812 C C . CYS B 1 280 ? 12.984 17.406 3.555 1 92.94 280 CYS B C 1
ATOM 5814 O O . CYS B 1 280 ? 11.773 17.172 3.598 1 92.94 280 CYS B O 1
ATOM 5816 N N . GLU B 1 281 ? 13.844 16.938 2.66 1 91.88 281 GLU B N 1
ATOM 5817 C CA . GLU B 1 281 ? 13.391 15.961 1.677 1 91.88 281 GLU B CA 1
ATOM 5818 C C . GLU B 1 281 ? 13.602 14.539 2.178 1 91.88 281 GLU B C 1
ATOM 5820 O O . GLU B 1 281 ? 14.688 14.203 2.658 1 91.88 281 GLU B O 1
ATOM 5825 N N . PHE B 1 282 ? 12.547 13.773 2.098 1 90.69 282 PHE B N 1
ATOM 5826 C CA . PHE B 1 282 ? 12.609 12.367 2.48 1 90.69 282 PHE B CA 1
ATOM 5827 C C . PHE B 1 282 ? 12.148 11.469 1.336 1 90.69 282 PHE B C 1
ATOM 5829 O O . PHE B 1 282 ? 11.414 11.914 0.451 1 90.69 282 PHE B O 1
ATOM 5836 N N . SER B 1 283 ? 12.641 10.219 1.379 1 85.62 283 SER B N 1
ATOM 5837 C CA . SER B 1 283 ? 12.172 9.219 0.429 1 85.62 283 SER B CA 1
ATOM 5838 C C . SER B 1 283 ? 10.969 8.461 0.971 1 85.62 283 SER B C 1
ATOM 5840 O O . SER B 1 283 ? 10.977 7.996 2.111 1 85.62 283 SER B O 1
ATOM 5842 N N . PHE B 1 284 ? 9.922 8.398 0.095 1 87.31 284 PHE B N 1
ATOM 5843 C CA . PHE B 1 284 ? 8.68 7.727 0.464 1 87.31 284 PHE B CA 1
ATOM 5844 C C . PHE B 1 284 ? 8.359 6.609 -0.523 1 87.31 284 PHE B C 1
ATOM 5846 O O . PHE B 1 284 ? 8.555 6.766 -1.73 1 87.31 284 PHE B O 1
ATOM 5853 N N . MET B 1 285 ? 7.883 5.539 0.048 1 82.31 285 MET B N 1
ATOM 5854 C CA . MET B 1 285 ? 7.281 4.535 -0.822 1 82.31 285 MET B CA 1
ATOM 5855 C C . MET B 1 285 ? 5.867 4.941 -1.229 1 82.31 285 MET B C 1
ATOM 5857 O O . MET B 1 285 ? 5.047 5.293 -0.378 1 82.31 285 MET B O 1
ATOM 5861 N N . ASP B 1 286 ? 5.707 4.996 -2.518 1 77.25 286 ASP B N 1
ATOM 5862 C CA . ASP B 1 286 ? 4.375 5.297 -3.037 1 77.25 286 ASP B CA 1
ATOM 5863 C C . ASP B 1 286 ? 3.686 4.035 -3.545 1 77.25 286 ASP B C 1
ATOM 5865 O O . ASP B 1 286 ? 4.293 2.959 -3.576 1 77.25 286 ASP B O 1
ATOM 5869 N N . ASP B 1 287 ? 2.42 4.195 -3.836 1 62.91 287 ASP B N 1
ATOM 5870 C CA . ASP B 1 287 ? 1.584 3.139 -4.398 1 62.91 287 ASP B CA 1
ATOM 5871 C C . ASP B 1 287 ? 1.395 1.997 -3.402 1 62.91 287 ASP B C 1
ATOM 5873 O O . ASP B 1 287 ? 1.421 0.825 -3.781 1 62.91 287 ASP B O 1
ATOM 5877 N N . THR B 1 288 ? 1.504 2.418 -2.176 1 59.53 288 THR B N 1
ATOM 5878 C CA . THR B 1 288 ? 1.347 1.43 -1.113 1 59.53 288 THR B CA 1
ATOM 5879 C C . THR B 1 288 ? -0.125 1.252 -0.753 1 59.53 288 THR B C 1
ATOM 5881 O O . THR B 1 288 ? -0.484 0.323 -0.027 1 59.53 288 THR B O 1
ATOM 5884 N N . GLY B 1 289 ? -1.012 2.074 -1.414 1 62.69 289 GLY B N 1
ATOM 5885 C CA . GLY B 1 289 ? -2.396 2.072 -0.968 1 62.69 289 GLY B CA 1
ATOM 5886 C C . GLY B 1 289 ? -2.6 2.807 0.344 1 62.69 289 GLY B C 1
ATOM 5887 O O . GLY B 1 289 ? -3.715 2.848 0.871 1 62.69 289 GLY B O 1
ATOM 5888 N N . SER B 1 290 ? -1.563 3.363 0.832 1 74.88 290 SER B N 1
ATOM 5889 C CA . SER B 1 290 ? -1.679 4.066 2.105 1 74.88 290 SER B CA 1
ATOM 5890 C C . SER B 1 290 ? -2.533 5.324 1.968 1 74.88 290 SER B C 1
ATOM 5892 O O . SER B 1 290 ? -2.385 6.078 1.004 1 74.88 290 SER B O 1
ATOM 5894 N N . THR B 1 291 ? -3.414 5.43 2.881 1 78.25 291 THR B N 1
ATOM 5895 C CA . THR B 1 291 ? -4.254 6.625 2.93 1 78.25 291 THR B CA 1
ATOM 5896 C C . THR B 1 291 ? -3.475 7.809 3.494 1 78.25 291 THR B C 1
ATOM 5898 O O . THR B 1 291 ? -3.584 8.93 2.988 1 78.25 291 THR B O 1
ATOM 5901 N N . HIS B 1 292 ? -2.668 7.5 4.457 1 86.75 292 HIS B N 1
ATOM 5902 C CA . HIS B 1 292 ? -1.963 8.57 5.156 1 86.75 292 HIS B CA 1
ATOM 5903 C C . HIS B 1 292 ? -0.455 8.453 4.957 1 86.75 292 HIS B C 1
ATOM 5905 O O . HIS B 1 292 ? 0.084 7.348 4.879 1 86.75 292 HIS B O 1
ATOM 5911 N N . MET B 1 293 ? 0.09 9.633 4.941 1 91.38 293 MET B N 1
ATOM 5912 C CA . MET B 1 293 ? 1.548 9.672 5 1 91.38 293 MET B CA 1
ATOM 5913 C C . MET B 1 293 ? 2.055 9.148 6.34 1 91.38 293 MET B C 1
ATOM 5915 O O . MET B 1 293 ? 1.439 9.391 7.379 1 91.38 293 MET B O 1
ATOM 5919 N N . SER B 1 294 ? 3.178 8.414 6.285 1 93.38 294 SER B N 1
ATOM 5920 C CA . SER B 1 294 ? 3.811 7.934 7.512 1 93.38 294 SER B CA 1
ATOM 5921 C C . SER B 1 294 ? 5.277 8.344 7.57 1 93.38 294 SER B C 1
ATOM 5923 O O . SER B 1 294 ? 6.012 8.188 6.594 1 93.38 294 SER B O 1
ATOM 5925 N N . ILE B 1 295 ? 5.68 8.906 8.664 1 95.75 295 ILE B N 1
ATOM 5926 C CA . ILE B 1 295 ? 7.074 9.273 8.883 1 95.75 295 ILE B CA 1
ATOM 5927 C C . ILE B 1 295 ? 7.523 8.773 10.258 1 95.75 295 ILE B C 1
ATOM 5929 O O . ILE B 1 295 ? 6.734 8.18 11 1 95.75 295 ILE B O 1
ATOM 5933 N N . PHE B 1 296 ? 8.812 9 10.531 1 95.31 296 PHE B N 1
ATOM 5934 C CA . PHE B 1 296 ? 9.375 8.461 11.766 1 95.31 296 PHE B CA 1
ATOM 5935 C C . PHE B 1 296 ? 9.664 9.578 12.766 1 95.31 296 PHE B C 1
ATOM 5937 O O . PHE B 1 296 ? 9.789 10.742 12.375 1 95.31 296 PHE B O 1
ATOM 5944 N N . GLU B 1 297 ? 9.766 9.18 14.016 1 94.75 297 GLU B N 1
ATOM 5945 C CA . GLU B 1 297 ? 10.125 10.125 15.07 1 94.75 297 GLU B CA 1
ATOM 5946 C C . GLU B 1 297 ? 11.461 10.805 14.781 1 94.75 297 GLU B C 1
ATOM 5948 O O . GLU B 1 297 ? 11.625 12 15.031 1 94.75 297 GLU B O 1
ATOM 5953 N N . ASP B 1 298 ? 12.359 10.07 14.234 1 92.31 298 ASP B N 1
ATOM 5954 C CA . ASP B 1 298 ? 13.664 10.625 13.891 1 92.31 298 ASP B CA 1
ATOM 5955 C C . ASP B 1 298 ? 13.539 11.711 12.828 1 92.31 298 ASP B C 1
ATOM 5957 O O . ASP B 1 298 ? 14.336 12.656 12.805 1 92.31 298 ASP B O 1
ATOM 5961 N N . ASP B 1 299 ? 12.602 11.523 11.977 1 94.38 299 ASP B N 1
ATOM 5962 C CA . ASP B 1 299 ? 12.367 12.539 10.961 1 94.38 299 ASP B CA 1
ATOM 5963 C C . ASP B 1 299 ? 11.938 13.859 11.586 1 94.38 299 ASP B C 1
ATOM 5965 O O . ASP B 1 299 ? 12.344 14.93 11.133 1 94.38 299 ASP B O 1
ATOM 5969 N N . ILE B 1 300 ? 11.133 13.758 12.609 1 95.25 300 ILE B N 1
ATOM 5970 C CA . ILE B 1 300 ? 10.672 14.953 13.305 1 95.25 300 ILE B CA 1
ATOM 5971 C C . ILE B 1 300 ? 11.859 15.68 13.93 1 95.25 300 ILE B C 1
ATOM 5973 O O . ILE B 1 300 ? 11.961 16.906 13.828 1 95.25 300 ILE B O 1
ATOM 5977 N N . ALA B 1 301 ? 12.703 14.93 14.523 1 92.69 301 ALA B N 1
ATOM 5978 C CA . ALA B 1 301 ? 13.898 15.523 15.125 1 92.69 301 ALA B CA 1
ATOM 5979 C C . ALA B 1 301 ? 14.719 16.281 14.086 1 92.69 301 ALA B C 1
ATOM 5981 O O . ALA B 1 301 ? 15.258 17.359 14.375 1 92.69 301 ALA B O 1
ATOM 5982 N N . GLU B 1 302 ? 14.75 15.781 12.953 1 91.06 302 GLU B N 1
ATOM 5983 C CA . GLU B 1 302 ? 15.484 16.422 11.859 1 91.06 302 GLU B CA 1
ATOM 5984 C C . GLU B 1 302 ? 14.789 17.703 11.406 1 91.06 302 GLU B C 1
ATOM 5986 O O . GLU B 1 302 ? 15.445 18.703 11.109 1 91.06 302 GLU B O 1
ATOM 5991 N N . LEU B 1 303 ? 13.562 17.656 11.383 1 94.56 303 LEU B N 1
ATOM 5992 C CA . LEU B 1 303 ? 12.773 18.781 10.906 1 94.56 303 LEU B CA 1
ATOM 5993 C C . LEU B 1 303 ? 12.781 19.922 11.922 1 94.56 303 LEU B C 1
ATOM 5995 O O . LEU B 1 303 ? 12.469 21.062 11.578 1 94.56 303 LEU B O 1
ATOM 5999 N N . GLN B 1 304 ? 13.125 19.641 13.141 1 93.69 304 GLN B N 1
ATOM 6000 C CA . GLN B 1 304 ? 13.055 20.625 14.211 1 93.69 304 GLN B CA 1
ATOM 6001 C C . GLN B 1 304 ? 14.312 21.5 14.25 1 93.69 304 GLN B C 1
ATOM 6003 O O . GLN B 1 304 ? 14.336 22.531 14.914 1 93.69 304 GLN B O 1
ATOM 6008 N N . VAL B 1 305 ? 15.32 21.094 13.547 1 91.19 305 VAL B N 1
ATOM 6009 C CA . VAL B 1 305 ? 16.594 21.781 13.734 1 91.19 305 VAL B CA 1
ATOM 6010 C C . VAL B 1 305 ? 16.984 22.516 12.461 1 91.19 305 VAL B C 1
ATOM 6012 O O . VAL B 1 305 ? 17.047 21.922 11.383 1 91.19 305 VAL B O 1
ATOM 6015 N N . ASP B 1 306 ? 17.219 23.781 12.625 1 88.69 306 ASP B N 1
ATOM 6016 C CA . ASP B 1 306 ? 17.812 24.547 11.539 1 88.69 306 ASP B CA 1
ATOM 6017 C C . ASP B 1 306 ? 19.281 24.203 11.359 1 88.69 306 ASP B C 1
ATOM 6019 O O . ASP B 1 306 ? 20.094 24.469 12.242 1 88.69 306 ASP B O 1
ATOM 6023 N N . PRO B 1 307 ? 19.609 23.703 10.281 1 83.44 307 PRO B N 1
ATOM 6024 C CA . PRO B 1 307 ? 21 23.266 10.109 1 83.44 307 PRO B CA 1
ATOM 6025 C C . PRO B 1 307 ? 21.984 24.422 10.133 1 83.44 307 PRO B C 1
ATOM 6027 O O . PRO B 1 307 ? 23.172 24.219 10.438 1 83.44 307 PRO B O 1
ATOM 6030 N N . ARG B 1 308 ? 21.625 25.656 9.867 1 82.75 308 ARG B N 1
ATOM 6031 C CA . ARG B 1 308 ? 22.516 26.812 9.812 1 82.75 308 ARG B CA 1
ATOM 6032 C C . ARG B 1 308 ? 22.797 27.359 11.203 1 82.75 308 ARG B C 1
ATOM 6034 O O . ARG B 1 308 ? 23.938 27.656 11.547 1 82.75 308 ARG B O 1
ATOM 6041 N N . THR B 1 309 ? 21.734 27.469 11.93 1 85.25 309 THR B N 1
ATOM 6042 C CA . THR B 1 309 ? 21.859 28.172 13.188 1 85.25 309 THR B CA 1
ATOM 6043 C C . THR B 1 309 ? 21.844 27.203 14.367 1 85.25 309 THR B C 1
ATOM 6045 O O . THR B 1 309 ? 22.234 27.562 15.484 1 85.25 309 THR B O 1
ATOM 6048 N N . GLY B 1 310 ? 21.344 26.016 14.125 1 86.75 310 GLY B N 1
ATOM 6049 C CA . GLY B 1 310 ? 21.156 25.078 15.219 1 86.75 310 GLY B CA 1
ATOM 6050 C C . GLY B 1 310 ? 19.906 25.328 16.031 1 86.75 310 GLY B C 1
ATOM 6051 O O . GLY B 1 310 ? 19.625 24.609 16.984 1 86.75 310 GLY B O 1
ATOM 6052 N N . HIS B 1 311 ? 19.156 26.312 15.594 1 89.81 311 HIS B N 1
ATOM 6053 C CA . HIS B 1 311 ? 17.922 26.641 16.281 1 89.81 311 HIS B CA 1
ATOM 6054 C C . HIS B 1 311 ? 16.953 25.453 16.25 1 89.81 311 HIS B C 1
ATOM 6056 O O . HIS B 1 311 ? 16.781 24.812 15.203 1 89.81 311 HIS B O 1
ATOM 6062 N N . ARG B 1 312 ? 16.297 25.203 17.375 1 91.62 312 ARG B N 1
ATOM 6063 C CA . ARG B 1 312 ? 15.336 24.094 17.469 1 91.62 312 ARG B CA 1
ATOM 6064 C C . ARG B 1 312 ? 13.906 24.609 17.5 1 91.62 312 ARG B C 1
ATOM 6066 O O . ARG B 1 312 ? 13.555 25.422 18.359 1 91.62 312 ARG B O 1
ATOM 6073 N N . PHE B 1 313 ? 13.172 24.141 16.641 1 91.44 313 PHE B N 1
ATOM 6074 C CA . PHE B 1 313 ? 11.758 24.5 16.562 1 91.44 313 PHE B CA 1
ATOM 6075 C C . PHE B 1 313 ? 10.914 23.531 17.391 1 91.44 313 PHE B C 1
ATOM 6077 O O . PHE B 1 313 ? 11.391 22.453 17.766 1 91.44 313 PHE B O 1
ATOM 6084 N N . SER B 1 314 ? 9.719 23.969 17.656 1 89.69 314 SER B N 1
ATOM 6085 C CA . SER B 1 314 ? 8.789 23.141 18.422 1 89.69 314 SER B CA 1
ATOM 6086 C C . SER B 1 314 ? 8.391 21.891 17.641 1 89.69 314 SER B C 1
ATOM 6088 O O . SER B 1 314 ? 8.438 21.891 16.406 1 89.69 314 SER B O 1
ATOM 6090 N N . ILE B 1 315 ? 7.965 20.859 18.359 1 92.88 315 ILE B N 1
ATOM 6091 C CA . ILE B 1 315 ? 7.449 19.641 17.75 1 92.88 315 ILE B CA 1
ATOM 6092 C C . ILE B 1 315 ? 6.18 19.953 16.969 1 92.88 315 ILE B C 1
ATOM 6094 O O . ILE B 1 315 ? 5.406 20.844 17.344 1 92.88 315 ILE B O 1
ATOM 6098 N N . PRO B 1 316 ? 5.953 19.266 15.875 1 95.38 316 PRO B N 1
ATOM 6099 C CA . PRO B 1 316 ? 4.73 19.516 15.102 1 95.38 316 PRO B CA 1
ATOM 6100 C C . PRO B 1 316 ? 3.461 19.312 15.93 1 95.38 316 PRO B C 1
ATOM 6102 O O . PRO B 1 316 ? 3.439 18.484 16.844 1 95.38 316 PRO B O 1
ATOM 6105 N N . ARG B 1 317 ? 2.482 20.078 15.594 1 96 317 ARG B N 1
ATOM 6106 C CA . ARG B 1 317 ? 1.22 20.062 16.328 1 96 317 ARG B CA 1
ATOM 6107 C C . ARG B 1 317 ? 0.566 18.672 16.25 1 96 317 ARG B C 1
ATOM 6109 O O . ARG B 1 317 ? 0.592 18.031 15.203 1 96 317 ARG B O 1
ATOM 6116 N N . CYS B 1 318 ? -0.038 18.328 17.328 1 96.06 318 CYS B N 1
ATOM 6117 C CA . CYS B 1 318 ? -0.653 17.016 17.484 1 96.06 318 CYS B CA 1
ATOM 6118 C C . CYS B 1 318 ? -2.127 17.062 17.109 1 96.06 318 CYS B C 1
ATOM 6120 O O . CYS B 1 318 ? -2.855 17.969 17.516 1 96.06 318 CYS B O 1
ATOM 6122 N N . LEU B 1 319 ? -2.574 16.031 16.328 1 95.38 319 LEU B N 1
ATOM 6123 C CA . LEU B 1 319 ? -3.973 15.945 15.922 1 95.38 319 LEU B CA 1
ATOM 6124 C C . LEU B 1 319 ? -4.711 14.898 16.75 1 95.38 319 LEU B C 1
ATOM 6126 O O . LEU B 1 319 ? -5.941 14.898 16.797 1 95.38 319 LEU B O 1
ATOM 6130 N N . GLY B 1 320 ? -4.043 13.969 17.281 1 95.19 320 GLY B N 1
ATOM 6131 C CA . GLY B 1 320 ? -4.625 12.852 18 1 95.19 320 GLY B CA 1
ATOM 6132 C C . GLY B 1 320 ? -4.152 11.5 17.484 1 95.19 320 GLY B C 1
ATOM 6133 O O . GLY B 1 320 ? -3.045 11.383 16.953 1 95.19 320 GLY B O 1
ATOM 6134 N N . ILE B 1 321 ? -4.926 10.531 17.891 1 95.12 321 ILE B N 1
ATOM 6135 C CA . ILE B 1 321 ? -4.574 9.164 17.516 1 95.12 321 ILE B CA 1
ATOM 6136 C C . ILE B 1 321 ? -5.625 8.602 16.562 1 95.12 321 ILE B C 1
ATOM 6138 O O . ILE B 1 321 ? -6.828 8.766 16.797 1 95.12 321 ILE B O 1
ATOM 6142 N N . GLY B 1 322 ? -5.164 8.062 15.438 1 92.25 322 GLY B N 1
ATOM 6143 C CA . GLY B 1 322 ? -6.008 7.328 14.5 1 92.25 322 GLY B CA 1
ATOM 6144 C C . GLY B 1 322 ? -5.688 5.848 14.445 1 92.25 322 GLY B C 1
ATOM 6145 O O . GLY B 1 322 ? -4.652 5.41 14.953 1 92.25 322 GLY B O 1
ATOM 6146 N N . VAL B 1 323 ? -6.691 5.074 13.906 1 90.06 323 VAL B N 1
ATOM 6147 C CA . VAL B 1 323 ? -6.492 3.639 13.734 1 90.06 323 VAL B CA 1
ATOM 6148 C C . VAL B 1 323 ? -6.195 3.326 12.266 1 90.06 323 VAL B C 1
ATOM 6150 O O . VAL B 1 323 ? -6.98 3.668 11.383 1 90.06 323 VAL B O 1
ATOM 6153 N N . LEU B 1 324 ? -5.062 2.68 12.078 1 86 324 LEU B N 1
ATOM 6154 C CA . LEU B 1 324 ? -4.648 2.283 10.734 1 86 324 LEU B CA 1
ATOM 6155 C C . LEU B 1 324 ? -4.863 0.79 10.523 1 86 324 LEU B C 1
ATOM 6157 O O . LEU B 1 324 ? -4.629 -0.013 11.43 1 86 324 LEU B O 1
ATOM 6161 N N . TYR B 1 325 ? -5.312 0.482 9.32 1 82.19 325 TYR B N 1
ATOM 6162 C CA . TYR B 1 325 ? -5.352 -0.911 8.891 1 82.19 325 TYR B CA 1
ATOM 6163 C C . TYR B 1 325 ? -4.121 -1.267 8.07 1 82.19 325 TYR B C 1
ATOM 6165 O O . TYR B 1 325 ? -3.797 -0.581 7.094 1 82.19 325 TYR B O 1
ATOM 6173 N N . VAL B 1 326 ? -3.453 -2.367 8.492 1 83.25 326 VAL B N 1
ATOM 6174 C CA . VAL B 1 326 ? -2.252 -2.76 7.762 1 83.25 326 VAL B CA 1
ATOM 6175 C C . VAL B 1 326 ? -2.529 -4.023 6.949 1 83.25 326 VAL B C 1
ATOM 6177 O O . VAL B 1 326 ? -3.607 -4.613 7.059 1 83.25 326 VAL B O 1
ATOM 6180 N N . ALA B 1 327 ? -1.645 -4.406 6.125 1 79.25 327 ALA B N 1
ATOM 6181 C CA . ALA B 1 327 ? -1.843 -5.391 5.062 1 79.25 327 ALA B CA 1
ATOM 6182 C C . ALA B 1 327 ? -2.195 -6.758 5.641 1 79.25 327 ALA B C 1
ATOM 6184 O O . ALA B 1 327 ? -2.828 -7.574 4.969 1 79.25 327 ALA B O 1
ATOM 6185 N N . ASP B 1 328 ? -1.776 -7.055 6.852 1 80.06 328 ASP B N 1
ATOM 6186 C CA . ASP B 1 328 ? -2.061 -8.375 7.414 1 80.06 328 ASP B CA 1
ATOM 6187 C C . ASP B 1 328 ? -3.377 -8.359 8.188 1 80.06 328 ASP B C 1
ATOM 6189 O O . ASP B 1 328 ? -3.686 -9.312 8.914 1 80.06 328 ASP B O 1
ATOM 6193 N N . GLY B 1 329 ? -4.105 -7.258 8.094 1 77.62 329 GLY B N 1
ATOM 6194 C CA . GLY B 1 329 ? -5.438 -7.195 8.672 1 77.62 329 GLY B CA 1
ATOM 6195 C C . GLY B 1 329 ? -5.457 -6.586 10.062 1 77.62 329 GLY B C 1
ATOM 6196 O O . GLY B 1 329 ? -6.527 -6.305 10.602 1 77.62 329 GLY B O 1
ATOM 6197 N N . ARG B 1 330 ? -4.352 -6.324 10.641 1 86.31 330 ARG B N 1
ATOM 6198 C CA . ARG B 1 330 ? -4.297 -5.773 11.992 1 86.31 330 ARG B CA 1
ATOM 6199 C C . ARG B 1 330 ? -4.664 -4.293 11.992 1 86.31 330 ARG B C 1
ATOM 6201 O O . ARG B 1 330 ? -4.43 -3.588 11.008 1 86.31 330 ARG B O 1
ATOM 6208 N N . ARG B 1 331 ? -5.262 -3.916 13.039 1 87 331 ARG B N 1
ATOM 6209 C CA . ARG B 1 331 ? -5.52 -2.516 13.352 1 87 331 ARG B CA 1
ATOM 6210 C C . ARG B 1 331 ? -4.438 -1.952 14.273 1 87 331 ARG B C 1
ATOM 6212 O O . ARG B 1 331 ? -4.137 -2.533 15.312 1 87 331 ARG B O 1
ATOM 6219 N N . VAL B 1 332 ? -3.881 -0.812 13.859 1 90.25 332 VAL B N 1
ATOM 6220 C CA . VAL B 1 332 ? -2.746 -0.262 14.594 1 90.25 332 VAL B CA 1
ATOM 6221 C C . VAL B 1 332 ? -3.016 1.201 14.938 1 90.25 332 VAL B C 1
ATOM 6223 O O . VAL B 1 332 ? -3.137 2.043 14.047 1 90.25 332 VAL B O 1
ATOM 6226 N N . PRO B 1 333 ? -3.139 1.505 16.266 1 93.38 333 PRO B N 1
ATOM 6227 C CA . PRO B 1 333 ? -3.227 2.922 16.625 1 93.38 333 PRO B CA 1
ATOM 6228 C C . PRO B 1 333 ? -1.941 3.689 16.328 1 93.38 333 PRO B C 1
ATOM 6230 O O . PRO B 1 333 ? -0.843 3.154 16.5 1 93.38 333 PRO B O 1
ATOM 6233 N N . SER B 1 334 ? -2.131 4.914 15.867 1 94.06 334 SER B N 1
ATOM 6234 C CA . SER B 1 334 ? -0.969 5.734 15.539 1 94.06 334 SER B CA 1
ATOM 6235 C C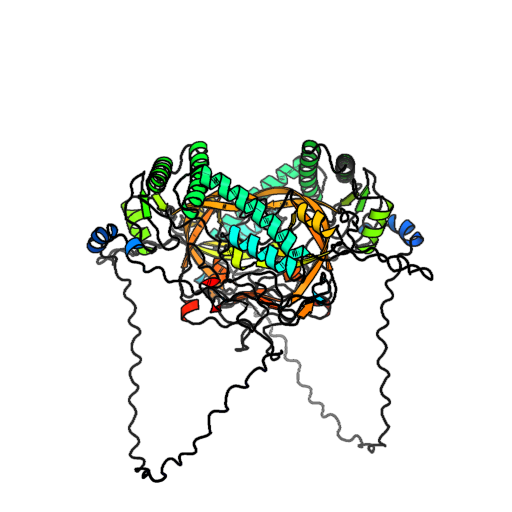 . SER B 1 334 ? -1.218 7.203 15.852 1 94.06 334 SER B C 1
ATOM 6237 O O . SER B 1 334 ? -2.311 7.719 15.609 1 94.06 334 SER B O 1
ATOM 6239 N N . LEU B 1 335 ? -0.132 7.824 16.359 1 95.81 335 LEU B N 1
ATOM 6240 C CA . LEU B 1 335 ? -0.155 9.266 16.578 1 95.81 335 LEU B CA 1
ATOM 6241 C C . LEU B 1 335 ? -0.094 10.016 15.25 1 95.81 335 LEU B C 1
ATOM 6243 O O . LEU B 1 335 ? 0.667 9.641 14.359 1 95.81 335 LEU B O 1
ATOM 6247 N N . PHE B 1 336 ? -0.936 11.109 15.172 1 95.31 336 PHE B N 1
ATOM 6248 C CA . PHE B 1 336 ? -0.913 11.945 13.977 1 95.31 336 PHE B CA 1
ATOM 6249 C C . PHE B 1 336 ? -0.49 13.367 14.32 1 95.31 336 PHE B C 1
ATOM 6251 O O . PHE B 1 336 ? -0.915 13.914 15.336 1 95.31 336 PHE B O 1
ATOM 6258 N N . ARG B 1 337 ? 0.339 13.914 13.43 1 96.38 337 ARG B N 1
ATOM 6259 C CA . ARG B 1 337 ? 0.792 15.289 13.562 1 96.38 337 ARG B CA 1
ATOM 6260 C C . ARG B 1 337 ? 0.671 16.031 12.234 1 96.38 337 ARG B C 1
ATOM 6262 O O . ARG B 1 337 ? 0.513 15.422 11.18 1 96.38 337 ARG B O 1
ATOM 6269 N N . GLU B 1 338 ? 0.712 17.344 12.352 1 95.69 338 GLU B N 1
ATOM 6270 C CA . GLU B 1 338 ? 0.55 18.203 11.188 1 95.69 338 GLU B CA 1
ATOM 6271 C C . GLU B 1 338 ? 1.896 18.516 10.531 1 95.69 338 GLU B C 1
ATOM 6273 O O . GLU B 1 338 ? 2.852 18.891 11.219 1 95.69 338 GLU B O 1
ATOM 6278 N N . PHE B 1 339 ? 1.922 18.359 9.234 1 96.69 339 PHE B N 1
ATOM 6279 C CA . PHE B 1 339 ? 3.062 18.781 8.422 1 96.69 339 PHE B CA 1
ATOM 6280 C C . PHE B 1 339 ? 2.6 19.516 7.176 1 96.69 339 PHE B C 1
ATOM 6282 O O . PHE B 1 339 ? 1.411 19.516 6.848 1 96.69 339 PHE B O 1
ATOM 6289 N N . GLU B 1 340 ? 3.496 20.219 6.641 1 95.69 340 GLU B N 1
ATOM 6290 C CA . GLU B 1 340 ? 3.305 20.703 5.273 1 95.69 340 GLU B CA 1
ATOM 6291 C C . GLU B 1 340 ? 4.184 19.922 4.293 1 95.69 340 GLU B C 1
ATOM 6293 O O . GLU B 1 340 ? 5.32 19.578 4.613 1 95.69 340 GLU B O 1
ATOM 6298 N N . VAL B 1 341 ? 3.617 19.672 3.119 1 96.19 341 VAL B N 1
ATOM 6299 C CA . VAL B 1 341 ? 4.305 18.828 2.156 1 96.19 341 VAL B CA 1
ATOM 6300 C C . VAL B 1 341 ? 4.379 19.531 0.803 1 96.19 341 VAL B C 1
ATOM 6302 O O . VAL B 1 341 ? 3.482 20.297 0.446 1 96.19 341 VAL B O 1
ATOM 6305 N N . ASN B 1 342 ? 5.41 19.328 0.121 1 94.94 342 ASN B N 1
ATOM 6306 C CA . ASN B 1 342 ? 5.625 19.703 -1.272 1 94.94 342 ASN B CA 1
ATOM 6307 C C . ASN B 1 342 ? 6.609 18.766 -1.962 1 94.94 342 ASN B C 1
ATOM 6309 O O . ASN B 1 342 ? 7.121 17.828 -1.342 1 94.94 342 ASN B O 1
ATOM 6313 N N . MET B 1 343 ? 6.695 18.922 -3.215 1 93.19 343 MET B N 1
ATOM 6314 C CA . MET B 1 343 ? 7.598 18.109 -4.023 1 93.19 343 MET B CA 1
ATOM 6315 C C . MET B 1 343 ? 8.461 18.984 -4.926 1 93.19 343 MET B C 1
ATOM 6317 O O . MET B 1 343 ? 7.977 19.969 -5.488 1 93.19 343 MET B O 1
ATOM 6321 N N . TRP B 1 344 ? 9.734 18.609 -5.012 1 91 344 TRP B N 1
ATOM 6322 C CA . TRP B 1 344 ? 10.68 19.328 -5.855 1 91 344 TRP B CA 1
ATOM 6323 C C . TRP B 1 344 ? 10.875 18.625 -7.191 1 91 344 TRP B C 1
ATOM 6325 O O . TRP B 1 344 ? 11.055 17.406 -7.238 1 91 344 TRP B O 1
ATOM 6335 N N . SER B 1 345 ? 10.75 19.391 -8.211 1 85.19 345 SER B N 1
ATOM 6336 C CA . SER B 1 345 ? 11.07 18.875 -9.539 1 85.19 345 SER B CA 1
ATOM 6337 C C . SER B 1 345 ? 12.531 19.125 -9.891 1 85.19 345 SER B C 1
ATOM 6339 O O . SER B 1 345 ? 12.945 20.281 -10.023 1 85.19 345 SER B O 1
ATOM 6341 N N . GLU B 1 346 ? 13.219 18.109 -10.117 1 75.75 346 GLU B N 1
ATOM 6342 C CA . GLU B 1 346 ? 14.609 18.266 -10.523 1 75.75 346 GLU B CA 1
ATOM 6343 C C . GLU B 1 346 ? 14.719 18.844 -11.93 1 75.75 346 GLU B C 1
ATOM 6345 O O . GLU B 1 346 ? 15.625 19.625 -12.219 1 75.75 346 GLU B O 1
ATOM 6350 N N . ASP B 1 347 ? 13.812 18.5 -12.727 1 70.75 347 ASP B N 1
ATOM 6351 C CA . ASP B 1 347 ? 13.828 18.938 -14.117 1 70.75 347 ASP B CA 1
ATOM 6352 C C . ASP B 1 347 ? 13.531 20.438 -14.227 1 70.75 347 ASP B C 1
ATOM 6354 O O . ASP B 1 347 ? 14.203 21.156 -14.961 1 70.75 347 ASP B O 1
ATOM 6358 N N . GLU B 1 348 ? 12.602 20.844 -13.523 1 76.81 348 GLU B N 1
ATOM 6359 C CA . GLU B 1 348 ? 12.18 22.234 -13.594 1 76.81 348 GLU B CA 1
ATOM 6360 C C . GLU B 1 348 ? 12.898 23.094 -12.547 1 76.81 348 GLU B C 1
ATOM 6362 O O . GLU B 1 348 ? 12.828 24.328 -12.586 1 76.81 348 GLU B O 1
ATOM 6367 N N . SER B 1 349 ? 13.656 22.469 -11.75 1 83.5 349 SER B N 1
ATOM 6368 C CA . SER B 1 349 ? 14.328 23.141 -10.648 1 83.5 349 SER B CA 1
ATOM 6369 C C . SER B 1 349 ? 13.359 24.047 -9.883 1 83.5 349 SER B C 1
ATOM 6371 O O . SER B 1 349 ? 13.648 25.234 -9.672 1 83.5 349 SER B O 1
ATOM 6373 N N . GLY B 1 350 ? 12.312 23.469 -9.523 1 88.69 350 GLY B N 1
ATOM 6374 C CA . GLY B 1 350 ? 11.281 24.203 -8.805 1 88.69 350 GLY B CA 1
ATOM 6375 C C . GLY B 1 350 ? 10.297 23.312 -8.078 1 88.69 350 GLY B C 1
ATOM 6376 O O . GLY B 1 350 ? 10.305 22.094 -8.281 1 88.69 350 GLY B O 1
ATOM 6377 N N . TRP B 1 351 ? 9.578 24.047 -7.191 1 92.06 351 TRP B N 1
ATOM 6378 C CA . TRP B 1 351 ? 8.531 23.328 -6.477 1 92.06 351 TRP B CA 1
ATOM 6379 C C . TRP B 1 351 ? 7.41 22.906 -7.422 1 92.06 351 TRP B C 1
ATOM 6381 O O . TRP B 1 351 ? 6.98 23.703 -8.266 1 92.06 351 TRP B O 1
ATOM 6391 N N . MET B 1 352 ? 6.977 21.688 -7.297 1 91.44 352 MET B N 1
ATOM 6392 C CA . MET B 1 352 ? 5.938 21.172 -8.188 1 91.44 352 MET B CA 1
ATOM 6393 C C . MET B 1 352 ? 4.578 21.766 -7.828 1 91.44 352 MET B C 1
ATOM 6395 O O . MET B 1 352 ? 3.789 22.109 -8.711 1 91.44 352 MET B O 1
ATOM 6399 N N . ALA B 1 353 ? 4.297 21.812 -6.547 1 91.06 353 ALA B N 1
ATOM 6400 C CA . ALA B 1 353 ? 3.068 22.469 -6.117 1 91.06 353 ALA B CA 1
ATOM 6401 C C . ALA B 1 353 ? 3.305 23.953 -5.871 1 91.06 353 ALA B C 1
ATOM 6403 O O . ALA B 1 353 ? 4.344 24.344 -5.328 1 91.06 353 ALA B O 1
ATOM 6404 N N . SER B 1 354 ? 2.346 24.781 -6.238 1 87.62 354 SER B N 1
ATOM 6405 C CA . SER B 1 354 ? 2.48 26.219 -6.086 1 87.62 354 SER B CA 1
ATOM 6406 C C . SER B 1 354 ? 2.449 26.625 -4.613 1 87.62 354 SER B C 1
ATOM 6408 O O . SER B 1 354 ? 2.98 27.672 -4.242 1 87.62 354 SER B O 1
ATOM 6410 N N . LYS B 1 355 ? 1.813 25.891 -3.85 1 89.12 355 LYS B N 1
ATOM 6411 C CA . LYS B 1 355 ? 1.739 26.156 -2.416 1 89.12 355 LYS B CA 1
ATOM 6412 C C . LYS B 1 355 ? 1.991 24.891 -1.606 1 89.12 355 LYS B C 1
ATOM 6414 O O . LYS B 1 355 ? 1.669 23.781 -2.053 1 89.12 355 LYS B O 1
ATOM 6419 N N . TRP B 1 356 ? 2.596 25.141 -0.428 1 92.62 356 TRP B N 1
ATOM 6420 C CA . TRP B 1 356 ? 2.736 24.047 0.518 1 92.62 356 TRP B CA 1
ATOM 6421 C C . TRP B 1 356 ? 1.377 23.625 1.067 1 92.62 356 TRP B C 1
ATOM 6423 O O . TRP B 1 356 ? 0.511 24.469 1.313 1 92.62 356 TRP B O 1
ATOM 6433 N N . GLU B 1 357 ? 1.246 22.391 1.223 1 92.94 357 GLU B N 1
ATOM 6434 C CA . GLU B 1 357 ? -0.046 21.891 1.676 1 92.94 357 GLU B CA 1
ATOM 6435 C C . GLU B 1 357 ? 0.068 21.234 3.049 1 92.94 357 GLU B C 1
ATOM 6437 O O . GLU B 1 357 ? 0.984 20.453 3.293 1 92.94 357 GLU B O 1
ATOM 6442 N N . ALA B 1 358 ? -0.913 21.594 3.871 1 93.38 358 ALA B N 1
ATOM 6443 C CA . ALA B 1 358 ? -0.971 20.984 5.191 1 93.38 358 ALA B CA 1
ATOM 6444 C C . ALA B 1 358 ? -1.565 19.578 5.109 1 93.38 358 ALA B C 1
ATOM 6446 O O . ALA B 1 358 ? -2.555 19.359 4.406 1 93.38 358 ALA B O 1
ATOM 6447 N N . ILE B 1 359 ? -0.931 18.625 5.828 1 93.75 359 ILE B N 1
ATOM 6448 C CA . ILE B 1 359 ? -1.421 17.25 5.84 1 93.75 359 ILE B CA 1
ATOM 6449 C C . ILE B 1 359 ? -1.21 16.641 7.223 1 93.75 359 ILE B C 1
ATOM 6451 O O . ILE B 1 359 ? -0.282 17.016 7.941 1 93.75 359 ILE B O 1
ATOM 6455 N N . PRO B 1 360 ? -2.105 15.719 7.57 1 93.62 360 PRO B N 1
ATOM 6456 C CA . PRO B 1 360 ? -1.783 14.852 8.703 1 93.62 360 PRO B CA 1
ATOM 6457 C C . PRO B 1 360 ? -0.83 13.719 8.32 1 93.62 360 PRO B C 1
ATOM 6459 O O . PRO B 1 360 ? -0.93 13.164 7.223 1 93.62 360 PRO B O 1
ATOM 6462 N N . ALA B 1 361 ? 0.124 13.445 9.141 1 95.44 361 ALA B N 1
ATOM 6463 C CA . ALA B 1 361 ? 1.005 12.297 8.945 1 95.44 361 ALA B CA 1
ATOM 6464 C C . ALA B 1 361 ? 1.043 11.422 10.195 1 95.44 361 ALA B C 1
ATOM 6466 O O . ALA B 1 361 ? 1.059 11.93 11.32 1 95.44 361 ALA B O 1
ATOM 6467 N N . SER B 1 362 ? 0.985 10.125 9.961 1 94.88 362 SER B N 1
ATOM 6468 C CA . SER B 1 362 ? 1.154 9.172 11.062 1 94.88 362 SER B CA 1
ATOM 6469 C C . SER B 1 362 ? 2.617 9.07 11.477 1 94.88 362 SER B C 1
ATOM 6471 O O . SER B 1 362 ? 3.514 9.078 10.633 1 94.88 362 SER B O 1
ATOM 6473 N N . ILE B 1 363 ? 2.838 8.961 12.812 1 96.06 363 ILE B N 1
ATOM 6474 C CA . ILE B 1 363 ? 4.199 8.93 13.344 1 96.06 363 ILE B CA 1
ATOM 6475 C C . ILE B 1 363 ? 4.543 7.516 13.805 1 96.06 363 ILE B C 1
ATOM 6477 O O . ILE B 1 363 ? 3.875 6.957 14.68 1 96.06 363 ILE B O 1
ATOM 6481 N N . ARG B 1 364 ? 5.566 7.016 13.234 1 93.5 364 ARG B N 1
ATOM 6482 C CA . ARG B 1 364 ? 6.094 5.719 13.648 1 93.5 364 ARG B CA 1
ATOM 6483 C C . ARG B 1 364 ? 7.316 5.887 14.547 1 93.5 364 ARG B C 1
ATOM 6485 O O . ARG B 1 364 ? 8.07 6.848 14.398 1 93.5 364 ARG B O 1
ATOM 6492 N N . PRO B 1 365 ? 7.445 4.918 15.438 1 90.5 365 PRO B N 1
ATOM 6493 C CA . PRO B 1 365 ? 8.602 5.031 16.328 1 90.5 365 PRO B CA 1
ATOM 6494 C C . PRO B 1 365 ? 9.93 4.793 15.609 1 90.5 365 PRO B C 1
ATOM 6496 O O . PRO B 1 365 ? 9.977 4.062 14.617 1 90.5 365 PRO B O 1
ATOM 6499 N N . GLY B 1 366 ? 10.922 5.457 16.062 1 89.31 366 GLY B N 1
ATOM 6500 C CA . GLY B 1 366 ? 12.281 5.227 15.578 1 89.31 366 GLY B CA 1
ATOM 6501 C C . GLY B 1 366 ? 12.562 5.891 14.25 1 89.31 366 GLY B C 1
ATOM 6502 O O . GLY B 1 366 ? 12.273 7.078 14.062 1 89.31 366 GLY B O 1
ATOM 6503 N N . GLY B 1 367 ? 13.367 5.129 13.406 1 86.88 367 GLY B N 1
ATOM 6504 C CA . GLY B 1 367 ? 13.781 5.652 12.117 1 86.88 367 GLY B CA 1
ATOM 6505 C C . GLY B 1 367 ? 13.727 4.617 11.008 1 86.88 367 GLY B C 1
ATOM 6506 O O . GLY B 1 367 ? 13.406 3.453 11.25 1 86.88 367 GLY B O 1
ATOM 6507 N N . SER B 1 368 ? 13.867 5.211 9.805 1 78.38 368 SER B N 1
ATOM 6508 C CA . SER B 1 368 ? 13.859 4.355 8.625 1 78.38 368 SER B CA 1
ATOM 6509 C C . SER B 1 368 ? 15.195 3.631 8.461 1 78.38 368 SER B C 1
ATOM 6511 O O . SER B 1 368 ? 15.945 3.906 7.523 1 78.38 368 SER B O 1
ATOM 6513 N N . THR B 1 369 ? 15.609 2.783 9.391 1 67.81 369 THR B N 1
ATOM 6514 C CA . THR B 1 369 ? 16.953 2.211 9.383 1 67.81 369 THR B CA 1
ATOM 6515 C C . THR B 1 369 ? 16.922 0.757 8.914 1 67.81 369 THR B C 1
ATOM 6517 O O . THR B 1 369 ? 17.938 0.215 8.484 1 67.81 369 THR B O 1
ATOM 6520 N N . ARG B 1 370 ? 15.828 0.146 9.016 1 63.94 370 ARG B N 1
ATOM 6521 C CA . ARG B 1 370 ? 15.781 -1.266 8.648 1 63.94 370 ARG B CA 1
ATOM 6522 C C . ARG B 1 370 ? 15.164 -1.451 7.266 1 63.94 370 ARG B C 1
ATOM 6524 O O . ARG B 1 370 ? 14.336 -0.648 6.836 1 63.94 370 ARG B O 1
ATOM 6531 N N . ALA B 1 371 ? 15.758 -2.461 6.625 1 61.12 371 ALA B N 1
ATOM 6532 C CA . ALA B 1 371 ? 15.188 -2.807 5.324 1 61.12 371 ALA B CA 1
ATOM 6533 C C . ALA B 1 371 ? 13.688 -3.061 5.434 1 61.12 371 ALA B C 1
ATOM 6535 O O . ALA B 1 371 ? 13.234 -3.744 6.355 1 61.12 371 ALA B O 1
ATOM 6536 N N . GLY B 1 372 ? 12.906 -2.35 4.598 1 64.88 372 GLY B N 1
ATOM 6537 C CA . GLY B 1 372 ? 11.469 -2.557 4.566 1 64.88 372 GLY B CA 1
ATOM 6538 C C . GLY B 1 372 ? 10.703 -1.559 5.414 1 64.88 372 GLY B C 1
ATOM 6539 O O . GLY B 1 372 ? 9.492 -1.406 5.258 1 64.88 372 GLY B O 1
ATOM 6540 N N . ASN B 1 373 ? 11.422 -0.98 6.258 1 78.31 373 ASN B N 1
ATOM 6541 C CA . ASN B 1 373 ? 10.781 0.027 7.098 1 78.31 373 ASN B CA 1
ATOM 6542 C C . ASN B 1 373 ? 10.781 1.397 6.426 1 78.31 373 ASN B C 1
ATOM 6544 O O . ASN B 1 373 ? 11.453 2.318 6.891 1 78.31 373 ASN B O 1
ATOM 6548 N N . ASP B 1 374 ? 9.961 1.508 5.418 1 81.31 374 ASP B N 1
ATOM 6549 C CA . ASP B 1 374 ? 9.961 2.705 4.586 1 81.31 374 ASP B CA 1
ATOM 6550 C C . ASP B 1 374 ? 8.844 3.662 5 1 81.31 374 ASP B C 1
ATOM 6552 O O . ASP B 1 374 ? 7.828 3.236 5.547 1 81.31 374 ASP B O 1
ATOM 6556 N N . ARG B 1 375 ? 9.164 4.91 4.723 1 89.25 375 ARG B N 1
ATOM 6557 C CA . ARG B 1 375 ? 8.102 5.91 4.801 1 89.25 375 ARG B CA 1
ATOM 6558 C C . ARG B 1 375 ? 7.051 5.676 3.719 1 89.25 375 ARG B C 1
ATOM 6560 O O . ARG B 1 375 ? 7.371 5.223 2.621 1 89.25 375 ARG B O 1
ATOM 6567 N N . LEU B 1 376 ? 5.84 6.004 4.062 1 88.19 376 LEU B N 1
ATOM 6568 C CA . LEU B 1 376 ? 4.77 5.887 3.08 1 88.19 376 LEU B CA 1
ATOM 6569 C C . LEU B 1 376 ? 4.246 7.258 2.678 1 88.19 376 LEU B C 1
ATOM 6571 O O . LEU B 1 376 ? 4.074 8.133 3.529 1 88.19 376 LEU B O 1
ATOM 6575 N N . SER B 1 377 ? 3.965 7.469 1.419 1 87.94 377 SER B N 1
ATOM 6576 C CA . SER B 1 377 ? 3.637 8.789 0.889 1 87.94 377 SER B CA 1
ATOM 6577 C C . SER B 1 377 ? 2.193 9.164 1.2 1 87.94 377 SER B C 1
ATOM 6579 O O . SER B 1 377 ? 1.847 10.352 1.228 1 87.94 377 SER B O 1
ATOM 6581 N N . GLY B 1 378 ? 1.35 8.156 1.454 1 86.06 378 GLY B N 1
ATOM 6582 C CA . GLY B 1 378 ? -0.065 8.461 1.604 1 86.06 378 GLY B CA 1
ATOM 6583 C C . GLY B 1 378 ? -0.735 8.836 0.296 1 86.06 378 GLY B C 1
ATOM 6584 O O . GLY B 1 378 ? -0.312 8.398 -0.775 1 86.06 378 GLY B O 1
ATOM 6585 N N . SER B 1 379 ? -1.814 9.617 0.378 1 83 379 SER B N 1
ATOM 6586 C CA . SER B 1 379 ? -2.646 9.883 -0.791 1 83 379 SER B CA 1
ATOM 6587 C C . SER B 1 379 ? -2.389 11.281 -1.343 1 83 379 SER B C 1
ATOM 6589 O O . SER B 1 379 ? -3.029 11.703 -2.309 1 83 379 SER B O 1
ATOM 6591 N N . TRP B 1 380 ? -1.507 12.008 -0.792 1 88.25 380 TRP B N 1
ATOM 6592 C CA . TRP B 1 380 ? -1.315 13.406 -1.16 1 88.25 380 TRP B CA 1
ATOM 6593 C C . TRP B 1 380 ? -0.919 13.531 -2.627 1 88.25 380 TRP B C 1
ATOM 6595 O O . TRP B 1 380 ? -1.406 14.422 -3.334 1 88.25 380 TRP B O 1
ATOM 6605 N N . LEU B 1 381 ? -0.026 12.68 -3.051 1 87 381 LEU B N 1
ATOM 6606 C CA . LEU B 1 381 ? 0.448 12.758 -4.426 1 87 381 LEU B CA 1
ATOM 6607 C C . LEU B 1 381 ? -0.714 12.656 -5.41 1 87 381 LEU B C 1
ATOM 6609 O O . LEU B 1 381 ? -0.812 13.445 -6.352 1 87 381 LEU B O 1
ATOM 6613 N N . ARG B 1 382 ? -1.582 11.789 -5.184 1 83.31 382 ARG B N 1
ATOM 6614 C CA . ARG B 1 382 ? -2.727 11.586 -6.066 1 83.31 382 ARG B CA 1
ATOM 6615 C C . ARG B 1 382 ? -3.719 12.734 -5.945 1 83.31 382 ARG B C 1
ATOM 6617 O O . ARG B 1 382 ? -4.5 12.984 -6.867 1 83.31 382 ARG B O 1
ATOM 6624 N N . HIS B 1 383 ? -3.736 13.305 -4.816 1 84.88 383 HIS B N 1
ATOM 6625 C CA . HIS B 1 383 ? -4.609 14.453 -4.586 1 84.88 383 HIS B CA 1
ATOM 6626 C C . HIS B 1 383 ? -4.141 15.672 -5.375 1 84.88 383 HIS B C 1
ATOM 6628 O O . HIS B 1 383 ? -4.957 16.484 -5.824 1 84.88 383 HIS B O 1
ATOM 6634 N N . ARG B 1 384 ? -2.896 15.719 -5.562 1 90.25 384 ARG B N 1
ATOM 6635 C CA . ARG B 1 384 ? -2.354 17 -6.027 1 90.25 384 ARG B CA 1
ATOM 6636 C C . ARG B 1 384 ? -1.832 16.875 -7.453 1 90.25 384 ARG B C 1
ATOM 6638 O O . ARG B 1 384 ? -1.801 17.859 -8.188 1 90.25 384 ARG B O 1
ATOM 6645 N N . PHE B 1 385 ? -1.427 15.703 -7.852 1 89.5 385 PHE B N 1
ATOM 6646 C CA . PHE B 1 385 ? -0.737 15.57 -9.133 1 89.5 385 PHE B CA 1
ATOM 6647 C C . PHE B 1 385 ? -1.356 14.453 -9.969 1 89.5 385 PHE B C 1
ATOM 6649 O O . PHE B 1 385 ? -2.082 13.609 -9.445 1 89.5 385 PHE B O 1
ATOM 6656 N N . TYR B 1 386 ? -1.063 14.586 -11.281 1 87.38 386 TYR B N 1
ATOM 6657 C CA . TYR B 1 386 ? -1.271 13.43 -12.141 1 87.38 386 TYR B CA 1
ATOM 6658 C C . TYR B 1 386 ? -0.173 12.391 -11.938 1 87.38 386 TYR B C 1
ATOM 6660 O O . TYR B 1 386 ? 1.004 12.742 -11.812 1 87.38 386 TYR B O 1
ATOM 6668 N N . THR B 1 387 ? -0.584 11.203 -11.828 1 86 387 THR B N 1
ATOM 6669 C CA . THR B 1 387 ? 0.401 10.125 -11.734 1 86 387 THR B CA 1
ATOM 6670 C C . THR B 1 387 ? 0.148 9.062 -12.805 1 86 387 THR B C 1
ATOM 6672 O O . THR B 1 387 ? -0.943 9 -13.375 1 86 387 THR B O 1
ATOM 6675 N N . GLY B 1 388 ? 1.204 8.281 -13.078 1 83.44 388 GLY B N 1
ATOM 6676 C CA . GLY B 1 388 ? 1.044 7.199 -14.039 1 83.44 388 GLY B CA 1
ATOM 6677 C C . GLY B 1 388 ? 2.191 6.207 -14.023 1 83.44 388 GLY B C 1
ATOM 6678 O O . GLY B 1 388 ? 3.297 6.539 -13.586 1 83.44 388 GLY B O 1
ATOM 6679 N N . THR B 1 389 ? 1.832 5.027 -14.391 1 83.69 389 THR B N 1
ATOM 6680 C CA . THR B 1 389 ? 2.842 4 -14.633 1 83.69 389 THR B CA 1
ATOM 6681 C C . THR B 1 389 ? 2.721 3.443 -16.047 1 83.69 389 THR B C 1
ATOM 6683 O O . THR B 1 389 ? 1.651 3.506 -16.656 1 83.69 389 THR B O 1
ATOM 6686 N N . THR B 1 390 ? 3.828 3.016 -16.531 1 83.94 390 THR B N 1
ATOM 6687 C CA . THR B 1 390 ? 3.918 2.406 -17.859 1 83.94 390 THR B CA 1
ATOM 6688 C C . THR B 1 390 ? 4.363 0.95 -17.75 1 83.94 390 THR B C 1
ATOM 6690 O O . THR B 1 390 ? 5.25 0.622 -16.969 1 83.94 390 THR B O 1
ATOM 6693 N N . PRO B 1 391 ? 3.676 0.126 -18.531 1 87.06 391 PRO B N 1
ATOM 6694 C CA . PRO B 1 391 ? 4.09 -1.279 -18.5 1 87.06 391 PRO B CA 1
ATOM 6695 C C . PRO B 1 391 ? 5.383 -1.528 -19.266 1 87.06 391 PRO B C 1
ATOM 6697 O O . PRO B 1 391 ? 5.438 -2.42 -20.125 1 87.06 391 PRO B O 1
ATOM 6700 N N . ASP B 1 392 ? 6.348 -0.798 -18.969 1 79.69 392 ASP B N 1
ATOM 6701 C CA . ASP B 1 392 ? 7.656 -0.932 -19.609 1 79.69 392 ASP B CA 1
ATOM 6702 C C . ASP B 1 392 ? 8.602 -1.755 -18.75 1 79.69 392 ASP B C 1
ATOM 6704 O O . ASP B 1 392 ? 9.82 -1.733 -18.953 1 79.69 392 ASP B O 1
ATOM 6708 N N . GLN B 1 393 ? 8.117 -2.365 -17.703 1 75 393 GLN B N 1
ATOM 6709 C CA . GLN B 1 393 ? 8.812 -3.283 -16.812 1 75 393 GLN B CA 1
ATOM 6710 C C . GLN B 1 393 ? 9.648 -2.521 -15.789 1 75 393 GLN B C 1
ATOM 6712 O O . GLN B 1 393 ? 10.297 -3.127 -14.93 1 75 393 GLN B O 1
ATOM 6717 N N . SER B 1 394 ? 9.602 -1.229 -15.805 1 71.06 394 SER B N 1
ATOM 6718 C CA . SER B 1 394 ? 10.344 -0.44 -14.828 1 71.06 394 SER B CA 1
ATOM 6719 C C . SER B 1 394 ? 9.523 -0.228 -13.555 1 71.06 394 SER B C 1
ATOM 6721 O O . SER B 1 394 ? 10.086 0.02 -12.484 1 71.06 394 SER B O 1
ATOM 6723 N N . MET B 1 395 ? 8.25 -0.236 -13.703 1 74.31 395 MET B N 1
ATOM 6724 C CA . MET B 1 395 ? 7.301 0.001 -12.617 1 74.31 395 MET B CA 1
ATOM 6725 C C . MET B 1 395 ? 7.453 1.412 -12.055 1 74.31 395 MET B C 1
ATOM 6727 O O . MET B 1 395 ? 6.977 1.705 -10.961 1 74.31 395 MET B O 1
ATOM 6731 N N . ARG B 1 396 ? 8.062 2.193 -12.773 1 75.56 396 ARG B N 1
ATOM 6732 C CA . ARG B 1 396 ? 8.312 3.566 -12.352 1 75.56 396 ARG B CA 1
ATOM 6733 C C . ARG B 1 396 ? 7.016 4.359 -12.258 1 75.56 396 ARG B C 1
ATOM 6735 O O . ARG B 1 396 ? 6.141 4.234 -13.117 1 75.56 396 ARG B O 1
ATOM 6742 N N . LEU B 1 397 ? 7.02 5.09 -11.172 1 81.19 397 LEU B N 1
ATOM 6743 C CA . LEU B 1 397 ? 5.906 6.023 -11.031 1 81.19 397 LEU B CA 1
ATOM 6744 C C . LEU B 1 397 ? 6.25 7.379 -11.641 1 81.19 397 LEU B C 1
ATOM 6746 O O . LEU B 1 397 ? 7.27 7.98 -11.289 1 81.19 397 LEU B O 1
ATOM 6750 N N . TRP B 1 398 ? 5.422 7.848 -12.539 1 82.62 398 TRP B N 1
ATOM 6751 C CA . TRP B 1 398 ? 5.547 9.18 -13.125 1 82.62 398 TRP B CA 1
ATOM 6752 C C . TRP B 1 398 ? 4.578 10.156 -12.469 1 82.62 398 TRP B C 1
ATOM 6754 O O . TRP B 1 398 ? 3.404 9.836 -12.266 1 82.62 398 TRP B O 1
ATOM 6764 N N . VAL B 1 399 ? 5.137 11.297 -12.133 1 86.44 399 VAL B N 1
ATOM 6765 C CA . VAL B 1 399 ? 4.332 12.336 -11.492 1 86.44 399 VAL B CA 1
ATOM 6766 C C . VAL B 1 399 ? 4.348 13.602 -12.352 1 86.44 399 VAL B C 1
ATOM 6768 O O . VAL B 1 399 ? 5.41 14.055 -12.781 1 86.44 399 VAL B O 1
ATOM 6771 N N . PHE B 1 400 ? 3.156 14.109 -12.641 1 85.62 400 PHE B N 1
ATOM 6772 C CA . PHE B 1 400 ? 3.025 15.297 -13.477 1 85.62 400 PHE B CA 1
ATOM 6773 C C . PHE B 1 400 ? 2.176 16.359 -12.789 1 85.62 400 PHE B C 1
ATOM 6775 O O . PHE B 1 400 ? 1.171 16.031 -12.148 1 85.62 400 PHE B O 1
ATOM 6782 N N . ASN B 1 401 ? 2.592 17.656 -12.953 1 86.56 401 ASN B N 1
ATOM 6783 C CA . ASN B 1 401 ? 1.743 18.75 -12.492 1 86.56 401 ASN B CA 1
ATOM 6784 C C . ASN B 1 401 ? 0.813 19.25 -13.594 1 86.56 401 ASN B C 1
ATOM 6786 O O . ASN B 1 401 ? 0.194 20.297 -13.461 1 86.56 401 ASN B O 1
ATOM 6790 N N . TYR B 1 402 ? 0.751 18.531 -14.688 1 84.38 402 TYR B N 1
ATOM 6791 C CA . TYR B 1 402 ? -0.135 18.75 -15.828 1 84.38 402 TYR B CA 1
ATOM 6792 C C . TYR B 1 402 ? -0.695 17.422 -16.344 1 84.38 402 TYR B C 1
ATOM 6794 O O . TYR B 1 402 ? -0.23 16.359 -15.945 1 84.38 402 TYR B O 1
ATOM 6802 N N . ASN B 1 403 ? -1.677 17.5 -17.141 1 85.06 403 ASN B N 1
ATOM 6803 C CA . ASN B 1 403 ? -2.238 16.281 -17.719 1 85.06 403 ASN B CA 1
ATOM 6804 C C . ASN B 1 403 ? -1.335 15.719 -18.812 1 85.06 403 ASN B C 1
ATOM 6806 O O . ASN B 1 403 ? -1.22 16.297 -19.891 1 85.06 403 ASN B O 1
ATOM 6810 N N . PRO B 1 404 ? -0.763 14.594 -18.562 1 80.69 404 PRO B N 1
ATOM 6811 C CA . PRO B 1 404 ? 0.174 14.039 -19.547 1 80.69 404 PRO B CA 1
ATOM 6812 C C . PRO B 1 404 ? -0.525 13.5 -20.781 1 80.69 404 PRO B C 1
ATOM 6814 O O . PRO B 1 404 ? 0.135 13.156 -21.766 1 80.69 404 PRO B O 1
ATOM 6817 N N . GLY B 1 405 ? -1.779 13.398 -20.766 1 72.44 405 GLY B N 1
ATOM 6818 C CA . GLY B 1 405 ? -2.52 12.938 -21.938 1 72.44 405 GLY B CA 1
ATOM 6819 C C . GLY B 1 405 ? -2.744 14.023 -22.969 1 72.44 405 GLY B C 1
ATOM 6820 O O . GLY B 1 405 ? -3.221 13.742 -24.078 1 72.44 405 GLY B O 1
ATOM 6821 N N . ILE B 1 406 ? -2.537 15.195 -22.641 1 69.12 406 ILE B N 1
ATOM 6822 C CA . ILE B 1 406 ? -2.721 16.297 -23.578 1 69.12 406 ILE B CA 1
ATOM 6823 C C . ILE B 1 406 ? -1.363 16.766 -24.094 1 69.12 406 ILE B C 1
ATOM 6825 O O . ILE B 1 406 ? -0.521 17.219 -23.312 1 69.12 406 ILE B O 1
ATOM 6829 N N . PRO B 1 407 ? -1.154 16.438 -25.391 1 60.5 407 PRO B N 1
ATOM 6830 C CA . PRO B 1 407 ? 0.149 16.828 -25.938 1 60.5 407 PRO B CA 1
ATOM 6831 C C . PRO B 1 407 ? 0.395 18.328 -25.875 1 60.5 407 PRO B C 1
ATOM 6833 O O . PRO B 1 407 ? -0.38 19.109 -26.438 1 60.5 407 PRO B O 1
ATOM 6836 N N . HIS B 1 408 ? 0.863 18.906 -24.891 1 57.88 408 HIS B N 1
ATOM 6837 C CA . HIS B 1 408 ? 1.207 20.328 -24.891 1 57.88 408 HIS B CA 1
ATOM 6838 C C . HIS B 1 408 ? 2.709 20.531 -25.062 1 57.88 408 HIS B C 1
ATOM 6840 O O . HIS B 1 408 ? 3.268 21.516 -24.562 1 57.88 408 HIS B O 1
ATOM 6846 N N . GLY B 1 409 ? 3.328 19.656 -25.797 1 59.47 409 GLY B N 1
ATOM 6847 C CA . GLY B 1 409 ? 4.77 19.812 -25.922 1 59.47 409 GLY B CA 1
ATOM 6848 C C . GLY B 1 409 ? 5.523 19.344 -24.688 1 59.47 409 GLY B C 1
ATOM 6849 O O . GLY B 1 409 ? 6.742 19.5 -24.609 1 59.47 409 GLY B O 1
ATOM 6850 N N . GLN B 1 410 ? 4.688 18.828 -23.828 1 64.94 410 GLN B N 1
ATOM 6851 C CA . GLN B 1 410 ? 5.316 18.391 -22.594 1 64.94 410 GLN B CA 1
ATOM 6852 C C . GLN B 1 410 ? 5.465 16.875 -22.547 1 64.94 410 GLN B C 1
ATOM 6854 O O . GLN B 1 410 ? 4.953 16.172 -23.422 1 64.94 410 GLN B O 1
ATOM 6859 N N . ARG B 1 411 ? 6.238 16.484 -21.594 1 71.19 411 ARG B N 1
ATOM 6860 C CA . ARG B 1 411 ? 6.527 15.062 -21.422 1 71.19 411 ARG B CA 1
ATOM 6861 C C . ARG B 1 411 ? 5.25 14.273 -21.141 1 71.19 411 ARG B C 1
ATOM 6863 O O . ARG B 1 411 ? 4.355 14.758 -20.438 1 71.19 411 ARG B O 1
ATOM 6870 N N . THR B 1 412 ? 5.098 13.188 -21.844 1 79 412 THR B N 1
ATOM 6871 C CA . THR B 1 412 ? 3.992 12.258 -21.625 1 79 412 THR B CA 1
ATOM 6872 C C . THR B 1 412 ? 4.5 10.93 -21.078 1 79 412 THR B C 1
ATOM 6874 O O . THR B 1 412 ? 5.695 10.773 -20.812 1 79 412 THR B O 1
ATOM 6877 N N . LEU B 1 413 ? 3.557 10.086 -20.797 1 82.69 413 LEU B N 1
ATOM 6878 C CA . LEU B 1 413 ? 3.967 8.75 -20.391 1 82.69 413 LEU B CA 1
ATOM 6879 C C . LEU B 1 413 ? 4.723 8.039 -21.516 1 82.69 413 LEU B C 1
ATOM 6881 O O . LEU B 1 413 ? 4.348 8.148 -22.688 1 82.69 413 LEU B O 1
ATOM 6885 N N . PRO B 1 414 ? 5.805 7.441 -21.156 1 81.12 414 PRO B N 1
ATOM 6886 C CA . PRO B 1 414 ? 6.516 6.668 -22.172 1 81.12 414 PRO B CA 1
ATOM 6887 C C . PRO B 1 414 ? 5.645 5.578 -22.797 1 81.12 414 PRO B C 1
ATOM 6889 O O . PRO B 1 414 ? 4.664 5.145 -22.188 1 81.12 414 PRO B O 1
ATOM 6892 N N . THR B 1 415 ? 6 5.266 -23.984 1 84.25 415 THR B N 1
ATOM 6893 C CA . THR B 1 415 ? 5.301 4.176 -24.672 1 84.25 415 THR B CA 1
ATOM 6894 C C . THR B 1 415 ? 6.078 2.869 -24.531 1 84.25 415 THR B C 1
ATOM 6896 O O . THR B 1 415 ? 7.27 2.814 -24.844 1 84.25 415 THR B O 1
ATOM 6899 N N . ALA B 1 416 ? 5.367 1.909 -24.047 1 86.25 416 ALA B N 1
ATOM 6900 C CA . ALA B 1 416 ? 5.988 0.592 -23.922 1 86.25 416 ALA B CA 1
ATOM 6901 C C . ALA B 1 416 ? 6.121 -0.083 -25.281 1 86.25 416 ALA B C 1
ATOM 6903 O O . ALA B 1 416 ? 5.219 0.015 -26.125 1 86.25 416 ALA B O 1
ATOM 6904 N N . THR B 1 417 ? 7.199 -0.774 -25.5 1 83.94 417 THR B N 1
ATOM 6905 C CA . THR B 1 417 ? 7.391 -1.546 -26.719 1 83.94 417 THR B CA 1
ATOM 6906 C C . THR B 1 417 ? 6.559 -2.824 -26.688 1 83.94 417 THR B C 1
ATOM 6908 O O . THR B 1 417 ? 6.07 -3.229 -25.641 1 83.94 417 THR B O 1
ATOM 6911 N N . THR B 1 418 ? 6.492 -3.439 -27.891 1 82.69 418 THR B N 1
ATOM 6912 C CA . THR B 1 418 ? 5.77 -4.699 -27.984 1 82.69 418 THR B CA 1
ATOM 6913 C C . THR B 1 418 ? 6.441 -5.777 -27.141 1 82.69 418 THR B C 1
ATOM 6915 O O . THR B 1 418 ? 5.766 -6.59 -26.516 1 82.69 418 THR B O 1
ATOM 6918 N N . ALA B 1 419 ? 7.707 -5.723 -27.125 1 80.31 419 ALA B N 1
ATOM 6919 C CA . ALA B 1 419 ? 8.453 -6.703 -26.344 1 80.31 419 ALA B CA 1
ATOM 6920 C C . ALA B 1 419 ? 8.203 -6.523 -24.844 1 80.31 419 ALA B C 1
ATOM 6922 O O . ALA B 1 419 ? 8.062 -7.5 -24.109 1 80.31 419 ALA B O 1
ATOM 6923 N N . GLN B 1 420 ? 8.125 -5.305 -24.438 1 82.38 420 GLN B N 1
ATOM 6924 C CA . GLN B 1 420 ? 7.867 -5.012 -23.031 1 82.38 420 GLN B CA 1
ATOM 6925 C C . GLN B 1 420 ? 6.457 -5.438 -22.625 1 82.38 420 GLN B C 1
ATOM 6927 O O . GLN B 1 420 ? 6.25 -5.988 -21.547 1 82.38 420 GLN B O 1
ATOM 6932 N N . LEU B 1 421 ? 5.566 -5.25 -23.516 1 82.88 421 LEU B N 1
ATOM 6933 C CA . LEU B 1 421 ? 4.172 -5.598 -23.25 1 82.88 421 LEU B CA 1
ATOM 6934 C C . LEU B 1 421 ? 3.992 -7.109 -23.188 1 82.88 421 LEU B C 1
ATOM 6936 O O . LEU B 1 421 ? 3.104 -7.609 -22.5 1 82.88 421 LEU B O 1
ATOM 6940 N N . ALA B 1 422 ? 4.867 -7.809 -23.859 1 81.25 422 ALA B N 1
ATOM 6941 C CA . ALA B 1 422 ? 4.738 -9.258 -23.938 1 81.25 422 ALA B CA 1
ATOM 6942 C C . ALA B 1 422 ? 5.574 -9.945 -22.859 1 81.25 422 ALA B C 1
ATOM 6944 O O . ALA B 1 422 ? 5.477 -11.164 -22.672 1 81.25 422 ALA B O 1
ATOM 6945 N N . ALA B 1 423 ? 6.359 -9.188 -22.172 1 82 423 ALA B N 1
ATOM 6946 C CA . ALA B 1 423 ? 7.246 -9.781 -21.172 1 82 423 ALA B CA 1
ATOM 6947 C C . ALA B 1 423 ? 6.445 -10.461 -20.062 1 82 423 ALA B C 1
ATOM 6949 O O . ALA B 1 423 ? 5.434 -9.93 -19.609 1 82 423 ALA B O 1
ATOM 6950 N N . PRO B 1 424 ? 6.926 -11.648 -19.734 1 79 424 PRO B N 1
ATOM 6951 C CA . PRO B 1 424 ? 6.219 -12.32 -18.641 1 79 424 PRO B CA 1
ATOM 6952 C C . P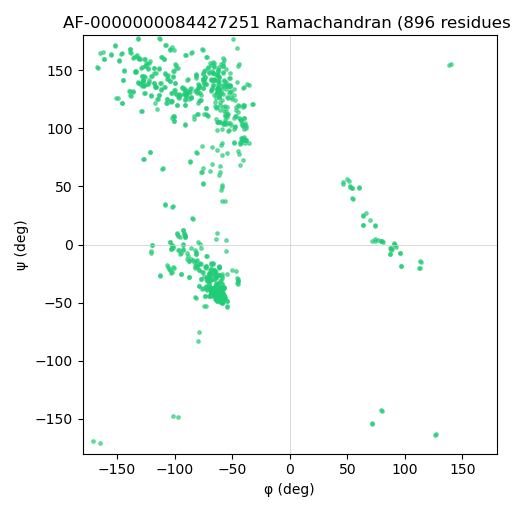RO B 1 424 ? 6.359 -11.586 -17.312 1 79 424 PRO B C 1
ATOM 6954 O O . PRO B 1 424 ? 7.336 -10.859 -17.109 1 79 424 PRO B O 1
ATOM 6957 N N . PHE B 1 425 ? 5.32 -11.852 -16.562 1 80.94 425 PHE B N 1
ATOM 6958 C CA . PHE B 1 425 ? 5.359 -11.297 -15.227 1 80.94 425 PHE B CA 1
ATOM 6959 C C . PHE B 1 425 ? 6.539 -11.859 -14.438 1 80.94 425 PHE B C 1
ATOM 6961 O O . PHE B 1 425 ? 6.754 -13.07 -14.414 1 80.94 425 PHE B O 1
ATOM 6968 N N . ARG B 1 426 ? 7.238 -10.938 -13.844 1 69.31 426 ARG B N 1
ATOM 6969 C CA . ARG B 1 426 ? 8.438 -11.359 -13.125 1 69.31 426 ARG B CA 1
ATOM 6970 C C . ARG B 1 426 ? 8.086 -11.852 -11.719 1 69.31 426 ARG B C 1
ATOM 6972 O O . ARG B 1 426 ? 7.457 -11.125 -10.945 1 69.31 426 ARG B O 1
ATOM 6979 N N . THR B 1 427 ? 8.148 -13.07 -11.453 1 63.47 427 THR B N 1
ATOM 6980 C CA . THR B 1 427 ? 7.832 -13.648 -10.156 1 63.47 427 THR B CA 1
ATOM 6981 C C . THR B 1 427 ? 8.922 -13.328 -9.133 1 63.47 427 THR B C 1
ATOM 6983 O O . THR B 1 427 ? 8.648 -13.25 -7.934 1 63.47 427 THR B O 1
ATOM 6986 N N . GLY B 1 428 ? 10.141 -13.164 -9.562 1 54.03 428 GLY B N 1
ATOM 6987 C CA . GLY B 1 428 ? 11.234 -12.875 -8.648 1 54.03 428 GLY B CA 1
ATOM 6988 C C . GLY B 1 428 ? 11.555 -11.398 -8.555 1 54.03 428 GLY B C 1
ATOM 6989 O O . GLY B 1 428 ? 10.648 -10.555 -8.594 1 54.03 428 GLY B O 1
ATOM 6990 N N . ARG B 1 429 ? 12.852 -11.07 -8.32 1 51.41 429 ARG B N 1
ATOM 6991 C CA . ARG B 1 429 ? 13.406 -9.742 -8.086 1 51.41 429 ARG B CA 1
ATOM 6992 C C . ARG B 1 429 ? 13.242 -8.852 -9.312 1 51.41 429 ARG B C 1
ATOM 6994 O O . ARG B 1 429 ? 13.344 -9.328 -10.445 1 51.41 429 ARG B O 1
ATOM 7001 N N . LEU B 1 430 ? 12.484 -7.816 -9.078 1 45.53 430 LEU B N 1
ATOM 7002 C CA . LEU B 1 430 ? 12.57 -6.809 -10.125 1 45.53 430 LEU B CA 1
ATOM 7003 C C . LEU B 1 430 ? 14.016 -6.395 -10.375 1 45.53 430 LEU B C 1
ATOM 7005 O O . LEU B 1 430 ? 14.812 -6.324 -9.438 1 45.53 430 LEU B O 1
ATOM 7009 N N . HIS B 1 431 ? 14.523 -6.719 -11.508 1 44.53 431 HIS B N 1
ATOM 7010 C CA . HIS B 1 431 ? 15.828 -6.152 -11.836 1 44.53 431 HIS B CA 1
ATOM 7011 C C . HIS B 1 431 ? 15.914 -4.691 -11.414 1 44.53 431 HIS B C 1
ATOM 7013 O O . HIS B 1 431 ? 14.953 -3.938 -11.562 1 44.53 431 HIS B O 1
ATOM 7019 N N . PRO B 1 432 ? 16.891 -4.48 -10.492 1 42.19 432 PRO B N 1
ATOM 7020 C CA . PRO B 1 432 ? 17.062 -3.062 -10.164 1 42.19 432 PRO B CA 1
ATOM 7021 C C . PRO B 1 432 ? 16.891 -2.15 -11.375 1 42.19 432 PRO B C 1
ATOM 7023 O O . PRO B 1 432 ? 17.125 -2.568 -12.508 1 42.19 432 PRO B O 1
ATOM 7026 N N . VAL B 1 433 ? 16.234 -1.107 -11.164 1 39.97 433 VAL B N 1
ATOM 7027 C CA . VAL B 1 433 ? 16.141 -0.136 -12.25 1 39.97 433 VAL B CA 1
ATOM 7028 C C . VAL B 1 433 ? 17.516 0.056 -12.883 1 39.97 433 VAL B C 1
ATOM 7030 O O . VAL B 1 433 ? 17.625 0.321 -14.078 1 39.97 433 VAL B O 1
ATOM 7033 N N . SER B 1 434 ? 18.531 -0.074 -12.117 1 40.34 434 SE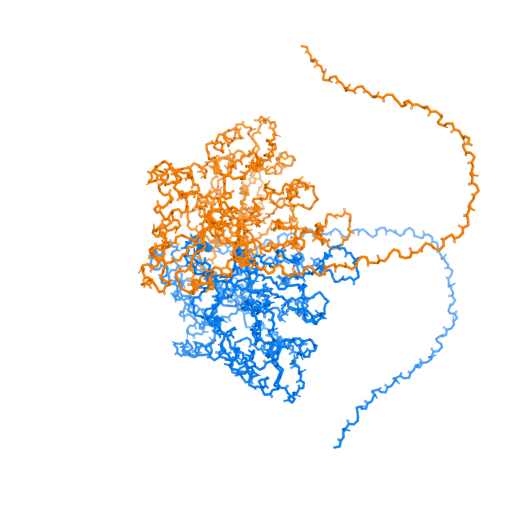R B N 1
ATOM 7034 C CA . SER B 1 434 ? 19.891 0.036 -12.625 1 40.34 434 SER B CA 1
ATOM 7035 C C . SER B 1 434 ? 20.156 -0.995 -13.719 1 40.34 434 SER B C 1
ATOM 7037 O O . SER B 1 434 ? 21.031 -0.797 -14.562 1 40.34 434 SER B O 1
ATOM 7039 N N . ASP B 1 435 ? 19.578 -2.021 -13.719 1 38.88 435 ASP B N 1
ATOM 7040 C CA . ASP B 1 435 ? 19.797 -3.053 -14.727 1 38.88 435 ASP B CA 1
ATOM 7041 C C . ASP B 1 435 ? 19.031 -2.736 -16.016 1 38.88 435 ASP B C 1
ATOM 7043 O O . ASP B 1 435 ? 19.188 -3.432 -17.016 1 38.88 435 ASP B O 1
ATOM 7047 N N . PHE B 1 436 ? 18.125 -1.951 -15.891 1 34.38 436 PHE B N 1
ATOM 7048 C CA . PHE B 1 436 ? 17.375 -1.417 -17.016 1 34.38 436 PHE B CA 1
ATOM 7049 C C . PHE B 1 436 ? 17.672 0.061 -17.219 1 34.38 436 PHE B C 1
ATOM 7051 O O . PHE B 1 436 ? 16.828 0.92 -16.938 1 34.38 436 PHE B O 1
ATOM 7058 N N . PRO B 1 437 ? 18.844 0.29 -17.547 1 38.97 437 PRO B N 1
ATOM 7059 C CA . PRO B 1 437 ? 19.297 1.672 -17.75 1 38.97 437 PRO B CA 1
ATOM 7060 C C . PRO B 1 437 ? 18.297 2.498 -18.562 1 38.97 437 PRO B C 1
ATOM 7062 O O . PRO B 1 437 ? 18.234 3.721 -18.406 1 38.97 437 PRO B O 1
ATOM 7065 N N . HIS B 1 438 ? 17.609 1.834 -19.391 1 36.12 438 HIS B N 1
ATOM 7066 C CA . HIS B 1 438 ? 16.641 2.547 -20.219 1 36.12 438 HIS B CA 1
ATOM 7067 C C . HIS B 1 438 ? 15.484 3.084 -19.375 1 36.12 438 HIS B C 1
ATOM 7069 O O . HIS B 1 438 ? 14.664 3.861 -19.859 1 36.12 438 HIS B O 1
ATOM 7075 N N . LEU B 1 439 ? 15.305 2.59 -18.344 1 35.25 439 LEU B N 1
ATOM 7076 C CA . LEU B 1 439 ? 14.336 3.082 -17.375 1 35.25 439 LEU B CA 1
ATOM 7077 C C . LEU B 1 439 ? 14.969 4.113 -16.438 1 35.25 439 LEU B C 1
ATOM 7079 O O . LEU B 1 439 ? 14.344 4.547 -15.469 1 35.25 439 LEU B O 1
ATOM 7083 N N . ASP B 1 440 ? 16.266 4.293 -16.516 1 35.72 440 ASP B N 1
ATOM 7084 C CA . ASP B 1 440 ? 16.984 5.344 -15.805 1 35.72 440 ASP B CA 1
ATOM 7085 C C . ASP B 1 440 ? 16.297 6.691 -15.961 1 35.72 440 ASP B C 1
ATOM 7087 O O . ASP B 1 440 ? 16.156 7.207 -17.078 1 35.72 440 ASP B O 1
ATOM 7091 N N . PRO B 1 441 ? 15.578 7.078 -14.953 1 35.09 441 PRO B N 1
ATOM 7092 C CA . PRO B 1 441 ? 14.977 8.398 -15.133 1 35.09 441 PRO B CA 1
ATOM 7093 C C . PRO B 1 441 ? 15.961 9.43 -15.68 1 35.09 441 PRO B C 1
ATOM 7095 O O . PRO B 1 441 ? 15.562 10.547 -16.016 1 35.09 441 PRO B O 1
ATOM 7098 N N . ASN B 1 442 ? 17.219 9.352 -15.336 1 32.25 442 ASN B N 1
ATOM 7099 C CA . ASN B 1 442 ? 18.031 10.352 -16 1 32.25 442 ASN B CA 1
ATOM 7100 C C . ASN B 1 442 ? 17.875 10.305 -17.516 1 32.25 442 ASN B C 1
ATOM 7102 O O . ASN B 1 442 ? 18.5 11.086 -18.234 1 32.25 442 ASN B O 1
ATOM 7106 N N . LEU B 1 443 ? 17.547 9.312 -18.062 1 31.86 443 LEU B N 1
ATOM 7107 C CA . LEU B 1 443 ? 17.078 9.547 -19.422 1 31.86 443 LEU B CA 1
ATOM 7108 C C . LEU B 1 443 ? 15.812 10.398 -19.422 1 31.86 443 LEU B C 1
ATOM 7110 O O . LEU B 1 443 ? 14.922 10.195 -18.594 1 31.86 443 LEU B O 1
ATOM 7114 N N . ALA B 1 444 ? 15.688 11.5 -20.109 1 29.62 444 ALA B N 1
ATOM 7115 C CA . ALA B 1 444 ? 15.188 12.867 -20.062 1 29.62 444 ALA B CA 1
ATOM 7116 C C . ALA B 1 444 ? 13.719 12.898 -19.656 1 29.62 444 ALA B C 1
ATOM 7118 O O . ALA B 1 444 ? 13.234 13.891 -19.094 1 29.62 444 ALA B O 1
ATOM 7119 N N . THR B 1 445 ? 12.672 12.18 -20.25 1 31.02 445 THR B N 1
ATOM 7120 C CA . THR B 1 445 ? 11.531 13.062 -20.469 1 31.02 445 THR B CA 1
ATOM 7121 C C . THR B 1 445 ? 10.742 13.25 -19.172 1 31.02 445 THR B C 1
ATOM 7123 O O . THR B 1 445 ? 10.375 14.367 -18.812 1 31.02 445 THR B O 1
ATOM 7126 N N . GLY B 1 446 ? 9.828 12.383 -18.75 1 31 446 GLY B N 1
ATOM 7127 C CA . GLY B 1 446 ? 8.945 12.766 -17.656 1 31 446 GLY B CA 1
ATOM 7128 C C . GLY B 1 446 ? 9.617 12.695 -16.297 1 31 446 GLY B C 1
ATOM 7129 O O . GLY B 1 446 ? 10.703 12.133 -16.156 1 31 446 GLY B O 1
ATOM 7130 N N . GLN B 1 447 ? 9.625 13.688 -15.383 1 31.39 447 GLN B N 1
ATOM 7131 C CA . GLN B 1 447 ? 10.297 13.719 -14.086 1 31.39 447 GLN B CA 1
ATOM 7132 C C . GLN B 1 447 ? 10.188 12.383 -13.375 1 31.39 447 GLN B C 1
ATOM 7134 O O . GLN B 1 447 ? 9.078 11.914 -13.078 1 31.39 447 GLN B O 1
ATOM 7139 N N . SER B 1 448 ? 10.867 11.391 -13.797 1 31.2 448 SER B N 1
ATOM 7140 C CA . SER B 1 448 ? 10.961 10.141 -13.047 1 31.2 448 SER B CA 1
ATOM 7141 C C . SER B 1 448 ? 11.469 10.383 -11.633 1 31.2 448 SER B C 1
ATOM 7143 O O . SER B 1 448 ? 12.469 11.078 -11.438 1 31.2 448 SER B O 1
ATOM 7145 N N . LEU B 1 449 ? 10.586 10.336 -10.711 1 30.22 449 LEU B N 1
ATOM 7146 C CA . LEU B 1 449 ? 11.016 10.57 -9.336 1 30.22 449 LEU B CA 1
ATOM 7147 C C . LEU B 1 449 ? 12.133 9.609 -8.945 1 30.22 449 LEU B C 1
ATOM 7149 O O . LEU B 1 449 ? 12.531 9.562 -7.777 1 30.22 449 LEU B O 1
ATOM 7153 N N . ILE B 1 450 ? 12.664 8.594 -9.594 1 25.14 450 ILE B N 1
ATOM 7154 C CA . ILE B 1 450 ? 13.805 7.949 -8.953 1 25.14 450 ILE B CA 1
ATOM 7155 C C . ILE B 1 450 ? 15.023 8.867 -9.031 1 25.14 450 ILE B C 1
ATOM 7157 O O . ILE B 1 450 ? 15.352 9.398 -10.094 1 25.14 450 ILE B O 1
#

Nearest PDB structures (foldseek):
  4b9g-assembly2_B  TM=3.895E-01  e=2.687E+00  Escherichia coli
  5xll-assembly1_B  TM=3.079E-01  e=1.520E+00  Mycobacterium tuberculosis H37Rv
  8bdu-assembly2_B  TM=2.599E-01  e=5.965E+00  Homo sapiens
  3w1e-assembly1_A  TM=2.201E-01  e=5.634E+00  Vibrio alginolyticus
  4b9g-assembly2_B  TM=3.891E-01  e=2.668E+00  Escherichia coli